Protein AF-A0A1A9V4D2-F1 (afdb_monomer_lite)

InterPro domains:
  IPR051877 Centriole and Basal Body Structural Protein [PTHR20544] (55-928)

Foldseek 3Di:
DDDDDDDDDDDDDDDDDDDDDDDDDDDDDDDDDDDPDDPPDDDDDDDDDDPVPVVVVVVVVVVVVVVVVVVVVVVVVVVVVVVVVVVVVVVVVVVVVVPDDDVVVVVVVDPDPPVPVVVVVVVVVVVVVVVVVVVVVVVVVVVVVVVVVVVVVVVVVVVVVVVVVVVVVVVVVVVVVVVVVVVVVVVVVVVVVVVVVVVVVVVVVVVVVVVDDPDDDDDDDDPDPPVVVVVVVVVVVVVVVVVVVVVVVVVVVVVVVVVVVVVVVVVVVVVVVVVVVVVVVVVVVVVVVVVVVVVVVVVVVVVVVVVVVVVVVVPDVVVVVVVVVVVVVVVVVVVVVVVVPPDDDDDDYDDDDDDDYDDDDDDDYDDYYYDYDDDDDDDYDDVDDVVVVVCVVVVVVVVVVVVVVVVVVVVVVVVVVVVVVVVVVVVVVVVVVVVVVVVVVVVVVVVVVVVVVVVVVVVVVVVVVVVVVVVVVVVVVVVVVVVVVVVVVVVVVVVVVVVVVVVVVVVVVVVVVVVVVVVVVVVVVVVVVVVVVVVVVVVVVVVVVVVVVVVVVVVVVVVVVVVVVVVVVVVVVVVVVVVVVVVVVVVVVVVVVVVVVVVVVVVVVVVVVVVVVVVVVVVVVVVVVVVVVVVVVVVVVVVVVVVVVVVVVVVVVVVVVVVVVVVVVVVVVVVVVVVVVVVVVVVVVVVVVVVVVVVVVVVVVVVVVVVVVVVVVVVVVVVVVVVVVVVVVVVVVVVVVVVVVVVVVVVVVVVVVVVVVVVVVVVVVVVVVVVVVVVVVVVVVVVVVPPCVPPPVVCVPPPVPPPDDPPDDDPDPDDPDDDDDDDDDDDDDDDDDDDDDDDYYYDDDDDDDDDDDDDDDDDDDDPPPPPPVVVVVVVVVVVVVVVVVVVVVVVVVVVVVVVVVVVVVVVVVVVVVVVVVVVPPPDDDYDDDDDDDD

pLDDT: mean 72.83, std 20.79, range [28.09, 97.81]

Structure (mmCIF, N/CA/C/O backbone):
data_AF-A0A1A9V4D2-F1
#
_entry.id   AF-A0A1A9V4D2-F1
#
loop_
_atom_site.group_PDB
_atom_site.id
_atom_site.type_symbol
_atom_site.label_atom_id
_atom_site.label_alt_id
_atom_site.label_comp_id
_atom_site.label_asym_id
_atom_site.label_entity_id
_atom_site.label_seq_id
_atom_site.pdbx_PDB_ins_code
_atom_site.Cartn_x
_atom_site.Cartn_y
_atom_site.Cartn_z
_atom_site.occupancy
_atom_site.B_iso_or_equiv
_atom_site.auth_seq_id
_atom_site.auth_comp_id
_atom_site.auth_asym_id
_atom_site.auth_atom_id
_atom_site.pdbx_PDB_model_num
ATOM 1 N N . MET A 1 1 ? -14.141 -12.803 94.284 1.00 35.22 1 MET A N 1
ATOM 2 C CA . MET A 1 1 ? -12.700 -13.072 94.529 1.00 35.22 1 MET A CA 1
ATOM 3 C C . MET A 1 1 ? -11.953 -12.884 93.210 1.00 35.22 1 MET A C 1
ATOM 5 O O . MET A 1 1 ? -12.518 -13.219 92.183 1.00 35.22 1 MET A O 1
ATOM 9 N N . ARG A 1 2 ? -10.916 -12.034 93.170 1.00 33.09 2 ARG A N 1
ATOM 10 C CA . ARG A 1 2 ? -9.472 -12.381 93.253 1.00 33.09 2 ARG A CA 1
ATOM 11 C C . ARG A 1 2 ? -9.004 -13.265 92.074 1.00 33.09 2 ARG A C 1
ATOM 13 O O . ARG A 1 2 ? -9.483 -14.377 91.944 1.00 33.09 2 ARG A O 1
ATOM 20 N N . ILE A 1 3 ? -8.274 -12.701 91.097 1.00 33.94 3 ILE A N 1
ATOM 21 C CA . ILE A 1 3 ? -6.806 -12.419 91.072 1.00 33.94 3 ILE A CA 1
ATOM 22 C C . ILE A 1 3 ? -6.040 -13.696 90.661 1.00 33.94 3 ILE A C 1
ATOM 24 O O . ILE A 1 3 ? -6.081 -14.657 91.412 1.00 33.94 3 ILE A O 1
ATOM 28 N N . LEU A 1 4 ? -5.570 -13.804 89.400 1.00 38.84 4 LEU A N 1
ATOM 29 C CA . LEU A 1 4 ? -4.174 -13.583 88.909 1.00 38.84 4 LEU A CA 1
ATOM 30 C C . LEU A 1 4 ? -3.192 -14.712 89.377 1.00 38.84 4 LEU A C 1
ATOM 32 O O . LEU A 1 4 ? -3.596 -15.554 90.160 1.00 38.84 4 LEU A O 1
ATOM 36 N N . PHE A 1 5 ? -1.929 -14.881 88.943 1.00 40.75 5 PHE A N 1
ATOM 37 C CA . PHE A 1 5 ? -0.979 -14.033 88.196 1.00 40.75 5 PHE A CA 1
ATOM 38 C C . PHE A 1 5 ? 0.205 -14.895 87.638 1.00 40.75 5 PHE A C 1
ATOM 40 O O . PHE A 1 5 ? 0.499 -15.945 88.193 1.00 40.75 5 PHE A O 1
ATOM 47 N N . PHE A 1 6 ? 0.943 -14.358 86.649 1.00 38.34 6 PHE A N 1
ATOM 48 C CA . PHE A 1 6 ? 2.326 -14.650 86.165 1.00 38.34 6 PHE A CA 1
ATOM 49 C C . PHE A 1 6 ? 2.492 -15.545 84.918 1.00 38.34 6 PHE A C 1
ATOM 51 O O . PHE A 1 6 ? 1.838 -16.568 84.800 1.00 38.34 6 PHE A O 1
ATOM 58 N N . LYS A 1 7 ? 3.423 -15.257 83.982 1.00 40.91 7 LYS A N 1
ATOM 59 C CA . LYS A 1 7 ? 3.912 -13.969 83.394 1.00 40.91 7 LYS A CA 1
ATOM 60 C C . LYS A 1 7 ? 4.786 -14.297 82.161 1.00 40.91 7 LYS A C 1
ATOM 62 O O . LYS A 1 7 ? 5.675 -15.131 82.266 1.00 40.91 7 LYS A O 1
ATOM 67 N N . GLY A 1 8 ? 4.627 -13.577 81.047 1.00 35.12 8 GLY A N 1
ATOM 68 C CA . GLY A 1 8 ? 5.496 -13.660 79.856 1.00 35.12 8 GLY A CA 1
ATOM 69 C C . GLY A 1 8 ? 5.687 -12.273 79.229 1.00 35.12 8 GLY A C 1
ATOM 70 O O . GLY A 1 8 ? 4.756 -11.469 79.242 1.00 35.12 8 GLY A O 1
ATOM 71 N N . LYS A 1 9 ? 6.905 -11.929 78.789 1.00 38.38 9 LYS A N 1
ATOM 72 C CA . LYS A 1 9 ? 7.301 -10.536 78.476 1.00 38.38 9 LYS A CA 1
ATOM 73 C C . LYS A 1 9 ? 6.834 -10.062 77.081 1.00 38.38 9 LYS A C 1
ATOM 75 O O . LYS A 1 9 ? 6.705 -10.855 76.158 1.00 38.38 9 LYS A O 1
ATOM 80 N N . LYS A 1 10 ? 6.600 -8.746 76.962 1.00 38.41 10 LYS A N 1
ATOM 81 C CA . LYS A 1 10 ? 6.288 -7.985 75.724 1.00 38.41 10 LYS A CA 1
ATOM 82 C C . LYS A 1 10 ? 7.584 -7.679 74.914 1.00 38.41 10 LYS A C 1
ATOM 84 O O . LYS A 1 10 ? 8.650 -7.970 75.460 1.00 38.41 10 LYS A O 1
ATOM 89 N N . PRO A 1 11 ? 7.559 -6.957 73.762 1.00 49.72 11 PRO A N 1
ATOM 90 C CA . PRO A 1 11 ? 6.416 -6.503 72.944 1.00 49.72 11 PRO A CA 1
ATOM 91 C C . PRO A 1 11 ? 6.524 -6.788 71.424 1.00 49.72 11 PRO A C 1
ATOM 93 O O . PRO A 1 11 ? 7.611 -6.940 70.879 1.00 49.72 11 PRO A O 1
ATOM 96 N N . PHE A 1 12 ? 5.391 -6.701 70.719 1.00 33.41 12 PHE A N 1
ATOM 97 C CA . PHE A 1 12 ? 5.338 -6.325 69.296 1.00 33.41 12 PHE A CA 1
ATOM 98 C C . PHE A 1 12 ? 4.780 -4.896 69.187 1.00 33.41 12 PHE A C 1
ATOM 100 O O . PHE A 1 12 ? 3.906 -4.521 69.972 1.00 33.41 12 PHE A O 1
ATOM 107 N N . ILE A 1 13 ? 5.280 -4.090 68.246 1.00 36.66 13 ILE A N 1
ATOM 108 C CA . ILE A 1 13 ? 4.845 -2.695 68.059 1.00 36.66 13 ILE A CA 1
ATOM 109 C C . ILE A 1 13 ? 3.731 -2.633 67.008 1.00 36.66 13 ILE A C 1
ATOM 111 O O . ILE A 1 13 ? 3.874 -3.150 65.906 1.00 36.66 13 ILE A O 1
ATOM 115 N N . THR A 1 14 ? 2.623 -1.976 67.357 1.00 38.91 14 THR A N 1
ATOM 116 C CA . THR A 1 14 ? 1.510 -1.662 66.446 1.00 38.91 14 THR A CA 1
ATOM 117 C C . THR A 1 14 ? 1.608 -0.196 66.034 1.00 38.91 14 THR A C 1
ATOM 119 O O . THR A 1 14 ? 1.646 0.664 66.912 1.00 38.91 14 THR A O 1
ATOM 122 N N . ALA A 1 15 ? 1.643 0.100 64.731 1.00 35.25 15 ALA A N 1
ATOM 123 C CA . ALA A 1 15 ? 1.813 1.469 64.234 1.00 35.25 15 ALA A CA 1
ATOM 124 C C . ALA A 1 15 ? 1.127 1.721 62.874 1.00 35.25 15 ALA A C 1
ATOM 126 O O . ALA A 1 15 ? 1.786 2.025 61.886 1.00 35.25 15 ALA A O 1
ATOM 127 N N . VAL A 1 16 ? -0.208 1.638 62.833 1.00 37.50 16 VAL A N 1
ATOM 128 C CA . VAL A 1 16 ? -1.021 2.323 61.809 1.00 37.50 16 VAL A CA 1
ATOM 129 C C . VAL A 1 16 ? -2.240 2.946 62.489 1.00 37.50 16 VAL A C 1
ATOM 131 O O . VAL A 1 16 ? -3.091 2.230 63.016 1.00 37.50 16 VAL A O 1
ATOM 134 N N . ARG A 1 17 ? -2.331 4.279 62.477 1.00 36.16 17 ARG A N 1
ATOM 135 C CA . ARG A 1 17 ? -3.550 5.042 62.783 1.00 36.16 17 ARG A CA 1
ATOM 136 C C . ARG A 1 17 ? -3.543 6.378 62.039 1.00 36.16 17 ARG A C 1
ATOM 138 O O . ARG A 1 17 ? -2.511 7.032 61.998 1.00 36.16 17 ARG A O 1
ATOM 145 N N . SER A 1 18 ? -4.729 6.741 61.553 1.00 38.16 18 SER A N 1
ATOM 146 C CA . SER A 1 18 ? -5.266 8.102 61.390 1.00 38.16 18 SER A CA 1
ATOM 147 C C . SER A 1 18 ? -4.406 9.175 60.700 1.00 38.16 18 SER A C 1
ATOM 149 O O . SER A 1 18 ? -3.481 9.728 61.285 1.00 38.16 18 SER A O 1
ATOM 151 N N . GLY A 1 19 ? -4.844 9.564 59.500 1.00 33.19 19 GLY A N 1
ATOM 152 C CA . GLY A 1 19 ? -4.690 10.911 58.946 1.00 33.19 19 GLY A CA 1
ATOM 153 C C . GLY A 1 19 ? -6.050 11.346 58.388 1.00 33.19 19 GLY A C 1
ATOM 154 O O . GLY A 1 19 ? -6.719 10.534 57.749 1.00 33.19 19 GLY A O 1
ATOM 155 N N . ASP A 1 20 ? -6.492 12.564 58.703 1.00 34.75 20 ASP A N 1
ATOM 156 C CA . ASP A 1 20 ? -7.914 12.941 58.660 1.00 34.75 20 ASP A CA 1
ATOM 157 C C . ASP A 1 20 ? -8.380 13.680 57.388 1.00 34.75 20 ASP A C 1
ATOM 159 O O . ASP A 1 20 ? -7.597 14.123 56.548 1.00 34.75 20 ASP A O 1
ATOM 163 N N . MET A 1 21 ? -9.704 13.814 57.271 1.00 42.69 21 MET A N 1
ATOM 164 C CA . MET A 1 21 ? -10.427 14.492 56.190 1.00 42.69 21 MET A CA 1
ATOM 165 C C . MET A 1 21 ? -10.461 16.024 56.339 1.00 42.69 21 MET A C 1
ATOM 167 O O . MET A 1 21 ? -11.113 16.530 57.247 1.00 42.69 21 MET A O 1
ATOM 171 N N . PHE A 1 22 ? -9.923 16.749 55.354 1.00 29.72 22 PHE A N 1
ATOM 172 C CA . PHE A 1 22 ? -10.379 18.085 54.922 1.00 29.72 22 PHE A CA 1
ATOM 173 C C . PHE A 1 22 ? -10.195 18.151 53.390 1.00 29.72 22 PHE A C 1
ATOM 175 O O . PHE A 1 22 ? -9.130 17.782 52.908 1.00 29.72 22 PHE A O 1
ATOM 182 N N . SER A 1 23 ? -11.166 18.439 52.515 1.00 28.09 23 SER A N 1
ATOM 183 C CA . SER A 1 23 ? -12.345 19.332 52.498 1.00 28.09 23 SER A CA 1
ATOM 184 C C . SER A 1 23 ? -12.086 20.675 51.794 1.00 28.09 23 SER A C 1
ATOM 186 O O . SER A 1 23 ? -11.447 21.567 52.337 1.00 28.09 23 SER A O 1
ATOM 188 N N . SER A 1 24 ? -12.634 20.760 50.577 1.00 35.50 24 SER A N 1
ATOM 189 C CA . SER A 1 24 ? -13.039 21.926 49.772 1.00 35.50 24 SER A CA 1
ATOM 190 C C . SER A 1 24 ? -12.588 23.348 50.166 1.00 35.50 24 SER A C 1
ATOM 192 O O . SER A 1 24 ? -13.087 23.934 51.125 1.00 35.50 24 SER A O 1
ATOM 194 N N . ALA A 1 25 ? -11.818 23.969 49.266 1.00 30.83 25 ALA A N 1
ATOM 195 C CA . ALA A 1 25 ? -11.966 25.376 48.875 1.00 30.83 25 ALA A CA 1
ATOM 196 C C . ALA A 1 25 ? -12.020 25.393 47.328 1.00 30.83 25 ALA A C 1
ATOM 198 O O . ALA A 1 25 ? -11.077 24.940 46.688 1.00 30.83 25 ALA A O 1
ATOM 199 N N . VAL A 1 26 ? -13.176 25.591 46.684 1.00 31.92 26 VAL A N 1
ATOM 200 C CA . VAL A 1 26 ? -13.961 26.835 46.524 1.00 31.92 26 VAL A CA 1
ATOM 201 C C . VAL A 1 26 ? -13.377 27.771 45.454 1.00 31.92 26 VAL A C 1
ATOM 203 O O . VAL A 1 26 ? -12.441 28.522 45.694 1.00 31.92 26 VAL A O 1
ATOM 206 N N . ASN A 1 27 ? -14.028 27.705 44.290 1.00 30.00 27 ASN A N 1
ATOM 207 C CA . ASN A 1 27 ? -14.374 28.768 43.341 1.00 30.00 27 ASN A CA 1
ATOM 208 C C . ASN A 1 27 ? -13.350 29.864 42.992 1.00 30.00 27 ASN A C 1
ATOM 210 O O . ASN A 1 27 ? -13.102 30.782 43.769 1.00 30.00 27 ASN A O 1
ATOM 214 N N . LEU A 1 28 ? -13.051 29.947 41.693 1.00 29.41 28 LEU A N 1
ATOM 215 C CA . LEU A 1 28 ? -13.252 31.199 40.959 1.00 29.41 28 LEU A CA 1
ATOM 216 C C . LEU A 1 28 ? -13.797 30.898 39.549 1.00 29.41 28 LEU A C 1
ATOM 218 O O . LEU A 1 28 ? -13.574 29.808 39.029 1.00 29.41 28 LEU A O 1
ATOM 222 N N . LEU A 1 29 ? -14.486 31.873 38.944 1.00 30.89 29 LEU A N 1
ATOM 223 C CA . LEU A 1 29 ? -15.011 31.854 37.565 1.00 30.89 29 LEU A CA 1
ATOM 224 C C . LEU A 1 29 ? -16.153 30.856 37.266 1.00 30.89 29 LEU A C 1
ATOM 226 O O . LEU A 1 29 ? -16.039 29.990 36.401 1.00 30.89 29 LEU A O 1
ATOM 230 N N . GLN A 1 30 ? -17.313 31.080 37.892 1.00 31.64 30 GLN A N 1
ATOM 231 C CA . GLN A 1 30 ? -18.610 30.755 37.285 1.00 31.64 30 GLN A CA 1
ATOM 232 C C . GLN A 1 30 ? -19.406 32.050 37.071 1.00 31.64 30 GLN A C 1
ATOM 234 O O . GLN A 1 30 ? -20.062 32.512 37.995 1.00 31.64 30 GLN A O 1
ATOM 239 N N . ASP A 1 31 ? -19.300 32.621 35.868 1.00 30.20 31 ASP A N 1
ATOM 240 C CA . ASP A 1 31 ? -20.228 33.565 35.212 1.00 30.20 31 ASP A CA 1
ATOM 241 C C . ASP A 1 31 ? -19.562 34.023 33.887 1.00 30.20 31 ASP A C 1
ATOM 243 O O . ASP A 1 31 ? -18.356 34.258 33.873 1.00 30.20 31 ASP A O 1
ATOM 247 N N . HIS A 1 32 ? -20.206 34.108 32.716 1.00 32.94 32 HIS A N 1
ATOM 248 C CA . HIS A 1 32 ? -21.634 34.256 32.401 1.00 32.94 32 HIS A CA 1
ATOM 249 C C . HIS A 1 32 ? -22.117 33.369 31.226 1.00 32.94 32 HIS A C 1
ATOM 251 O O . HIS A 1 32 ? -21.328 32.775 30.493 1.00 32.94 32 HIS A O 1
ATOM 257 N N . ASN A 1 33 ? -23.440 33.348 31.016 1.00 33.66 33 ASN A N 1
ATOM 258 C CA . ASN A 1 33 ? -24.134 32.764 29.856 1.00 33.66 33 ASN A CA 1
ATOM 259 C C . ASN A 1 33 ? -23.679 33.319 28.490 1.00 33.66 33 ASN A C 1
ATOM 261 O O . ASN A 1 33 ? -23.395 34.509 28.385 1.00 33.66 33 ASN A O 1
ATOM 265 N N . ILE A 1 34 ? -23.816 32.499 27.434 1.00 34.91 34 ILE A N 1
ATOM 266 C CA . ILE A 1 34 ? -24.364 32.873 26.108 1.00 34.91 34 ILE A CA 1
ATOM 267 C C . ILE A 1 34 ? -24.807 31.600 25.352 1.00 34.91 34 ILE A C 1
ATOM 269 O O . ILE A 1 34 ? -24.199 30.540 25.492 1.00 34.91 34 ILE A O 1
ATOM 273 N N . ASP A 1 35 ? -25.883 31.710 24.567 1.00 35.75 35 ASP A N 1
ATOM 274 C CA . ASP A 1 35 ? -26.542 30.627 23.821 1.00 35.75 35 ASP A CA 1
ATOM 275 C C . ASP A 1 35 ? -25.610 29.722 22.982 1.00 35.75 35 ASP A C 1
ATOM 277 O O . ASP A 1 35 ? -24.939 30.189 22.056 1.00 35.75 35 ASP A O 1
ATOM 281 N N . LEU A 1 36 ? -25.728 28.396 23.135 1.00 36.00 36 LEU A N 1
ATOM 282 C CA . LEU A 1 36 ? -25.340 27.456 22.072 1.00 36.00 36 LEU A CA 1
ATOM 283 C C . LEU A 1 36 ? -26.444 27.400 21.003 1.00 36.00 36 LEU A C 1
ATOM 285 O O . LEU A 1 36 ? -27.376 26.598 21.083 1.00 36.00 36 LEU A O 1
ATOM 289 N N . ARG A 1 37 ? -26.337 28.246 19.972 1.00 36.62 37 ARG A N 1
ATOM 290 C CA . ARG A 1 37 ? -27.220 28.185 18.793 1.00 36.62 37 ARG A CA 1
ATOM 291 C C . ARG A 1 37 ? -26.731 27.136 17.792 1.00 36.62 37 ARG A C 1
ATOM 293 O O . ARG A 1 37 ? -25.539 27.013 17.528 1.00 36.62 37 ARG A O 1
ATOM 300 N N . CYS A 1 38 ? -27.670 26.391 17.208 1.00 36.19 38 CYS A N 1
ATOM 301 C CA . CYS A 1 38 ? -27.374 25.351 16.224 1.00 36.19 38 CYS A CA 1
ATOM 302 C C . CYS A 1 38 ? -26.794 25.948 14.929 1.00 36.19 38 CYS A C 1
ATOM 304 O O . CYS A 1 38 ? -27.463 26.710 14.232 1.00 36.19 38 CYS A O 1
ATOM 306 N N . THR A 1 39 ? -25.580 25.550 14.552 1.00 45.44 39 THR A N 1
ATOM 307 C CA . THR A 1 39 ? -24.866 26.016 13.348 1.00 45.44 39 THR A CA 1
ATOM 308 C C . THR A 1 39 ? -25.316 25.315 12.051 1.00 45.44 39 THR A C 1
ATOM 310 O O . THR A 1 39 ? -24.506 25.011 11.177 1.00 45.44 39 THR A O 1
ATOM 313 N N . LYS A 1 40 ? -26.626 25.058 11.900 1.00 41.50 40 LYS A N 1
ATOM 314 C CA . LYS A 1 40 ? -27.244 24.476 10.689 1.00 41.50 40 LYS A CA 1
ATOM 315 C C . LYS A 1 40 ? -28.555 25.166 10.273 1.00 41.50 40 LYS A C 1
ATOM 317 O O . LYS A 1 40 ? -29.566 24.518 10.020 1.00 41.50 40 LYS A O 1
ATOM 322 N N . CYS A 1 41 ? -28.520 26.485 10.114 1.00 34.97 41 CYS A N 1
ATOM 323 C CA . CYS A 1 41 ? -29.518 27.220 9.329 1.00 34.97 41 CYS A CA 1
ATOM 324 C C . CYS A 1 41 ? -28.850 28.369 8.557 1.00 34.97 41 CYS A C 1
ATOM 326 O O . CYS A 1 41 ? -27.926 29.004 9.059 1.00 34.97 41 CYS A O 1
ATOM 328 N N . ASN A 1 42 ? -29.282 28.585 7.312 1.00 35.56 42 ASN A N 1
ATOM 329 C CA . ASN A 1 42 ? -28.547 29.351 6.304 1.00 35.56 42 ASN A CA 1
ATOM 330 C C . ASN A 1 42 ? -29.273 30.657 5.939 1.00 35.56 42 ASN A C 1
ATOM 332 O O . ASN A 1 42 ? -30.333 30.613 5.319 1.00 35.56 42 ASN A O 1
ATOM 336 N N . ALA A 1 43 ? -28.688 31.802 6.294 1.00 35.66 43 ALA A N 1
ATOM 337 C CA . ALA A 1 43 ? -29.069 33.127 5.803 1.00 35.66 43 ALA A CA 1
ATOM 338 C C . ALA A 1 43 ? -27.849 34.059 5.905 1.00 35.66 43 ALA A C 1
ATOM 340 O O . ALA A 1 43 ? -27.324 34.276 6.995 1.00 35.66 43 ALA A O 1
ATOM 341 N N . GLY A 1 44 ? -27.359 34.567 4.772 1.00 37.78 44 GLY A N 1
ATOM 342 C CA . GLY A 1 44 ? -26.122 35.351 4.723 1.00 37.78 44 GLY A CA 1
ATOM 343 C C . GLY A 1 44 ? -26.328 36.858 4.895 1.00 37.78 44 GLY A C 1
ATOM 344 O O . GLY A 1 44 ? -27.369 37.395 4.530 1.00 37.78 44 GLY A O 1
ATOM 345 N N . PHE A 1 45 ? -25.284 37.549 5.358 1.00 31.67 45 PHE A N 1
ATOM 346 C CA . PHE A 1 45 ? -25.105 38.990 5.156 1.00 31.67 45 PHE A CA 1
ATOM 347 C C . PHE A 1 45 ? -23.614 39.321 5.014 1.00 31.67 45 PHE A C 1
ATOM 349 O O . PHE A 1 45 ? -22.791 38.864 5.804 1.00 31.67 45 PHE A O 1
ATOM 356 N N . TYR A 1 46 ? -23.261 40.131 4.013 1.00 38.44 46 TYR A N 1
ATOM 357 C CA . TYR A 1 46 ? -21.890 40.607 3.816 1.00 38.44 46 TYR A CA 1
ATOM 358 C C . TYR A 1 46 ? -21.502 41.644 4.881 1.00 38.44 46 TYR A C 1
ATOM 360 O O . TYR A 1 46 ? -22.150 42.685 4.996 1.00 38.44 46 TYR A O 1
ATOM 368 N N . ARG A 1 47 ? -20.356 41.440 5.540 1.00 37.03 47 ARG A N 1
ATOM 369 C CA . ARG A 1 47 ? -19.479 42.525 6.008 1.00 37.03 47 ARG A CA 1
ATOM 370 C C . ARG A 1 47 ? -18.020 42.141 5.785 1.00 37.03 47 ARG A C 1
ATOM 372 O O . ARG A 1 47 ? -17.638 41.004 6.038 1.00 37.03 47 ARG A O 1
ATOM 379 N N . ARG A 1 48 ? -17.219 43.106 5.329 1.00 44.69 48 ARG A N 1
ATOM 380 C CA . ARG A 1 48 ? -15.756 43.047 5.452 1.00 44.69 48 ARG A CA 1
ATOM 381 C C . ARG A 1 48 ? -15.389 43.320 6.914 1.00 44.69 48 ARG A C 1
ATOM 383 O O . ARG A 1 48 ? -16.113 44.060 7.579 1.00 44.69 48 ARG A O 1
ATOM 390 N N . HIS A 1 49 ? -14.265 42.787 7.368 1.00 37.47 49 HIS A N 1
ATOM 391 C CA . HIS A 1 49 ? -13.566 43.243 8.567 1.00 37.47 49 HIS A CA 1
ATOM 392 C C . HIS A 1 49 ? -12.065 43.239 8.275 1.00 37.47 49 HIS A C 1
ATOM 394 O O . HIS A 1 49 ? -11.600 42.398 7.511 1.00 37.47 49 HIS A O 1
ATOM 400 N N . ASP A 1 50 ? -11.347 44.215 8.820 1.00 42.88 50 ASP A N 1
ATOM 401 C CA . ASP A 1 50 ? -9.972 44.525 8.427 1.00 42.88 50 ASP A CA 1
ATOM 402 C C . ASP A 1 50 ? -8.938 43.619 9.117 1.00 42.88 50 ASP A C 1
ATOM 404 O O . ASP A 1 50 ? -8.986 43.418 10.332 1.00 42.88 50 ASP A O 1
ATOM 408 N N . ASP A 1 51 ? -7.938 43.148 8.365 1.00 47.56 51 ASP A N 1
ATOM 409 C CA . ASP A 1 51 ? -6.921 42.179 8.822 1.00 47.56 51 ASP A CA 1
ATOM 410 C C . ASP A 1 51 ? -6.008 42.691 9.965 1.00 47.56 51 ASP A C 1
ATOM 412 O O . ASP A 1 51 ? -5.244 41.936 10.571 1.00 47.56 51 ASP A O 1
ATOM 416 N N . ALA A 1 52 ? -6.084 43.985 10.295 1.00 52.84 52 ALA A N 1
ATOM 417 C CA . ALA A 1 52 ? -5.195 44.674 11.233 1.00 52.84 52 ALA A CA 1
ATOM 418 C C . ALA A 1 52 ? -5.443 44.372 12.729 1.00 52.84 52 ALA A C 1
ATOM 420 O O . ALA A 1 52 ? -4.613 44.735 13.569 1.00 52.84 52 ALA A O 1
ATOM 421 N N . THR A 1 53 ? -6.570 43.751 13.091 1.00 53.94 53 THR A N 1
ATOM 422 C CA . THR A 1 53 ? -6.882 43.362 14.484 1.00 53.94 53 THR A CA 1
ATOM 423 C C . THR A 1 53 ? -6.626 41.888 14.785 1.00 53.94 53 THR A C 1
ATOM 425 O O . THR A 1 53 ? -6.388 41.553 15.945 1.00 53.94 53 THR A O 1
ATOM 428 N N . GLN A 1 54 ? -6.627 41.010 13.778 1.00 55.41 54 GLN A N 1
ATOM 429 C CA . GLN A 1 54 ? -6.457 39.569 13.991 1.00 55.41 54 GLN A CA 1
ATOM 430 C C . GLN A 1 54 ? -4.999 39.204 14.320 1.00 55.41 54 GLN A C 1
ATOM 432 O O . GLN A 1 54 ? -4.750 38.424 15.241 1.00 55.41 54 GLN A O 1
ATOM 437 N N . THR A 1 55 ? -4.033 39.843 13.653 1.00 56.53 55 THR A N 1
ATOM 438 C CA . THR A 1 55 ? -2.588 39.692 13.912 1.00 56.53 55 THR A CA 1
ATOM 439 C C . THR A 1 55 ? -2.216 39.983 15.368 1.00 56.53 55 THR A C 1
ATOM 441 O O . THR A 1 55 ? -1.583 39.153 16.013 1.00 56.53 55 THR A O 1
ATOM 444 N N . LYS A 1 56 ? -2.710 41.091 15.934 1.00 58.62 56 LYS A N 1
ATOM 445 C CA . LYS A 1 56 ? -2.440 41.498 17.328 1.00 58.62 56 LYS A CA 1
ATOM 446 C C . LYS A 1 56 ? -3.055 40.585 18.394 1.00 58.62 56 LYS A C 1
ATOM 448 O O . LYS A 1 56 ? -2.649 40.657 19.555 1.00 58.62 56 LYS A O 1
ATOM 453 N N . SER A 1 57 ? -4.035 39.750 18.037 1.00 62.47 57 SER A N 1
ATOM 454 C CA . SER A 1 57 ? -4.494 38.670 18.923 1.00 62.47 57 SER A CA 1
ATOM 455 C C . SER A 1 57 ? -3.534 37.486 18.859 1.00 62.47 57 SER A C 1
ATOM 457 O O . SER A 1 57 ? -3.126 36.978 19.898 1.00 62.47 57 SER A O 1
ATOM 459 N N . ILE A 1 58 ? -3.122 37.099 17.647 1.00 66.12 58 ILE A N 1
ATOM 460 C CA . ILE A 1 58 ? -2.218 35.968 17.407 1.00 66.12 58 ILE A CA 1
ATOM 461 C C . ILE A 1 58 ? -0.844 36.207 18.052 1.00 66.12 58 ILE A C 1
ATOM 463 O O . ILE A 1 58 ? -0.330 35.297 18.694 1.00 66.12 58 ILE A O 1
ATOM 467 N N . GLU A 1 59 ? -0.287 37.422 17.974 1.00 70.44 59 GLU A N 1
ATOM 468 C CA . GLU A 1 59 ? 0.944 37.799 18.695 1.00 70.44 59 GLU A CA 1
ATOM 469 C C . GLU A 1 59 ? 0.789 37.607 20.213 1.00 70.44 59 GLU A C 1
ATOM 471 O O . GLU A 1 59 ? 1.574 36.897 20.837 1.00 70.44 59 GLU A O 1
ATOM 476 N N . LYS A 1 60 ? -0.286 38.146 20.806 1.00 74.38 60 LYS A N 1
ATOM 477 C CA . LYS A 1 60 ? -0.557 38.015 22.249 1.00 74.38 60 LYS A CA 1
ATOM 478 C C . LYS A 1 60 ? -0.806 36.585 22.712 1.00 74.38 60 LYS A C 1
ATOM 480 O O . LYS A 1 60 ? -0.607 36.298 23.891 1.00 74.38 60 LYS A O 1
ATOM 485 N N . ASP A 1 61 ? -1.302 35.713 21.844 1.00 77.12 61 ASP A N 1
ATOM 486 C CA . ASP A 1 61 ? -1.486 34.301 22.168 1.00 77.12 61 ASP A CA 1
ATOM 487 C C . ASP A 1 61 ? -0.182 33.513 21.974 1.00 77.12 61 ASP A C 1
ATOM 489 O O . ASP A 1 61 ? 0.135 32.669 22.811 1.00 77.12 61 ASP A O 1
ATOM 493 N N . ALA A 1 62 ? 0.637 33.850 20.971 1.00 76.06 62 ALA A N 1
ATOM 494 C CA . ALA A 1 62 ? 1.993 33.320 20.819 1.00 76.06 62 ALA A CA 1
ATOM 495 C C . ALA A 1 62 ? 2.877 33.653 22.036 1.00 76.06 62 ALA A C 1
ATOM 497 O O . ALA A 1 62 ? 3.491 32.745 22.595 1.00 76.06 62 ALA A O 1
ATOM 498 N N . ASP A 1 63 ? 2.851 34.901 22.521 1.00 81.06 63 ASP A N 1
ATOM 499 C CA . ASP A 1 63 ? 3.561 35.320 23.739 1.00 81.06 63 ASP A CA 1
ATOM 500 C C . ASP A 1 63 ? 3.168 34.466 24.959 1.00 81.06 63 ASP A C 1
ATOM 502 O O . ASP A 1 63 ? 4.026 34.064 25.748 1.00 81.06 63 ASP A O 1
ATOM 506 N N . LYS A 1 64 ? 1.878 34.137 25.129 1.00 83.81 64 LYS A N 1
ATOM 507 C CA . LYS A 1 64 ? 1.417 33.266 26.230 1.00 83.81 64 LYS A CA 1
ATOM 508 C C . LYS A 1 64 ? 1.974 31.850 26.098 1.00 83.81 64 LYS A C 1
ATOM 510 O O . LYS A 1 64 ? 2.411 31.283 27.097 1.00 83.81 64 LYS A O 1
ATOM 515 N N . TRP A 1 65 ? 1.972 31.283 24.891 1.00 77.44 65 TRP A N 1
ATOM 516 C CA . TRP A 1 65 ? 2.517 29.945 24.645 1.00 77.44 65 TRP A CA 1
ATOM 517 C C . TRP A 1 65 ? 4.038 29.891 24.840 1.00 77.44 65 TRP A C 1
ATOM 519 O O . TRP A 1 65 ? 4.536 28.913 25.395 1.00 77.44 65 TRP A O 1
ATOM 529 N N . GLU A 1 66 ? 4.768 30.942 24.458 1.00 84.50 66 GLU A N 1
ATOM 530 C CA . GLU A 1 66 ? 6.215 31.068 24.675 1.00 84.50 66 GLU A CA 1
ATOM 531 C C . GLU A 1 66 ? 6.554 31.145 26.180 1.00 84.50 66 GLU A C 1
ATOM 533 O O . GLU A 1 66 ? 7.441 30.435 26.657 1.00 84.50 66 GLU A O 1
ATOM 538 N N . ASN A 1 67 ? 5.782 31.912 26.961 1.00 85.88 67 ASN A N 1
ATOM 539 C CA . ASN A 1 67 ? 5.937 31.985 28.419 1.00 85.88 67 ASN A CA 1
ATOM 540 C C . ASN A 1 67 ? 5.567 30.663 29.124 1.00 85.88 67 ASN A C 1
ATOM 542 O O . ASN A 1 67 ? 6.349 30.164 29.932 1.00 85.88 67 ASN A O 1
ATOM 546 N N . ALA A 1 68 ? 4.441 30.030 28.777 1.00 85.62 68 ALA A N 1
ATOM 547 C CA . ALA A 1 68 ? 4.049 28.736 29.354 1.00 85.62 68 ALA A CA 1
ATOM 548 C C . ALA A 1 68 ? 5.066 27.617 29.038 1.00 85.62 68 ALA A C 1
ATOM 550 O O . ALA A 1 68 ? 5.342 26.743 29.863 1.00 85.62 68 ALA A O 1
ATOM 551 N N . LYS A 1 69 ? 5.676 27.659 27.848 1.00 86.94 69 LYS A N 1
ATOM 552 C CA . LYS A 1 69 ? 6.787 26.786 27.435 1.00 86.94 69 LYS A CA 1
ATOM 553 C C . LYS A 1 69 ? 8.042 27.011 28.289 1.00 86.94 69 LYS A C 1
ATOM 555 O O . LYS A 1 69 ? 8.679 26.028 28.669 1.00 86.94 69 LYS A O 1
ATOM 560 N N . LEU A 1 70 ? 8.378 28.260 28.627 1.00 89.94 70 LEU A N 1
ATOM 561 C CA . LEU A 1 70 ? 9.478 28.579 29.545 1.00 89.94 70 LEU A CA 1
ATOM 562 C C . LEU A 1 70 ? 9.213 28.036 30.958 1.00 89.94 70 LEU A C 1
ATOM 564 O O . LEU A 1 70 ? 10.053 27.302 31.480 1.00 89.94 70 LEU A O 1
ATOM 568 N N . GLU A 1 71 ? 8.033 28.285 31.534 1.00 88.75 71 GLU A N 1
ATOM 569 C CA . GLU A 1 71 ? 7.652 27.749 32.852 1.00 88.75 71 GLU A CA 1
ATOM 570 C C . GLU A 1 71 ? 7.723 26.212 32.895 1.00 88.75 71 GLU A C 1
ATOM 572 O O . GLU A 1 71 ? 8.246 25.626 33.848 1.00 88.75 71 GLU A O 1
ATOM 577 N N . LEU A 1 72 ? 7.255 25.526 31.846 1.00 83.75 72 LEU A N 1
ATOM 578 C CA . LEU A 1 72 ? 7.361 24.067 31.738 1.00 83.75 72 LEU A CA 1
ATOM 579 C C . LEU A 1 72 ? 8.821 23.591 31.644 1.00 83.75 72 LEU A C 1
ATOM 581 O O . LEU A 1 72 ? 9.175 22.583 32.262 1.00 83.75 72 LEU A O 1
ATOM 585 N N . MET A 1 73 ? 9.691 24.313 30.932 1.00 88.50 73 MET A N 1
ATOM 586 C CA . MET A 1 73 ? 11.124 23.999 30.870 1.00 88.50 73 MET A CA 1
ATOM 587 C C . MET A 1 73 ? 11.827 24.188 32.222 1.00 88.50 73 MET A C 1
ATOM 589 O O . MET A 1 73 ? 12.658 23.351 32.592 1.00 88.50 73 MET A O 1
ATOM 593 N N . GLU A 1 74 ? 11.484 25.225 32.989 1.00 89.56 74 GLU A N 1
ATOM 594 C CA . GLU A 1 74 ? 12.022 25.424 34.341 1.00 89.56 74 GLU A CA 1
ATOM 595 C C . GLU A 1 74 ? 11.544 24.342 35.316 1.00 89.56 74 GLU A C 1
ATOM 597 O O . GLU A 1 74 ? 12.356 23.775 36.053 1.00 89.56 74 GLU A O 1
ATOM 602 N N . ASN A 1 75 ? 10.266 23.956 35.252 1.00 87.50 75 ASN A N 1
ATOM 603 C CA . ASN A 1 75 ? 9.731 22.837 36.028 1.00 87.50 75 ASN A CA 1
ATOM 604 C C . ASN A 1 75 ? 10.452 21.514 35.702 1.00 87.50 75 ASN A C 1
ATOM 606 O O . ASN A 1 75 ? 10.886 20.804 36.612 1.00 87.50 75 ASN A O 1
ATOM 610 N N . ILE A 1 76 ? 10.667 21.191 34.420 1.00 88.00 76 ILE A N 1
ATOM 611 C CA . ILE A 1 76 ? 11.430 19.997 34.005 1.00 88.00 76 ILE A CA 1
ATOM 612 C C . ILE A 1 76 ? 12.866 20.033 34.557 1.00 88.00 76 ILE A C 1
ATOM 614 O O . ILE A 1 76 ? 13.375 19.013 35.032 1.00 88.00 76 ILE A O 1
ATOM 618 N N . LYS A 1 77 ? 13.516 21.203 34.544 1.00 90.06 77 LYS A N 1
ATOM 619 C CA . LYS A 1 77 ? 14.864 21.407 35.099 1.00 90.06 77 LYS A CA 1
ATOM 620 C C . LYS A 1 77 ? 14.889 21.204 36.621 1.00 90.06 77 LYS A C 1
ATOM 622 O O . LYS A 1 77 ? 15.768 20.510 37.127 1.00 90.06 77 LYS A O 1
ATOM 627 N N . PHE A 1 78 ? 13.893 21.718 37.343 1.00 91.50 78 PHE A N 1
ATOM 628 C CA . PHE A 1 78 ? 13.722 21.491 38.782 1.00 91.50 78 PHE A CA 1
ATOM 629 C C . PHE A 1 78 ? 13.546 20.001 39.120 1.00 91.50 78 PHE A C 1
ATOM 631 O O . PHE A 1 78 ? 14.216 19.486 40.021 1.00 91.50 78 PHE A O 1
ATOM 638 N N . TYR A 1 79 ? 12.702 19.276 38.377 1.00 86.69 79 TYR A N 1
ATOM 639 C CA . TYR A 1 79 ? 12.500 17.843 38.608 1.00 86.69 79 TYR A CA 1
ATOM 640 C C . TYR A 1 79 ? 13.741 16.999 38.277 1.00 86.69 79 TYR A C 1
ATOM 642 O O . TYR A 1 79 ? 14.031 16.075 39.037 1.00 86.69 79 TYR A O 1
ATOM 650 N N . ARG A 1 80 ? 14.528 17.337 37.241 1.00 90.12 80 ARG A N 1
ATOM 651 C CA . ARG A 1 80 ? 15.832 16.687 36.981 1.00 90.12 80 ARG A CA 1
ATOM 652 C C . ARG A 1 80 ? 16.794 16.843 38.155 1.00 90.12 80 ARG A C 1
ATOM 654 O O . ARG A 1 80 ? 17.223 15.836 38.711 1.00 90.12 80 ARG A O 1
ATOM 661 N N . ASN A 1 81 ? 17.023 18.073 38.619 1.00 89.94 81 ASN A N 1
ATOM 662 C CA . ASN A 1 81 ? 17.898 18.345 39.766 1.00 89.94 81 ASN A CA 1
ATOM 663 C C . ASN A 1 81 ? 17.476 17.547 41.023 1.00 89.94 81 ASN A C 1
ATOM 665 O O . ASN A 1 81 ? 18.316 17.113 41.815 1.00 89.94 81 ASN A O 1
ATOM 669 N N . LYS A 1 82 ? 16.163 17.335 41.206 1.00 91.88 82 LYS A N 1
ATOM 670 C CA . LYS A 1 82 ? 15.577 16.564 42.316 1.00 91.88 82 LYS A CA 1
ATOM 671 C C . LYS A 1 82 ? 15.747 15.044 42.165 1.00 91.88 82 LYS A C 1
ATOM 673 O O . LYS A 1 82 ? 15.857 14.356 43.181 1.00 91.88 82 LYS A O 1
ATOM 678 N N . ILE A 1 83 ? 15.790 14.526 40.936 1.00 89.94 83 ILE A N 1
ATOM 679 C CA . ILE A 1 83 ? 16.128 13.125 40.631 1.00 89.94 83 ILE A CA 1
ATOM 680 C C . ILE A 1 83 ? 17.624 12.897 40.867 1.00 89.94 83 ILE A C 1
ATOM 682 O O . ILE A 1 83 ? 17.975 12.054 41.686 1.00 89.94 83 ILE A O 1
ATOM 686 N N . GLU A 1 84 ? 18.492 13.729 40.289 1.00 90.19 84 GLU A N 1
ATOM 687 C CA . GLU A 1 84 ? 19.953 13.652 40.458 1.00 90.19 84 GLU A CA 1
ATOM 688 C C . GLU A 1 84 ? 20.386 13.739 41.933 1.00 90.19 84 GLU A C 1
ATOM 690 O O . GLU A 1 84 ? 21.377 13.134 42.345 1.00 90.19 84 GLU A O 1
ATOM 695 N N . ALA A 1 85 ? 19.660 14.504 42.757 1.00 86.94 85 ALA A N 1
ATOM 696 C CA . ALA A 1 85 ? 19.882 14.563 44.202 1.00 86.94 85 ALA A CA 1
ATOM 697 C C . ALA A 1 85 ? 19.517 13.245 44.912 1.00 86.94 85 ALA A C 1
ATOM 699 O O . ALA A 1 85 ? 20.218 12.834 45.836 1.00 86.94 85 ALA A O 1
ATOM 700 N N . ARG A 1 86 ? 18.456 12.558 44.467 1.00 89.00 86 ARG A N 1
ATOM 701 C CA . ARG A 1 86 ? 18.069 11.238 44.989 1.00 89.00 86 ARG A CA 1
ATOM 702 C C . ARG A 1 86 ? 18.986 10.126 44.501 1.00 89.00 86 ARG A C 1
ATOM 704 O O . ARG A 1 86 ? 19.295 9.243 45.286 1.00 89.00 86 ARG A O 1
ATOM 711 N N . GLU A 1 87 ? 19.464 10.173 43.263 1.00 89.00 87 GLU A N 1
ATOM 712 C CA . GLU A 1 87 ? 20.416 9.188 42.729 1.00 89.00 87 GLU A CA 1
ATOM 713 C C . GLU A 1 87 ? 21.769 9.256 43.455 1.00 89.00 87 GLU A C 1
ATOM 715 O O . GLU A 1 87 ? 22.348 8.221 43.795 1.00 89.00 87 GLU A O 1
ATOM 720 N N . ARG A 1 88 ? 22.233 10.467 43.798 1.00 89.31 88 ARG A N 1
ATOM 721 C CA . ARG A 1 88 ? 23.407 10.668 44.665 1.00 89.31 88 ARG A CA 1
ATOM 722 C C . ARG A 1 88 ? 23.195 10.123 46.078 1.00 89.31 88 ARG A C 1
ATOM 724 O O . ARG A 1 88 ? 24.086 9.465 46.604 1.00 89.31 88 ARG A O 1
ATOM 731 N N . GLU A 1 89 ? 22.021 10.334 46.671 1.00 87.56 89 GLU A N 1
ATOM 732 C CA . GLU A 1 89 ? 21.700 9.783 47.994 1.00 87.56 89 GLU A CA 1
ATOM 733 C C . GLU A 1 89 ? 21.569 8.248 47.972 1.00 87.56 89 GLU A C 1
ATOM 735 O O . GLU A 1 89 ? 22.099 7.580 48.854 1.00 87.56 89 GLU A O 1
ATOM 740 N N . ILE A 1 90 ? 20.957 7.666 46.935 1.00 83.38 90 ILE A N 1
ATOM 741 C CA . ILE A 1 90 ? 20.906 6.208 46.723 1.00 83.38 90 ILE A CA 1
ATOM 742 C C . ILE A 1 90 ? 22.323 5.634 46.578 1.00 83.38 90 ILE A C 1
ATOM 744 O O . ILE A 1 90 ? 22.626 4.601 47.170 1.00 83.38 90 ILE A O 1
ATOM 748 N N . SER A 1 91 ? 23.209 6.317 45.848 1.00 83.94 91 SER A N 1
ATOM 749 C CA . SER A 1 91 ? 24.616 5.917 45.708 1.00 83.94 91 SER A CA 1
ATOM 750 C C . SER A 1 91 ? 25.342 5.944 47.059 1.00 83.94 91 SER A C 1
ATOM 752 O O . SER A 1 91 ? 25.924 4.936 47.455 1.00 83.94 91 SER A O 1
ATOM 754 N N . ARG A 1 92 ? 25.208 7.038 47.823 1.00 88.75 92 ARG A N 1
ATOM 755 C CA . ARG A 1 92 ? 25.776 7.191 49.175 1.00 88.75 92 ARG A CA 1
ATOM 756 C C . ARG A 1 92 ? 25.266 6.126 50.154 1.00 88.75 92 ARG A C 1
ATOM 758 O O . ARG A 1 92 ? 26.023 5.626 50.985 1.00 88.75 92 ARG A O 1
ATOM 765 N N . LEU A 1 93 ? 23.981 5.776 50.074 1.00 81.50 93 LEU A N 1
ATOM 766 C CA . LEU A 1 93 ? 23.375 4.720 50.889 1.00 81.50 93 LEU A CA 1
ATOM 767 C C . LEU A 1 93 ? 23.874 3.328 50.479 1.00 81.50 93 LEU A C 1
ATOM 769 O O . LEU A 1 93 ? 24.159 2.517 51.356 1.00 81.50 93 LEU A O 1
ATOM 773 N N . ASN A 1 94 ? 24.051 3.059 49.183 1.00 76.31 94 ASN A N 1
ATOM 774 C CA . ASN A 1 94 ? 24.631 1.804 48.697 1.00 76.31 94 ASN A CA 1
ATOM 775 C C . ASN A 1 94 ? 26.102 1.640 49.120 1.00 76.31 94 ASN A C 1
ATOM 777 O O . ASN A 1 94 ? 26.494 0.546 49.522 1.00 76.31 94 ASN A O 1
ATOM 781 N N . GLU A 1 95 ? 26.903 2.711 49.103 1.00 75.12 95 GLU A N 1
ATOM 782 C CA . GLU A 1 95 ? 28.269 2.696 49.648 1.00 75.12 95 GLU A CA 1
ATOM 783 C C . GLU A 1 95 ? 28.267 2.375 51.151 1.00 75.12 95 GLU A C 1
ATOM 785 O O . GLU A 1 95 ? 28.984 1.475 51.587 1.00 75.12 95 GLU A O 1
ATOM 790 N N . LEU A 1 96 ? 27.397 3.021 51.937 1.00 70.06 96 LEU A N 1
ATOM 791 C CA . LEU A 1 96 ? 27.217 2.730 53.368 1.00 70.06 96 LEU A CA 1
ATOM 792 C C . LEU A 1 96 ? 26.778 1.282 53.646 1.00 70.06 96 LEU A C 1
ATOM 794 O O . LEU A 1 96 ? 27.243 0.674 54.609 1.00 70.06 96 LEU A O 1
ATOM 798 N N . LEU A 1 97 ? 25.914 0.715 52.801 1.00 65.44 97 LEU A N 1
ATOM 799 C CA . LEU A 1 97 ? 25.452 -0.674 52.904 1.00 65.44 97 LEU A CA 1
ATOM 800 C C . LEU A 1 97 ? 26.494 -1.699 52.421 1.00 65.44 97 LEU A C 1
ATOM 802 O O . LEU A 1 97 ? 26.393 -2.875 52.770 1.00 65.44 97 LEU A O 1
ATOM 806 N N . SER A 1 98 ? 27.518 -1.276 51.670 1.00 61.97 98 SER A N 1
ATOM 807 C CA . SER A 1 98 ? 28.597 -2.161 51.202 1.00 61.97 98 SER A CA 1
ATOM 808 C C . SER A 1 98 ? 29.584 -2.583 52.303 1.00 61.97 98 SER A C 1
ATOM 810 O O . SER A 1 98 ? 30.307 -3.563 52.133 1.00 61.97 98 SER A O 1
ATOM 812 N N . GLY A 1 99 ? 29.572 -1.909 53.462 1.00 53.44 99 GLY A N 1
ATOM 813 C CA . GLY A 1 99 ? 30.449 -2.156 54.619 1.00 53.44 99 GLY A CA 1
ATOM 814 C C . GLY A 1 99 ? 30.194 -3.453 55.408 1.00 53.44 99 GLY A C 1
ATOM 815 O O . GLY A 1 99 ? 30.433 -3.496 56.616 1.00 53.44 99 GLY A O 1
ATOM 816 N N . GLY A 1 100 ? 29.682 -4.503 54.765 1.00 64.62 100 GLY A N 1
ATOM 817 C CA . GLY A 1 100 ? 29.466 -5.818 55.372 1.00 64.62 100 GLY A CA 1
ATOM 818 C C . GLY A 1 100 ? 30.766 -6.605 55.599 1.00 64.62 100 GLY A C 1
ATOM 819 O O . GLY A 1 100 ? 31.777 -6.387 54.933 1.00 64.62 100 GLY A O 1
ATOM 820 N N . ARG A 1 101 ? 30.750 -7.571 56.531 1.00 60.28 101 ARG A N 1
ATOM 821 C CA . ARG A 1 101 ? 31.890 -8.488 56.732 1.00 60.28 101 ARG A CA 1
ATOM 822 C C . ARG A 1 101 ? 32.118 -9.335 55.475 1.00 60.28 101 ARG A C 1
ATOM 824 O O . ARG A 1 101 ? 31.166 -9.863 54.908 1.00 60.28 101 ARG A O 1
ATOM 831 N N . ALA A 1 102 ? 33.381 -9.504 55.081 1.00 55.75 102 ALA A N 1
ATOM 832 C CA . ALA A 1 102 ? 33.751 -10.230 53.866 1.00 55.75 102 ALA A CA 1
ATOM 833 C C . ALA A 1 102 ? 33.197 -11.679 53.850 1.00 55.75 102 ALA A C 1
ATOM 835 O O . ALA A 1 102 ? 33.377 -12.393 54.845 1.00 55.75 102 ALA A O 1
ATOM 836 N N . PRO A 1 103 ? 32.601 -12.158 52.734 1.00 57.12 103 PRO A N 1
ATOM 837 C CA . PRO A 1 103 ? 31.979 -13.488 52.650 1.00 57.12 103 PRO A CA 1
ATOM 838 C C . PRO A 1 103 ? 32.891 -14.645 53.079 1.00 57.12 103 PRO A C 1
ATOM 840 O O . PRO A 1 103 ? 32.441 -15.588 53.726 1.00 57.12 103 PRO A O 1
ATOM 843 N N . ASN A 1 104 ? 34.193 -14.533 52.802 1.00 55.31 104 ASN A N 1
ATOM 844 C CA . ASN A 1 104 ? 35.210 -15.541 53.120 1.00 55.31 104 ASN A CA 1
ATOM 845 C C . ASN A 1 104 ? 35.365 -15.811 54.633 1.00 55.31 104 ASN A C 1
ATOM 847 O O . ASN A 1 104 ? 35.930 -16.835 55.013 1.00 55.31 104 ASN A O 1
ATOM 851 N N . ILE A 1 105 ? 34.886 -14.904 55.496 1.00 58.62 105 ILE A N 1
ATOM 852 C CA . ILE A 1 105 ? 34.856 -15.094 56.954 1.00 58.62 105 ILE A CA 1
ATOM 853 C C . ILE A 1 105 ? 33.611 -15.901 57.345 1.00 58.62 105 ILE A C 1
ATOM 855 O O . ILE A 1 105 ? 33.733 -16.916 58.024 1.00 58.62 105 ILE A O 1
ATOM 859 N N . LEU A 1 106 ? 32.434 -15.520 56.834 1.00 56.53 106 LEU A N 1
ATOM 860 C CA . LEU A 1 106 ? 31.170 -16.237 57.066 1.00 56.53 106 LEU A CA 1
ATOM 861 C C . LEU A 1 106 ? 31.238 -17.692 56.566 1.00 56.53 106 LEU A C 1
ATOM 863 O O . LEU A 1 106 ? 30.745 -18.603 57.227 1.00 56.53 106 LEU A O 1
ATOM 867 N N . ALA A 1 107 ? 31.925 -17.928 55.444 1.00 58.38 107 ALA A N 1
ATOM 868 C CA . ALA A 1 107 ? 32.157 -19.264 54.895 1.00 58.38 107 ALA A CA 1
ATOM 869 C C . ALA A 1 107 ? 33.000 -20.184 55.807 1.00 58.38 107 ALA A C 1
ATOM 871 O O . ALA A 1 107 ? 32.903 -21.402 55.686 1.00 58.38 107 ALA A O 1
ATOM 872 N N . ARG A 1 108 ? 33.809 -19.638 56.731 1.00 55.81 108 ARG A N 1
ATOM 873 C CA . ARG A 1 108 ? 34.601 -20.432 57.695 1.00 55.81 108 ARG A CA 1
ATOM 874 C C . ARG A 1 108 ? 33.844 -20.796 58.973 1.00 55.81 108 ARG A C 1
ATOM 876 O O . ARG A 1 108 ? 34.253 -21.728 59.657 1.00 55.81 108 ARG A O 1
ATOM 883 N N . GLU A 1 109 ? 32.759 -20.094 59.287 1.00 52.50 109 GLU A N 1
ATOM 884 C CA . GLU A 1 109 ? 31.931 -20.340 60.480 1.00 52.50 109 GLU A CA 1
ATOM 885 C C . GLU A 1 109 ? 30.702 -21.226 60.171 1.00 52.50 109 GLU A C 1
ATOM 887 O O . GLU A 1 109 ? 29.980 -21.637 61.078 1.00 52.50 109 GLU A O 1
ATOM 892 N N . CYS A 1 110 ? 30.458 -21.558 58.897 1.00 54.75 110 CYS A N 1
ATOM 893 C CA . CYS A 1 110 ? 29.256 -22.259 58.444 1.00 54.75 110 CYS A CA 1
ATOM 894 C C . CYS A 1 110 ? 29.446 -23.790 58.366 1.00 54.75 110 CYS A C 1
ATOM 896 O O . CYS A 1 110 ? 30.152 -24.302 57.501 1.00 54.75 110 CYS A O 1
ATOM 898 N N . CYS A 1 111 ? 28.787 -24.552 59.245 1.00 54.59 111 CYS A N 1
ATOM 899 C CA . CYS A 1 111 ? 29.023 -25.997 59.420 1.00 54.59 111 CYS A CA 1
ATOM 900 C C . CYS A 1 111 ? 28.348 -26.938 58.386 1.00 54.59 111 CYS A C 1
ATOM 902 O O . CYS A 1 111 ? 28.030 -28.081 58.722 1.00 54.59 111 CYS A O 1
ATOM 904 N N . TYR A 1 112 ? 28.120 -26.503 57.142 1.00 53.41 112 TYR A N 1
ATOM 905 C CA . TYR A 1 112 ? 27.495 -27.337 56.101 1.00 53.41 112 TYR A CA 1
ATOM 906 C C . TYR A 1 112 ? 28.532 -28.144 55.307 1.00 53.41 112 TYR A C 1
ATOM 908 O O . TYR A 1 112 ? 29.493 -27.595 54.780 1.00 53.41 112 TYR A O 1
ATOM 916 N N . LYS A 1 113 ? 28.329 -29.464 55.187 1.00 57.22 113 LYS A N 1
ATOM 917 C CA . LYS A 1 113 ? 29.311 -30.382 54.568 1.00 57.22 113 LYS A CA 1
ATOM 918 C C . LYS A 1 113 ? 29.303 -30.438 53.032 1.00 57.22 113 LYS A C 1
ATOM 920 O O . LYS A 1 113 ? 30.229 -31.008 52.467 1.00 57.22 113 LYS A O 1
ATOM 925 N N . ASN A 1 114 ? 28.330 -29.816 52.365 1.00 57.19 114 ASN A N 1
ATOM 926 C CA . ASN A 1 114 ? 28.180 -29.847 50.901 1.00 57.19 114 ASN A CA 1
ATOM 927 C C . ASN A 1 114 ? 28.510 -28.487 50.256 1.00 57.19 114 ASN A C 1
ATOM 929 O O . ASN A 1 114 ? 27.737 -27.958 49.464 1.00 57.19 114 ASN A O 1
ATOM 933 N N . VAL A 1 115 ? 29.660 -27.898 50.606 1.00 59.78 115 VAL A N 1
ATOM 934 C CA . VAL A 1 115 ? 30.103 -26.619 50.012 1.00 59.78 115 VAL A CA 1
ATOM 935 C C . VAL A 1 115 ? 30.402 -26.768 48.513 1.00 59.78 115 VAL A C 1
ATOM 937 O O . VAL A 1 115 ? 30.140 -25.844 47.755 1.00 59.78 115 VAL A O 1
ATOM 940 N N . GLY A 1 116 ? 30.894 -27.936 48.075 1.00 64.75 116 GLY A N 1
ATOM 941 C CA . GLY A 1 116 ? 31.262 -28.197 46.676 1.00 64.75 116 GLY A CA 1
ATOM 942 C C . GLY A 1 116 ? 30.102 -28.032 45.692 1.00 64.75 116 GLY A C 1
ATOM 943 O O . GLY A 1 116 ? 30.200 -27.213 44.787 1.00 64.75 116 GLY A O 1
ATOM 944 N N . SER A 1 117 ? 28.978 -28.724 45.917 1.00 67.75 117 SER A N 1
ATOM 945 C CA . SER A 1 117 ? 27.799 -28.609 45.044 1.00 67.75 117 SER A CA 1
ATOM 946 C C . SER A 1 117 ? 27.215 -27.196 45.050 1.00 67.75 117 SER A C 1
ATOM 948 O O . SER A 1 117 ? 26.844 -26.682 44.005 1.00 67.75 117 SER A O 1
ATOM 950 N N . LEU A 1 118 ? 27.216 -26.517 46.206 1.00 69.56 118 LEU A N 1
ATOM 951 C CA . LEU A 1 118 ? 26.775 -25.123 46.279 1.00 69.56 118 LEU A CA 1
ATOM 952 C C . LEU A 1 118 ? 27.713 -24.185 45.497 1.00 69.56 118 LEU A C 1
ATOM 954 O O . LEU A 1 118 ? 27.258 -23.183 44.957 1.00 69.56 118 LEU A O 1
ATOM 958 N N . ASN A 1 119 ? 29.010 -24.499 45.409 1.00 76.94 119 ASN A N 1
ATOM 959 C CA . ASN A 1 119 ? 29.952 -23.752 44.577 1.00 76.94 119 ASN A CA 1
ATOM 960 C C . ASN A 1 119 ? 29.714 -24.021 43.083 1.00 76.94 119 ASN A C 1
ATOM 962 O O . ASN A 1 119 ? 29.739 -23.082 42.297 1.00 76.94 119 ASN A O 1
ATOM 966 N N . GLU A 1 120 ? 29.417 -25.265 42.697 1.00 80.25 120 GLU A N 1
ATOM 967 C CA . GLU A 1 120 ? 29.037 -25.630 41.324 1.00 80.25 120 GLU A CA 1
ATOM 968 C C . GLU A 1 120 ? 27.736 -24.929 40.887 1.00 80.25 120 GLU A C 1
ATOM 970 O O . GLU A 1 120 ? 27.692 -24.363 39.791 1.00 80.25 120 GLU A O 1
ATOM 975 N N . ASP A 1 121 ? 26.725 -24.875 41.765 1.00 83.19 121 ASP A N 1
ATOM 976 C CA . ASP A 1 121 ? 25.479 -24.114 41.583 1.00 83.19 121 ASP A CA 1
ATOM 977 C C . ASP A 1 121 ? 25.748 -22.601 41.471 1.00 83.19 121 ASP A C 1
ATOM 979 O O . ASP A 1 121 ? 25.204 -21.921 40.600 1.00 83.19 121 ASP A O 1
ATOM 983 N N . ILE A 1 122 ? 26.624 -22.054 42.320 1.00 83.25 122 ILE A N 1
ATOM 984 C CA . ILE A 1 122 ? 27.043 -20.645 42.267 1.00 83.25 122 ILE A CA 1
ATOM 985 C C . ILE A 1 122 ? 27.794 -20.338 40.964 1.00 83.25 122 ILE A C 1
ATOM 987 O O . ILE A 1 122 ? 27.577 -19.279 40.374 1.00 83.25 122 ILE A O 1
ATOM 991 N N . ASP A 1 123 ? 28.644 -21.242 40.480 1.00 86.94 123 ASP A N 1
ATOM 992 C CA . ASP A 1 123 ? 29.372 -21.077 39.222 1.00 86.94 123 ASP A CA 1
ATOM 993 C C . ASP A 1 123 ? 28.446 -21.237 38.004 1.00 86.94 123 ASP A C 1
ATOM 995 O O . ASP A 1 123 ? 28.658 -20.570 36.987 1.00 86.94 123 ASP A O 1
ATOM 999 N N . LEU A 1 124 ? 27.407 -22.079 38.094 1.00 87.75 124 LEU A N 1
ATOM 1000 C CA . LEU A 1 124 ? 26.321 -22.181 37.111 1.00 87.75 124 LEU A CA 1
ATOM 1001 C C . LEU A 1 124 ? 25.540 -20.865 37.040 1.00 87.75 124 LEU A C 1
ATOM 1003 O O . LEU A 1 124 ? 25.500 -20.244 35.980 1.00 87.75 124 LEU A O 1
ATOM 1007 N N . LEU A 1 125 ? 25.032 -20.377 38.173 1.00 87.44 125 LEU A N 1
ATOM 1008 C CA . LEU A 1 125 ? 24.297 -19.112 38.264 1.00 87.44 125 LEU A CA 1
ATOM 1009 C C . LEU A 1 125 ? 25.154 -17.903 37.850 1.00 87.44 125 LEU A C 1
ATOM 1011 O O . LEU A 1 125 ? 24.641 -16.950 37.263 1.00 87.44 125 LEU A O 1
ATOM 1015 N N . GLN A 1 126 ? 26.468 -17.921 38.102 1.00 89.06 126 GLN A N 1
ATOM 1016 C CA . GLN A 1 126 ? 27.386 -16.899 37.590 1.00 89.06 126 GLN A CA 1
ATOM 1017 C C . GLN A 1 126 ? 27.548 -16.967 36.067 1.00 89.06 126 GLN A C 1
ATOM 1019 O O . GLN A 1 126 ? 27.549 -15.917 35.421 1.00 89.06 126 GLN A O 1
ATOM 1024 N N . ARG A 1 127 ? 27.638 -18.167 35.478 1.00 90.75 127 ARG A N 1
ATOM 1025 C CA . ARG A 1 127 ? 27.674 -18.350 34.017 1.00 90.75 127 ARG A CA 1
ATOM 1026 C C . ARG A 1 127 ? 26.364 -17.908 33.363 1.00 90.75 127 ARG A C 1
ATOM 1028 O O . ARG A 1 127 ? 26.413 -17.087 32.451 1.00 90.75 127 ARG A O 1
ATOM 1035 N N . GLU A 1 128 ? 25.212 -18.327 33.882 1.00 90.75 128 GLU A N 1
ATOM 1036 C CA . GLU A 1 128 ? 23.888 -17.892 33.404 1.00 90.75 128 GLU A CA 1
ATOM 1037 C C . GLU A 1 128 ? 23.689 -16.374 33.534 1.00 90.75 128 GLU A C 1
ATOM 1039 O O . GLU A 1 128 ? 23.162 -15.729 32.624 1.00 90.75 128 GLU A O 1
ATOM 1044 N N . LYS A 1 129 ? 24.162 -15.766 34.630 1.00 88.06 129 LYS A N 1
ATOM 1045 C CA . LYS A 1 129 ? 24.164 -14.309 34.825 1.00 88.06 129 LYS A CA 1
ATOM 1046 C C . LYS A 1 129 ? 25.049 -13.596 33.801 1.00 88.06 129 LYS A C 1
ATOM 1048 O O . LYS A 1 129 ? 24.634 -12.572 33.260 1.00 88.06 129 LYS A O 1
ATOM 1053 N N . LEU A 1 130 ? 26.256 -14.100 33.538 1.00 93.44 130 LEU A N 1
ATOM 1054 C CA . LEU A 1 130 ? 27.167 -13.523 32.544 1.00 93.44 130 LEU A CA 1
ATOM 1055 C C . LEU A 1 130 ? 26.608 -13.653 31.124 1.00 93.44 130 LEU A C 1
ATOM 1057 O O . LEU A 1 130 ? 26.661 -12.685 30.367 1.00 93.44 130 LEU A O 1
ATOM 1061 N N . GLU A 1 131 ? 26.013 -14.796 30.783 1.00 94.12 131 GLU A N 1
ATOM 1062 C CA . GLU A 1 131 ? 25.367 -15.005 29.488 1.00 94.12 131 GLU A CA 1
ATOM 1063 C C . GLU A 1 131 ? 24.119 -14.122 29.330 1.00 94.12 131 GLU A C 1
ATOM 1065 O O . GLU A 1 131 ? 23.948 -13.466 28.305 1.00 94.12 131 GLU A O 1
ATOM 1070 N N . SER A 1 132 ? 23.293 -14.000 30.372 1.00 89.81 132 SER A N 1
ATOM 1071 C CA . SER A 1 132 ? 22.147 -13.081 30.387 1.00 89.81 132 SER A CA 1
ATOM 1072 C C . SER A 1 132 ? 22.585 -11.624 30.208 1.00 89.81 132 SER A C 1
ATOM 1074 O O . SER A 1 132 ? 21.981 -10.887 29.431 1.00 89.81 132 SER A O 1
ATOM 1076 N N . LEU A 1 133 ? 23.676 -11.205 30.859 1.00 93.00 133 LEU A N 1
ATOM 1077 C CA . LEU A 1 133 ? 24.267 -9.875 30.670 1.00 93.00 133 LEU A CA 1
ATOM 1078 C C . LEU A 1 133 ? 24.855 -9.685 29.263 1.00 93.00 133 LEU A C 1
ATOM 1080 O O . LEU A 1 133 ? 24.776 -8.578 28.728 1.00 93.00 133 LEU A O 1
ATOM 1084 N N . ALA A 1 134 ? 25.413 -10.730 28.645 1.00 93.12 134 ALA A N 1
ATOM 1085 C CA . ALA A 1 134 ? 25.870 -10.689 27.258 1.00 93.12 134 ALA A CA 1
ATOM 1086 C C . ALA A 1 134 ? 24.687 -10.514 26.289 1.00 93.12 134 ALA A C 1
ATOM 1088 O O . ALA A 1 134 ? 24.693 -9.570 25.501 1.00 93.12 134 ALA A O 1
ATOM 1089 N N . ARG A 1 135 ? 23.628 -11.324 26.428 1.00 93.75 135 ARG A N 1
ATOM 1090 C CA . ARG A 1 135 ? 22.386 -11.214 25.640 1.00 93.75 135 ARG A CA 1
ATOM 1091 C C . ARG A 1 135 ? 21.721 -9.838 25.801 1.00 93.75 135 ARG A C 1
ATOM 1093 O O . ARG A 1 135 ? 21.283 -9.255 24.813 1.00 93.75 135 ARG A O 1
ATOM 1100 N N . ILE A 1 136 ? 21.698 -9.270 27.013 1.00 87.75 136 ILE A N 1
ATOM 1101 C CA . ILE A 1 136 ? 21.190 -7.906 27.264 1.00 87.75 136 ILE A CA 1
ATOM 1102 C C . ILE A 1 136 ? 22.032 -6.852 26.527 1.00 87.75 136 ILE A C 1
ATOM 1104 O O . ILE A 1 136 ? 21.464 -5.972 25.881 1.00 87.75 136 ILE A O 1
ATOM 1108 N N . ARG A 1 137 ? 23.369 -6.944 26.576 1.00 93.12 137 ARG A N 1
ATOM 1109 C CA . ARG A 1 137 ? 24.268 -6.034 25.838 1.00 93.12 137 ARG A CA 1
ATOM 1110 C C . ARG A 1 137 ? 24.111 -6.166 24.325 1.00 93.12 137 ARG A C 1
ATOM 1112 O O . ARG A 1 137 ? 24.170 -5.161 23.623 1.00 93.12 137 ARG A O 1
ATOM 1119 N N . GLU A 1 138 ? 23.889 -7.376 23.825 1.00 93.81 138 GLU A N 1
ATOM 1120 C CA . GLU A 1 138 ? 23.642 -7.620 22.406 1.00 93.81 138 GLU A CA 1
ATOM 1121 C C . GLU A 1 138 ? 22.305 -7.011 21.962 1.00 93.81 138 GLU A C 1
ATOM 1123 O O . GLU A 1 138 ? 22.277 -6.247 21.000 1.00 93.81 138 GLU A O 1
ATOM 1128 N N . CYS A 1 139 ? 21.224 -7.223 22.721 1.00 87.94 139 CYS A N 1
ATOM 1129 C CA . CYS A 1 139 ? 19.932 -6.575 22.477 1.00 87.94 139 CYS A CA 1
ATOM 1130 C C . CYS A 1 139 ? 20.039 -5.039 22.526 1.00 87.94 139 CYS A C 1
ATOM 1132 O O . CYS A 1 139 ? 19.459 -4.350 21.688 1.00 87.94 139 CYS A O 1
ATOM 1134 N N . GLN A 1 140 ? 20.821 -4.484 23.461 1.00 90.62 140 GLN A N 1
ATOM 1135 C CA . GLN A 1 140 ? 21.122 -3.048 23.509 1.00 90.62 140 GLN A CA 1
ATOM 1136 C C . GLN A 1 140 ? 21.887 -2.582 22.262 1.00 90.62 140 GLN A C 1
ATOM 1138 O O . GLN A 1 140 ? 21.556 -1.538 21.702 1.00 90.62 140 GLN A O 1
ATOM 1143 N N . HIS A 1 141 ? 22.872 -3.349 21.786 1.00 93.25 141 HIS A N 1
ATOM 1144 C CA . HIS A 1 141 ? 23.619 -3.022 20.571 1.00 93.25 141 HIS A CA 1
ATOM 1145 C C . HIS A 1 141 ? 22.722 -3.052 19.325 1.00 93.25 141 HIS A C 1
ATOM 1147 O O . HIS A 1 141 ? 22.710 -2.087 18.564 1.00 93.25 141 HIS A O 1
ATOM 1153 N N . GLN A 1 142 ? 21.908 -4.100 19.166 1.00 94.19 142 GLN A N 1
ATOM 1154 C CA . GLN A 1 142 ? 20.918 -4.221 18.091 1.00 94.19 142 GLN A CA 1
ATOM 1155 C C . GLN A 1 142 ? 19.895 -3.071 18.136 1.00 94.19 142 GLN A C 1
ATOM 1157 O O . GLN A 1 142 ? 19.582 -2.486 17.100 1.00 94.19 142 GLN A O 1
ATOM 1162 N N . MET A 1 143 ? 19.430 -2.671 19.327 1.00 90.19 143 MET A N 1
ATOM 1163 C CA . MET A 1 143 ? 18.531 -1.525 19.507 1.00 90.19 143 MET A CA 1
ATOM 1164 C C . MET A 1 143 ? 19.203 -0.193 19.135 1.00 90.19 143 MET A C 1
ATOM 1166 O O . MET A 1 143 ? 18.598 0.628 18.445 1.00 90.19 143 MET A O 1
ATOM 1170 N N . HIS A 1 144 ? 20.462 0.025 19.529 1.00 93.38 144 HIS A N 1
ATOM 1171 C CA . HIS A 1 144 ? 21.229 1.205 19.119 1.00 93.38 144 HIS A CA 1
ATOM 1172 C C . HIS A 1 144 ? 21.501 1.233 17.610 1.00 93.38 144 HIS A C 1
ATOM 1174 O O . HIS A 1 144 ? 21.469 2.308 17.005 1.00 93.38 144 HIS A O 1
ATOM 1180 N N . GLU A 1 145 ? 21.739 0.080 16.983 1.00 94.88 145 GLU A N 1
ATOM 1181 C CA . GLU A 1 145 ? 21.929 -0.002 15.538 1.00 94.88 145 GLU A CA 1
ATOM 1182 C C . GLU A 1 145 ? 20.618 0.260 14.786 1.00 94.88 145 GLU A C 1
ATOM 1184 O O . GLU A 1 145 ? 20.595 1.079 13.869 1.00 94.88 145 GLU A O 1
ATOM 1189 N N . ALA A 1 146 ? 19.504 -0.337 15.223 1.00 92.62 146 ALA A N 1
ATOM 1190 C CA . ALA A 1 146 ? 18.171 -0.068 14.691 1.00 92.62 146 ALA A CA 1
ATOM 1191 C C . ALA A 1 146 ? 17.795 1.418 14.824 1.00 92.62 146 ALA A C 1
ATOM 1193 O O . ALA A 1 146 ? 17.332 2.023 13.857 1.00 92.62 146 ALA A O 1
ATOM 1194 N N . MET A 1 147 ? 18.083 2.045 15.971 1.00 94.19 147 MET A N 1
ATOM 1195 C CA . MET A 1 147 ? 17.894 3.484 16.178 1.00 94.19 147 MET A CA 1
ATOM 1196 C C . MET A 1 147 ? 18.778 4.323 15.239 1.00 94.19 147 MET A C 1
ATOM 1198 O O . MET A 1 147 ? 18.310 5.307 14.669 1.00 94.19 147 MET A O 1
ATOM 1202 N N . ARG A 1 148 ? 20.039 3.930 15.014 1.00 95.56 148 ARG A N 1
ATOM 1203 C CA . ARG A 1 148 ? 20.942 4.606 14.064 1.00 95.56 148 ARG A CA 1
ATOM 1204 C C . ARG A 1 148 ? 20.465 4.461 12.614 1.00 95.56 148 ARG A C 1
ATOM 1206 O O . ARG A 1 148 ? 20.526 5.435 11.865 1.00 95.56 148 ARG A O 1
ATOM 1213 N N . ARG A 1 149 ? 19.953 3.287 12.223 1.00 94.25 149 ARG A N 1
ATOM 1214 C CA . ARG A 1 149 ? 19.315 3.057 10.915 1.00 94.25 149 ARG A CA 1
ATOM 1215 C C . ARG A 1 149 ? 18.060 3.929 10.765 1.00 94.25 149 ARG A C 1
ATOM 1217 O O . ARG A 1 149 ? 17.936 4.618 9.758 1.00 94.25 149 ARG A O 1
ATOM 1224 N N . ALA A 1 150 ? 17.197 3.986 11.782 1.00 92.00 150 ALA A N 1
ATOM 1225 C CA . ALA A 1 150 ? 15.998 4.828 11.793 1.00 92.00 150 ALA A CA 1
ATOM 1226 C C . ALA A 1 150 ? 16.323 6.329 11.665 1.00 92.00 150 ALA A C 1
ATOM 1228 O O . ALA A 1 150 ? 15.732 7.004 10.830 1.00 92.00 150 ALA A O 1
ATOM 1229 N N . LEU A 1 151 ? 17.315 6.841 12.404 1.00 94.00 151 LEU A N 1
ATOM 1230 C CA . LEU A 1 151 ? 17.774 8.236 12.298 1.00 94.00 151 LEU A CA 1
ATOM 1231 C C . LEU A 1 151 ? 18.384 8.567 10.923 1.00 94.00 151 LEU A C 1
ATOM 1233 O O . LEU A 1 151 ? 18.286 9.701 10.457 1.00 94.00 151 LEU A O 1
ATOM 1237 N N . ASN A 1 152 ? 19.017 7.599 10.256 1.00 95.75 152 ASN A N 1
ATOM 1238 C CA . ASN A 1 152 ? 19.527 7.790 8.898 1.00 95.75 152 ASN A CA 1
ATOM 1239 C C . ASN A 1 152 ? 18.401 7.767 7.850 1.00 95.75 152 ASN A C 1
ATOM 1241 O O . ASN A 1 152 ? 18.421 8.589 6.936 1.00 95.75 152 ASN A O 1
ATOM 1245 N N . LEU A 1 153 ? 17.397 6.897 8.010 1.00 95.06 153 LEU A N 1
ATOM 1246 C CA . LEU A 1 153 ? 16.178 6.910 7.192 1.00 95.06 153 LEU A CA 1
ATOM 1247 C C . LEU A 1 153 ? 15.382 8.206 7.390 1.00 95.06 153 LEU A C 1
ATOM 1249 O O . LEU A 1 153 ? 14.912 8.785 6.418 1.00 95.06 153 LEU A O 1
ATOM 1253 N N . GLU A 1 154 ? 15.290 8.716 8.620 1.00 94.12 154 GLU A N 1
ATOM 1254 C CA . GLU A 1 154 ? 14.645 9.998 8.908 1.00 94.12 154 GLU A CA 1
ATOM 1255 C C . GLU A 1 154 ? 15.342 11.153 8.172 1.00 94.12 154 GLU A C 1
ATOM 1257 O O . GLU A 1 154 ? 14.681 11.940 7.495 1.00 94.12 154 GLU A O 1
ATOM 1262 N N . LYS A 1 155 ? 16.680 11.228 8.229 1.00 94.31 155 LYS A N 1
ATOM 1263 C CA . LYS A 1 155 ? 17.460 12.211 7.457 1.00 94.31 155 LYS A CA 1
ATOM 1264 C C . LYS A 1 155 ? 17.200 12.092 5.956 1.00 94.31 155 LYS A C 1
ATOM 1266 O O . LYS A 1 155 ? 16.960 13.107 5.314 1.00 94.31 155 LYS A O 1
ATOM 1271 N N . PHE A 1 156 ? 17.211 10.875 5.411 1.00 95.31 156 PHE A N 1
ATOM 1272 C CA . PHE A 1 156 ? 16.963 10.648 3.986 1.00 95.31 156 PHE A CA 1
ATOM 1273 C C . PHE A 1 156 ? 15.534 11.040 3.578 1.00 95.31 156 PHE A C 1
ATOM 1275 O O . PHE A 1 156 ? 15.337 11.643 2.529 1.00 95.31 156 PHE A O 1
ATOM 1282 N N . ASN A 1 157 ? 14.543 10.803 4.441 1.00 92.31 157 ASN A N 1
ATOM 1283 C CA . ASN A 1 157 ? 13.168 11.248 4.220 1.00 92.31 157 ASN A CA 1
ATOM 1284 C C . ASN A 1 157 ? 13.036 12.779 4.282 1.00 92.31 157 ASN A C 1
ATOM 1286 O O . ASN A 1 157 ? 12.310 13.344 3.471 1.00 92.31 157 ASN A O 1
ATOM 1290 N N . ARG A 1 158 ? 13.764 13.471 5.174 1.00 94.44 158 ARG A N 1
ATOM 1291 C CA . ARG A 1 158 ? 13.834 14.949 5.176 1.00 94.44 158 ARG A CA 1
ATOM 1292 C C . ARG A 1 158 ? 14.504 15.492 3.904 1.00 94.44 158 ARG A C 1
ATOM 1294 O O . ARG A 1 158 ? 14.043 16.487 3.356 1.00 94.44 158 ARG A O 1
ATOM 1301 N N . GLU A 1 159 ? 15.556 14.831 3.420 1.00 94.38 159 GLU A N 1
ATOM 1302 C CA . GLU A 1 159 ? 16.253 15.163 2.167 1.00 94.38 159 GLU A CA 1
ATOM 1303 C C . GLU A 1 159 ? 15.326 14.994 0.945 1.00 94.38 159 GLU A C 1
ATOM 1305 O O . GLU A 1 159 ? 15.243 15.879 0.094 1.00 94.38 159 GLU A O 1
ATOM 1310 N N . LEU A 1 160 ? 14.573 13.887 0.885 1.00 93.62 160 LEU A N 1
ATOM 1311 C CA . LEU A 1 160 ? 13.552 13.639 -0.139 1.00 93.62 160 LEU A CA 1
ATOM 1312 C C . LEU A 1 160 ? 12.396 14.641 -0.061 1.00 93.62 160 LEU A C 1
ATOM 1314 O O . LEU A 1 160 ? 11.979 15.149 -1.097 1.00 93.62 160 LEU A O 1
ATOM 1318 N N . GLN A 1 161 ? 11.906 14.952 1.142 1.00 93.69 161 GLN A N 1
ATOM 1319 C CA . GLN A 1 161 ? 10.852 15.945 1.352 1.00 93.69 161 GLN A CA 1
ATOM 1320 C C . GLN A 1 161 ? 11.294 17.323 0.844 1.00 93.69 161 GLN A C 1
ATOM 1322 O O . GLN A 1 161 ? 10.574 17.942 0.069 1.00 93.69 161 GLN A O 1
ATOM 1327 N N . LYS A 1 162 ? 12.516 17.755 1.185 1.00 94.88 162 LYS A N 1
ATOM 1328 C CA . LYS A 1 162 ? 13.089 19.018 0.699 1.00 94.88 162 LYS A CA 1
ATOM 1329 C C . LYS A 1 162 ? 13.153 19.069 -0.831 1.00 94.88 162 LYS A C 1
ATOM 1331 O O . LYS A 1 162 ? 12.728 20.061 -1.408 1.00 94.88 162 LYS A O 1
ATOM 1336 N N . ARG A 1 163 ? 13.599 17.993 -1.492 1.00 94.62 163 ARG A N 1
ATOM 1337 C CA . ARG A 1 163 ? 13.613 17.904 -2.968 1.00 94.62 163 ARG A CA 1
ATOM 1338 C C . ARG A 1 163 ? 12.213 17.880 -3.580 1.00 94.62 163 ARG A C 1
ATOM 1340 O O . ARG A 1 163 ? 12.010 18.418 -4.662 1.00 94.62 163 ARG A O 1
ATOM 1347 N N . LEU A 1 164 ? 11.249 17.246 -2.913 1.00 94.56 164 LEU A N 1
ATOM 1348 C CA . LEU A 1 164 ? 9.852 17.229 -3.341 1.00 94.56 164 LEU A CA 1
ATOM 1349 C C . LEU A 1 164 ? 9.223 18.625 -3.245 1.00 94.56 164 LEU A C 1
ATOM 1351 O O . LEU A 1 164 ? 8.444 18.993 -4.118 1.00 94.56 164 LEU A O 1
ATOM 1355 N N . ASP A 1 165 ? 9.568 19.400 -2.219 1.00 93.62 165 ASP A N 1
ATOM 1356 C CA . ASP A 1 165 ? 9.097 20.776 -2.056 1.00 93.62 165 ASP A CA 1
ATOM 1357 C C . ASP A 1 165 ? 9.804 21.735 -3.033 1.00 93.62 165 ASP A C 1
ATOM 1359 O O . ASP A 1 165 ? 9.127 22.490 -3.722 1.00 93.62 165 ASP A O 1
ATOM 1363 N N . GLU A 1 166 ? 11.118 21.594 -3.252 1.00 94.94 166 GLU A N 1
ATOM 1364 C CA . GLU A 1 166 ? 11.852 22.290 -4.328 1.00 94.94 166 GLU A CA 1
ATOM 1365 C C . GLU A 1 166 ? 11.248 22.023 -5.723 1.00 94.94 166 GLU A C 1
ATOM 1367 O O . GLU A 1 166 ? 11.168 22.927 -6.557 1.00 94.94 166 GLU A O 1
ATOM 1372 N N . LEU A 1 167 ? 10.778 20.796 -5.983 1.00 93.56 167 LEU A N 1
ATOM 1373 C CA . LEU A 1 167 ? 10.078 20.442 -7.223 1.00 93.56 167 LEU A CA 1
ATOM 1374 C C . LEU A 1 167 ? 8.664 21.038 -7.312 1.00 93.56 167 LEU A C 1
ATOM 1376 O O . LEU A 1 167 ? 8.232 21.370 -8.417 1.00 93.56 167 LEU A O 1
ATOM 1380 N N . LYS A 1 168 ? 7.947 21.207 -6.191 1.00 94.12 168 LYS A N 1
ATOM 1381 C CA . LYS A 1 168 ? 6.659 21.928 -6.169 1.00 94.12 168 LYS A CA 1
ATOM 1382 C C . LYS A 1 168 ? 6.861 23.406 -6.462 1.00 94.12 168 LYS A C 1
ATOM 1384 O O . LYS A 1 168 ? 6.150 23.939 -7.303 1.00 94.12 168 LYS A O 1
ATOM 1389 N N . ASP A 1 169 ? 7.841 24.042 -5.827 1.00 94.62 169 ASP A N 1
ATOM 1390 C CA . ASP A 1 169 ? 8.142 25.459 -6.039 1.00 94.62 169 ASP A CA 1
ATOM 1391 C C . ASP A 1 169 ? 8.573 25.717 -7.492 1.00 94.62 169 ASP A C 1
ATOM 1393 O O . ASP A 1 169 ? 8.120 26.676 -8.119 1.00 94.62 169 ASP A O 1
ATOM 1397 N N . ALA A 1 170 ? 9.363 24.812 -8.082 1.00 92.69 170 ALA A N 1
ATOM 1398 C CA . ALA A 1 170 ? 9.692 24.850 -9.506 1.00 92.69 170 ALA A CA 1
ATOM 1399 C C . ALA A 1 170 ? 8.454 24.672 -10.408 1.00 92.69 170 ALA A C 1
ATOM 1401 O O . ALA A 1 170 ? 8.300 25.410 -11.382 1.00 92.69 170 ALA A O 1
ATOM 1402 N N . ALA A 1 171 ? 7.550 23.739 -10.087 1.00 90.56 171 ALA A N 1
ATOM 1403 C CA . ALA A 1 171 ? 6.315 23.531 -10.845 1.00 90.56 171 ALA A CA 1
ATOM 1404 C C . ALA A 1 171 ? 5.364 24.740 -10.755 1.00 90.56 171 ALA A C 1
ATOM 1406 O O . ALA A 1 171 ? 4.860 25.190 -11.780 1.00 90.56 171 ALA A O 1
ATOM 1407 N N . LEU A 1 172 ? 5.186 25.315 -9.561 1.00 93.44 172 LEU A N 1
ATOM 1408 C CA . LEU A 1 172 ? 4.399 26.530 -9.328 1.00 93.44 172 LEU A CA 1
ATOM 1409 C C . LEU A 1 172 ? 5.008 27.752 -10.032 1.00 93.44 172 LEU A C 1
ATOM 1411 O O . LEU A 1 172 ? 4.275 28.589 -10.556 1.00 93.44 172 LEU A O 1
ATOM 1415 N N . SER A 1 173 ? 6.338 27.848 -10.099 1.00 94.38 173 SER A N 1
ATOM 1416 C CA . SER A 1 173 ? 7.041 28.881 -10.871 1.00 94.38 173 SER A CA 1
ATOM 1417 C C . SER A 1 173 ? 6.755 28.755 -12.376 1.00 94.38 173 SER A C 1
ATOM 1419 O O . SER A 1 173 ? 6.382 29.732 -13.023 1.00 94.38 173 SER A O 1
ATOM 1421 N N . VAL A 1 174 ? 6.814 27.538 -12.931 1.00 94.19 174 VAL A N 1
ATOM 1422 C CA . VAL A 1 174 ? 6.463 27.279 -14.341 1.00 94.19 174 VAL A CA 1
ATOM 1423 C C . VAL A 1 174 ? 4.973 27.525 -14.614 1.00 94.19 174 VAL A C 1
ATOM 1425 O O . VAL A 1 174 ? 4.634 28.115 -15.637 1.00 94.19 174 VAL A O 1
ATOM 1428 N N . GLU A 1 175 ? 4.076 27.131 -13.708 1.00 91.25 175 GLU A N 1
ATOM 1429 C CA . GLU A 1 175 ? 2.632 27.365 -13.840 1.00 91.25 175 GLU A CA 1
ATOM 1430 C C . GLU A 1 175 ? 2.288 28.862 -13.771 1.00 91.25 175 GLU A C 1
ATOM 1432 O O . GLU A 1 175 ? 1.523 29.366 -14.595 1.00 91.25 175 GLU A O 1
ATOM 1437 N N . THR A 1 176 ? 2.879 29.609 -12.836 1.00 92.38 176 THR A N 1
ATOM 1438 C CA . THR A 1 176 ? 2.676 31.065 -12.738 1.00 92.38 176 THR A CA 1
ATOM 1439 C C . THR A 1 176 ? 3.289 31.813 -13.920 1.00 92.38 176 THR A C 1
ATOM 1441 O O . THR A 1 176 ? 2.647 32.735 -14.428 1.00 92.38 176 THR A O 1
ATOM 1444 N N . GLN A 1 177 ? 4.448 31.385 -14.438 1.00 93.81 177 GLN A N 1
ATOM 1445 C CA . GLN A 1 177 ? 4.981 31.914 -15.694 1.00 93.81 177 GLN A CA 1
ATOM 1446 C C . GLN A 1 177 ? 4.020 31.632 -16.860 1.00 93.81 177 GLN A C 1
ATOM 1448 O O . GLN A 1 177 ? 3.640 32.577 -17.551 1.00 93.81 177 GLN A O 1
ATOM 1453 N N . ALA A 1 178 ? 3.562 30.389 -17.044 1.00 92.50 178 ALA A N 1
ATOM 1454 C CA . ALA A 1 178 ? 2.639 30.021 -18.121 1.00 92.50 178 ALA A CA 1
ATOM 1455 C C . ALA A 1 178 ? 1.322 30.813 -18.047 1.00 92.50 178 ALA A C 1
ATOM 1457 O O . ALA A 1 178 ? 0.847 31.321 -19.061 1.00 92.50 178 ALA A O 1
ATOM 1458 N N . ASN A 1 179 ? 0.773 31.010 -16.846 1.00 91.88 179 ASN A N 1
ATOM 1459 C CA . ASN A 1 179 ? -0.398 31.859 -16.625 1.00 91.88 179 ASN A CA 1
ATOM 1460 C C . ASN A 1 179 ? -0.115 33.351 -16.915 1.00 91.88 179 ASN A C 1
ATOM 1462 O O . ASN A 1 179 ? -0.992 34.046 -17.437 1.00 91.88 179 ASN A O 1
ATOM 1466 N N . SER A 1 180 ? 1.098 33.855 -16.654 1.00 93.62 180 SER A N 1
ATOM 1467 C CA . SER A 1 180 ? 1.493 35.216 -17.060 1.00 93.62 180 SER A CA 1
ATOM 1468 C C . SER A 1 180 ? 1.609 35.363 -18.586 1.00 93.62 180 SER A C 1
ATOM 1470 O O . SER A 1 180 ? 1.144 36.352 -19.148 1.00 93.62 180 SER A O 1
ATOM 1472 N N . GLU A 1 181 ? 2.128 34.347 -19.282 1.00 94.81 181 GLU A N 1
ATOM 1473 C CA . GLU A 1 181 ? 2.220 34.333 -20.747 1.00 94.81 181 GLU A CA 1
ATOM 1474 C C . GLU A 1 181 ? 0.834 34.208 -21.400 1.00 94.81 181 GLU A C 1
ATOM 1476 O O . GLU A 1 181 ? 0.545 34.915 -22.367 1.00 94.81 181 GLU A O 1
ATOM 1481 N N . ILE A 1 182 ? -0.057 33.381 -20.841 1.00 93.25 182 ILE A N 1
ATOM 1482 C CA . ILE A 1 182 ? -1.462 33.271 -21.263 1.00 93.25 182 ILE A CA 1
ATOM 1483 C C . ILE A 1 182 ? -2.172 34.614 -21.089 1.00 93.25 182 ILE A C 1
ATOM 1485 O O . ILE A 1 182 ? -2.714 35.128 -22.063 1.00 93.25 182 ILE A O 1
ATOM 1489 N N . THR A 1 183 ? -2.123 35.232 -19.906 1.00 91.94 183 THR A N 1
ATOM 1490 C CA . THR A 1 183 ? -2.797 36.524 -19.671 1.00 91.94 183 THR A CA 1
ATOM 1491 C C . THR A 1 183 ? -2.213 37.655 -20.524 1.00 91.94 183 THR A C 1
ATOM 1493 O O . THR A 1 183 ? -2.969 38.484 -21.036 1.00 91.94 183 THR A O 1
ATOM 1496 N N . GLN A 1 184 ? -0.903 37.660 -20.801 1.00 93.44 184 GLN A N 1
ATOM 1497 C CA . GLN A 1 184 ? -0.312 38.570 -21.788 1.00 93.44 184 GLN A CA 1
ATOM 1498 C C . GLN A 1 184 ? -0.871 38.320 -23.202 1.00 93.44 184 GLN A C 1
ATOM 1500 O O . GLN A 1 184 ? -1.212 39.274 -23.907 1.00 93.44 184 GLN A O 1
ATOM 1505 N N . LYS A 1 185 ? -1.012 37.059 -23.627 1.00 91.75 185 LYS A N 1
ATOM 1506 C CA . LYS A 1 185 ? -1.590 36.710 -24.937 1.00 91.75 185 LYS A CA 1
ATOM 1507 C C . LYS A 1 185 ? -3.085 37.008 -25.018 1.00 91.75 185 LYS A C 1
ATOM 1509 O O . LYS A 1 185 ? -3.548 37.458 -26.063 1.00 91.75 185 LYS A O 1
ATOM 1514 N N . GLU A 1 186 ? -3.833 36.862 -23.930 1.00 92.19 186 GLU A N 1
ATOM 1515 C CA . GLU A 1 186 ? -5.224 37.310 -23.832 1.00 92.19 186 GLU A CA 1
ATOM 1516 C C . GLU A 1 186 ? -5.331 38.836 -23.936 1.00 92.19 186 GLU A C 1
ATOM 1518 O O . GLU A 1 186 ? -6.199 39.331 -24.656 1.00 92.19 186 GLU A O 1
ATOM 1523 N N . MET A 1 187 ? -4.416 39.593 -23.318 1.00 91.62 187 MET A N 1
ATOM 1524 C CA . MET A 1 187 ? -4.333 41.048 -23.490 1.00 91.62 187 MET A CA 1
ATOM 1525 C C . MET A 1 187 ? -3.976 41.452 -24.928 1.00 91.62 187 MET A C 1
ATOM 1527 O O . MET A 1 187 ? -4.572 42.395 -25.448 1.00 91.62 187 MET A O 1
ATOM 1531 N N . GLU A 1 188 ? -3.055 40.753 -25.600 1.00 92.62 188 GLU A N 1
ATOM 1532 C CA . GLU A 1 188 ? -2.763 40.965 -27.029 1.00 92.62 188 GLU A CA 1
ATOM 1533 C C . GLU A 1 188 ? -3.997 40.672 -27.900 1.00 92.62 188 GLU A C 1
ATOM 1535 O O . GLU A 1 188 ? -4.367 41.485 -28.750 1.00 92.62 188 GLU A O 1
ATOM 1540 N N . ILE A 1 189 ? -4.689 39.555 -27.653 1.00 89.62 189 ILE A N 1
ATOM 1541 C CA . ILE A 1 189 ? -5.931 39.178 -28.341 1.00 89.62 189 ILE A CA 1
ATOM 1542 C C . ILE A 1 189 ? -7.038 40.211 -28.092 1.00 89.62 189 ILE A C 1
ATOM 1544 O O . ILE A 1 189 ? -7.765 40.556 -29.021 1.00 89.62 189 ILE A O 1
ATOM 1548 N N . GLU A 1 190 ? -7.173 40.741 -26.876 1.00 91.56 190 GLU A N 1
ATOM 1549 C CA . GLU A 1 190 ? -8.179 41.755 -26.548 1.00 91.56 190 GLU A CA 1
ATOM 1550 C C . GLU A 1 190 ? -7.842 43.124 -27.147 1.00 91.56 190 GLU A C 1
ATOM 1552 O O . GLU A 1 190 ? -8.726 43.805 -27.669 1.00 91.56 190 GLU A O 1
ATOM 1557 N N . GLN A 1 191 ? -6.563 43.498 -27.218 1.00 89.69 191 GLN A N 1
ATOM 1558 C CA . GLN A 1 191 ? -6.131 44.662 -27.994 1.00 89.69 191 GLN A CA 1
ATOM 1559 C C . GLN A 1 191 ? -6.431 44.489 -29.490 1.00 89.69 191 GLN A C 1
ATOM 1561 O O . GLN A 1 191 ? -6.938 45.423 -30.114 1.00 89.69 191 GLN A O 1
ATOM 1566 N N . LEU A 1 192 ? -6.187 43.307 -30.065 1.00 88.12 192 LEU A N 1
ATOM 1567 C CA . LEU A 1 192 ? -6.505 43.001 -31.464 1.00 88.12 192 LEU A CA 1
ATOM 1568 C C . LEU A 1 192 ? -8.019 42.993 -31.727 1.00 88.12 192 LEU A C 1
ATOM 1570 O O . LEU A 1 192 ? -8.459 43.596 -32.705 1.00 88.12 192 LEU A O 1
ATOM 1574 N N . LYS A 1 193 ? -8.838 42.411 -30.839 1.00 85.25 193 LYS A N 1
ATOM 1575 C CA . LYS A 1 193 ? -10.310 42.505 -30.895 1.00 85.25 193 LYS A CA 1
ATOM 1576 C C . LYS A 1 193 ? -10.773 43.956 -30.827 1.00 85.25 193 LYS A C 1
ATOM 1578 O O . LYS A 1 193 ? -11.597 44.356 -31.643 1.00 85.25 193 LYS A O 1
ATOM 1583 N N . GLN A 1 194 ? -10.230 44.769 -29.919 1.00 87.19 194 GLN A N 1
ATOM 1584 C CA . GLN A 1 194 ? -10.569 46.190 -29.835 1.00 87.19 194 GLN A CA 1
ATOM 1585 C C . GLN A 1 194 ? -10.136 46.961 -31.086 1.00 87.19 194 GLN A C 1
ATOM 1587 O O . GLN A 1 194 ? -10.875 47.830 -31.541 1.00 87.19 194 GLN A O 1
ATOM 1592 N N . GLN A 1 195 ? -8.979 46.659 -31.681 1.00 86.00 195 GLN A N 1
ATOM 1593 C CA . GLN A 1 195 ? -8.583 47.230 -32.972 1.00 86.00 195 GLN A CA 1
ATOM 1594 C C . GLN A 1 195 ? -9.565 46.818 -34.078 1.00 86.00 195 GLN A C 1
ATOM 1596 O O . GLN A 1 195 ? -10.053 47.684 -34.804 1.00 86.00 195 GLN A O 1
ATOM 1601 N N . LEU A 1 196 ? -9.943 45.538 -34.149 1.00 81.38 196 LEU A N 1
ATOM 1602 C CA . LEU A 1 196 ? -10.940 45.024 -35.090 1.00 81.38 196 LEU A CA 1
ATOM 1603 C C . LEU A 1 196 ? -12.312 45.686 -34.884 1.00 81.38 196 LEU A C 1
ATOM 1605 O O . LEU A 1 196 ? -12.960 46.077 -35.847 1.00 81.38 196 LEU A O 1
ATOM 1609 N N . GLN A 1 197 ? -12.737 45.891 -33.637 1.00 82.81 197 GLN A N 1
ATOM 1610 C CA . GLN A 1 197 ? -13.997 46.542 -33.280 1.00 82.81 197 GLN A CA 1
ATOM 1611 C C . GLN A 1 197 ? -13.974 48.046 -33.594 1.00 82.81 197 GLN A C 1
ATOM 1613 O O . GLN A 1 197 ? -14.979 48.580 -34.059 1.00 82.81 197 GLN A O 1
ATOM 1618 N N . ARG A 1 198 ? -12.828 48.724 -33.422 1.00 81.12 198 ARG A N 1
ATOM 1619 C CA . ARG A 1 198 ? -12.598 50.114 -33.864 1.00 81.12 198 ARG A CA 1
ATOM 1620 C C . ARG A 1 198 ? -12.570 50.232 -35.393 1.00 81.12 198 ARG A C 1
ATOM 1622 O O . ARG A 1 198 ? -12.982 51.258 -35.925 1.00 81.12 198 ARG A O 1
ATOM 1629 N N . LEU A 1 199 ? -12.103 49.210 -36.112 1.00 78.31 199 LEU A N 1
ATOM 1630 C CA . LEU A 1 199 ? -12.186 49.146 -37.575 1.00 78.31 199 LEU A CA 1
ATOM 1631 C C . LEU A 1 199 ? -13.625 48.877 -38.034 1.00 78.31 199 LEU A C 1
ATOM 1633 O O . LEU A 1 199 ? -14.121 49.579 -38.907 1.00 78.31 199 LEU A O 1
ATOM 1637 N N . LEU A 1 200 ? -14.341 47.949 -37.396 1.00 75.19 200 LEU A N 1
ATOM 1638 C CA . LEU A 1 200 ? -15.749 47.664 -37.680 1.00 75.19 200 LEU A CA 1
ATOM 1639 C C . LEU A 1 200 ? -16.670 48.845 -37.339 1.00 75.19 200 LEU A C 1
ATOM 1641 O O . LEU A 1 200 ? -17.623 49.090 -38.074 1.00 75.19 200 LEU A O 1
ATOM 1645 N N . SER A 1 201 ? -16.393 49.616 -36.281 1.00 74.50 201 SER A N 1
ATOM 1646 C CA . SER A 1 201 ? -17.148 50.840 -35.982 1.00 74.50 201 SER A CA 1
ATOM 1647 C C . SER A 1 201 ? -16.825 51.969 -36.963 1.00 74.50 201 SER A C 1
ATOM 1649 O O . SER A 1 201 ? -17.750 52.635 -37.421 1.00 74.50 201 SER A O 1
ATOM 1651 N N . LYS A 1 202 ? -15.562 52.125 -37.395 1.00 70.88 202 LYS A N 1
ATOM 1652 C CA . LYS A 1 202 ? -15.204 53.009 -38.521 1.00 70.88 202 LYS A CA 1
ATOM 1653 C C . LYS A 1 202 ? -15.930 52.612 -39.811 1.00 70.88 202 LYS A C 1
ATOM 1655 O O . LYS A 1 202 ? -16.502 53.483 -40.455 1.00 70.88 202 LYS A O 1
ATOM 1660 N N . VAL A 1 203 ? -15.987 51.320 -40.143 1.00 69.12 203 VAL A N 1
ATOM 1661 C CA . VAL A 1 203 ? -16.712 50.801 -41.318 1.00 69.12 203 VAL A CA 1
ATOM 1662 C C . VAL A 1 203 ? -18.227 50.998 -41.190 1.00 69.12 203 VAL A C 1
ATOM 1664 O O . VAL A 1 203 ? -18.866 51.327 -42.185 1.00 69.12 203 VAL A O 1
ATOM 1667 N N . LYS A 1 204 ? -18.820 50.870 -39.993 1.00 62.31 204 LYS A N 1
ATOM 1668 C CA . LYS A 1 204 ? -20.235 51.222 -39.764 1.00 62.31 204 LYS A CA 1
ATOM 1669 C C . LYS A 1 204 ? -20.491 52.715 -39.974 1.00 62.31 204 LYS A C 1
ATOM 1671 O O . LYS A 1 204 ? -21.338 53.054 -40.790 1.00 62.31 204 LYS A O 1
ATOM 1676 N N . VAL A 1 205 ? -19.694 53.587 -39.355 1.00 62.16 205 VAL A N 1
ATOM 1677 C CA . VAL A 1 205 ? -19.807 55.050 -39.515 1.00 62.16 205 VAL A CA 1
ATOM 1678 C C . VAL A 1 205 ? -19.529 55.492 -40.960 1.00 62.16 205 VAL A C 1
ATOM 1680 O O . VAL A 1 205 ? -20.137 56.451 -41.429 1.00 62.16 205 VAL A O 1
ATOM 1683 N N . GLN A 1 206 ? -18.660 54.795 -41.702 1.00 56.22 206 GLN A N 1
ATOM 1684 C CA . GLN A 1 206 ? -18.500 55.003 -43.145 1.00 56.22 206 GLN A CA 1
ATOM 1685 C C . GLN A 1 206 ? -19.718 54.509 -43.936 1.00 56.22 206 GLN A C 1
ATOM 1687 O O . GLN A 1 206 ? -20.191 55.243 -44.790 1.00 56.22 206 GLN A O 1
ATOM 1692 N N . ASN A 1 207 ? -20.280 53.332 -43.643 1.00 50.50 207 ASN A N 1
ATOM 1693 C CA . ASN A 1 207 ? -21.492 52.838 -44.313 1.00 50.50 207 ASN A CA 1
ATOM 1694 C C . ASN A 1 207 ? -22.731 53.705 -44.043 1.00 50.50 207 ASN A C 1
ATOM 1696 O O . ASN A 1 207 ? -23.571 53.850 -44.926 1.00 50.50 207 ASN A O 1
ATOM 1700 N N . GLU A 1 208 ? -22.849 54.288 -42.852 1.00 52.00 208 GLU A N 1
ATOM 1701 C CA . GLU A 1 208 ? -23.892 55.261 -42.512 1.00 52.00 208 GLU A CA 1
ATOM 1702 C C . GLU A 1 208 ? -23.671 56.563 -43.303 1.00 52.00 208 GLU A C 1
ATOM 1704 O O . GLU A 1 208 ? -24.556 56.992 -44.041 1.00 52.00 208 GLU A O 1
ATOM 1709 N N . LYS A 1 209 ? -22.446 57.112 -43.299 1.00 48.47 209 LYS A N 1
ATOM 1710 C CA . LYS A 1 209 ? -22.079 58.301 -44.097 1.00 48.47 209 LYS A CA 1
ATOM 1711 C C . LYS A 1 209 ? -22.040 58.080 -45.617 1.00 48.47 209 LYS A C 1
ATOM 1713 O O . LYS A 1 209 ? -21.984 59.053 -46.358 1.00 48.47 209 LYS A O 1
ATOM 1718 N N . CYS A 1 210 ? -22.086 56.838 -46.094 1.00 45.09 210 CYS A N 1
ATOM 1719 C CA . CYS A 1 210 ? -22.211 56.493 -47.514 1.00 45.09 210 CYS A CA 1
ATOM 1720 C C . CYS A 1 210 ? -23.658 56.204 -47.949 1.00 45.09 210 CYS A C 1
ATOM 1722 O O . CYS A 1 210 ? -23.871 55.870 -49.115 1.00 45.09 210 CYS A O 1
ATOM 1724 N N . LYS A 1 211 ? -24.648 56.320 -47.052 1.00 41.44 211 LYS A N 1
ATOM 1725 C CA . LYS A 1 211 ? -26.075 56.160 -47.385 1.00 41.44 211 LYS A CA 1
ATOM 1726 C C . LYS A 1 211 ? -26.849 57.468 -47.507 1.00 41.44 211 LYS A C 1
ATOM 1728 O O . LYS A 1 211 ? -27.925 57.454 -48.096 1.00 41.44 211 LYS A O 1
ATOM 1733 N N . GLU A 1 212 ? -26.301 58.583 -47.030 1.00 39.81 212 GLU A N 1
ATOM 1734 C CA . GLU A 1 212 ? -26.937 59.895 -47.145 1.00 39.81 212 GLU A CA 1
ATOM 1735 C C . GLU A 1 212 ? -26.183 60.810 -48.125 1.00 39.81 212 GLU A C 1
ATOM 1737 O O . GLU A 1 212 ? -25.091 61.302 -47.856 1.00 39.81 212 GLU A O 1
ATOM 1742 N N . ASN A 1 213 ? -26.856 61.078 -49.249 1.00 34.72 213 ASN A N 1
ATOM 1743 C CA . ASN A 1 213 ? -26.721 62.270 -50.093 1.00 34.72 213 ASN A CA 1
ATOM 1744 C C . ASN A 1 213 ? -25.487 62.400 -51.014 1.00 34.72 213 ASN A C 1
ATOM 1746 O O . ASN A 1 213 ? -24.616 63.248 -50.833 1.00 34.72 213 ASN A O 1
ATOM 1750 N N . GLN A 1 214 ? -25.562 61.708 -52.159 1.00 35.62 214 GLN A N 1
ATOM 1751 C CA . GLN A 1 214 ? -25.364 62.382 -53.454 1.00 35.62 214 GLN A CA 1
ATOM 1752 C C . GLN A 1 214 ? -26.567 62.183 -54.391 1.00 35.62 214 GLN A C 1
ATOM 1754 O O . GLN A 1 214 ? -26.557 61.368 -55.311 1.00 35.62 214 GLN A O 1
ATOM 1759 N N . LYS A 1 215 ? -27.582 63.022 -54.187 1.00 35.62 215 LYS A N 1
ATOM 1760 C CA . LYS A 1 215 ? -28.086 63.878 -55.263 1.00 35.62 215 LYS A CA 1
ATOM 1761 C C . LYS A 1 215 ? -28.017 65.313 -54.757 1.00 35.62 215 LYS A C 1
ATOM 1763 O O . LYS A 1 215 ? -28.710 65.604 -53.795 1.00 35.62 215 LYS A O 1
ATOM 1768 N N . ASP A 1 216 ? -27.186 66.114 -55.422 1.00 37.12 216 ASP A N 1
ATOM 1769 C CA . ASP A 1 216 ? -27.235 67.581 -55.526 1.00 37.12 216 ASP A CA 1
ATOM 1770 C C . ASP A 1 216 ? -27.177 68.410 -54.203 1.00 37.12 216 ASP A C 1
ATOM 1772 O O . ASP A 1 216 ? -27.684 68.028 -53.162 1.00 37.12 216 ASP A O 1
ATOM 1776 N N . GLU A 1 217 ? -26.521 69.571 -54.117 1.00 34.31 217 GLU A N 1
ATOM 1777 C CA . GLU A 1 217 ? -25.800 70.342 -55.135 1.00 34.31 217 GLU A CA 1
ATOM 1778 C C . GLU A 1 217 ? -24.538 71.038 -54.558 1.00 34.31 217 GLU A C 1
ATOM 1780 O O . GLU A 1 217 ? -24.074 70.732 -53.460 1.00 34.31 217 GLU A O 1
ATOM 1785 N N . LYS A 1 218 ? -23.903 71.930 -55.331 1.00 33.25 218 LYS A N 1
ATOM 1786 C CA . LYS A 1 218 ? -22.560 72.478 -55.063 1.00 33.25 218 LYS A CA 1
ATOM 1787 C C . LYS A 1 218 ? -22.625 73.827 -54.336 1.00 33.25 218 LYS A C 1
ATOM 1789 O O . LYS A 1 218 ? -23.318 74.714 -54.816 1.00 33.25 218 LYS A O 1
ATOM 1794 N N . LEU A 1 219 ? -21.733 74.054 -53.363 1.00 36.41 219 LEU A N 1
ATOM 1795 C CA . LEU A 1 219 ? -20.646 75.058 -53.451 1.00 36.41 219 LEU A CA 1
ATOM 1796 C C . LEU A 1 219 ? -19.720 75.002 -52.211 1.00 36.41 219 LEU A C 1
ATOM 1798 O O . LEU A 1 219 ? -20.219 74.869 -51.108 1.00 36.41 219 LEU A O 1
ATOM 1802 N N . GLN A 1 220 ? -18.398 75.172 -52.412 1.00 36.53 220 GLN A N 1
ATOM 1803 C CA . GLN A 1 220 ? -17.379 75.677 -51.448 1.00 36.53 220 GLN A CA 1
ATOM 1804 C C . GLN A 1 220 ? -17.424 75.144 -49.985 1.00 36.53 220 GLN A C 1
ATOM 1806 O O . GLN A 1 220 ? -18.311 75.506 -49.230 1.00 36.53 220 GLN A O 1
ATOM 1811 N N . ARG A 1 221 ? -16.461 74.399 -49.411 1.00 31.77 221 ARG A N 1
ATOM 1812 C CA . ARG A 1 221 ? -14.988 74.200 -49.556 1.00 31.77 221 ARG A CA 1
ATOM 1813 C C . ARG A 1 221 ? -14.616 72.902 -48.782 1.00 31.77 221 ARG A C 1
ATOM 1815 O O . ARG A 1 221 ? -15.397 72.493 -47.937 1.00 31.77 221 ARG A O 1
ATOM 1822 N N . SER A 1 222 ? -13.442 72.261 -48.861 1.00 40.72 222 SER A N 1
ATOM 1823 C CA . SER A 1 222 ? -12.396 72.102 -49.893 1.00 40.72 222 SER A CA 1
ATOM 1824 C C . SER A 1 222 ? -11.441 70.958 -49.450 1.00 40.72 222 SER A C 1
ATOM 1826 O O . SER A 1 222 ? -11.435 70.585 -48.283 1.00 40.72 222 SER A O 1
ATOM 1828 N N . ASN A 1 223 ? -10.587 70.449 -50.345 1.00 44.50 223 ASN A N 1
ATOM 1829 C CA . ASN A 1 223 ? -9.297 69.793 -50.021 1.00 44.50 223 ASN A CA 1
ATOM 1830 C C . ASN A 1 223 ? -9.267 68.493 -49.163 1.00 44.50 223 ASN A C 1
ATOM 1832 O O . ASN A 1 223 ? -8.360 68.342 -48.350 1.00 44.50 223 ASN A O 1
ATOM 1836 N N . HIS A 1 224 ? -10.153 67.505 -49.376 1.00 46.66 224 HIS A N 1
ATOM 1837 C CA . HIS A 1 224 ? -9.849 66.132 -48.892 1.00 46.66 224 HIS A CA 1
ATOM 1838 C C . HIS A 1 224 ? -10.419 64.961 -49.718 1.00 46.66 224 HIS A C 1
ATOM 1840 O O . HIS A 1 224 ? -9.822 63.889 -49.778 1.00 46.66 224 HIS A O 1
ATOM 1846 N N . SER A 1 225 ? -11.533 65.147 -50.438 1.00 45.25 225 SER A N 1
ATOM 1847 C CA . SER A 1 225 ? -12.213 64.028 -51.123 1.00 45.25 225 SER A CA 1
ATOM 1848 C C . SER A 1 225 ? -11.432 63.373 -52.278 1.00 45.25 225 SER A C 1
ATOM 1850 O O . SER A 1 225 ? -11.788 62.267 -52.679 1.00 45.25 225 SER A O 1
ATOM 1852 N N . LYS A 1 226 ? -10.400 64.023 -52.839 1.00 50.12 226 LYS A N 1
ATOM 1853 C CA . LYS A 1 226 ? -9.626 63.467 -53.968 1.00 50.12 226 LYS A CA 1
ATOM 1854 C C . LYS A 1 226 ? -8.568 62.455 -53.524 1.00 50.12 226 LYS A C 1
ATOM 1856 O O . LYS A 1 226 ? -8.448 61.411 -54.154 1.00 50.12 226 LYS A O 1
ATOM 1861 N N . GLU A 1 227 ? -7.853 62.723 -52.432 1.00 52.59 227 GLU A N 1
ATOM 1862 C CA . GLU A 1 227 ? -6.854 61.788 -51.896 1.00 52.59 227 GLU A CA 1
ATOM 1863 C C . GLU A 1 227 ? -7.519 60.517 -51.372 1.00 52.59 227 GLU A C 1
ATOM 1865 O O . GLU A 1 227 ? -7.090 59.423 -51.716 1.00 52.59 227 GLU A O 1
ATOM 1870 N N . VAL A 1 228 ? -8.621 60.640 -50.623 1.00 56.78 228 VAL A N 1
ATOM 1871 C CA . VAL A 1 228 ? -9.325 59.479 -50.055 1.00 56.78 228 VAL A CA 1
ATOM 1872 C C . VAL A 1 228 ? -9.905 58.569 -51.145 1.00 56.78 228 VAL A C 1
ATOM 1874 O O . VAL A 1 228 ? -9.802 57.351 -51.034 1.00 56.78 228 VAL A O 1
ATOM 1877 N N . GLN A 1 229 ? -10.468 59.121 -52.226 1.00 50.22 229 GLN A N 1
ATOM 1878 C CA . GLN A 1 229 ? -11.023 58.299 -53.308 1.00 50.22 229 GLN A CA 1
ATOM 1879 C C . GLN A 1 229 ? -9.928 57.585 -54.117 1.00 50.22 229 GLN A C 1
ATOM 1881 O O . GLN A 1 229 ? -10.099 56.414 -54.460 1.00 50.22 229 GLN A O 1
ATOM 1886 N N . VAL A 1 230 ? -8.786 58.244 -54.352 1.00 58.69 230 VAL A N 1
ATOM 1887 C CA . VAL A 1 230 ? -7.609 57.611 -54.968 1.00 58.69 230 VAL A CA 1
ATOM 1888 C C . VAL A 1 230 ? -6.990 56.573 -54.027 1.00 58.69 230 VAL A C 1
ATOM 1890 O O . VAL A 1 230 ? -6.716 55.468 -54.480 1.00 58.69 230 VAL A O 1
ATOM 1893 N N . SER A 1 231 ? -6.847 56.851 -52.725 1.00 59.22 231 SER A N 1
ATOM 1894 C CA . SER A 1 231 ? -6.305 55.892 -51.747 1.00 59.22 231 SER A CA 1
ATOM 1895 C C . SER A 1 231 ? -7.194 54.661 -51.617 1.00 59.22 231 SER A C 1
ATOM 1897 O O . SER A 1 231 ? -6.682 53.555 -51.669 1.00 59.22 231 SER A O 1
ATOM 1899 N N . ILE A 1 232 ? -8.524 54.807 -51.561 1.00 62.84 232 ILE A N 1
ATOM 1900 C CA . ILE A 1 232 ? -9.443 53.656 -51.505 1.00 62.84 232 ILE A CA 1
ATOM 1901 C C . ILE A 1 232 ? -9.421 52.856 -52.816 1.00 62.84 232 ILE A C 1
ATOM 1903 O O . ILE A 1 232 ? -9.490 51.627 -52.777 1.00 62.84 232 ILE A O 1
ATOM 1907 N N . GLN A 1 233 ? -9.282 53.501 -53.981 1.00 62.72 233 GLN A N 1
ATOM 1908 C CA . GLN A 1 233 ? -9.078 52.772 -55.238 1.00 62.72 233 GLN A CA 1
ATOM 1909 C C . GLN A 1 233 ? -7.719 52.062 -55.273 1.00 62.72 233 GLN A C 1
ATOM 1911 O O . GLN A 1 233 ? -7.679 50.893 -55.642 1.00 62.72 233 GLN A O 1
ATOM 1916 N N . MET A 1 234 ? -6.633 52.706 -54.836 1.00 64.62 234 MET A N 1
ATOM 1917 C CA . MET A 1 234 ? -5.294 52.110 -54.753 1.00 64.62 234 MET A CA 1
ATOM 1918 C C . MET A 1 234 ? -5.205 51.001 -53.703 1.00 64.62 234 MET A C 1
ATOM 1920 O O . MET A 1 234 ? -4.532 50.009 -53.941 1.00 64.62 234 MET A O 1
ATOM 1924 N N . GLU A 1 235 ? -5.887 51.118 -52.566 1.00 68.06 235 GLU A N 1
ATOM 1925 C CA . GLU A 1 235 ? -5.983 50.076 -51.543 1.00 68.06 235 GLU A CA 1
ATOM 1926 C C . GLU A 1 235 ? -6.829 48.912 -52.040 1.00 68.06 235 GLU A C 1
ATOM 1928 O O . GLU A 1 235 ? -6.410 47.769 -51.899 1.00 68.06 235 GLU A O 1
ATOM 1933 N N . LYS A 1 236 ? -7.965 49.162 -52.705 1.00 71.19 236 LYS A N 1
ATOM 1934 C CA . LYS A 1 236 ? -8.743 48.088 -53.335 1.00 71.19 236 LYS A CA 1
ATOM 1935 C C . LYS A 1 236 ? -7.950 47.399 -54.449 1.00 71.19 236 LYS A C 1
ATOM 1937 O O . LYS A 1 236 ? -8.007 46.176 -54.535 1.00 71.19 236 LYS A O 1
ATOM 1942 N N . HIS A 1 237 ? -7.184 48.142 -55.252 1.00 71.50 237 HIS A N 1
ATOM 1943 C CA . HIS A 1 237 ? -6.284 47.561 -56.252 1.00 71.50 237 HIS A CA 1
ATOM 1944 C C . HIS A 1 237 ? -5.184 46.741 -55.571 1.00 71.50 237 HIS A C 1
ATOM 1946 O O . HIS A 1 237 ? -5.063 45.563 -55.872 1.00 71.50 237 HIS A O 1
ATOM 1952 N N . ARG A 1 238 ? -4.495 47.291 -54.561 1.00 77.00 238 ARG A N 1
ATOM 1953 C CA . ARG A 1 238 ? -3.461 46.601 -53.770 1.00 77.00 238 ARG A CA 1
ATOM 1954 C C . ARG A 1 238 ? -3.966 45.365 -53.043 1.00 77.00 238 ARG A C 1
ATOM 1956 O O . ARG A 1 238 ? -3.234 44.391 -52.972 1.00 77.00 238 ARG A O 1
ATOM 1963 N N . PHE A 1 239 ? -5.179 45.368 -52.492 1.00 76.56 239 PHE A N 1
ATOM 1964 C CA . PHE A 1 239 ? -5.762 44.185 -51.854 1.00 76.56 239 PHE A CA 1
ATOM 1965 C C . PHE A 1 239 ? -6.178 43.137 -52.887 1.00 76.56 239 PHE A C 1
ATOM 1967 O O . PHE A 1 239 ? -5.998 41.952 -52.629 1.00 76.56 239 PHE A O 1
ATOM 1974 N N . ASN A 1 240 ? -6.665 43.544 -54.062 1.00 77.88 240 ASN A N 1
ATOM 1975 C CA . ASN A 1 240 ? -6.974 42.621 -55.154 1.00 77.88 240 ASN A CA 1
ATOM 1976 C C . ASN A 1 240 ? -5.690 42.055 -55.796 1.00 77.88 240 ASN A C 1
ATOM 1978 O O . ASN A 1 240 ? -5.626 40.871 -56.099 1.00 77.88 240 ASN A O 1
ATOM 1982 N N . GLU A 1 241 ? -4.634 42.864 -55.910 1.00 79.12 241 GLU A N 1
ATOM 1983 C CA . GLU A 1 241 ? -3.266 42.448 -56.236 1.00 79.12 241 GLU A CA 1
ATOM 1984 C C . GLU A 1 241 ? -2.711 41.506 -55.168 1.00 79.12 241 GLU A C 1
ATOM 1986 O O . GLU A 1 241 ? -2.169 40.472 -55.526 1.00 79.12 241 GLU A O 1
ATOM 1991 N N . LYS A 1 242 ? -2.892 41.782 -53.867 1.00 82.56 242 LYS A N 1
ATOM 1992 C CA . LYS A 1 242 ? -2.454 40.880 -52.787 1.00 82.56 242 LYS A CA 1
ATOM 1993 C C . LYS A 1 242 ? -3.204 39.559 -52.796 1.00 82.56 242 LYS A C 1
ATOM 1995 O O . LYS A 1 242 ? -2.592 38.522 -52.566 1.00 82.56 242 LYS A O 1
ATOM 2000 N N . LEU A 1 243 ? -4.505 39.589 -53.074 1.00 82.06 243 LEU A N 1
ATOM 2001 C CA . LEU A 1 243 ? -5.317 38.390 -53.225 1.00 82.06 243 LEU A CA 1
ATOM 2002 C C . LEU A 1 243 ? -4.829 37.577 -54.430 1.00 82.06 243 LEU A C 1
ATOM 2004 O O . LEU A 1 243 ? -4.535 36.398 -54.280 1.00 82.06 243 LEU A O 1
ATOM 2008 N N . ASN A 1 244 ? -4.628 38.224 -55.581 1.00 82.38 244 ASN A N 1
ATOM 2009 C CA . ASN A 1 244 ? -4.096 37.587 -56.784 1.00 82.38 244 ASN A CA 1
ATOM 2010 C C . ASN A 1 244 ? -2.660 37.068 -56.587 1.00 82.38 244 ASN A C 1
ATOM 2012 O O . ASN A 1 244 ? -2.381 35.953 -57.000 1.00 82.38 244 ASN A O 1
ATOM 2016 N N . GLU A 1 245 ? -1.769 37.802 -55.909 1.00 84.56 245 GLU A N 1
ATOM 2017 C CA . GLU A 1 245 ? -0.426 37.342 -55.519 1.00 84.56 245 GLU A CA 1
ATOM 2018 C C . GLU A 1 245 ? -0.493 36.094 -54.630 1.00 84.56 245 GLU A C 1
ATOM 2020 O O . GLU A 1 245 ? 0.326 35.190 -54.777 1.00 84.56 245 GLU A O 1
ATOM 2025 N N . LEU A 1 246 ? -1.427 36.053 -53.673 1.00 82.62 246 LEU A N 1
ATOM 2026 C CA . LEU A 1 246 ? -1.573 34.940 -52.737 1.00 82.62 246 LEU A CA 1
ATOM 2027 C C . LEU A 1 246 ? -2.198 33.718 -53.414 1.00 82.62 246 LEU A C 1
ATOM 2029 O O . LEU A 1 246 ? -1.681 32.621 -53.241 1.00 82.62 246 LEU A O 1
ATOM 2033 N N . THR A 1 247 ? -3.230 33.892 -54.242 1.00 86.06 247 THR A N 1
ATOM 2034 C CA . THR A 1 247 ? -3.821 32.817 -55.056 1.00 86.06 247 THR A CA 1
ATOM 2035 C C . THR A 1 247 ? -2.852 32.330 -56.138 1.00 86.06 247 THR A C 1
ATOM 2037 O O . THR A 1 247 ? -2.768 31.128 -56.392 1.00 86.06 247 THR A O 1
ATOM 2040 N N . GLN A 1 248 ? -2.048 33.221 -56.729 1.00 87.12 248 GLN A N 1
ATOM 2041 C CA . GLN A 1 248 ? -0.956 32.840 -57.623 1.00 87.12 248 GLN A CA 1
ATOM 2042 C C . GLN A 1 248 ? 0.092 32.022 -56.862 1.00 87.12 248 GLN A C 1
ATOM 2044 O O . GLN A 1 248 ? 0.371 30.901 -57.280 1.00 87.12 248 GLN A O 1
ATOM 2049 N N . LYS A 1 249 ? 0.596 32.495 -55.714 1.00 86.06 249 LYS A N 1
ATOM 2050 C CA . LYS A 1 249 ? 1.537 31.734 -54.869 1.00 86.06 249 LYS A CA 1
ATOM 2051 C C . LYS A 1 249 ? 0.963 30.408 -54.383 1.00 86.06 249 LYS A C 1
ATOM 2053 O O . LYS A 1 249 ? 1.691 29.427 -54.319 1.00 86.06 249 LYS A O 1
ATOM 2058 N N . GLU A 1 250 ? -0.329 30.337 -54.085 1.00 80.19 250 GLU A N 1
ATOM 2059 C CA . GLU A 1 250 ? -1.015 29.084 -53.764 1.00 80.19 250 GLU A CA 1
ATOM 2060 C C . GLU A 1 250 ? -1.005 28.130 -54.970 1.00 80.19 250 GLU A C 1
ATOM 2062 O O . GLU A 1 250 ? -0.715 26.944 -54.812 1.00 80.19 250 GLU A O 1
ATOM 2067 N N . SER A 1 251 ? -1.244 28.632 -56.186 1.00 86.62 251 SER A N 1
ATOM 2068 C CA . SER A 1 251 ? -1.151 27.839 -57.420 1.00 86.62 251 SER A CA 1
ATOM 2069 C C . SER A 1 251 ? 0.289 27.412 -57.758 1.00 86.62 251 SER A C 1
ATOM 2071 O O . SER A 1 251 ? 0.517 26.278 -58.184 1.00 86.62 251 SER A O 1
ATOM 2073 N N . GLU A 1 252 ? 1.284 28.263 -57.500 1.00 86.62 252 GLU A N 1
ATOM 2074 C CA . GLU A 1 252 ? 2.712 27.978 -57.686 1.00 86.62 252 GLU A CA 1
ATOM 2075 C C . GLU A 1 252 ? 3.203 26.939 -56.669 1.00 86.62 252 GLU A C 1
ATOM 2077 O O . GLU A 1 252 ? 3.846 25.961 -57.044 1.00 86.62 252 GLU A O 1
ATOM 2082 N N . LEU A 1 253 ? 2.823 27.075 -55.395 1.00 85.94 253 LEU A N 1
ATOM 2083 C CA . LEU A 1 253 ? 3.111 26.092 -54.350 1.00 85.94 253 LEU A CA 1
ATOM 2084 C C . LEU A 1 253 ? 2.401 24.760 -54.613 1.00 85.94 253 LEU A C 1
ATOM 2086 O O . LEU A 1 253 ? 3.013 23.710 -54.433 1.00 85.94 253 LEU A O 1
ATOM 2090 N N . ARG A 1 254 ? 1.149 24.771 -55.092 1.00 88.56 254 ARG A N 1
ATOM 2091 C CA . ARG A 1 254 ? 0.451 23.550 -55.529 1.00 88.56 254 ARG A CA 1
ATOM 2092 C C . ARG A 1 254 ? 1.173 22.889 -56.698 1.00 88.56 254 ARG A C 1
ATOM 2094 O O . ARG A 1 254 ? 1.444 21.698 -56.618 1.00 88.56 254 ARG A O 1
ATOM 2101 N N . THR A 1 255 ? 1.536 23.634 -57.745 1.00 89.88 255 THR A N 1
ATOM 2102 C CA . THR A 1 255 ? 2.222 23.070 -58.923 1.00 89.88 255 THR A CA 1
ATOM 2103 C C . THR A 1 255 ? 3.655 22.618 -58.636 1.00 89.88 255 THR A C 1
ATOM 2105 O O . THR A 1 255 ? 4.088 21.620 -59.215 1.00 89.88 255 THR A O 1
ATOM 2108 N N . GLU A 1 256 ? 4.388 23.262 -57.721 1.00 89.38 256 GLU A N 1
ATOM 2109 C CA . GLU A 1 256 ? 5.700 22.767 -57.293 1.00 89.38 256 GLU A CA 1
ATOM 2110 C C . GLU A 1 256 ? 5.590 21.590 -56.317 1.00 89.38 256 GLU A C 1
ATOM 2112 O O . GLU A 1 256 ? 6.389 20.666 -56.426 1.00 89.38 256 GLU A O 1
ATOM 2117 N N . ASN A 1 257 ? 4.570 21.521 -55.455 1.00 82.69 257 ASN A N 1
ATOM 2118 C CA . ASN A 1 257 ? 4.289 20.314 -54.667 1.00 82.69 257 ASN A CA 1
ATOM 2119 C C . ASN A 1 257 ? 3.947 19.130 -55.595 1.00 82.69 257 ASN A C 1
ATOM 2121 O O . ASN A 1 257 ? 4.555 18.068 -55.504 1.00 82.69 257 ASN A O 1
ATOM 2125 N N . ASP A 1 258 ? 3.105 19.351 -56.605 1.00 89.88 258 ASP A N 1
ATOM 2126 C CA . ASP A 1 258 ? 2.826 18.395 -57.682 1.00 89.88 258 ASP A CA 1
ATOM 2127 C C . ASP A 1 258 ? 4.101 17.936 -58.414 1.00 89.88 258 ASP A C 1
ATOM 2129 O O . ASP A 1 258 ? 4.281 16.749 -58.703 1.00 89.88 258 ASP A O 1
ATOM 2133 N N . ARG A 1 259 ? 5.018 18.867 -58.713 1.00 89.81 259 ARG A N 1
ATOM 2134 C CA . ARG A 1 259 ? 6.330 18.549 -59.297 1.00 89.81 259 ARG A CA 1
ATOM 2135 C C . ARG A 1 259 ? 7.217 17.789 -58.321 1.00 89.81 259 ARG A C 1
ATOM 2137 O O . ARG A 1 259 ? 7.921 16.896 -58.775 1.00 89.81 259 ARG A O 1
ATOM 2144 N N . LEU A 1 260 ? 7.200 18.094 -57.026 1.00 84.50 260 LEU A N 1
ATOM 2145 C CA . LEU A 1 260 ? 7.951 17.380 -55.991 1.00 84.50 260 LEU A CA 1
ATOM 2146 C C . LEU A 1 260 ? 7.419 15.956 -55.809 1.00 84.50 260 LEU A C 1
ATOM 2148 O O . LEU A 1 260 ? 8.216 15.024 -55.828 1.00 84.50 260 LEU A O 1
ATOM 2152 N N . VAL A 1 261 ? 6.102 15.747 -55.790 1.00 89.00 261 VAL A N 1
ATOM 2153 C CA . VAL A 1 261 ? 5.473 14.415 -55.822 1.00 89.00 261 VAL A CA 1
ATOM 2154 C C . VAL A 1 261 ? 5.863 13.656 -57.098 1.00 89.00 261 VAL A C 1
ATOM 2156 O O . VAL A 1 261 ? 6.273 12.496 -57.028 1.00 89.00 261 VAL A O 1
ATOM 2159 N N . LYS A 1 262 ? 5.845 14.307 -58.270 1.00 89.62 262 LYS A N 1
ATOM 2160 C CA . LYS A 1 262 ? 6.290 13.707 -59.546 1.00 89.62 262 LYS A CA 1
ATOM 2161 C C . LYS A 1 262 ? 7.808 13.435 -59.580 1.00 89.62 262 LYS A C 1
ATOM 2163 O O . LYS A 1 262 ? 8.225 12.436 -60.168 1.00 89.62 262 LYS A O 1
ATOM 2168 N N . LYS A 1 263 ? 8.643 14.259 -58.932 1.00 87.25 263 LYS A N 1
ATOM 2169 C CA . LYS A 1 263 ? 10.092 14.039 -58.736 1.00 87.25 263 LYS A CA 1
ATOM 2170 C C . LYS A 1 263 ? 10.333 12.847 -57.801 1.00 87.25 263 LYS A C 1
ATOM 2172 O O . LYS A 1 263 ? 11.089 11.955 -58.167 1.00 87.25 263 LYS A O 1
ATOM 2177 N N . LEU A 1 264 ? 9.647 12.783 -56.658 1.00 79.31 264 LEU A N 1
ATOM 2178 C CA . LEU A 1 264 ? 9.718 11.683 -55.688 1.00 79.31 264 LEU A CA 1
ATOM 2179 C C . LEU A 1 264 ? 9.244 10.356 -56.289 1.00 79.31 264 LEU A C 1
ATOM 2181 O O . LEU A 1 264 ? 9.916 9.346 -56.120 1.00 79.31 264 LEU A O 1
ATOM 2185 N N . SER A 1 265 ? 8.154 10.354 -57.062 1.00 88.19 265 SER A N 1
ATOM 2186 C CA . SER A 1 265 ? 7.707 9.180 -57.824 1.00 88.19 265 SER A CA 1
ATOM 2187 C C . SER A 1 265 ? 8.778 8.711 -58.818 1.00 88.19 265 SER A C 1
ATOM 2189 O O . SER A 1 265 ? 9.141 7.537 -58.821 1.00 88.19 265 SER A O 1
ATOM 2191 N N . LYS A 1 266 ? 9.372 9.623 -59.601 1.00 87.62 266 LYS A N 1
ATOM 2192 C CA . LYS A 1 266 ? 10.472 9.284 -60.522 1.00 87.62 266 LYS A CA 1
ATOM 2193 C C . LYS A 1 266 ? 11.725 8.782 -59.795 1.00 87.62 266 LYS A C 1
ATOM 2195 O O . LYS A 1 266 ? 12.370 7.865 -60.294 1.00 87.62 266 LYS A O 1
ATOM 2200 N N . LEU A 1 267 ? 12.065 9.342 -58.633 1.00 82.62 267 LEU A N 1
ATOM 2201 C CA . LEU A 1 267 ? 13.186 8.884 -57.806 1.00 82.62 267 LEU A CA 1
ATOM 2202 C C . LEU A 1 267 ? 12.917 7.505 -57.194 1.00 82.62 267 LEU A C 1
ATOM 2204 O O . LEU A 1 267 ? 13.794 6.652 -57.261 1.00 82.62 267 LEU A O 1
ATOM 2208 N N . LYS A 1 268 ? 11.704 7.244 -56.690 1.00 85.38 268 LYS A N 1
ATOM 2209 C CA . LYS A 1 268 ? 11.286 5.924 -56.196 1.00 85.38 268 LYS A CA 1
ATOM 2210 C C . LYS A 1 268 ? 11.363 4.867 -57.301 1.00 85.38 268 LYS A C 1
ATOM 2212 O O . LYS A 1 268 ? 11.945 3.810 -57.086 1.00 85.38 268 LYS A O 1
ATOM 2217 N N . ASN A 1 269 ? 10.860 5.179 -58.495 1.00 86.44 269 ASN A N 1
ATOM 2218 C CA . ASN A 1 269 ? 10.916 4.268 -59.640 1.00 86.44 269 ASN A CA 1
ATOM 2219 C C . ASN A 1 269 ? 12.364 4.017 -60.103 1.00 86.44 269 ASN A C 1
ATOM 2221 O O . ASN A 1 269 ? 12.697 2.889 -60.450 1.00 86.44 269 ASN A O 1
ATOM 2225 N N . LYS A 1 270 ? 13.244 5.032 -60.066 1.00 87.44 270 LYS A N 1
ATOM 2226 C CA . LYS A 1 270 ? 14.686 4.851 -60.317 1.00 87.44 270 LYS A CA 1
ATOM 2227 C C . LYS A 1 270 ? 15.355 3.984 -59.251 1.00 87.44 270 LYS A C 1
ATOM 2229 O O . LYS A 1 270 ? 16.085 3.071 -59.606 1.00 87.44 270 LYS A O 1
ATOM 2234 N N . LEU A 1 271 ? 15.080 4.226 -57.968 1.00 79.56 271 LEU A N 1
ATOM 2235 C CA . LEU A 1 271 ? 15.627 3.443 -56.857 1.00 79.56 271 LEU A CA 1
ATOM 2236 C C . LEU A 1 271 ? 15.212 1.966 -56.951 1.00 79.56 271 LEU A C 1
ATOM 2238 O O . LEU A 1 271 ? 16.030 1.085 -56.701 1.00 79.56 271 LEU A O 1
ATOM 2242 N N . G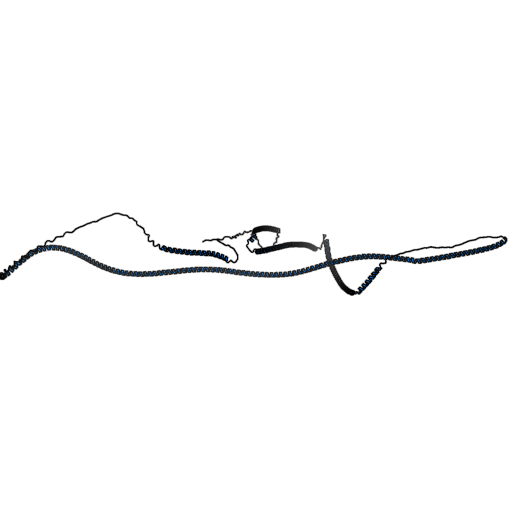LN A 1 272 ? 13.966 1.706 -57.357 1.00 84.56 272 GLN A N 1
ATOM 2243 C CA . GLN A 1 272 ? 13.439 0.363 -57.598 1.00 84.56 272 GLN A CA 1
ATOM 2244 C C . GLN A 1 272 ? 14.059 -0.295 -58.843 1.00 84.56 272 GLN A C 1
ATOM 2246 O O . GLN A 1 272 ? 14.365 -1.483 -58.807 1.00 84.56 272 GLN A O 1
ATOM 2251 N N . ALA A 1 273 ? 14.294 0.464 -59.919 1.00 83.88 273 ALA A N 1
ATOM 2252 C CA . ALA A 1 273 ? 15.007 -0.033 -61.096 1.00 83.88 273 ALA A CA 1
ATOM 2253 C C . ALA A 1 273 ? 16.464 -0.401 -60.765 1.00 83.88 273 ALA A C 1
ATOM 2255 O O . ALA A 1 273 ? 16.899 -1.490 -61.118 1.00 83.88 273 ALA A O 1
ATOM 2256 N N . SER A 1 274 ? 17.184 0.447 -60.023 1.00 79.69 274 SER A N 1
ATOM 2257 C CA . SER A 1 274 ? 18.554 0.156 -59.582 1.00 79.69 274 SER A CA 1
ATOM 2258 C C . SER A 1 274 ? 18.627 -0.969 -58.545 1.00 79.69 274 SER A C 1
ATOM 2260 O O . SER A 1 274 ? 19.593 -1.720 -58.562 1.00 79.69 274 SER A O 1
ATOM 2262 N N . HIS A 1 275 ? 17.616 -1.147 -57.681 1.00 80.88 275 HIS A N 1
ATOM 2263 C CA . HIS A 1 275 ? 17.511 -2.354 -56.846 1.00 80.88 275 HIS A CA 1
ATOM 2264 C C . HIS A 1 275 ? 17.427 -3.609 -57.711 1.00 80.88 275 HIS A C 1
ATOM 2266 O O . HIS A 1 275 ? 18.229 -4.519 -57.533 1.00 80.88 275 HIS A O 1
ATOM 2272 N N . LYS A 1 276 ? 16.522 -3.623 -58.697 1.00 86.81 276 LYS A N 1
ATOM 2273 C CA . LYS A 1 276 ? 16.387 -4.764 -59.603 1.00 86.81 276 LYS A CA 1
ATOM 2274 C C . LYS A 1 276 ? 17.663 -5.013 -60.417 1.00 86.81 276 LYS A C 1
ATOM 2276 O O . LYS A 1 276 ? 18.062 -6.153 -60.594 1.00 86.81 276 LYS A O 1
ATOM 2281 N N . GLU A 1 277 ? 18.338 -3.963 -60.875 1.00 84.94 277 GLU A N 1
ATOM 2282 C CA . GLU A 1 277 ? 19.611 -4.078 -61.596 1.00 84.94 277 GLU A CA 1
ATOM 2283 C C . GLU A 1 277 ? 20.731 -4.660 -60.712 1.00 84.94 277 GLU A C 1
ATOM 2285 O O . GLU A 1 277 ? 21.542 -5.452 -61.191 1.00 84.94 277 GLU A O 1
ATOM 2290 N N . ILE A 1 278 ? 20.737 -4.344 -59.410 1.00 80.81 278 ILE A N 1
ATOM 2291 C CA . ILE A 1 278 ? 21.623 -4.963 -58.412 1.00 80.81 278 ILE A CA 1
ATOM 2292 C C . ILE A 1 278 ? 21.244 -6.434 -58.172 1.00 80.81 278 ILE A C 1
ATOM 2294 O O . ILE A 1 278 ? 22.139 -7.275 -58.138 1.00 80.81 278 ILE A O 1
ATOM 2298 N N . GLU A 1 279 ? 19.957 -6.773 -58.064 1.00 84.44 279 GLU A N 1
ATOM 2299 C CA . GLU A 1 279 ? 19.475 -8.162 -57.954 1.00 84.44 279 GLU A CA 1
ATOM 2300 C C . GLU A 1 279 ? 19.861 -8.990 -59.199 1.00 84.44 279 GLU A C 1
ATOM 2302 O O . GLU A 1 279 ? 20.453 -10.063 -59.074 1.00 84.44 279 GLU A O 1
ATOM 2307 N N . ASP A 1 280 ? 19.641 -8.457 -60.406 1.00 84.62 280 ASP A N 1
ATOM 2308 C CA . ASP A 1 280 ? 20.011 -9.074 -61.689 1.00 84.62 280 ASP A CA 1
ATOM 2309 C C . ASP A 1 280 ? 21.546 -9.185 -61.867 1.00 84.62 280 ASP A C 1
ATOM 2311 O O . ASP A 1 280 ? 22.033 -10.032 -62.623 1.00 84.62 280 ASP A O 1
ATOM 2315 N N . LEU A 1 281 ? 22.346 -8.344 -61.197 1.00 82.44 281 LEU A N 1
ATOM 2316 C CA . LEU A 1 281 ? 23.811 -8.472 -61.123 1.00 82.44 281 LEU A CA 1
ATOM 2317 C C . LEU A 1 281 ? 24.249 -9.521 -60.089 1.00 82.44 281 LEU A C 1
ATOM 2319 O O . LEU A 1 281 ? 25.127 -10.328 -60.388 1.00 82.44 281 LEU A O 1
ATOM 2323 N N . GLN A 1 282 ? 23.626 -9.561 -58.909 1.00 82.31 282 GLN A N 1
ATOM 2324 C CA . GLN A 1 282 ? 23.893 -10.568 -57.873 1.00 82.31 282 GLN A CA 1
ATOM 2325 C C . GLN A 1 282 ? 23.525 -11.983 -58.344 1.00 82.31 282 GLN A C 1
ATOM 2327 O O . GLN A 1 282 ? 24.264 -12.934 -58.073 1.00 82.31 282 GLN A O 1
ATOM 2332 N N . LEU A 1 283 ? 22.434 -12.123 -59.104 1.00 83.88 283 LEU A N 1
ATOM 2333 C CA . LEU A 1 283 ? 22.017 -13.385 -59.715 1.00 83.88 283 LEU A CA 1
ATOM 2334 C C . LEU A 1 283 ? 23.029 -13.867 -60.767 1.00 83.88 283 LEU A C 1
ATOM 2336 O O . LEU A 1 283 ? 23.453 -15.020 -60.732 1.00 83.88 283 LEU A O 1
ATOM 2340 N N . ARG A 1 284 ? 23.498 -12.976 -61.651 1.00 81.50 284 ARG A N 1
ATOM 2341 C CA . ARG A 1 284 ? 24.561 -13.307 -62.620 1.00 81.50 284 ARG A CA 1
ATOM 2342 C C . ARG A 1 284 ? 25.895 -13.626 -61.941 1.00 81.50 284 ARG A C 1
ATOM 2344 O O . ARG A 1 284 ? 26.594 -14.532 -62.376 1.00 81.50 284 ARG A O 1
ATOM 2351 N N . HIS A 1 285 ? 26.234 -12.935 -60.853 1.00 81.38 285 HIS A N 1
ATOM 2352 C CA . HIS A 1 285 ? 27.440 -13.217 -60.072 1.00 81.38 285 HIS A CA 1
ATOM 2353 C C . HIS A 1 285 ? 27.362 -14.572 -59.346 1.00 81.38 285 HIS A C 1
ATOM 2355 O O . HIS A 1 285 ? 28.352 -15.294 -59.294 1.00 81.38 285 HIS A O 1
ATOM 2361 N N . THR A 1 286 ? 26.195 -14.965 -58.822 1.00 80.69 286 THR A N 1
ATOM 2362 C CA . THR A 1 286 ? 26.016 -16.307 -58.233 1.00 80.69 286 THR A CA 1
ATOM 2363 C C . THR A 1 286 ? 26.043 -17.411 -59.288 1.00 80.69 286 THR A C 1
ATOM 2365 O O . THR A 1 286 ? 26.700 -18.422 -59.058 1.00 80.69 286 THR A O 1
ATOM 2368 N N . GLN A 1 287 ? 25.447 -17.189 -60.464 1.00 81.31 287 GLN A N 1
ATOM 2369 C CA . GLN A 1 287 ? 25.567 -18.094 -61.616 1.00 81.31 287 GLN A CA 1
ATOM 2370 C C . GLN A 1 287 ? 27.033 -18.274 -62.043 1.00 81.31 287 GLN A C 1
ATOM 2372 O O . GLN A 1 287 ? 27.512 -19.404 -62.083 1.00 81.31 287 GLN A O 1
ATOM 2377 N N . HIS A 1 288 ? 27.779 -17.180 -62.244 1.00 79.56 288 HIS A N 1
ATOM 2378 C CA . HIS A 1 288 ? 29.205 -17.236 -62.591 1.00 79.56 288 HIS A CA 1
ATOM 2379 C C . HIS A 1 288 ? 30.038 -17.933 -61.503 1.00 79.56 288 HIS A C 1
ATOM 2381 O O . HIS A 1 288 ? 30.900 -18.744 -61.820 1.00 79.56 288 HIS A O 1
ATOM 2387 N N . LEU A 1 289 ? 29.753 -17.697 -60.214 1.00 77.88 289 LEU A N 1
ATOM 2388 C CA . LEU A 1 289 ? 30.421 -18.404 -59.115 1.00 77.88 289 LEU A CA 1
ATOM 2389 C C . LEU A 1 289 ? 30.119 -19.909 -59.091 1.00 77.88 289 LEU A C 1
ATOM 2391 O O . LEU A 1 289 ? 30.969 -20.683 -58.652 1.00 77.88 289 LEU A O 1
ATOM 2395 N N . ASP A 1 290 ? 28.929 -20.348 -59.499 1.00 82.81 290 ASP A N 1
ATOM 2396 C CA . ASP A 1 290 ? 28.603 -21.775 -59.580 1.00 82.81 290 ASP A CA 1
ATOM 2397 C C . ASP A 1 290 ? 29.196 -22.430 -60.839 1.00 82.81 290 ASP A C 1
ATOM 2399 O O . ASP A 1 290 ? 29.707 -23.549 -60.749 1.00 82.81 290 ASP A O 1
ATOM 2403 N N . GLU A 1 291 ? 29.264 -21.716 -61.965 1.00 83.00 291 GLU A N 1
ATOM 2404 C CA . GLU A 1 291 ? 30.038 -22.116 -63.149 1.00 83.00 291 GLU A CA 1
ATOM 2405 C C . GLU A 1 291 ? 31.544 -22.211 -62.840 1.00 83.00 291 GLU A C 1
ATOM 2407 O O . GLU A 1 291 ? 32.176 -23.219 -63.161 1.00 83.00 291 GLU A O 1
ATOM 2412 N N . ASP A 1 292 ? 32.113 -21.234 -62.124 1.00 82.00 292 ASP A N 1
ATOM 2413 C CA . ASP A 1 292 ? 33.492 -21.261 -61.622 1.00 82.00 292 ASP A CA 1
ATOM 2414 C C . ASP A 1 292 ? 33.723 -22.450 -60.682 1.00 82.00 292 ASP A C 1
ATOM 2416 O O . ASP A 1 292 ? 34.718 -23.157 -60.825 1.00 82.00 292 ASP A O 1
ATOM 2420 N N . LYS A 1 293 ? 32.803 -22.733 -59.746 1.00 83.62 293 LYS A N 1
ATOM 2421 C CA . LYS A 1 293 ? 32.890 -23.922 -58.873 1.00 83.62 293 LYS A CA 1
ATOM 2422 C C . LYS A 1 293 ? 32.836 -25.222 -59.672 1.00 83.62 293 LYS A C 1
ATOM 2424 O O . LYS A 1 293 ? 33.507 -26.178 -59.287 1.00 83.62 293 LYS A O 1
ATOM 2429 N N . ILE A 1 294 ? 32.039 -25.299 -60.739 1.00 85.81 294 ILE A N 1
ATOM 2430 C CA . ILE A 1 294 ? 31.977 -26.475 -61.619 1.00 85.81 294 ILE A CA 1
ATOM 2431 C C . ILE A 1 294 ? 33.295 -26.619 -62.388 1.00 85.81 294 ILE A C 1
ATOM 2433 O O . ILE A 1 294 ? 33.880 -27.705 -62.378 1.00 85.81 294 ILE A O 1
ATOM 2437 N N . ARG A 1 295 ? 33.815 -25.528 -62.963 1.00 88.81 295 ARG A N 1
ATOM 2438 C CA . ARG A 1 295 ? 35.104 -25.512 -63.666 1.00 88.81 295 ARG A CA 1
ATOM 2439 C C . ARG A 1 295 ? 36.249 -25.915 -62.734 1.00 88.81 295 ARG A C 1
ATOM 2441 O O . ARG A 1 295 ? 36.921 -26.900 -63.020 1.00 88.81 295 ARG A O 1
ATOM 2448 N N . LEU A 1 296 ? 36.393 -25.270 -61.576 1.00 85.00 296 LEU A N 1
ATOM 2449 C CA . LEU A 1 296 ? 37.426 -25.567 -60.573 1.00 85.00 296 LEU A CA 1
ATOM 2450 C C . LEU A 1 296 ? 37.323 -26.996 -60.011 1.00 85.00 296 LEU A C 1
ATOM 2452 O O . LEU A 1 296 ? 38.348 -27.625 -59.755 1.00 85.00 296 LEU A O 1
ATOM 2456 N N . LYS A 1 297 ? 36.111 -27.554 -59.853 1.00 86.56 297 LYS A N 1
ATOM 2457 C CA . LYS A 1 297 ? 35.938 -28.986 -59.539 1.00 86.56 297 LYS A CA 1
ATOM 2458 C C . LYS A 1 297 ? 36.458 -29.866 -60.676 1.00 86.56 297 LYS A C 1
ATOM 2460 O O . LYS A 1 297 ? 37.188 -30.810 -60.401 1.00 86.56 297 LYS A O 1
ATOM 2465 N N . SER A 1 298 ? 36.130 -29.552 -61.930 1.00 84.25 298 SER A N 1
ATOM 2466 C CA . SER A 1 298 ? 36.600 -30.327 -63.086 1.00 84.25 298 SER A CA 1
ATOM 2467 C C . SER A 1 298 ? 38.118 -30.237 -63.291 1.00 84.25 298 SER A C 1
ATOM 2469 O O . SER A 1 298 ? 38.746 -31.253 -63.577 1.00 84.25 298 SER A O 1
ATOM 2471 N N . GLU A 1 299 ? 38.722 -29.069 -63.052 1.00 85.75 299 GLU A N 1
ATOM 2472 C CA . GLU A 1 299 ? 40.172 -28.849 -63.068 1.00 85.75 299 GLU A CA 1
ATOM 2473 C C . GLU A 1 299 ? 40.854 -29.633 -61.940 1.00 85.75 299 GLU A C 1
ATOM 2475 O O . GLU A 1 299 ? 41.788 -30.388 -62.198 1.00 85.75 299 GLU A O 1
ATOM 2480 N N . ARG A 1 300 ? 40.348 -29.546 -60.701 1.00 86.19 300 ARG A N 1
ATOM 2481 C CA . ARG A 1 300 ? 40.817 -30.362 -59.568 1.00 86.19 300 ARG A CA 1
ATOM 2482 C C . ARG A 1 300 ? 40.745 -31.856 -59.887 1.00 86.19 300 ARG A C 1
ATOM 2484 O O . ARG A 1 300 ? 41.718 -32.567 -59.663 1.00 86.19 300 ARG A O 1
ATOM 2491 N N . ASP A 1 301 ? 39.622 -32.333 -60.418 1.00 86.12 301 ASP A N 1
ATOM 2492 C CA . ASP A 1 301 ? 39.407 -33.757 -60.704 1.00 86.12 301 ASP A CA 1
ATOM 2493 C C . ASP A 1 301 ? 40.263 -34.236 -61.890 1.00 86.12 301 ASP A C 1
ATOM 2495 O O . ASP A 1 301 ? 40.686 -35.395 -61.929 1.00 86.12 301 ASP A O 1
ATOM 2499 N N . PHE A 1 302 ? 40.576 -33.342 -62.833 1.00 90.19 302 PHE A N 1
ATOM 2500 C CA . PHE A 1 302 ? 41.564 -33.556 -63.888 1.00 90.19 302 PHE A CA 1
ATOM 2501 C C . PHE A 1 302 ? 42.984 -33.651 -63.313 1.00 90.19 302 PHE A C 1
ATOM 2503 O O . PHE A 1 302 ? 43.647 -34.668 -63.513 1.00 90.19 302 PHE A O 1
ATOM 2510 N N . PHE A 1 303 ? 43.433 -32.662 -62.534 1.00 84.31 303 PHE A N 1
ATOM 2511 C CA . PHE A 1 303 ? 44.764 -32.666 -61.921 1.00 84.31 303 PHE A CA 1
ATOM 2512 C C . PHE A 1 303 ? 44.945 -33.807 -60.914 1.00 84.31 303 PHE A C 1
ATOM 2514 O O . PHE A 1 303 ? 46.032 -34.367 -60.838 1.00 84.31 303 PHE A O 1
ATOM 2521 N N . GLN A 1 304 ? 43.898 -34.234 -60.204 1.00 84.38 304 GLN A N 1
ATOM 2522 C CA . GLN A 1 304 ? 43.941 -35.407 -59.327 1.00 84.38 304 GLN A CA 1
ATOM 2523 C C . GLN A 1 304 ? 44.096 -36.712 -60.128 1.00 84.38 304 GLN A C 1
ATOM 2525 O O . GLN A 1 304 ? 44.893 -37.572 -59.750 1.00 84.38 304 GLN A O 1
ATOM 2530 N N . LYS A 1 305 ? 43.397 -36.857 -61.264 1.00 85.69 305 LYS A N 1
ATOM 2531 C CA . LYS A 1 305 ? 43.602 -37.983 -62.197 1.00 85.69 305 LYS A CA 1
ATOM 2532 C C . LYS A 1 305 ? 44.992 -37.966 -62.833 1.00 85.69 305 LYS A C 1
ATOM 2534 O O . LYS A 1 305 ? 45.568 -39.030 -63.041 1.00 85.69 305 LYS A O 1
ATOM 2539 N N . GLU A 1 306 ? 45.525 -36.791 -63.152 1.00 79.50 306 GLU A N 1
ATOM 2540 C CA . GLU A 1 306 ? 46.848 -36.645 -63.764 1.00 79.50 306 GLU A CA 1
ATOM 2541 C C . GLU A 1 306 ? 47.971 -36.879 -62.738 1.00 79.50 306 GLU A C 1
ATOM 2543 O O . GLU A 1 306 ? 48.917 -37.602 -63.026 1.00 79.50 306 GLU A O 1
ATOM 2548 N N . TYR A 1 307 ? 47.812 -36.414 -61.494 1.00 75.19 307 TYR A N 1
ATOM 2549 C CA . TYR A 1 307 ? 48.687 -36.740 -60.362 1.00 75.19 307 TYR A CA 1
ATOM 2550 C C . TYR A 1 307 ? 48.750 -38.253 -60.105 1.00 75.19 307 TYR A C 1
ATOM 2552 O O . TYR A 1 307 ? 49.838 -38.812 -59.985 1.00 75.19 307 TYR A O 1
ATOM 2560 N N . LEU A 1 308 ? 47.603 -38.946 -60.119 1.00 78.56 308 LEU A N 1
ATOM 2561 C CA . LEU A 1 308 ? 47.548 -40.412 -60.038 1.00 78.56 308 LEU A CA 1
ATOM 2562 C C . LEU A 1 308 ? 48.209 -41.097 -61.250 1.00 78.56 308 LEU A C 1
ATOM 2564 O O . LEU A 1 308 ? 48.877 -42.118 -61.089 1.00 78.56 308 LEU A O 1
ATOM 2568 N N . ARG A 1 309 ? 48.080 -40.537 -62.461 1.00 78.81 309 ARG A N 1
ATOM 2569 C CA . ARG A 1 309 ? 48.749 -41.058 -63.669 1.00 78.81 309 ARG A CA 1
ATOM 2570 C C . ARG A 1 309 ? 50.268 -40.860 -63.622 1.00 78.81 309 ARG A C 1
ATOM 2572 O O . ARG A 1 309 ? 50.997 -41.717 -64.112 1.00 78.81 309 ARG A O 1
ATOM 2579 N N . VAL A 1 310 ? 50.740 -39.762 -63.031 1.00 71.06 310 VAL A N 1
ATOM 2580 C CA . VAL A 1 310 ? 52.164 -39.462 -62.820 1.00 71.06 310 VAL A CA 1
ATOM 2581 C C . VAL A 1 310 ? 52.753 -40.342 -61.714 1.00 71.06 310 VAL A C 1
ATOM 2583 O O . VAL A 1 310 ? 53.808 -40.931 -61.928 1.00 71.06 310 VAL A O 1
ATOM 2586 N N . LEU A 1 311 ? 52.049 -40.542 -60.593 1.00 67.25 311 LEU A N 1
ATOM 2587 C CA . LEU A 1 311 ? 52.425 -41.521 -59.561 1.00 67.25 311 LEU A CA 1
ATOM 2588 C C . LEU A 1 311 ? 52.593 -42.930 -60.147 1.00 67.25 311 LEU A C 1
ATOM 2590 O O . LEU A 1 311 ? 53.623 -43.561 -59.936 1.00 67.25 311 LEU A O 1
ATOM 2594 N N . ASN A 1 312 ? 51.642 -43.377 -60.972 1.00 67.50 312 ASN A N 1
ATOM 2595 C CA . ASN A 1 312 ? 51.714 -44.671 -61.661 1.00 67.50 312 ASN A CA 1
ATOM 2596 C C . ASN A 1 312 ? 52.784 -44.742 -62.775 1.00 67.50 312 ASN A C 1
ATOM 2598 O O . ASN A 1 312 ? 52.964 -45.805 -63.367 1.00 67.50 312 ASN A O 1
ATOM 2602 N N . LYS A 1 313 ? 53.490 -43.642 -63.081 1.00 62.59 313 LYS A N 1
ATOM 2603 C CA . LYS A 1 313 ? 54.646 -43.611 -63.997 1.00 62.59 313 LYS A CA 1
ATOM 2604 C C . LYS A 1 313 ? 55.989 -43.475 -63.278 1.00 62.59 313 LYS A C 1
ATOM 2606 O O . LYS A 1 313 ? 56.977 -44.007 -63.766 1.00 62.59 313 LYS A O 1
ATOM 2611 N N . LEU A 1 314 ? 56.030 -42.835 -62.109 1.00 49.62 314 LEU A N 1
ATOM 2612 C CA . LEU A 1 314 ? 57.244 -42.641 -61.299 1.00 49.62 314 LEU A CA 1
ATOM 2613 C C . LEU A 1 314 ? 57.722 -43.914 -60.561 1.00 49.62 314 LEU A C 1
ATOM 2615 O O . LEU A 1 314 ? 58.576 -43.831 -59.685 1.00 49.62 314 LEU A O 1
ATOM 2619 N N . GLY A 1 315 ? 57.189 -45.089 -60.915 1.00 57.84 315 GLY A N 1
ATOM 2620 C CA . GLY A 1 315 ? 57.528 -46.398 -60.341 1.00 57.84 315 GLY A CA 1
ATOM 2621 C C . GLY A 1 315 ? 58.397 -47.295 -61.235 1.00 57.84 315 GLY A C 1
ATOM 2622 O O . GLY A 1 315 ? 58.330 -48.512 -61.098 1.00 57.84 315 GLY A O 1
ATOM 2623 N N . SER A 1 316 ? 59.161 -46.734 -62.180 1.00 59.31 316 SER A N 1
ATOM 2624 C CA . SER A 1 316 ? 60.075 -47.487 -63.058 1.00 59.31 316 SER A CA 1
ATOM 2625 C C . SER A 1 316 ? 61.539 -47.194 -62.717 1.00 59.31 316 SER A C 1
ATOM 2627 O O . SER A 1 316 ? 62.170 -46.331 -63.329 1.00 59.31 316 SER A O 1
ATOM 2629 N N . GLU A 1 317 ? 62.092 -47.950 -61.765 1.00 60.03 317 GLU A N 1
ATOM 2630 C CA . GLU A 1 317 ? 63.479 -47.826 -61.271 1.00 60.03 317 GLU A CA 1
ATOM 2631 C C . GLU A 1 317 ? 64.524 -47.830 -62.409 1.00 60.03 317 GLU A C 1
ATOM 2633 O O . GLU A 1 317 ? 65.488 -47.065 -62.376 1.00 60.03 317 GLU A O 1
ATOM 2638 N N . ASN A 1 318 ? 64.250 -48.581 -63.484 1.00 65.31 318 ASN A N 1
ATOM 2639 C CA . ASN A 1 318 ? 65.072 -48.685 -64.698 1.00 65.31 318 ASN A CA 1
ATOM 2640 C C . ASN A 1 318 ? 65.483 -47.332 -65.320 1.00 65.31 318 ASN A C 1
ATOM 2642 O O . ASN A 1 318 ? 66.557 -47.229 -65.911 1.00 65.31 318 ASN A O 1
ATOM 2646 N N . GLU A 1 319 ? 64.637 -46.298 -65.232 1.00 65.62 319 GLU A N 1
ATOM 2647 C CA . GLU A 1 319 ? 64.922 -44.983 -65.833 1.00 65.62 319 GLU A CA 1
ATOM 2648 C C . GLU A 1 319 ? 65.849 -44.137 -64.941 1.00 65.62 319 GLU A C 1
ATOM 2650 O O . GLU A 1 319 ? 66.681 -43.376 -65.438 1.00 65.62 319 GLU A O 1
ATOM 2655 N N . ILE A 1 320 ? 65.784 -44.340 -63.620 1.00 68.75 320 ILE A N 1
ATOM 2656 C CA . ILE A 1 320 ? 66.667 -43.692 -62.643 1.00 68.75 320 ILE A CA 1
ATOM 2657 C C . ILE A 1 320 ? 68.079 -44.285 -62.739 1.00 68.75 320 ILE A C 1
ATOM 2659 O O . ILE A 1 320 ? 69.052 -43.530 -62.802 1.00 68.75 320 ILE A O 1
ATOM 2663 N N . ASP A 1 321 ? 68.202 -45.612 -62.824 1.00 74.00 321 ASP A N 1
ATOM 2664 C CA . ASP A 1 321 ? 69.498 -46.289 -62.976 1.00 74.00 321 ASP A CA 1
ATOM 2665 C C . ASP A 1 321 ? 70.195 -45.926 -64.296 1.00 74.00 321 ASP A C 1
ATOM 2667 O O . ASP A 1 321 ? 71.404 -45.669 -64.320 1.00 74.00 321 ASP A O 1
ATOM 2671 N N . PHE A 1 322 ? 69.432 -45.820 -65.391 1.00 75.38 322 PHE A N 1
ATOM 2672 C CA . PHE A 1 322 ? 69.946 -45.366 -66.684 1.00 75.38 322 PHE A CA 1
ATOM 2673 C C . PHE A 1 322 ? 70.551 -43.954 -66.597 1.00 75.38 322 PHE A C 1
ATOM 2675 O O . PHE A 1 322 ? 71.680 -43.733 -67.047 1.00 75.38 322 PHE A O 1
ATOM 2682 N N . LEU A 1 323 ? 69.848 -43.011 -65.959 1.00 73.38 323 LEU A N 1
ATOM 2683 C CA . LEU A 1 323 ? 70.328 -41.639 -65.773 1.00 73.38 323 LEU A CA 1
ATOM 2684 C C . LEU A 1 323 ? 71.532 -41.562 -64.819 1.00 73.38 323 LEU A C 1
ATOM 2686 O O . LEU A 1 323 ? 72.495 -40.855 -65.117 1.00 73.38 323 LEU A O 1
ATOM 2690 N N . GLN A 1 324 ? 71.545 -42.327 -63.721 1.00 70.44 324 GLN A N 1
ATOM 2691 C CA . GLN A 1 324 ? 72.702 -42.386 -62.817 1.00 70.44 324 GLN A CA 1
ATOM 2692 C C . GLN A 1 324 ? 73.959 -42.948 -63.496 1.00 70.44 324 GLN A C 1
ATOM 2694 O O . GLN A 1 324 ? 75.067 -42.483 -63.219 1.00 70.44 324 GLN A O 1
ATOM 2699 N N . SER A 1 325 ? 73.807 -43.932 -64.386 1.00 76.88 325 SER A N 1
ATOM 2700 C CA . SER A 1 325 ? 74.914 -44.466 -65.187 1.00 76.88 325 SER A CA 1
ATOM 2701 C C . SER A 1 325 ? 75.445 -43.417 -66.175 1.00 76.88 325 SER A C 1
ATOM 2703 O O . SER A 1 325 ? 76.656 -43.214 -66.297 1.00 76.88 325 SER A O 1
ATOM 2705 N N . GLN A 1 326 ? 74.541 -42.666 -66.812 1.00 74.56 326 GLN A N 1
ATOM 2706 C CA . GLN A 1 326 ? 74.894 -41.630 -67.784 1.00 74.56 326 GLN A CA 1
ATOM 2707 C C . GLN A 1 326 ? 75.632 -40.438 -67.144 1.00 74.56 326 GLN A C 1
ATOM 2709 O O . GLN A 1 326 ? 76.608 -39.949 -67.714 1.00 74.56 326 GLN A O 1
ATOM 2714 N N . ILE A 1 327 ? 75.231 -40.018 -65.936 1.00 78.00 327 ILE A N 1
ATOM 2715 C CA . ILE A 1 327 ? 75.907 -38.955 -65.166 1.00 78.00 327 ILE A CA 1
ATOM 2716 C C . ILE A 1 327 ? 77.346 -39.366 -64.818 1.00 78.00 327 ILE A C 1
ATOM 2718 O O . ILE A 1 327 ? 78.284 -38.631 -65.129 1.00 78.00 327 ILE A O 1
ATOM 2722 N N . LYS A 1 328 ? 77.545 -40.580 -64.279 1.00 78.75 328 LYS A N 1
ATOM 2723 C CA . LYS A 1 328 ? 78.881 -41.111 -63.939 1.00 78.75 328 LYS A CA 1
ATOM 2724 C C . LYS A 1 328 ? 79.831 -41.131 -65.144 1.00 78.75 328 LYS A C 1
ATOM 2726 O O . LYS A 1 328 ? 81.018 -40.865 -64.984 1.00 78.75 328 LYS A O 1
ATOM 2731 N N . SER A 1 329 ? 79.316 -41.385 -66.350 1.00 82.88 329 SER A N 1
ATOM 2732 C CA . SER A 1 329 ? 80.111 -41.323 -67.584 1.00 82.88 329 SER A CA 1
ATOM 2733 C C . SER A 1 329 ? 80.539 -39.900 -67.975 1.00 82.88 329 SER A C 1
ATOM 2735 O O . SER A 1 329 ? 81.562 -39.749 -68.642 1.00 82.88 329 SER A O 1
ATOM 2737 N N . LYS A 1 330 ? 79.779 -38.861 -67.603 1.00 77.06 330 LYS A N 1
ATOM 2738 C CA . LYS A 1 330 ? 80.070 -37.461 -67.963 1.00 77.06 330 LYS A CA 1
ATOM 2739 C C . LYS A 1 330 ? 80.949 -36.733 -66.950 1.00 77.06 330 LYS A C 1
ATOM 2741 O O . LYS A 1 330 ? 81.757 -35.896 -67.351 1.00 77.06 330 LYS A O 1
ATOM 2746 N N . ASP A 1 331 ? 80.892 -37.114 -65.677 1.00 79.00 331 ASP A N 1
ATOM 2747 C CA . ASP A 1 331 ? 81.823 -36.609 -64.659 1.00 79.00 331 ASP A CA 1
ATOM 2748 C C . ASP A 1 331 ? 83.278 -37.070 -64.886 1.00 79.00 331 ASP A C 1
ATOM 2750 O O . ASP A 1 331 ? 84.218 -36.405 -64.443 1.00 79.00 331 ASP A O 1
ATOM 2754 N N . GLU A 1 332 ? 83.491 -38.179 -65.605 1.00 76.50 332 GLU A N 1
ATOM 2755 C CA . GLU A 1 332 ? 84.829 -38.651 -65.988 1.00 76.50 332 GLU A CA 1
ATOM 2756 C C . GLU A 1 332 ? 85.403 -37.853 -67.178 1.00 76.50 332 GLU A C 1
ATOM 2758 O O . GLU A 1 332 ? 86.531 -37.364 -67.098 1.00 76.50 332 GLU A O 1
ATOM 2763 N N . GLU A 1 333 ? 84.610 -37.600 -68.233 1.00 77.56 333 GLU A N 1
ATOM 2764 C CA . GLU A 1 333 ? 84.995 -36.697 -69.339 1.00 77.56 333 GLU A CA 1
ATOM 2765 C C . GLU A 1 333 ? 85.368 -35.294 -68.827 1.00 77.56 333 GLU A C 1
ATOM 2767 O O . GLU A 1 333 ? 86.388 -34.723 -69.226 1.00 77.56 333 GLU A O 1
ATOM 2772 N N . LEU A 1 334 ? 84.575 -34.744 -67.899 1.00 73.81 334 LEU A N 1
ATOM 2773 C CA . LEU A 1 334 ? 84.833 -33.435 -67.290 1.00 73.81 334 LEU A CA 1
ATOM 2774 C C . LEU A 1 334 ? 86.103 -33.406 -66.428 1.00 73.81 334 LEU A C 1
ATOM 2776 O O . LEU A 1 334 ? 86.693 -32.335 -66.261 1.00 73.81 334 LEU A O 1
ATOM 2780 N N . ARG A 1 335 ? 86.555 -34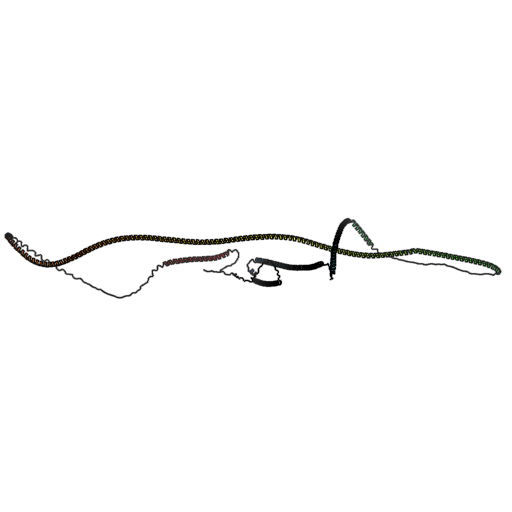.549 -65.897 1.00 77.69 335 ARG A N 1
ATOM 2781 C CA . ARG A 1 335 ? 87.831 -34.647 -65.172 1.00 77.69 335 ARG A CA 1
ATOM 2782 C C . ARG A 1 335 ? 89.021 -34.567 -66.128 1.00 77.69 335 ARG A C 1
ATOM 2784 O O . ARG A 1 335 ? 89.977 -33.850 -65.839 1.00 77.69 335 ARG A O 1
ATOM 2791 N N . ILE A 1 336 ? 88.926 -35.232 -67.281 1.00 76.12 336 ILE A N 1
ATOM 2792 C CA . ILE A 1 336 ? 89.953 -35.228 -68.332 1.00 76.12 336 ILE A CA 1
ATOM 2793 C C . ILE A 1 336 ? 90.069 -33.831 -68.958 1.00 76.12 336 ILE A C 1
ATOM 2795 O O . ILE A 1 336 ? 91.143 -33.233 -68.911 1.00 76.12 336 ILE A O 1
ATOM 2799 N N . LEU A 1 337 ? 88.965 -33.239 -69.427 1.00 69.56 337 LEU A N 1
ATOM 2800 C CA . LEU A 1 337 ? 88.966 -31.913 -70.070 1.00 69.56 337 LEU A CA 1
ATOM 2801 C C . LEU A 1 337 ? 89.515 -30.785 -69.172 1.00 69.56 337 LEU A C 1
ATOM 2803 O O . LEU A 1 337 ? 90.114 -29.827 -69.662 1.00 69.56 337 LEU A O 1
ATOM 2807 N N . ARG A 1 338 ? 89.359 -30.893 -67.845 1.00 67.69 338 ARG A N 1
ATOM 2808 C CA . ARG A 1 338 ? 89.925 -29.925 -66.886 1.00 67.69 338 ARG A CA 1
ATOM 2809 C C . ARG A 1 338 ? 91.446 -30.026 -66.730 1.00 67.69 338 ARG A C 1
ATOM 2811 O O . ARG A 1 338 ? 92.057 -29.053 -66.298 1.00 67.69 338 ARG A O 1
ATOM 2818 N N . SER A 1 339 ? 92.055 -31.157 -67.090 1.00 61.72 339 SER A N 1
ATOM 2819 C CA . SER A 1 339 ? 93.514 -31.343 -67.060 1.00 61.72 339 SER A CA 1
ATOM 2820 C C . SER A 1 339 ? 94.233 -30.748 -68.277 1.00 61.72 339 SER A C 1
ATOM 2822 O O . SER A 1 339 ? 95.352 -30.255 -68.150 1.00 61.72 339 SER A O 1
ATOM 2824 N N . GLU A 1 340 ? 93.579 -30.713 -69.441 1.00 62.03 340 GLU A N 1
ATOM 2825 C CA . GLU A 1 340 ? 94.187 -30.251 -70.699 1.00 62.03 340 GLU A CA 1
ATOM 2826 C C . GLU A 1 340 ? 94.205 -28.716 -70.829 1.00 62.03 340 GLU A C 1
ATOM 2828 O O . GLU A 1 340 ? 95.096 -28.138 -71.456 1.00 62.03 340 GLU A O 1
ATOM 2833 N N . MET A 1 341 ? 93.249 -28.032 -70.192 1.00 51.88 341 MET A N 1
ATOM 2834 C CA . MET A 1 341 ? 93.039 -26.580 -70.308 1.00 51.88 341 MET A CA 1
ATOM 2835 C C . MET A 1 341 ? 94.138 -25.695 -69.684 1.00 51.88 341 MET A C 1
ATOM 2837 O O . MET A 1 341 ? 94.132 -24.483 -69.892 1.00 51.88 341 MET A O 1
ATOM 2841 N N . CYS A 1 342 ? 95.085 -26.250 -68.922 1.00 51.41 342 CYS A N 1
ATOM 2842 C CA . CYS A 1 342 ? 95.996 -25.465 -68.076 1.00 51.41 342 CYS A CA 1
ATOM 2843 C C . CYS A 1 342 ? 97.323 -25.027 -68.752 1.00 51.41 342 CYS A C 1
ATOM 2845 O O . CYS A 1 342 ? 98.227 -24.560 -68.062 1.00 51.41 342 CYS A O 1
ATOM 2847 N N . LEU A 1 343 ? 97.487 -25.200 -70.076 1.00 51.47 343 LEU A N 1
ATOM 2848 C CA . LEU A 1 343 ? 98.820 -25.187 -70.718 1.00 51.47 343 LEU A CA 1
ATOM 2849 C C . LEU A 1 343 ? 99.061 -24.234 -71.912 1.00 51.47 343 LEU A C 1
ATOM 2851 O O . LEU A 1 343 ? 100.170 -24.252 -72.450 1.00 51.47 343 LEU A O 1
ATOM 2855 N N . LYS A 1 344 ? 98.108 -23.395 -72.361 1.00 45.34 344 LYS A N 1
ATOM 2856 C CA . LYS A 1 344 ? 98.334 -22.493 -73.523 1.00 45.34 344 LYS A CA 1
ATOM 2857 C C . LYS A 1 344 ? 97.665 -21.113 -73.421 1.00 45.34 344 LYS A C 1
ATOM 2859 O O . LYS A 1 344 ? 96.459 -21.002 -73.609 1.00 45.34 344 LYS A O 1
ATOM 2864 N N . GLN A 1 345 ? 98.465 -20.050 -73.264 1.00 36.59 345 GLN A N 1
ATOM 2865 C CA . GLN A 1 345 ? 98.039 -18.655 -73.482 1.00 36.59 345 GLN A CA 1
ATOM 2866 C C . GLN A 1 345 ? 99.229 -17.734 -73.842 1.00 36.59 345 GLN A C 1
ATOM 2868 O O . GLN A 1 345 ? 100.081 -17.492 -72.990 1.00 36.59 345 GLN A O 1
ATOM 2873 N N . SER A 1 346 ? 99.294 -17.207 -75.080 1.00 40.31 346 SER A N 1
ATOM 2874 C CA . SER A 1 346 ? 100.131 -16.054 -75.513 1.00 40.31 346 SER A CA 1
ATOM 2875 C C . SER A 1 346 ? 99.919 -15.689 -77.003 1.00 40.31 346 SER A C 1
ATOM 2877 O O . SER A 1 346 ? 99.605 -16.577 -77.787 1.00 40.31 346 SER A O 1
ATOM 2879 N N . GLN A 1 347 ? 100.217 -14.424 -77.377 1.00 34.41 347 GLN A N 1
ATOM 2880 C CA . GLN A 1 347 ? 100.255 -13.802 -78.739 1.00 34.41 347 GLN A CA 1
ATOM 2881 C C . GLN A 1 347 ? 98.898 -13.429 -79.424 1.00 34.41 347 GLN A C 1
ATOM 2883 O O . GLN A 1 347 ? 97.905 -14.084 -79.134 1.00 34.41 347 GLN A O 1
ATOM 2888 N N . ALA A 1 348 ? 98.758 -12.472 -80.383 1.00 39.31 348 ALA A N 1
ATOM 2889 C CA . ALA A 1 348 ? 99.394 -11.144 -80.667 1.00 39.31 348 ALA A CA 1
ATOM 2890 C C . ALA A 1 348 ? 98.785 -10.400 -81.930 1.00 39.31 348 ALA A C 1
ATOM 2892 O O . ALA A 1 348 ? 98.132 -11.048 -82.740 1.00 39.31 348 ALA A O 1
ATOM 2893 N N . LEU A 1 349 ? 99.143 -9.104 -82.156 1.00 35.56 349 LEU A N 1
ATOM 2894 C CA . LEU A 1 349 ? 99.487 -8.406 -83.456 1.00 35.56 349 LEU A CA 1
ATOM 2895 C C . LEU A 1 349 ? 98.529 -7.559 -84.384 1.00 35.56 349 LEU A C 1
ATOM 2897 O O . LEU A 1 349 ? 97.307 -7.618 -84.301 1.00 35.56 349 LEU A O 1
ATOM 2901 N N . VAL A 1 350 ? 99.196 -6.716 -85.232 1.00 42.31 350 VAL A N 1
ATOM 2902 C CA . VAL A 1 350 ? 98.850 -5.731 -86.342 1.00 42.31 350 VAL A CA 1
ATOM 2903 C C . VAL A 1 350 ? 100.190 -5.352 -87.102 1.00 42.31 350 VAL A C 1
ATOM 2905 O O . VAL A 1 350 ? 101.145 -6.062 -86.772 1.00 42.31 350 VAL A O 1
ATOM 2908 N N . PRO A 1 351 ? 100.448 -4.336 -88.014 1.00 53.59 351 PRO A N 1
ATOM 2909 C CA . PRO A 1 351 ? 99.698 -3.283 -88.792 1.00 53.59 351 PRO A CA 1
ATOM 2910 C C . PRO A 1 351 ? 100.114 -3.182 -90.329 1.00 53.59 351 PRO A C 1
ATOM 2912 O O . PRO A 1 351 ? 100.685 -4.150 -90.812 1.00 53.59 351 PRO A O 1
ATOM 2915 N N . CYS A 1 352 ? 99.898 -2.053 -91.086 1.00 33.47 352 CYS A N 1
ATOM 2916 C CA . CYS A 1 352 ? 100.789 -1.395 -92.139 1.00 33.47 352 CYS A CA 1
ATOM 2917 C C . CYS A 1 352 ? 100.083 -0.316 -93.067 1.00 33.47 352 CYS A C 1
ATOM 2919 O O . CYS A 1 352 ? 98.857 -0.305 -93.108 1.00 33.47 352 CYS A O 1
ATOM 2921 N N . VAL A 1 353 ? 100.817 0.576 -93.806 1.00 36.78 353 VAL A N 1
ATOM 2922 C CA . VAL A 1 353 ? 100.341 1.663 -94.757 1.00 36.78 353 VAL A CA 1
ATOM 2923 C C . VAL A 1 353 ? 101.410 2.116 -95.826 1.00 36.78 353 VAL A C 1
ATOM 2925 O O . VAL A 1 353 ? 102.581 2.198 -95.457 1.00 36.78 353 VAL A O 1
ATOM 2928 N N . LYS A 1 354 ? 101.044 2.485 -97.094 1.00 34.44 354 LYS A N 1
ATOM 2929 C CA . LYS A 1 354 ? 101.812 3.285 -98.141 1.00 34.44 354 LYS A CA 1
ATOM 2930 C C . LYS A 1 354 ? 100.987 3.530 -99.454 1.00 34.44 354 LYS A C 1
ATOM 2932 O O . LYS A 1 354 ? 99.932 2.918 -99.549 1.00 34.44 354 LYS A O 1
ATOM 2937 N N . GLY A 1 355 ? 101.346 4.318 -100.507 1.00 34.41 355 GLY A N 1
ATOM 2938 C CA . GLY A 1 355 ? 102.344 5.411 -100.738 1.00 34.41 355 GLY A CA 1
ATOM 2939 C C . GLY A 1 355 ? 103.015 5.499 -102.163 1.00 34.41 355 GLY A C 1
ATOM 2940 O O . GLY A 1 355 ? 103.430 4.453 -102.648 1.00 34.41 355 GLY A O 1
ATOM 2941 N N . SER A 1 356 ? 103.230 6.723 -102.733 1.00 34.09 356 SER A N 1
ATOM 2942 C CA . SER A 1 356 ? 104.193 7.134 -103.839 1.00 34.09 356 SER A CA 1
ATOM 2943 C C . SER A 1 356 ? 103.894 6.783 -105.342 1.00 34.09 356 SER A C 1
ATOM 2945 O O . SER A 1 356 ? 103.095 5.875 -105.538 1.00 34.09 356 SER A O 1
ATOM 2947 N N . THR A 1 357 ? 104.482 7.309 -106.466 1.00 35.16 357 THR A N 1
ATOM 2948 C CA . THR A 1 357 ? 105.151 8.571 -107.029 1.00 35.16 357 THR A CA 1
ATOM 2949 C C . THR A 1 357 ? 105.620 8.287 -108.517 1.00 35.16 357 THR A C 1
ATOM 2951 O O . THR A 1 357 ? 105.704 7.097 -108.808 1.00 35.16 357 THR A O 1
ATOM 2954 N N . ASP A 1 358 ? 106.095 9.115 -109.496 1.00 37.47 358 ASP A N 1
ATOM 2955 C CA . ASP A 1 358 ? 106.058 10.546 -109.982 1.00 37.47 358 ASP A CA 1
ATOM 2956 C C . ASP A 1 358 ? 106.831 10.677 -111.379 1.00 37.47 358 ASP A C 1
ATOM 2958 O O . ASP A 1 358 ? 107.316 9.654 -111.861 1.00 37.47 358 ASP A O 1
ATOM 2962 N N . PHE A 1 359 ? 107.027 11.890 -111.980 1.00 36.22 359 PHE A N 1
ATOM 2963 C CA . PHE A 1 359 ? 107.912 12.295 -113.158 1.00 36.22 359 PHE A CA 1
ATOM 2964 C C . PHE A 1 359 ? 107.429 12.009 -114.635 1.00 36.22 359 PHE A C 1
ATOM 2966 O O . PHE A 1 359 ? 106.383 11.387 -114.783 1.00 36.22 359 PHE A O 1
ATOM 2973 N N . ASP A 1 360 ? 108.001 12.464 -115.796 1.00 36.97 360 ASP A N 1
ATOM 2974 C CA . ASP A 1 360 ? 109.290 13.140 -116.199 1.00 36.97 360 ASP A CA 1
ATOM 2975 C C . ASP A 1 360 ? 109.242 14.146 -117.442 1.00 36.97 360 ASP A C 1
ATOM 2977 O O . ASP A 1 360 ? 108.420 15.059 -117.413 1.00 36.97 360 ASP A O 1
ATOM 2981 N N . ASN A 1 361 ? 110.143 14.084 -118.474 1.00 34.66 361 ASN A N 1
ATOM 2982 C CA . ASN A 1 361 ? 110.651 15.224 -119.321 1.00 34.66 361 ASN A CA 1
ATOM 2983 C C . ASN A 1 361 ? 110.935 14.940 -120.869 1.00 34.66 361 ASN A C 1
ATOM 2985 O O . ASN A 1 361 ? 110.047 14.402 -121.527 1.00 34.66 361 ASN A O 1
ATOM 2989 N N . LEU A 1 362 ? 112.076 15.345 -121.523 1.00 36.09 362 LEU A N 1
ATOM 2990 C CA . LEU A 1 362 ? 112.235 15.488 -123.028 1.00 36.09 362 LEU A CA 1
ATOM 2991 C C . LEU A 1 362 ? 113.679 15.287 -123.693 1.00 36.09 362 LEU A C 1
ATOM 2993 O O . LEU A 1 362 ? 114.662 15.630 -123.038 1.00 36.09 362 LEU A O 1
ATOM 2997 N N . PRO A 1 363 ? 113.859 14.810 -124.982 1.00 47.81 363 PRO A N 1
ATOM 2998 C CA . PRO A 1 363 ? 115.170 14.488 -125.668 1.00 47.81 363 PRO A CA 1
ATOM 2999 C C . PRO A 1 363 ? 115.588 15.269 -126.992 1.00 47.81 363 PRO A C 1
ATOM 3001 O O . PRO A 1 363 ? 114.965 16.270 -127.331 1.00 47.81 363 PRO A O 1
ATOM 3004 N N . THR A 1 364 ? 116.665 14.880 -127.751 1.00 33.12 364 THR A N 1
ATOM 3005 C CA . THR A 1 364 ? 117.324 15.628 -128.911 1.00 33.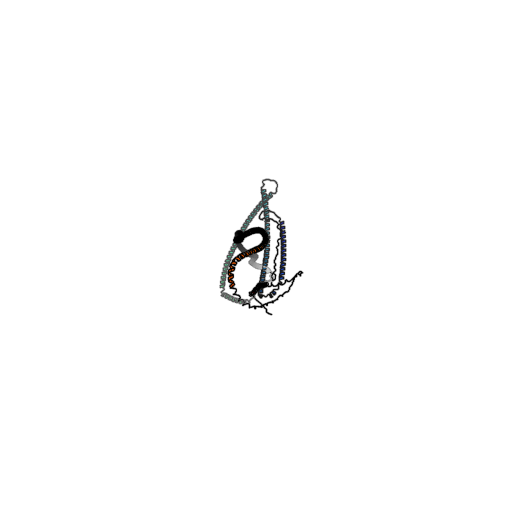12 364 THR A CA 1
ATOM 3006 C C . THR A 1 364 ? 118.321 14.795 -129.827 1.00 33.12 364 THR A C 1
ATOM 3008 O O . THR A 1 364 ? 118.796 13.783 -129.323 1.00 33.12 364 THR A O 1
ATOM 3011 N N . SER A 1 365 ? 118.704 15.196 -131.097 1.00 34.25 365 SER A N 1
ATOM 3012 C CA . SER A 1 365 ? 120.121 15.253 -131.709 1.00 34.25 365 SER A CA 1
ATOM 3013 C C . SER A 1 365 ? 120.482 14.912 -133.233 1.00 34.25 365 SER A C 1
ATOM 3015 O O . SER A 1 365 ? 120.010 13.918 -133.764 1.00 34.25 365 SER A O 1
ATOM 3017 N N . LEU A 1 366 ? 121.403 15.726 -133.859 1.00 33.50 366 LEU A N 1
ATOM 3018 C CA . LEU A 1 366 ? 122.607 15.533 -134.803 1.00 33.50 366 LEU A CA 1
ATOM 3019 C C . LEU A 1 366 ? 122.592 14.738 -136.183 1.00 33.50 366 LEU A C 1
ATOM 3021 O O . LEU A 1 366 ? 121.536 14.171 -136.445 1.00 33.50 366 LEU A O 1
ATOM 3025 N N . PRO A 1 367 ? 123.653 14.656 -137.102 1.00 40.69 367 PRO A N 1
ATOM 3026 C CA . PRO A 1 367 ? 125.095 15.150 -137.181 1.00 40.69 367 PRO A CA 1
ATOM 3027 C C . PRO A 1 367 ? 125.784 15.653 -138.558 1.00 40.69 367 PRO A C 1
ATOM 3029 O O . PRO A 1 367 ? 125.339 15.312 -139.645 1.00 40.69 367 PRO A O 1
ATOM 3032 N N . SER A 1 368 ? 126.955 16.362 -138.474 1.00 35.00 368 SER A N 1
ATOM 3033 C CA . SER A 1 368 ? 128.266 16.486 -139.274 1.00 35.00 368 SER A CA 1
ATOM 3034 C C . SER A 1 368 ? 128.562 16.729 -140.826 1.00 35.00 368 SER A C 1
ATOM 3036 O O . SER A 1 368 ? 128.092 15.976 -141.670 1.00 35.00 368 SER A O 1
ATOM 3038 N N . SER A 1 369 ? 129.599 17.591 -141.132 1.00 36.66 369 SER A N 1
ATOM 3039 C CA . SER A 1 369 ? 130.599 17.676 -142.303 1.00 36.66 369 SER A CA 1
ATOM 3040 C C . SER A 1 369 ? 130.298 18.450 -143.651 1.00 36.66 369 SER A C 1
ATOM 3042 O O . SER A 1 369 ? 129.129 18.717 -143.884 1.00 36.66 369 SER A O 1
ATOM 3044 N N . ALA A 1 370 ? 131.188 18.801 -144.652 1.00 39.34 370 ALA A N 1
ATOM 3045 C CA . ALA A 1 370 ? 132.643 19.217 -144.891 1.00 39.34 370 ALA A CA 1
ATOM 3046 C C . ALA A 1 370 ? 132.940 19.400 -146.471 1.00 39.34 370 ALA A C 1
ATOM 3048 O O . ALA A 1 370 ? 132.053 18.972 -147.198 1.00 39.34 370 ALA A O 1
ATOM 3049 N N . ARG A 1 371 ? 134.008 19.901 -147.207 1.00 34.91 371 ARG A N 1
ATOM 3050 C CA . ARG A 1 371 ? 135.315 20.695 -147.123 1.00 34.91 371 ARG A CA 1
ATOM 3051 C C . ARG A 1 371 ? 135.996 21.034 -148.542 1.00 34.91 371 ARG A C 1
ATOM 3053 O O . ARG A 1 371 ? 135.983 20.152 -149.391 1.00 34.91 371 ARG A O 1
ATOM 3060 N N . SER A 1 372 ? 136.761 22.159 -148.736 1.00 37.41 372 SER A N 1
ATOM 3061 C CA . SER A 1 372 ? 137.872 22.488 -149.764 1.00 37.41 372 SER A CA 1
ATOM 3062 C C . SER A 1 372 ? 137.589 22.614 -151.315 1.00 37.41 372 SER A C 1
ATOM 3064 O O . SER A 1 372 ? 136.504 22.210 -151.701 1.00 37.41 372 SER A O 1
ATOM 3066 N N . GLY A 1 373 ? 138.417 23.137 -152.289 1.00 41.06 373 GLY A N 1
ATOM 3067 C CA . GLY A 1 373 ? 139.764 23.831 -152.442 1.00 41.06 373 GLY A CA 1
ATOM 3068 C C . GLY A 1 373 ? 140.215 24.107 -153.955 1.00 41.06 373 GLY A C 1
ATOM 3069 O O . GLY A 1 373 ? 139.565 23.532 -154.820 1.00 41.06 373 GLY A O 1
ATOM 3070 N N . ALA A 1 374 ? 141.246 24.945 -154.331 1.00 56.09 374 ALA A N 1
ATOM 3071 C CA . ALA A 1 374 ? 141.619 25.323 -155.767 1.00 56.09 374 ALA A CA 1
ATOM 3072 C C . ALA A 1 374 ? 143.033 25.998 -156.095 1.00 56.09 374 ALA A C 1
ATOM 3074 O O . ALA A 1 374 ? 143.732 26.371 -155.154 1.00 56.09 374 ALA A O 1
ATOM 3075 N N . SER A 1 375 ? 143.440 26.205 -157.395 1.00 37.56 375 SER A N 1
ATOM 3076 C CA . SER A 1 375 ? 144.647 26.983 -157.910 1.00 37.56 375 SER A CA 1
ATOM 3077 C C . SER A 1 375 ? 144.631 27.433 -159.436 1.00 37.56 375 SER A C 1
ATOM 3079 O O . SER A 1 375 ? 143.601 27.258 -160.084 1.00 37.56 375 SER A O 1
ATOM 3081 N N . THR A 1 376 ? 145.708 28.055 -160.013 1.00 54.69 376 THR A N 1
ATOM 3082 C CA . THR A 1 376 ? 145.781 28.815 -161.332 1.00 54.69 376 THR A CA 1
ATOM 3083 C C . THR A 1 376 ? 147.093 28.659 -162.199 1.00 54.69 376 THR A C 1
ATOM 3085 O O . THR A 1 376 ? 147.995 27.942 -161.775 1.00 54.69 376 THR A O 1
ATOM 3088 N N . GLY A 1 377 ? 147.230 29.286 -163.410 1.00 57.66 377 GLY A N 1
ATOM 3089 C CA . GLY A 1 377 ? 148.357 29.097 -164.398 1.00 57.66 377 GLY A CA 1
ATOM 3090 C C . GLY A 1 377 ? 148.647 30.224 -165.459 1.00 57.66 377 GLY A C 1
ATOM 3091 O O . GLY A 1 377 ? 148.279 31.366 -165.207 1.00 57.66 377 GLY A O 1
ATOM 3092 N N . ASN A 1 378 ? 149.348 29.927 -166.592 1.00 37.62 378 ASN A N 1
ATOM 3093 C CA . ASN A 1 378 ? 149.669 30.757 -167.822 1.00 37.62 378 ASN A CA 1
ATOM 3094 C C . ASN A 1 378 ? 150.610 29.957 -168.801 1.00 37.62 378 ASN A C 1
ATOM 3096 O O . ASN A 1 378 ? 151.117 28.940 -168.333 1.00 37.62 378 ASN A O 1
ATOM 3100 N N . SER A 1 379 ? 150.995 30.249 -170.076 1.00 42.84 379 SER A N 1
ATOM 3101 C CA . SER A 1 379 ? 150.639 31.118 -171.262 1.00 42.84 379 SER A CA 1
ATOM 3102 C C . SER A 1 379 ? 151.101 30.332 -172.563 1.00 42.84 379 SER A C 1
ATOM 3104 O O . SER A 1 379 ? 151.104 29.109 -172.453 1.00 42.84 379 SER A O 1
ATOM 3106 N N . ASP A 1 380 ? 151.521 30.724 -173.800 1.00 42.50 380 ASP A N 1
ATOM 3107 C CA . ASP A 1 380 ? 151.845 31.933 -174.639 1.00 42.50 380 ASP A CA 1
ATOM 3108 C C . ASP A 1 380 ? 151.858 31.485 -176.175 1.00 42.50 380 ASP A C 1
ATOM 3110 O O . ASP A 1 380 ? 151.287 30.429 -176.436 1.00 42.50 380 ASP A O 1
ATOM 3114 N N . CYS A 1 381 ? 152.393 32.035 -177.307 1.00 47.62 381 CYS A N 1
ATOM 3115 C CA . CYS A 1 381 ? 153.241 33.187 -177.741 1.00 47.62 381 CYS A CA 1
ATOM 3116 C C . CYS A 1 381 ? 153.082 33.629 -179.264 1.00 47.62 381 CYS A C 1
ATOM 3118 O O . CYS A 1 381 ? 151.985 33.578 -179.842 1.00 47.62 381 CYS A O 1
ATOM 3120 N N . VAL A 1 382 ? 154.171 34.103 -179.933 1.00 46.09 382 VAL A N 1
ATOM 3121 C CA . VAL A 1 382 ? 154.237 35.239 -180.913 1.00 46.09 382 VAL A CA 1
ATOM 3122 C C . VAL A 1 382 ? 154.722 34.943 -182.376 1.00 46.09 382 VAL A C 1
ATOM 3124 O O . VAL A 1 382 ? 155.312 35.799 -183.029 1.00 46.09 382 VAL A O 1
ATOM 3127 N N . GLN A 1 383 ? 154.370 33.815 -183.016 1.00 56.25 383 GLN A N 1
ATOM 3128 C CA . GLN A 1 383 ? 154.438 33.694 -184.507 1.00 56.25 383 GLN A CA 1
ATOM 3129 C C . GLN A 1 383 ? 153.292 34.504 -185.167 1.00 56.25 383 GLN A C 1
ATOM 3131 O O . GLN A 1 383 ? 152.348 33.965 -185.735 1.00 56.25 383 GLN A O 1
ATOM 3136 N N . ALA A 1 384 ? 153.273 35.820 -184.944 1.00 57.44 384 ALA A N 1
ATOM 3137 C CA . ALA A 1 384 ? 152.035 36.456 -184.493 1.00 57.44 384 ALA A CA 1
ATOM 3138 C C . ALA A 1 384 ? 151.118 37.096 -185.541 1.00 57.44 384 ALA A C 1
ATOM 3140 O O . ALA A 1 384 ? 150.038 37.511 -185.142 1.00 57.44 384 ALA A O 1
ATOM 3141 N N . VAL A 1 385 ? 151.520 37.310 -186.799 1.00 56.53 385 VAL A N 1
ATOM 3142 C CA . VAL A 1 385 ? 150.777 38.230 -187.701 1.00 56.53 385 VAL A CA 1
ATOM 3143 C C . VAL A 1 385 ? 149.778 37.510 -188.609 1.00 56.53 385 VAL A C 1
ATOM 3145 O O . VAL A 1 385 ? 148.595 37.821 -188.562 1.00 56.53 385 VAL A O 1
ATOM 3148 N N . ILE A 1 386 ? 150.207 36.511 -189.384 1.00 52.50 386 ILE A N 1
ATOM 3149 C CA . ILE A 1 386 ? 149.291 35.749 -190.259 1.00 52.50 386 ILE A CA 1
ATOM 3150 C C . ILE A 1 386 ? 148.375 34.860 -189.407 1.00 52.50 386 ILE A C 1
ATOM 3152 O O . ILE A 1 386 ? 147.154 34.899 -189.547 1.00 52.50 386 ILE A O 1
ATOM 3156 N N . LEU A 1 387 ? 148.955 34.197 -188.400 1.00 58.91 387 LEU A N 1
ATOM 3157 C CA . LEU A 1 387 ? 148.188 33.544 -187.345 1.00 58.91 387 LEU A CA 1
ATOM 3158 C C . LEU A 1 387 ? 147.314 34.519 -186.541 1.00 58.91 387 LEU A C 1
ATOM 3160 O O . LEU A 1 387 ? 146.461 34.022 -185.828 1.00 58.91 387 LEU A O 1
ATOM 3164 N N . ARG A 1 388 ? 147.454 35.857 -186.614 1.00 62.88 388 ARG A N 1
ATOM 3165 C CA . ARG A 1 388 ? 146.494 36.756 -185.940 1.00 62.88 388 ARG A CA 1
ATOM 3166 C C . ARG A 1 388 ? 145.139 36.730 -186.625 1.00 62.88 388 ARG A C 1
ATOM 3168 O O . ARG A 1 388 ? 144.164 36.493 -185.938 1.00 62.88 388 ARG A O 1
ATOM 3175 N N . ALA A 1 389 ? 145.077 36.847 -187.951 1.00 60.84 389 ALA A N 1
ATOM 3176 C CA . ALA A 1 389 ? 143.806 36.795 -188.678 1.00 60.84 389 ALA A CA 1
ATOM 3177 C C . ALA A 1 389 ? 143.104 35.428 -188.532 1.00 60.84 389 ALA A C 1
ATOM 3179 O O . ALA A 1 389 ? 141.890 35.356 -188.338 1.00 60.84 389 ALA A O 1
ATOM 3180 N N . GLU A 1 390 ? 143.868 34.331 -188.566 1.00 60.19 390 GLU A N 1
ATOM 3181 C CA . GLU A 1 390 ? 143.305 32.990 -188.364 1.00 60.19 390 GLU A CA 1
ATOM 3182 C C . GLU A 1 390 ? 142.935 32.727 -186.898 1.00 60.19 390 GLU A C 1
ATOM 3184 O O . GLU A 1 390 ? 141.846 32.217 -186.638 1.00 60.19 390 GLU A O 1
ATOM 3189 N N . ARG A 1 391 ? 143.759 33.162 -185.929 1.00 67.19 391 ARG A N 1
ATOM 3190 C CA . ARG A 1 391 ? 143.379 33.166 -184.505 1.00 67.19 391 ARG A CA 1
ATOM 3191 C C . ARG A 1 391 ? 142.211 34.106 -184.233 1.00 67.19 391 ARG A C 1
ATOM 3193 O O . ARG A 1 391 ? 141.451 33.800 -183.346 1.00 67.19 391 ARG A O 1
ATOM 3200 N N . GLU A 1 392 ? 142.002 35.206 -184.943 1.00 74.06 392 GLU A N 1
ATOM 3201 C CA . GLU A 1 392 ? 140.853 36.093 -184.710 1.00 74.06 392 GLU A CA 1
ATOM 3202 C C . GLU A 1 392 ? 139.551 35.409 -185.151 1.00 74.06 392 GLU A C 1
ATOM 3204 O O . GLU A 1 392 ? 138.581 35.394 -184.394 1.00 74.06 392 GLU A O 1
ATOM 3209 N N . ARG A 1 393 ? 139.556 34.714 -186.300 1.00 73.56 393 ARG A N 1
ATOM 3210 C CA . ARG A 1 393 ? 138.449 33.834 -186.721 1.00 73.56 393 ARG A CA 1
ATOM 3211 C C . ARG A 1 393 ? 138.219 32.679 -185.740 1.00 73.56 393 ARG A C 1
ATOM 3213 O O . ARG A 1 393 ? 137.076 32.387 -185.387 1.00 73.56 393 ARG A O 1
ATOM 3220 N N . ASP A 1 394 ? 139.283 31.997 -185.327 1.00 70.81 394 ASP A N 1
ATOM 3221 C CA . ASP A 1 394 ? 139.165 30.759 -184.553 1.00 70.81 394 ASP A CA 1
ATOM 3222 C C . ASP A 1 394 ? 139.047 31.008 -183.037 1.00 70.81 394 ASP A C 1
ATOM 3224 O O . ASP A 1 394 ? 138.408 30.221 -182.344 1.00 70.81 394 ASP A O 1
ATOM 3228 N N . CYS A 1 395 ? 139.512 32.153 -182.529 1.00 77.50 395 CYS A N 1
ATOM 3229 C CA . CYS A 1 395 ? 139.110 32.704 -181.234 1.00 77.50 395 CYS A CA 1
ATOM 3230 C C . CYS A 1 395 ? 137.650 33.137 -181.279 1.00 77.50 395 CYS A C 1
ATOM 3232 O O . CYS A 1 395 ? 136.924 32.723 -180.396 1.00 77.50 395 CYS A O 1
ATOM 3234 N N . ALA A 1 396 ? 137.157 33.831 -182.314 1.00 75.06 396 ALA A N 1
ATOM 3235 C CA . ALA A 1 396 ? 135.723 34.138 -182.405 1.00 75.06 396 ALA A CA 1
ATOM 3236 C C . ALA A 1 396 ? 134.846 32.865 -182.425 1.00 75.06 396 ALA A C 1
ATOM 3238 O O . ALA A 1 396 ? 133.748 32.853 -181.865 1.00 75.06 396 ALA A O 1
ATOM 3239 N N . ARG A 1 397 ? 135.343 31.758 -183.001 1.00 77.00 397 ARG A N 1
ATOM 3240 C CA . ARG A 1 397 ? 134.721 30.426 -182.875 1.00 77.00 397 ARG A CA 1
ATOM 3241 C C . ARG A 1 397 ? 134.830 29.847 -181.464 1.00 77.00 397 ARG A C 1
ATOM 3243 O O . ARG A 1 397 ? 133.812 29.415 -180.938 1.00 77.00 397 ARG A O 1
ATOM 3250 N N . ASN A 1 398 ? 136.008 29.854 -180.843 1.00 78.88 398 ASN A N 1
ATOM 3251 C CA . ASN A 1 398 ? 136.207 29.361 -179.474 1.00 78.88 398 ASN A CA 1
ATOM 3252 C C . ASN A 1 398 ? 135.497 30.225 -178.415 1.00 78.88 398 ASN A C 1
ATOM 3254 O O . ASN A 1 398 ? 135.129 29.714 -177.364 1.00 78.88 398 ASN A O 1
ATOM 3258 N N . ASP A 1 399 ? 135.263 31.505 -178.690 1.00 80.81 399 ASP A N 1
ATOM 3259 C CA . ASP A 1 399 ? 134.467 32.433 -177.892 1.00 80.81 399 ASP A CA 1
ATOM 3260 C C . ASP A 1 399 ? 132.982 32.099 -178.028 1.00 80.81 399 ASP A C 1
ATOM 3262 O O . ASP A 1 399 ? 132.294 31.987 -177.019 1.00 80.81 399 ASP A O 1
ATOM 3266 N N . LEU A 1 400 ? 132.492 31.848 -179.249 1.00 80.44 400 LEU A N 1
ATOM 3267 C CA . LEU A 1 400 ? 131.143 31.319 -179.470 1.00 80.44 400 LEU A CA 1
ATOM 3268 C C . LEU A 1 400 ? 130.943 29.951 -178.807 1.00 80.44 400 LEU A C 1
ATOM 3270 O O . LEU A 1 400 ? 129.885 29.714 -178.230 1.00 80.44 400 LEU A O 1
ATOM 3274 N N . GLU A 1 401 ? 131.940 29.068 -178.860 1.00 80.75 401 GLU A N 1
ATOM 3275 C CA . GLU A 1 401 ? 131.901 27.752 -178.218 1.00 80.75 401 GLU A CA 1
ATOM 3276 C C . GLU A 1 401 ? 131.957 27.871 -176.692 1.00 80.75 401 GLU A C 1
ATOM 3278 O O . GLU A 1 401 ? 131.166 27.238 -175.997 1.00 80.75 401 GLU A O 1
ATOM 3283 N N . ARG A 1 402 ? 132.803 28.760 -176.154 1.00 84.19 402 ARG A N 1
ATOM 3284 C CA . ARG A 1 402 ? 132.830 29.082 -174.724 1.00 84.19 402 ARG A CA 1
ATOM 3285 C C . ARG A 1 402 ? 131.491 29.653 -174.272 1.00 84.19 402 ARG A C 1
ATOM 3287 O O . ARG A 1 402 ? 130.961 29.162 -173.289 1.00 84.19 402 ARG A O 1
ATOM 3294 N N . VAL A 1 403 ? 130.898 30.600 -175.000 1.00 81.62 403 VAL A N 1
ATOM 3295 C CA . VAL A 1 403 ? 129.564 31.146 -174.692 1.00 81.62 403 VAL A CA 1
ATOM 3296 C C . VAL A 1 403 ? 128.473 30.072 -174.825 1.00 81.62 403 VAL A C 1
ATOM 3298 O O . VAL A 1 403 ? 127.512 30.083 -174.056 1.00 81.62 403 VAL A O 1
ATOM 3301 N N . ARG A 1 404 ? 128.620 29.094 -175.732 1.00 82.06 404 ARG A N 1
ATOM 3302 C CA . ARG A 1 404 ? 127.740 27.912 -175.818 1.00 82.06 404 ARG A CA 1
ATOM 3303 C C . ARG A 1 404 ? 127.838 27.068 -174.541 1.00 82.06 404 ARG A C 1
ATOM 3305 O O . ARG A 1 404 ? 126.815 26.795 -173.917 1.00 82.06 404 ARG A O 1
ATOM 3312 N N . CYS A 1 405 ? 129.058 26.741 -174.117 1.00 84.31 405 CYS A N 1
ATOM 3313 C CA . CYS A 1 405 ? 129.344 26.002 -172.888 1.00 84.31 405 CYS A CA 1
ATOM 3314 C C . CYS A 1 405 ? 128.941 26.771 -171.621 1.00 84.31 405 CYS A C 1
ATOM 3316 O O . CYS A 1 405 ? 128.398 26.170 -170.702 1.00 84.31 405 CYS A O 1
ATOM 3318 N N . GLU A 1 406 ? 129.146 28.088 -171.555 1.00 84.38 406 GLU A N 1
ATOM 3319 C CA . GLU A 1 406 ? 128.718 28.952 -170.449 1.00 84.38 406 GLU A CA 1
ATOM 3320 C C . GLU A 1 406 ? 127.190 28.996 -170.359 1.00 84.38 406 GLU A C 1
ATOM 3322 O O . GLU A 1 406 ? 126.640 28.780 -169.281 1.00 84.38 406 GLU A O 1
ATOM 3327 N N . ARG A 1 407 ? 126.491 29.186 -171.487 1.00 88.38 407 ARG A N 1
ATOM 3328 C CA . ARG A 1 407 ? 125.023 29.120 -171.582 1.00 88.38 407 ARG A CA 1
ATOM 3329 C C . ARG A 1 407 ? 124.486 27.776 -171.102 1.00 88.38 407 ARG A C 1
ATOM 3331 O O . ARG A 1 407 ? 123.509 27.749 -170.357 1.00 88.38 407 ARG A O 1
ATOM 3338 N N . ASP A 1 408 ? 125.085 26.671 -171.532 1.00 86.31 408 ASP A N 1
ATOM 3339 C CA . ASP A 1 408 ? 124.593 25.341 -171.172 1.00 86.31 408 ASP A CA 1
ATOM 3340 C C . ASP A 1 408 ? 124.983 24.967 -169.729 1.00 86.31 408 ASP A C 1
ATOM 3342 O O . ASP A 1 408 ? 124.142 24.471 -168.990 1.00 86.31 408 ASP A O 1
ATOM 3346 N N . THR A 1 409 ? 126.150 25.400 -169.237 1.00 84.75 409 THR A N 1
ATOM 3347 C CA . THR A 1 409 ? 126.499 25.355 -167.802 1.00 84.75 409 THR A CA 1
ATOM 3348 C C . THR A 1 409 ? 125.536 26.197 -166.954 1.00 84.75 409 THR A C 1
ATOM 3350 O O . THR A 1 409 ? 125.212 25.823 -165.827 1.00 84.75 409 THR A O 1
ATOM 3353 N N . LEU A 1 410 ? 125.062 27.342 -167.458 1.00 85.81 410 LEU A N 1
ATOM 3354 C CA . LEU A 1 410 ? 124.047 28.164 -166.792 1.00 85.81 410 LEU A CA 1
ATOM 3355 C C . LEU A 1 410 ? 122.665 27.499 -166.827 1.00 85.81 410 LEU A C 1
ATOM 3357 O O . LEU A 1 410 ? 121.959 27.561 -165.822 1.00 85.81 410 LEU A O 1
ATOM 3361 N N . ARG A 1 411 ? 122.296 26.808 -167.914 1.00 88.62 411 ARG A N 1
ATOM 3362 C CA . ARG A 1 411 ? 121.091 25.962 -167.959 1.00 88.62 411 ARG A CA 1
ATOM 3363 C C . ARG A 1 411 ? 121.169 24.814 -166.967 1.00 88.62 411 ARG A C 1
ATOM 3365 O O . ARG A 1 411 ? 120.205 24.619 -166.241 1.00 88.62 411 ARG A O 1
ATOM 3372 N N . ASP A 1 412 ? 122.290 24.108 -166.883 1.00 87.38 412 ASP A N 1
ATOM 3373 C CA . ASP A 1 412 ? 122.464 22.991 -165.952 1.00 87.38 412 ASP A CA 1
ATOM 3374 C C . ASP A 1 412 ? 122.488 23.468 -164.496 1.00 87.38 412 ASP A C 1
ATOM 3376 O O . ASP A 1 412 ? 121.867 22.851 -163.631 1.00 87.38 412 ASP A O 1
ATOM 3380 N N . LYS A 1 413 ? 123.108 24.624 -164.215 1.00 87.44 413 LYS A N 1
ATOM 3381 C CA . LYS A 1 413 ? 123.005 25.297 -162.909 1.00 87.44 413 LYS A CA 1
ATOM 3382 C C . LYS A 1 413 ? 121.569 25.704 -162.587 1.00 87.44 413 LYS A C 1
ATOM 3384 O O . LYS A 1 413 ? 121.141 25.497 -161.458 1.00 87.44 413 LYS A O 1
ATOM 3389 N N . MET A 1 414 ? 120.823 26.245 -163.551 1.00 86.19 414 MET A N 1
ATOM 3390 C CA . MET A 1 414 ? 119.420 26.623 -163.365 1.00 86.19 414 MET A CA 1
ATOM 3391 C C . MET A 1 414 ? 118.534 25.389 -163.153 1.00 86.19 414 MET A C 1
ATOM 3393 O O . MET A 1 414 ? 117.776 25.363 -162.197 1.00 86.19 414 MET A O 1
ATOM 3397 N N . LEU A 1 415 ? 118.689 24.331 -163.954 1.00 89.31 415 LEU A N 1
ATOM 3398 C CA . LEU A 1 415 ? 117.994 23.048 -163.799 1.00 89.31 415 LEU A CA 1
ATOM 3399 C C . LEU A 1 415 ? 118.317 22.374 -162.461 1.00 89.31 415 LEU A C 1
ATOM 3401 O O . LEU A 1 415 ? 117.425 21.818 -161.828 1.00 89.31 415 LEU A O 1
ATOM 3405 N N . SER A 1 416 ? 119.573 22.429 -162.016 1.00 86.50 416 SER A N 1
ATOM 3406 C CA . SER A 1 416 ? 119.996 21.930 -160.704 1.00 86.50 416 SER A CA 1
ATOM 3407 C C . SER A 1 416 ? 119.396 22.762 -159.564 1.00 86.50 416 SER A C 1
ATOM 3409 O O . SER A 1 416 ? 118.872 22.208 -158.603 1.00 86.50 416 SER A O 1
ATOM 3411 N N . MET A 1 417 ? 119.377 24.092 -159.702 1.00 87.44 417 MET A N 1
ATOM 3412 C CA . MET A 1 417 ? 118.752 25.004 -158.739 1.00 87.44 417 MET A CA 1
ATOM 3413 C C . MET A 1 417 ? 117.232 24.804 -158.662 1.00 87.44 417 MET A C 1
ATOM 3415 O O . MET A 1 417 ? 116.701 24.729 -157.559 1.00 87.44 417 MET A O 1
ATOM 3419 N N . THR A 1 418 ? 116.547 24.648 -159.799 1.00 87.31 418 THR A N 1
ATOM 3420 C CA . THR A 1 418 ? 115.122 24.298 -159.865 1.00 87.31 418 THR A CA 1
ATOM 3421 C C . THR A 1 418 ? 114.875 22.948 -159.200 1.00 87.31 418 THR A C 1
ATOM 3423 O O . THR A 1 418 ? 114.072 22.894 -158.282 1.00 87.31 418 THR A O 1
ATOM 3426 N N . LYS A 1 419 ? 115.639 21.895 -159.527 1.00 89.00 419 LYS A N 1
ATOM 3427 C CA . LYS A 1 419 ? 115.508 20.582 -158.867 1.00 89.00 419 LYS A CA 1
ATOM 3428 C C . LYS A 1 419 ? 115.726 20.643 -157.353 1.00 89.00 419 LYS A C 1
ATOM 3430 O O . LYS A 1 419 ? 114.947 20.053 -156.615 1.00 89.00 419 LYS A O 1
ATOM 3435 N N . MET A 1 420 ? 116.735 21.372 -156.870 1.00 88.62 420 MET A N 1
ATOM 3436 C CA . MET A 1 420 ? 116.927 21.558 -155.425 1.00 88.62 420 MET A CA 1
ATOM 3437 C C . MET A 1 420 ? 115.795 22.374 -154.787 1.00 88.62 420 MET A C 1
ATOM 3439 O O . MET A 1 420 ? 115.434 22.109 -153.641 1.00 88.62 420 MET A O 1
ATOM 3443 N N . HIS A 1 421 ? 115.218 23.338 -155.508 1.00 89.06 421 HIS A N 1
ATOM 3444 C CA . HIS A 1 421 ? 114.061 24.099 -155.045 1.00 89.06 421 HIS A CA 1
ATOM 3445 C C . HIS A 1 421 ? 112.798 23.229 -154.991 1.00 89.06 421 HIS A C 1
ATOM 3447 O O . HIS A 1 421 ? 112.117 23.242 -153.971 1.00 89.06 421 HIS A O 1
ATOM 3453 N N . ASP A 1 422 ? 112.545 22.410 -156.013 1.00 89.31 422 ASP A N 1
ATOM 3454 C CA . ASP A 1 422 ? 111.450 21.436 -156.068 1.00 89.31 422 ASP A CA 1
ATOM 3455 C C . ASP A 1 422 ? 111.591 20.393 -154.950 1.00 89.31 422 ASP A C 1
ATOM 3457 O O . ASP A 1 422 ? 110.641 20.140 -154.212 1.00 89.31 422 ASP A O 1
ATOM 3461 N N . GLU A 1 423 ? 112.796 19.852 -154.735 1.00 90.25 423 GLU A N 1
ATOM 3462 C CA . GLU A 1 423 ? 113.103 18.987 -153.591 1.00 90.25 423 GLU A CA 1
ATOM 3463 C C . GLU A 1 423 ? 112.864 19.689 -152.248 1.00 90.25 423 GLU A C 1
ATOM 3465 O O . GLU A 1 423 ? 112.409 19.058 -151.294 1.00 90.25 423 GLU A O 1
ATOM 3470 N N . GLN A 1 424 ? 113.201 20.975 -152.124 1.00 90.19 424 GLN A N 1
ATOM 3471 C CA . GLN A 1 424 ? 113.010 21.727 -150.885 1.00 90.19 424 GLN A CA 1
ATOM 3472 C C . GLN A 1 424 ? 111.531 22.061 -150.648 1.00 90.19 424 GLN A C 1
ATOM 3474 O O . GLN A 1 424 ? 111.067 21.947 -149.513 1.00 90.19 424 GLN A O 1
ATOM 3479 N N . ILE A 1 425 ? 110.775 22.378 -151.703 1.00 90.25 425 ILE A N 1
ATOM 3480 C CA . ILE A 1 425 ? 109.313 22.485 -151.684 1.00 90.25 425 ILE A CA 1
ATOM 3481 C C . ILE A 1 425 ? 108.711 21.147 -151.254 1.00 90.25 425 ILE A C 1
ATOM 3483 O O . ILE A 1 425 ? 107.920 21.130 -150.316 1.00 90.25 425 ILE A O 1
ATOM 3487 N N . GLN A 1 426 ? 109.132 20.027 -151.844 1.00 91.44 426 GLN A N 1
ATOM 3488 C CA . GLN A 1 426 ? 108.636 18.694 -151.499 1.00 91.44 426 GLN A CA 1
ATOM 3489 C C . GLN A 1 426 ? 108.968 18.322 -150.044 1.00 91.44 426 GLN A C 1
ATOM 3491 O O . GLN A 1 426 ? 108.103 17.839 -149.319 1.00 91.44 426 GLN A O 1
ATOM 3496 N N . LYS A 1 427 ? 110.183 18.616 -149.558 1.00 91.75 427 LYS A N 1
ATOM 3497 C CA . LYS A 1 427 ? 110.568 18.423 -148.144 1.00 91.75 427 LYS A CA 1
ATOM 3498 C C . LYS A 1 427 ? 109.715 19.282 -147.199 1.00 91.75 427 LYS A C 1
ATOM 3500 O O . LYS A 1 427 ? 109.326 18.807 -146.132 1.00 91.75 427 LYS A O 1
ATOM 3505 N N . VAL A 1 428 ? 109.380 20.517 -147.585 1.00 89.88 428 VAL A N 1
ATOM 3506 C CA . VAL A 1 428 ? 108.471 21.394 -146.824 1.00 89.88 428 VAL A CA 1
ATOM 3507 C C . VAL A 1 428 ? 107.023 20.896 -146.881 1.00 89.88 428 VAL A C 1
ATOM 3509 O O . VAL A 1 428 ? 106.364 20.896 -145.846 1.00 89.88 428 VAL A O 1
ATOM 3512 N N . GLN A 1 429 ? 106.539 20.418 -148.029 1.00 91.69 429 GLN A N 1
ATOM 3513 C CA . GLN A 1 429 ? 105.207 19.824 -148.196 1.00 91.69 429 GLN A CA 1
ATOM 3514 C C . GLN A 1 429 ? 105.058 18.563 -147.340 1.00 91.69 429 GLN A C 1
ATOM 3516 O O . GLN A 1 429 ? 104.180 18.528 -146.484 1.00 91.69 429 GLN A O 1
ATOM 3521 N N . CYS A 1 430 ? 105.973 17.595 -147.455 1.00 91.69 430 CYS A N 1
ATOM 3522 C CA . CYS A 1 430 ? 105.988 16.386 -146.628 1.00 91.69 430 CYS A CA 1
ATOM 3523 C C . CYS A 1 430 ? 106.019 16.705 -145.124 1.00 91.69 430 CYS A C 1
ATOM 3525 O O . CYS A 1 430 ? 105.314 16.062 -144.346 1.00 91.69 430 CYS A O 1
ATOM 3527 N N . ARG A 1 431 ? 106.789 17.721 -144.701 1.00 93.44 431 ARG A N 1
ATOM 3528 C CA . ARG A 1 431 ? 106.819 18.183 -143.302 1.00 93.44 431 ARG A CA 1
ATOM 3529 C C . ARG A 1 431 ? 105.518 18.874 -142.882 1.00 93.44 431 ARG A C 1
ATOM 3531 O O . ARG A 1 431 ? 105.093 18.707 -141.744 1.00 93.44 431 ARG A O 1
ATOM 3538 N N . ASN A 1 432 ? 104.891 19.648 -143.765 1.00 90.44 432 ASN A N 1
ATOM 3539 C CA . ASN A 1 432 ? 103.610 20.308 -143.509 1.00 90.44 432 ASN A CA 1
ATOM 3540 C C . ASN A 1 432 ? 102.491 19.261 -143.379 1.00 90.44 432 ASN A C 1
ATOM 3542 O O . ASN A 1 432 ? 101.766 19.261 -142.392 1.00 90.44 432 ASN A O 1
ATOM 3546 N N . GLU A 1 433 ? 102.435 18.276 -144.277 1.00 93.06 433 GLU A N 1
ATOM 3547 C CA . GLU A 1 433 ? 101.561 17.110 -144.129 1.00 93.06 433 GLU A CA 1
ATOM 3548 C C . GLU A 1 433 ? 101.817 16.333 -142.833 1.00 93.06 433 GLU A C 1
ATOM 3550 O O . GLU A 1 433 ? 100.864 15.922 -142.182 1.00 93.06 433 GLU A O 1
ATOM 3555 N N . GLU A 1 434 ? 103.075 16.110 -142.439 1.00 93.44 434 GLU A N 1
ATOM 3556 C CA . GLU A 1 434 ? 103.395 15.419 -141.185 1.00 93.44 434 GLU A CA 1
ATOM 3557 C C . GLU A 1 434 ? 102.931 16.224 -139.959 1.00 93.44 434 GLU A C 1
ATOM 3559 O O . GLU A 1 434 ? 102.401 15.651 -139.007 1.00 93.44 434 GLU A O 1
ATOM 3564 N N . LEU A 1 435 ? 103.065 17.554 -139.995 1.00 92.06 435 LEU A N 1
ATOM 3565 C CA . LEU A 1 435 ? 102.539 18.450 -138.964 1.00 92.06 435 LEU A CA 1
ATOM 3566 C C . LEU A 1 435 ? 101.005 18.460 -138.943 1.00 92.06 435 LEU A C 1
ATOM 3568 O O . LEU A 1 435 ? 100.437 18.383 -137.860 1.00 92.06 435 LEU A O 1
ATOM 3572 N N . ASN A 1 436 ? 100.330 18.454 -140.095 1.00 92.75 436 ASN A N 1
ATOM 3573 C CA . ASN A 1 436 ? 98.867 18.352 -140.171 1.00 92.75 436 ASN A CA 1
ATOM 3574 C C . ASN A 1 436 ? 98.370 16.973 -139.711 1.00 92.75 436 ASN A C 1
ATOM 3576 O O . ASN A 1 436 ? 97.374 16.881 -138.999 1.00 92.75 436 ASN A O 1
ATOM 3580 N N . ARG A 1 437 ? 99.099 15.892 -140.025 1.00 94.12 437 ARG A N 1
ATOM 3581 C CA . ARG A 1 437 ? 98.841 14.542 -139.496 1.00 94.12 437 ARG A CA 1
ATOM 3582 C C . ARG A 1 437 ? 98.982 14.506 -137.969 1.00 94.12 437 ARG A C 1
ATOM 3584 O O . ARG A 1 437 ? 98.137 13.902 -137.313 1.00 94.12 437 ARG A O 1
ATOM 3591 N N . LYS A 1 438 ? 99.986 15.184 -137.396 1.00 94.12 438 LYS A N 1
ATOM 3592 C CA . LYS A 1 438 ? 100.158 15.332 -135.936 1.00 94.12 438 LYS A CA 1
ATOM 3593 C C . LYS A 1 438 ? 99.093 16.228 -135.302 1.00 94.12 438 LYS A C 1
ATOM 3595 O O . LYS A 1 438 ? 98.582 15.877 -134.246 1.00 94.12 438 LYS A O 1
ATOM 3600 N N . LEU A 1 439 ? 98.700 17.322 -135.956 1.00 91.75 439 LEU A N 1
ATOM 3601 C CA . LEU A 1 439 ? 97.607 18.189 -135.512 1.00 91.75 439 LEU A CA 1
ATOM 3602 C C . LEU A 1 439 ? 96.292 17.403 -135.458 1.00 91.75 439 LEU A C 1
ATOM 3604 O O . LEU A 1 439 ? 95.699 17.296 -134.395 1.00 91.75 439 LEU A O 1
ATOM 3608 N N . HIS A 1 440 ? 95.902 16.742 -136.550 1.00 93.94 440 HIS A N 1
ATOM 3609 C CA . HIS A 1 440 ? 94.708 15.894 -136.593 1.00 93.94 440 HIS A CA 1
ATOM 3610 C C . HIS A 1 440 ? 94.794 14.644 -135.703 1.00 93.94 440 HIS A C 1
ATOM 3612 O O . HIS A 1 440 ? 93.775 13.991 -135.480 1.00 93.94 440 HIS A O 1
ATOM 3618 N N . GLN A 1 441 ? 95.981 14.255 -135.227 1.00 93.62 441 GLN A N 1
ATOM 3619 C CA . GLN A 1 441 ? 96.151 13.226 -134.197 1.00 93.62 441 GLN A CA 1
ATOM 3620 C C . GLN A 1 441 ? 95.868 13.813 -132.808 1.00 93.62 441 GLN A C 1
ATOM 3622 O O . GLN A 1 441 ? 94.973 13.313 -132.134 1.00 93.62 441 GLN A O 1
ATOM 3627 N N . ALA A 1 442 ? 96.501 14.930 -132.444 1.00 89.38 442 ALA A N 1
ATOM 3628 C CA . ALA A 1 442 ? 96.252 15.632 -131.183 1.00 89.38 442 ALA A CA 1
ATOM 3629 C C . ALA A 1 442 ? 94.804 16.160 -131.060 1.00 89.38 442 ALA A C 1
ATOM 3631 O O . ALA A 1 442 ? 94.221 16.146 -129.980 1.00 89.38 442 ALA A O 1
ATOM 3632 N N . GLU A 1 443 ? 94.179 16.585 -132.163 1.00 92.88 443 GLU A N 1
ATOM 3633 C CA . GLU A 1 443 ? 92.760 16.962 -132.204 1.00 92.88 443 GLU A CA 1
ATOM 3634 C C . GLU A 1 443 ? 91.824 15.774 -131.960 1.00 92.88 443 GLU A C 1
ATOM 3636 O O . GLU A 1 443 ? 90.758 15.965 -131.375 1.00 92.88 443 GLU A O 1
ATOM 3641 N N . ARG A 1 444 ? 92.193 14.564 -132.409 1.00 93.12 444 ARG A N 1
ATOM 3642 C CA . ARG A 1 444 ? 91.448 13.336 -132.096 1.00 93.12 444 ARG A CA 1
ATOM 3643 C C . ARG A 1 444 ? 91.663 12.956 -130.640 1.00 93.12 444 ARG A C 1
ATOM 3645 O O . ARG A 1 444 ? 90.688 12.910 -129.910 1.00 93.12 444 ARG A O 1
ATOM 3652 N N . GLU A 1 445 ? 92.909 12.864 -130.186 1.00 91.25 445 GLU A N 1
ATOM 3653 C CA . GLU A 1 445 ? 93.254 12.563 -128.790 1.00 91.25 445 GLU A CA 1
ATOM 3654 C C . GLU A 1 445 ? 92.580 13.525 -127.798 1.00 91.25 445 GLU A C 1
ATOM 3656 O O . GLU A 1 445 ? 92.054 13.084 -126.782 1.00 91.25 445 GLU A O 1
ATOM 3661 N N . ASN A 1 446 ? 92.494 14.823 -128.106 1.00 91.19 446 ASN A N 1
ATOM 3662 C CA . ASN A 1 446 ? 91.765 15.790 -127.283 1.00 91.19 446 ASN A CA 1
ATOM 3663 C C . ASN A 1 446 ? 90.240 15.547 -127.287 1.00 91.19 446 ASN A C 1
ATOM 3665 O O . ASN A 1 446 ? 89.605 15.609 -126.236 1.00 91.19 446 ASN A O 1
ATOM 3669 N N . ARG A 1 447 ? 89.630 15.228 -128.439 1.00 92.06 447 ARG A N 1
ATOM 3670 C CA . ARG A 1 447 ? 88.201 14.850 -128.508 1.00 92.06 447 ARG A CA 1
ATOM 3671 C C . ARG A 1 447 ? 87.934 13.555 -127.744 1.00 92.06 447 ARG A C 1
ATOM 3673 O O . ARG A 1 447 ? 86.951 13.488 -127.010 1.00 92.06 447 ARG A O 1
ATOM 3680 N N . ASP A 1 448 ? 88.820 12.575 -127.872 1.00 91.06 448 ASP A N 1
ATOM 3681 C CA . ASP A 1 448 ? 88.735 11.275 -127.216 1.00 91.06 448 ASP A CA 1
ATOM 3682 C C . ASP A 1 448 ? 88.868 11.443 -125.691 1.00 91.06 448 ASP A C 1
ATOM 3684 O O . ASP A 1 448 ? 88.009 10.964 -124.950 1.00 91.06 448 ASP A O 1
ATOM 3688 N N . LEU A 1 449 ? 89.841 12.230 -125.214 1.00 89.62 449 LEU A N 1
ATOM 3689 C CA . LEU A 1 449 ? 90.001 12.595 -123.798 1.00 89.62 449 LEU A CA 1
ATOM 3690 C C . LEU A 1 449 ? 88.790 13.357 -123.242 1.00 89.62 449 LEU A C 1
ATOM 3692 O O . LEU A 1 449 ? 88.319 13.033 -122.154 1.00 89.62 449 LEU A O 1
ATOM 3696 N N . ILE A 1 450 ? 88.239 14.327 -123.981 1.00 89.56 450 ILE A N 1
ATOM 3697 C CA . ILE A 1 450 ? 87.005 15.028 -123.585 1.00 89.56 450 ILE A CA 1
ATOM 3698 C C . ILE A 1 450 ? 85.830 14.039 -123.518 1.00 89.56 450 ILE A C 1
ATOM 3700 O O . ILE A 1 450 ? 85.046 14.084 -122.567 1.00 89.56 450 ILE A O 1
ATOM 3704 N N . SER A 1 451 ? 85.722 13.113 -124.476 1.00 88.56 451 SER A N 1
ATOM 3705 C CA . SER A 1 451 ? 84.670 12.089 -124.489 1.00 88.56 451 SER A CA 1
ATOM 3706 C C . SER A 1 451 ? 84.796 11.089 -123.334 1.00 88.56 451 SER A C 1
ATOM 3708 O O . SER A 1 451 ? 83.777 10.659 -122.801 1.00 88.56 451 SER A O 1
ATOM 3710 N N . ALA A 1 452 ? 86.020 10.784 -122.889 1.00 88.25 452 ALA A N 1
ATOM 3711 C CA . ALA A 1 452 ? 86.296 9.933 -121.733 1.00 88.25 452 ALA A CA 1
ATOM 3712 C C . ALA A 1 452 ? 86.106 10.670 -120.392 1.00 88.25 452 ALA A C 1
ATOM 3714 O O . ALA A 1 452 ? 85.678 10.066 -119.409 1.00 88.25 452 ALA A O 1
ATOM 3715 N N . HIS A 1 453 ? 86.369 11.981 -120.346 1.00 90.81 453 HIS A N 1
ATOM 3716 C CA . HIS A 1 453 ? 86.143 12.811 -119.160 1.00 90.81 453 HIS A CA 1
ATOM 3717 C C . HIS A 1 453 ? 84.651 12.994 -118.857 1.00 90.81 453 HIS A C 1
ATOM 3719 O O . HIS A 1 453 ? 84.240 12.903 -117.699 1.00 90.81 453 HIS A O 1
ATOM 3725 N N . LYS A 1 454 ? 83.822 13.240 -119.882 1.00 90.94 454 LYS A N 1
ATOM 3726 C CA . LYS A 1 454 ? 82.406 13.604 -119.696 1.00 90.94 454 LYS A CA 1
ATOM 3727 C C . LYS A 1 454 ? 81.579 12.583 -118.890 1.00 90.94 454 LYS A C 1
ATOM 3729 O O . LYS A 1 454 ? 80.837 13.034 -118.022 1.00 90.94 454 LYS A O 1
ATOM 3734 N N . PRO A 1 455 ? 81.714 11.254 -119.068 1.00 91.00 455 PRO A N 1
ATOM 3735 C CA . PRO A 1 455 ? 81.080 10.265 -118.193 1.00 91.00 455 PRO A CA 1
ATOM 3736 C C . PRO A 1 455 ? 81.466 10.404 -116.715 1.00 91.00 455 PRO A C 1
ATOM 3738 O O . PRO A 1 455 ? 80.588 10.341 -115.861 1.00 91.00 455 PRO A O 1
ATOM 3741 N N . SER A 1 456 ? 82.744 10.651 -116.406 1.00 89.62 456 SER A N 1
ATOM 3742 C CA . SER A 1 456 ? 83.221 10.854 -115.027 1.00 89.62 456 SER A CA 1
ATOM 3743 C C . SER A 1 456 ? 82.696 12.167 -114.433 1.00 89.62 456 SER A C 1
ATOM 3745 O O . SER A 1 456 ? 82.229 12.208 -113.299 1.00 89.62 456 SER A O 1
ATOM 3747 N N . GLU A 1 457 ? 82.676 13.236 -115.230 1.00 92.12 457 GLU A N 1
ATOM 3748 C CA . GLU A 1 457 ? 82.104 14.534 -114.858 1.00 92.12 457 GLU A CA 1
ATOM 3749 C C . GLU A 1 457 ? 80.605 14.424 -114.523 1.00 92.12 457 GLU A C 1
ATOM 3751 O O . GLU A 1 457 ? 80.165 14.921 -113.485 1.00 92.12 457 GLU A O 1
ATOM 3756 N N . ILE A 1 458 ? 79.839 13.700 -115.349 1.00 92.75 458 ILE A N 1
ATOM 3757 C CA . ILE A 1 458 ? 78.422 13.385 -115.112 1.00 92.75 458 ILE A CA 1
ATOM 3758 C C . ILE A 1 458 ? 78.266 12.502 -113.866 1.00 92.75 458 ILE A C 1
ATOM 3760 O O . ILE A 1 458 ? 77.424 12.794 -113.020 1.00 92.75 458 ILE A O 1
ATOM 3764 N N . GLN A 1 459 ? 79.095 11.469 -113.697 1.00 93.69 459 GLN A N 1
ATOM 3765 C CA . GLN A 1 459 ? 79.054 10.595 -112.522 1.00 93.69 459 GLN A CA 1
ATOM 3766 C C . GLN A 1 459 ? 79.349 11.362 -111.223 1.00 93.69 459 GLN A C 1
ATOM 3768 O O . GLN A 1 459 ? 78.704 11.114 -110.210 1.00 93.69 459 GLN A O 1
ATOM 3773 N N . ILE A 1 460 ? 80.263 12.336 -111.241 1.00 92.75 460 ILE A N 1
ATOM 3774 C CA . ILE A 1 460 ? 80.546 13.214 -110.095 1.00 92.75 460 ILE A CA 1
ATOM 3775 C C . ILE A 1 460 ? 79.357 14.135 -109.780 1.00 92.75 460 ILE A C 1
ATOM 3777 O O . ILE A 1 460 ? 79.143 14.454 -108.610 1.00 92.75 460 ILE A O 1
ATOM 3781 N N . VAL A 1 461 ? 78.580 14.570 -110.779 1.00 94.50 461 VAL A N 1
ATOM 3782 C CA . VAL A 1 461 ? 77.329 15.317 -110.549 1.00 94.50 461 VAL A CA 1
ATOM 3783 C C . VAL A 1 461 ? 76.265 14.402 -109.942 1.00 94.50 461 VAL A C 1
ATOM 3785 O O . VAL A 1 461 ? 75.753 14.724 -108.873 1.00 94.50 461 VAL A O 1
ATOM 3788 N N . LEU A 1 462 ? 76.018 13.228 -110.530 1.00 94.50 462 LEU A N 1
ATOM 3789 C CA . LEU A 1 462 ? 75.050 12.252 -110.015 1.00 94.50 462 LEU A CA 1
ATOM 3790 C C . LEU A 1 462 ? 75.381 11.812 -108.580 1.00 94.50 462 LEU A C 1
ATOM 3792 O O . LEU A 1 462 ? 74.509 11.825 -107.721 1.00 94.50 462 LEU A O 1
ATOM 3796 N N . LEU A 1 463 ? 76.650 11.527 -108.267 1.00 92.88 463 LEU A N 1
ATOM 3797 C CA . LEU A 1 463 ? 77.081 11.187 -106.905 1.00 92.88 463 LEU A CA 1
ATOM 3798 C C . LEU A 1 463 ? 76.914 12.354 -105.914 1.00 92.88 463 LEU A C 1
ATOM 3800 O O . LEU A 1 463 ? 76.683 12.118 -104.729 1.00 92.88 463 LEU A O 1
ATOM 3804 N N . LYS A 1 464 ? 77.006 13.615 -106.361 1.00 94.06 464 LYS A N 1
ATOM 3805 C CA . LYS A 1 464 ? 76.695 14.784 -105.515 1.00 94.06 464 LYS A CA 1
ATOM 3806 C C . LYS A 1 464 ? 75.195 14.915 -105.275 1.00 94.06 464 LYS A C 1
ATOM 3808 O O . LYS A 1 464 ? 74.802 15.157 -104.138 1.00 94.06 464 LYS A O 1
ATOM 3813 N N . GLU A 1 465 ? 74.375 14.712 -106.303 1.00 94.62 465 GLU A N 1
ATOM 3814 C CA . GLU A 1 465 ? 72.913 14.690 -106.191 1.00 94.62 465 GLU A CA 1
ATOM 3815 C C . GLU A 1 465 ? 72.452 13.552 -105.265 1.00 94.62 465 GLU A C 1
ATOM 3817 O O . GLU A 1 465 ? 71.682 13.791 -104.336 1.00 94.62 465 GLU A O 1
ATOM 3822 N N . GLU A 1 466 ? 73.008 12.346 -105.409 1.00 93.81 466 GLU A N 1
ATOM 3823 C CA . GLU A 1 466 ? 72.824 11.237 -104.468 1.00 93.81 466 GLU A CA 1
ATOM 3824 C C . GLU A 1 466 ? 73.239 11.640 -103.045 1.00 93.81 466 GLU A C 1
ATOM 3826 O O . GLU A 1 466 ? 72.424 11.556 -102.127 1.00 93.81 466 GLU A O 1
ATOM 3831 N N . MET A 1 467 ? 74.457 12.158 -102.838 1.00 92.31 467 MET A N 1
ATOM 383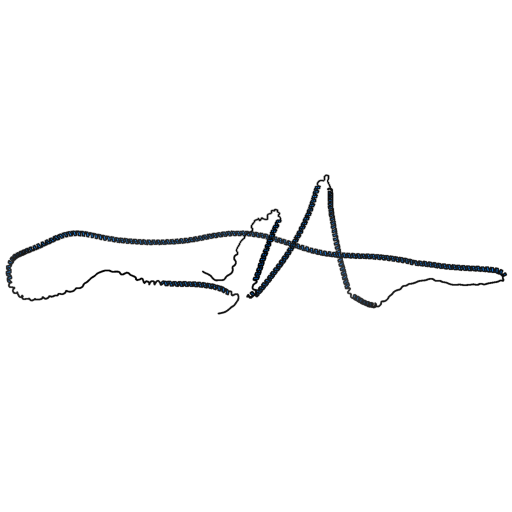2 C CA . MET A 1 467 ? 74.898 12.632 -101.518 1.00 92.31 467 MET A CA 1
ATOM 3833 C C . MET A 1 467 ? 73.967 13.695 -100.920 1.00 92.31 467 MET A C 1
ATOM 3835 O O . MET A 1 467 ? 73.739 13.682 -99.710 1.00 92.31 467 MET A O 1
ATOM 3839 N N . ASP A 1 468 ? 73.433 14.616 -101.720 1.00 94.69 468 ASP A N 1
ATOM 3840 C CA . ASP A 1 468 ? 72.520 15.657 -101.247 1.00 94.69 468 ASP A CA 1
ATOM 3841 C C . ASP A 1 468 ? 71.111 15.114 -100.972 1.00 94.69 468 ASP A C 1
ATOM 3843 O O . ASP A 1 468 ? 70.510 15.502 -99.966 1.00 94.69 468 ASP A O 1
ATOM 3847 N N . THR A 1 469 ? 70.611 14.140 -101.741 1.00 94.50 469 THR A N 1
ATOM 3848 C CA . THR A 1 469 ? 69.377 13.420 -101.377 1.00 94.50 469 THR A CA 1
ATOM 3849 C C . THR A 1 469 ? 69.557 12.613 -100.088 1.00 94.50 469 THR A C 1
ATOM 3851 O O . THR A 1 469 ? 68.693 12.695 -99.215 1.00 94.50 469 THR A O 1
ATOM 3854 N N . TYR A 1 470 ? 70.694 11.939 -99.879 1.00 93.62 470 TYR A N 1
ATOM 3855 C CA . TYR A 1 470 ? 71.000 11.256 -98.615 1.00 93.62 470 TYR A CA 1
ATOM 3856 C C . TYR A 1 470 ? 71.134 12.235 -97.435 1.00 93.62 470 TYR A C 1
ATOM 3858 O O . TYR A 1 470 ? 70.639 11.941 -96.346 1.00 93.62 470 TYR A O 1
ATOM 3866 N N . LYS A 1 471 ? 71.721 13.429 -97.620 1.00 94.75 471 LYS A N 1
ATOM 3867 C CA . LYS A 1 471 ? 71.722 14.492 -96.589 1.00 94.75 471 LYS A CA 1
ATOM 3868 C C . LYS A 1 471 ? 70.302 14.958 -96.263 1.00 94.75 471 LYS A C 1
ATOM 3870 O O . LYS A 1 471 ? 69.966 15.089 -95.087 1.00 94.75 471 LYS A O 1
ATOM 3875 N N . GLN A 1 472 ? 69.459 15.177 -97.275 1.00 94.69 472 GLN A N 1
ATOM 3876 C CA . GLN A 1 472 ? 68.056 15.559 -97.084 1.00 94.69 472 GLN A CA 1
ATOM 3877 C C . GLN A 1 472 ? 67.254 14.462 -96.370 1.00 94.69 472 GLN A C 1
ATOM 3879 O O . GLN A 1 472 ? 66.495 14.772 -95.457 1.00 94.69 472 GLN A O 1
ATOM 3884 N N . GLN A 1 473 ? 67.443 13.188 -96.730 1.00 95.38 473 GLN A N 1
ATOM 3885 C CA . GLN A 1 473 ? 66.837 12.044 -96.039 1.00 95.38 473 GLN A CA 1
ATOM 3886 C C . GLN A 1 473 ? 67.302 11.960 -94.578 1.00 95.38 473 GLN A C 1
ATOM 3888 O O . GLN A 1 473 ? 66.474 11.838 -93.683 1.00 95.38 473 GLN A O 1
ATOM 3893 N N . ASN A 1 474 ? 68.604 12.102 -94.310 1.00 93.00 474 ASN A N 1
ATOM 3894 C CA . ASN A 1 474 ? 69.153 12.077 -92.951 1.00 93.00 474 ASN A CA 1
ATOM 3895 C C . ASN A 1 474 ? 68.607 13.242 -92.102 1.00 93.00 474 ASN A C 1
ATOM 3897 O O . ASN A 1 474 ? 68.238 13.044 -90.948 1.00 93.00 474 ASN A O 1
ATOM 3901 N N . ASN A 1 475 ? 68.461 14.439 -92.679 1.00 95.19 475 ASN A N 1
ATOM 3902 C CA . ASN A 1 475 ? 67.820 15.569 -92.002 1.00 95.19 475 ASN A CA 1
ATOM 3903 C C . ASN A 1 475 ? 66.327 15.320 -91.724 1.00 95.19 475 ASN A C 1
ATOM 3905 O O . ASN A 1 475 ? 65.896 15.547 -90.595 1.00 95.19 475 ASN A O 1
ATOM 3909 N N . LYS A 1 476 ? 65.562 14.775 -92.682 1.00 95.12 476 LYS A N 1
ATOM 3910 C CA . LYS A 1 476 ? 64.160 14.366 -92.463 1.00 95.12 476 LYS A CA 1
ATOM 3911 C C . LYS A 1 476 ? 64.044 13.337 -91.335 1.00 95.12 476 LYS A C 1
ATOM 3913 O O . LYS A 1 476 ? 63.276 13.554 -90.406 1.00 95.12 476 LYS A O 1
ATOM 3918 N N . LEU A 1 477 ? 64.883 12.300 -91.338 1.00 94.31 477 LEU A N 1
ATOM 3919 C CA . LEU A 1 477 ? 64.925 11.281 -90.282 1.00 94.31 477 LEU A CA 1
ATOM 3920 C C . LEU A 1 477 ? 65.323 11.856 -88.910 1.00 94.31 477 LEU A C 1
ATOM 3922 O O . LEU A 1 477 ? 64.805 11.411 -87.889 1.00 94.31 477 LEU A O 1
ATOM 3926 N N . ARG A 1 478 ? 66.202 12.869 -88.848 1.00 95.06 478 ARG A N 1
ATOM 3927 C CA . ARG A 1 478 ? 66.515 13.591 -87.596 1.00 95.06 478 ARG A CA 1
ATOM 3928 C C . ARG A 1 478 ? 65.336 14.417 -87.101 1.00 95.06 478 ARG A C 1
ATOM 3930 O O . ARG A 1 478 ? 65.054 14.402 -85.906 1.00 95.06 478 ARG A O 1
ATOM 3937 N N . GLU A 1 479 ? 64.648 15.125 -87.993 1.00 95.31 479 GLU A N 1
ATOM 3938 C CA . GLU A 1 479 ? 63.429 15.851 -87.641 1.00 95.31 479 GLU A CA 1
ATOM 3939 C C . GLU A 1 479 ? 62.321 14.903 -87.176 1.00 95.31 479 GLU A C 1
ATOM 3941 O O . GLU A 1 479 ? 61.649 15.193 -86.194 1.00 95.31 479 GLU A O 1
ATOM 3946 N N . GLU A 1 480 ? 62.123 13.778 -87.860 1.00 95.06 480 GLU A N 1
ATOM 3947 C CA . GLU A 1 480 ? 61.162 12.736 -87.493 1.00 95.06 480 GLU A CA 1
ATOM 3948 C C . GLU A 1 480 ? 61.513 12.116 -86.141 1.00 95.06 480 GLU A C 1
ATOM 3950 O O . GLU A 1 480 ? 60.639 12.021 -85.287 1.00 95.06 480 GLU A O 1
ATOM 3955 N N . ASN A 1 481 ? 62.784 11.805 -85.879 1.00 93.50 481 ASN A N 1
ATOM 3956 C CA . ASN A 1 481 ? 63.234 11.328 -84.570 1.00 93.50 481 ASN A CA 1
ATOM 3957 C C . ASN A 1 481 ? 63.043 12.395 -83.470 1.00 93.50 481 ASN A C 1
ATOM 3959 O O . ASN A 1 481 ? 62.580 12.083 -82.379 1.00 93.50 481 ASN A O 1
ATOM 3963 N N . SER A 1 482 ? 63.296 13.676 -83.761 1.00 95.31 482 SER A N 1
ATOM 3964 C CA . SER A 1 482 ? 63.030 14.782 -82.827 1.00 95.31 482 SER A CA 1
ATOM 3965 C C . SER A 1 482 ? 61.529 14.960 -82.542 1.00 95.31 482 SER A C 1
ATOM 3967 O O . SER A 1 482 ? 61.131 15.117 -81.385 1.00 95.31 482 SER A O 1
ATOM 3969 N N . LYS A 1 483 ? 60.676 14.852 -83.572 1.00 95.38 483 LYS A N 1
ATOM 3970 C CA . LYS A 1 483 ? 59.208 14.844 -83.451 1.00 95.38 483 LYS A CA 1
ATOM 3971 C C . LYS A 1 483 ? 58.747 13.637 -82.624 1.00 95.38 483 LYS A C 1
ATOM 3973 O O . LYS A 1 483 ? 57.995 13.819 -81.670 1.00 95.38 483 LYS A O 1
ATOM 3978 N N . LEU A 1 484 ? 59.263 12.437 -82.903 1.00 94.62 484 LEU A N 1
ATOM 3979 C CA . LEU A 1 484 ? 58.986 11.216 -82.140 1.00 94.62 484 LEU A CA 1
ATOM 3980 C C . LEU A 1 484 ? 59.402 11.363 -80.672 1.00 94.62 484 LEU A C 1
ATOM 3982 O O . LEU A 1 484 ? 58.579 11.123 -79.794 1.00 94.62 484 LEU A O 1
ATOM 3986 N N . GLN A 1 485 ? 60.613 11.846 -80.385 1.00 96.56 485 GLN A N 1
ATOM 3987 C CA . GLN A 1 485 ? 61.092 12.102 -79.023 1.00 96.56 485 GLN A CA 1
ATOM 3988 C C . GLN A 1 485 ? 60.219 13.135 -78.287 1.00 96.56 485 GLN A C 1
ATOM 3990 O O . GLN A 1 485 ? 59.915 12.957 -77.108 1.00 96.56 485 GLN A O 1
ATOM 3995 N N . SER A 1 486 ? 59.760 14.183 -78.979 1.00 94.94 486 SER A N 1
ATOM 3996 C CA . SER A 1 486 ? 58.808 15.158 -78.434 1.00 94.94 486 SER A CA 1
ATOM 3997 C C . SER A 1 486 ? 57.456 14.509 -78.102 1.00 94.94 486 SER A C 1
ATOM 3999 O O . SER A 1 486 ? 56.971 14.644 -76.976 1.00 94.94 486 SER A O 1
ATOM 4001 N N . THR A 1 487 ? 56.886 13.720 -79.023 1.00 94.62 487 THR A N 1
ATOM 4002 C CA . THR A 1 487 ? 55.628 12.991 -78.779 1.00 94.62 487 THR A CA 1
ATOM 4003 C C . THR A 1 487 ? 55.761 11.929 -77.688 1.00 94.62 487 THR A C 1
ATOM 4005 O O . THR A 1 487 ? 54.845 11.782 -76.887 1.00 94.62 487 THR A O 1
ATOM 4008 N N . TYR A 1 488 ? 56.907 11.252 -77.578 1.00 96.12 488 TYR A N 1
ATOM 4009 C CA . TYR A 1 488 ? 57.201 10.296 -76.511 1.00 96.12 488 TYR A CA 1
ATOM 4010 C C . TYR A 1 488 ? 57.279 10.985 -75.144 1.00 96.12 488 TYR A C 1
ATOM 4012 O O . TYR A 1 488 ? 56.662 10.522 -74.190 1.00 96.12 488 TYR A O 1
ATOM 4020 N N . ASN A 1 489 ? 57.963 12.129 -75.048 1.00 96.44 489 ASN A N 1
ATOM 4021 C CA . ASN A 1 489 ? 58.017 12.913 -73.812 1.00 96.44 489 ASN A CA 1
ATOM 4022 C C . ASN A 1 489 ? 56.629 13.448 -73.413 1.00 96.44 489 ASN A C 1
ATOM 4024 O O . ASN A 1 489 ? 56.278 13.426 -72.234 1.00 96.44 489 ASN A O 1
ATOM 4028 N N . SER A 1 490 ? 55.816 13.873 -74.387 1.00 96.31 490 SER A N 1
ATOM 4029 C CA . SER A 1 490 ? 54.423 14.280 -74.163 1.00 96.31 490 SER A CA 1
ATOM 4030 C C . SER A 1 490 ? 53.547 13.108 -73.697 1.00 96.31 490 SER A C 1
ATOM 4032 O O . SER A 1 490 ? 52.823 13.244 -72.712 1.00 96.31 490 SER A O 1
ATOM 4034 N N . LEU A 1 491 ? 53.668 11.939 -74.334 1.00 95.12 491 LEU A N 1
ATOM 4035 C CA . LEU A 1 491 ? 52.952 10.718 -73.963 1.00 95.12 491 LEU A CA 1
ATOM 4036 C C . LEU A 1 491 ? 53.377 10.205 -72.580 1.00 95.12 491 LEU A C 1
ATOM 4038 O O . LEU A 1 491 ? 52.523 9.779 -71.811 1.00 95.12 491 LEU A O 1
ATOM 4042 N N . LYS A 1 492 ? 54.664 10.305 -72.227 1.00 96.94 492 LYS A N 1
ATOM 4043 C CA . LYS A 1 492 ? 55.180 9.982 -70.889 1.00 96.94 492 LYS A CA 1
ATOM 4044 C C . LYS A 1 492 ? 54.602 10.914 -69.825 1.00 96.94 492 LYS A C 1
ATOM 4046 O O . LYS A 1 492 ? 54.139 10.432 -68.798 1.00 96.94 492 LYS A O 1
ATOM 4051 N N . LEU A 1 493 ? 54.571 12.226 -70.074 1.00 96.44 493 LEU A N 1
ATOM 4052 C CA . LEU A 1 493 ? 53.962 13.188 -69.149 1.00 96.44 493 LEU A CA 1
ATOM 4053 C C . LEU A 1 493 ? 52.458 12.926 -68.968 1.00 96.44 493 LEU A C 1
ATOM 4055 O O . LEU A 1 493 ? 51.966 12.948 -67.840 1.00 96.44 493 LEU A O 1
ATOM 4059 N N . LEU A 1 494 ? 51.746 12.626 -70.060 1.00 96.38 494 LEU A N 1
ATOM 4060 C CA . LEU A 1 494 ? 50.337 12.233 -70.023 1.00 96.38 494 LEU A CA 1
ATOM 4061 C C . LEU A 1 494 ? 50.141 10.921 -69.249 1.00 96.38 494 LEU A C 1
ATOM 4063 O O . LEU A 1 494 ? 49.233 10.836 -68.427 1.00 96.38 494 LEU A O 1
ATOM 4067 N N . HIS A 1 495 ? 51.007 9.927 -69.452 1.00 95.06 495 HIS A N 1
ATOM 4068 C CA . HIS A 1 495 ? 50.961 8.658 -68.731 1.00 95.06 495 HIS A CA 1
ATOM 4069 C C . HIS A 1 495 ? 51.148 8.870 -67.224 1.00 95.06 495 HIS A C 1
ATOM 4071 O O . HIS A 1 495 ? 50.264 8.495 -66.457 1.00 95.06 495 HIS A O 1
ATOM 4077 N N . GLU A 1 496 ? 52.192 9.586 -66.797 1.00 96.25 496 GLU A N 1
ATOM 4078 C CA . GLU A 1 496 ? 52.388 9.928 -65.382 1.00 96.25 496 GLU A CA 1
ATOM 4079 C C . GLU A 1 496 ? 51.210 10.746 -64.808 1.00 96.25 496 GLU A C 1
ATOM 4081 O O . GLU A 1 496 ? 50.864 10.619 -63.634 1.00 96.25 496 GLU A O 1
ATOM 4086 N N . GLN A 1 497 ? 50.569 11.607 -65.610 1.00 96.00 497 GLN A N 1
ATOM 4087 C CA . GLN A 1 497 ? 49.352 12.316 -65.202 1.00 96.00 497 GLN A CA 1
ATOM 4088 C C . GLN A 1 497 ? 48.165 11.354 -65.029 1.00 96.00 497 GLN A C 1
ATOM 4090 O O . GLN A 1 497 ? 47.412 11.496 -64.062 1.00 96.00 497 GLN A O 1
ATOM 4095 N N . THR A 1 498 ? 48.002 10.360 -65.909 1.00 94.62 498 THR A N 1
ATOM 4096 C CA . THR A 1 498 ? 46.976 9.317 -65.751 1.00 94.62 498 THR A CA 1
ATOM 4097 C C . THR A 1 498 ? 47.249 8.410 -64.553 1.00 94.62 498 THR A C 1
ATOM 4099 O O . THR A 1 498 ? 46.307 8.110 -63.831 1.00 94.62 498 THR A O 1
ATOM 4102 N N . GLU A 1 499 ? 48.504 8.057 -64.257 1.00 95.88 499 GLU A N 1
ATOM 4103 C CA . GLU A 1 499 ? 48.868 7.277 -63.064 1.00 95.88 499 GLU A CA 1
ATOM 4104 C C . GLU A 1 499 ? 48.569 8.040 -61.769 1.00 95.88 499 GLU A C 1
ATOM 4106 O O . GLU A 1 499 ? 47.938 7.495 -60.863 1.00 95.88 499 GLU A O 1
ATOM 4111 N N . ARG A 1 500 ? 48.938 9.328 -61.695 1.00 95.69 500 ARG A N 1
ATOM 4112 C CA . ARG A 1 500 ? 48.570 10.206 -60.567 1.00 95.69 500 ARG A CA 1
ATOM 4113 C C . ARG A 1 500 ? 47.049 10.282 -60.404 1.00 95.69 500 ARG A C 1
ATOM 4115 O O . ARG A 1 500 ? 46.546 10.105 -59.301 1.00 95.69 500 ARG A O 1
ATOM 4122 N N . SER A 1 501 ? 46.315 10.467 -61.503 1.00 95.00 501 SER A N 1
ATOM 4123 C CA . SER A 1 501 ? 44.844 10.547 -61.502 1.00 95.00 501 SER A CA 1
ATOM 4124 C C . SER A 1 501 ? 44.172 9.221 -61.114 1.00 95.00 501 SER A C 1
ATOM 4126 O O . SER A 1 501 ? 43.126 9.223 -60.462 1.00 95.00 501 SER A O 1
ATOM 4128 N N . LEU A 1 502 ? 44.768 8.086 -61.492 1.00 95.69 502 LEU A N 1
ATOM 4129 C CA . LEU A 1 502 ? 44.321 6.743 -61.129 1.00 95.69 502 LEU A CA 1
ATOM 4130 C C . LEU A 1 502 ? 44.565 6.471 -59.641 1.00 95.69 502 LEU A C 1
ATOM 4132 O O . LEU A 1 502 ? 43.637 6.060 -58.953 1.00 95.69 502 LEU A O 1
ATOM 4136 N N . SER A 1 503 ? 45.760 6.785 -59.133 1.00 97.00 503 SER A N 1
ATOM 4137 C CA . SER A 1 503 ? 46.102 6.697 -57.707 1.00 97.00 503 SER A CA 1
ATOM 4138 C C . SER A 1 503 ? 45.170 7.562 -56.854 1.00 97.00 503 SER A C 1
ATOM 4140 O O . SER A 1 503 ? 44.558 7.075 -55.908 1.00 97.00 503 SER A O 1
ATOM 4142 N N . ASP A 1 504 ? 44.934 8.815 -57.252 1.00 96.38 504 ASP A N 1
ATOM 4143 C CA . ASP A 1 504 ? 43.945 9.700 -56.631 1.00 96.38 504 ASP A CA 1
ATOM 4144 C C . ASP A 1 504 ? 42.532 9.101 -56.611 1.00 96.38 504 ASP A C 1
ATOM 4146 O O . ASP A 1 504 ? 41.795 9.276 -55.640 1.00 96.38 504 ASP A O 1
ATOM 4150 N N . SER A 1 505 ? 42.130 8.420 -57.685 1.00 93.94 505 SER A N 1
ATOM 4151 C CA . SER A 1 505 ? 40.813 7.781 -57.795 1.00 93.94 505 SER A CA 1
ATOM 4152 C C . SER A 1 505 ? 40.720 6.522 -56.930 1.00 93.94 505 SER A C 1
ATOM 4154 O O . SER A 1 505 ? 39.703 6.306 -56.276 1.00 93.94 505 SER A O 1
ATOM 4156 N N . GLN A 1 506 ? 41.796 5.739 -56.850 1.00 95.81 506 GLN A N 1
ATOM 4157 C CA . GLN A 1 506 ? 41.910 4.557 -55.999 1.00 95.81 506 GLN A CA 1
ATOM 4158 C C . GLN A 1 506 ? 41.939 4.933 -54.508 1.00 95.81 506 GLN A C 1
ATOM 4160 O O . GLN A 1 506 ? 41.254 4.304 -53.709 1.00 95.81 506 GLN A O 1
ATOM 4165 N N . ASN A 1 507 ? 42.631 6.015 -54.138 1.00 96.75 507 ASN A N 1
ATOM 4166 C CA . ASN A 1 507 ? 42.628 6.573 -52.781 1.00 96.75 507 ASN A CA 1
ATOM 4167 C C . ASN A 1 507 ? 41.249 7.137 -52.386 1.00 96.75 507 ASN A C 1
ATOM 4169 O O . ASN A 1 507 ? 40.832 7.018 -51.235 1.00 96.75 507 ASN A O 1
ATOM 4173 N N . LYS A 1 508 ? 40.504 7.724 -53.335 1.00 96.56 508 LYS A N 1
ATOM 4174 C CA . LYS A 1 508 ? 39.105 8.141 -53.117 1.00 96.56 508 LYS A CA 1
ATOM 4175 C C . LYS A 1 508 ? 38.170 6.937 -52.974 1.00 96.56 508 LYS A C 1
ATOM 4177 O O . LYS A 1 508 ? 37.264 6.989 -52.145 1.00 96.56 508 LYS A O 1
ATOM 4182 N N . LEU A 1 509 ? 38.401 5.861 -53.730 1.00 94.69 509 LEU A N 1
ATOM 4183 C CA . LEU A 1 509 ? 37.644 4.614 -53.617 1.00 94.69 509 LEU A CA 1
ATOM 4184 C C . LEU A 1 509 ? 37.851 3.962 -52.244 1.00 94.69 509 LEU A C 1
ATOM 4186 O O . LEU A 1 509 ? 36.870 3.772 -51.536 1.00 94.69 509 LEU A O 1
ATOM 4190 N N . THR A 1 510 ? 39.093 3.729 -51.810 1.00 96.56 510 THR A N 1
ATOM 4191 C CA . THR A 1 510 ? 39.374 3.106 -50.500 1.00 96.56 510 THR A CA 1
ATOM 4192 C C . THR A 1 510 ? 38.908 3.966 -49.321 1.00 96.56 510 THR A C 1
ATOM 4194 O O . THR A 1 510 ? 38.420 3.443 -48.313 1.00 96.56 510 THR A O 1
ATOM 4197 N N . LEU A 1 511 ? 38.958 5.298 -49.445 1.00 96.88 511 LEU A N 1
ATOM 4198 C CA . LEU A 1 511 ? 38.334 6.205 -48.478 1.00 96.88 511 LEU A CA 1
ATOM 4199 C C . LEU A 1 511 ? 36.799 6.069 -48.471 1.00 96.88 511 LEU A C 1
ATOM 4201 O O . LEU A 1 511 ? 36.188 6.068 -47.404 1.00 96.88 511 LEU A O 1
ATOM 4205 N N . SER A 1 512 ? 36.163 5.917 -49.634 1.00 94.31 512 SER A N 1
ATOM 4206 C CA . SER A 1 512 ? 34.715 5.702 -49.726 1.00 94.31 512 SER A CA 1
ATOM 4207 C C . SER A 1 512 ? 34.294 4.322 -49.204 1.00 94.31 512 SER A C 1
ATOM 4209 O O . SER A 1 512 ? 33.253 4.222 -48.557 1.00 94.31 512 SER A O 1
ATOM 4211 N N . GLU A 1 513 ? 35.096 3.280 -49.425 1.00 95.00 513 GLU A N 1
ATOM 4212 C CA . GLU A 1 513 ? 34.885 1.919 -48.916 1.00 95.00 513 GLU A CA 1
ATOM 4213 C C . GLU A 1 513 ? 35.011 1.865 -47.390 1.00 95.00 513 GLU A C 1
ATOM 4215 O O . GLU A 1 513 ? 34.131 1.334 -46.716 1.00 95.00 513 GLU A O 1
ATOM 4220 N N . THR A 1 514 ? 36.046 2.484 -46.815 1.00 96.44 514 THR A N 1
ATOM 4221 C CA . THR A 1 514 ? 36.216 2.562 -45.351 1.00 96.44 514 THR A CA 1
ATOM 4222 C C . THR A 1 514 ? 35.140 3.424 -44.680 1.00 96.44 514 THR A C 1
ATOM 4224 O O . THR A 1 514 ? 34.651 3.069 -43.604 1.00 96.44 514 THR A O 1
ATOM 4227 N N . GLN A 1 515 ? 34.688 4.508 -45.322 1.00 95.56 515 GLN A N 1
ATOM 4228 C CA . GLN A 1 515 ? 33.522 5.277 -44.865 1.00 95.56 515 GLN A CA 1
ATOM 4229 C C . GLN A 1 515 ? 32.218 4.471 -44.950 1.00 95.56 515 GLN A C 1
ATOM 4231 O O . GLN A 1 515 ? 31.400 4.544 -44.028 1.00 95.56 515 GLN A O 1
ATOM 4236 N N . LEU A 1 516 ? 32.029 3.682 -46.013 1.00 94.88 516 LEU A N 1
ATOM 4237 C CA . LEU A 1 516 ? 30.885 2.785 -46.176 1.00 94.88 516 LEU A CA 1
ATOM 4238 C C . LEU A 1 516 ? 30.890 1.679 -45.114 1.00 94.88 516 LEU A C 1
ATOM 4240 O O . LEU A 1 516 ? 29.854 1.425 -44.508 1.00 94.88 516 LEU A O 1
ATOM 4244 N N . GLU A 1 517 ? 32.036 1.065 -44.824 1.00 96.38 517 GLU A N 1
ATOM 4245 C CA . GLU A 1 517 ? 32.141 0.027 -43.793 1.00 96.38 517 GLU A CA 1
ATOM 4246 C C . GLU A 1 517 ? 31.903 0.604 -42.387 1.00 96.38 517 GLU A C 1
ATOM 4248 O O . GLU A 1 517 ? 31.156 0.036 -41.593 1.00 96.38 517 GLU A O 1
ATOM 4253 N N . SER A 1 518 ? 32.406 1.813 -42.111 1.00 96.56 518 SER A N 1
ATOM 4254 C CA . SER A 1 518 ? 32.057 2.573 -40.903 1.00 96.56 518 SER A CA 1
ATOM 4255 C C . SER A 1 518 ? 30.560 2.925 -40.832 1.00 96.56 518 SER A C 1
ATOM 4257 O O . SER A 1 518 ? 29.973 2.978 -39.748 1.00 96.56 518 SER A O 1
ATOM 4259 N N . ALA A 1 519 ? 29.900 3.174 -41.968 1.00 93.88 519 ALA A N 1
ATOM 4260 C CA . ALA A 1 519 ? 28.453 3.378 -42.023 1.00 93.88 519 ALA A CA 1
ATOM 4261 C C . ALA A 1 519 ? 27.672 2.076 -41.763 1.00 93.88 519 ALA A C 1
ATOM 4263 O O . ALA A 1 519 ? 26.744 2.105 -40.958 1.00 93.88 519 ALA A O 1
ATOM 4264 N N . LYS A 1 520 ? 28.082 0.936 -42.342 1.00 95.31 520 LYS A N 1
ATOM 4265 C CA . LYS A 1 520 ? 27.507 -0.392 -42.049 1.00 95.31 520 LYS A CA 1
ATOM 4266 C C . LYS A 1 520 ? 27.667 -0.768 -40.577 1.00 95.31 520 LYS A C 1
ATOM 4268 O O . LYS A 1 520 ? 26.699 -1.172 -39.949 1.00 95.31 520 LYS A O 1
ATOM 4273 N N . ALA A 1 521 ? 28.854 -0.584 -39.997 1.00 96.12 521 ALA A N 1
ATOM 4274 C CA . ALA A 1 521 ? 29.102 -0.879 -38.586 1.00 96.12 521 ALA A CA 1
ATOM 4275 C C . ALA A 1 521 ? 28.194 -0.054 -37.655 1.00 96.12 521 ALA A C 1
ATOM 4277 O O . ALA A 1 521 ? 27.634 -0.588 -36.697 1.00 96.12 521 ALA A O 1
ATOM 4278 N N . ARG A 1 522 ? 27.981 1.234 -37.970 1.00 96.31 522 ARG A N 1
ATOM 4279 C CA . ARG A 1 522 ? 27.019 2.088 -37.254 1.00 96.31 522 ARG A CA 1
ATOM 4280 C C . ARG A 1 522 ? 25.569 1.654 -37.476 1.00 96.31 522 ARG A C 1
ATOM 4282 O O . ARG A 1 522 ? 24.810 1.664 -36.514 1.00 96.31 522 ARG A O 1
ATOM 4289 N N . LEU A 1 523 ? 25.193 1.251 -38.692 1.00 95.19 523 LEU A N 1
ATOM 4290 C CA . LEU A 1 523 ? 23.858 0.724 -38.990 1.00 95.19 523 LEU A CA 1
ATOM 4291 C C . LEU A 1 523 ? 23.578 -0.545 -38.177 1.00 95.19 523 LEU A C 1
ATOM 4293 O O . LEU A 1 523 ? 22.606 -0.575 -37.436 1.00 95.19 523 LEU A O 1
ATOM 4297 N N . ASN A 1 524 ? 24.487 -1.523 -38.203 1.00 96.56 524 ASN A N 1
ATOM 4298 C CA . ASN A 1 524 ? 24.375 -2.766 -37.434 1.00 96.56 524 ASN A CA 1
ATOM 4299 C C . ASN A 1 524 ? 24.259 -2.505 -35.919 1.00 96.56 524 ASN A C 1
ATOM 4301 O O . ASN A 1 524 ? 23.501 -3.187 -35.230 1.00 96.56 524 ASN A O 1
ATOM 4305 N N . ALA A 1 525 ? 24.980 -1.509 -35.390 1.00 96.00 525 ALA A N 1
ATOM 4306 C CA . ALA A 1 525 ? 24.873 -1.106 -33.986 1.00 96.00 525 ALA A CA 1
ATOM 4307 C C . ALA A 1 525 ? 23.525 -0.431 -33.666 1.00 96.00 525 ALA A C 1
ATOM 4309 O O . ALA A 1 525 ? 22.939 -0.690 -32.617 1.00 96.00 525 ALA A O 1
ATOM 4310 N N . VAL A 1 526 ? 23.002 0.400 -34.575 1.00 95.19 526 VAL A N 1
ATOM 4311 C CA . VAL A 1 526 ? 21.663 0.997 -34.455 1.00 95.19 526 VAL A CA 1
ATOM 4312 C C . VAL A 1 526 ? 20.566 -0.064 -34.563 1.00 95.19 526 VAL A C 1
ATOM 4314 O O . VAL A 1 526 ? 19.623 -0.012 -33.782 1.00 95.19 526 VAL A O 1
ATOM 4317 N N . ASP A 1 527 ? 20.694 -1.053 -35.449 1.00 95.62 527 ASP A N 1
ATOM 4318 C CA . ASP A 1 527 ? 19.747 -2.167 -35.555 1.00 95.62 527 ASP A CA 1
ATOM 4319 C C . ASP A 1 527 ? 19.799 -3.093 -34.332 1.00 95.62 527 ASP A C 1
ATOM 4321 O O . ASP A 1 527 ? 18.749 -3.449 -33.803 1.00 95.62 527 ASP A O 1
ATOM 4325 N N . SER A 1 528 ? 20.988 -3.379 -33.792 1.00 96.19 528 SER A N 1
ATOM 4326 C CA . SER A 1 528 ? 21.135 -4.116 -32.522 1.00 96.19 528 SER A CA 1
ATOM 4327 C C . SER A 1 528 ? 20.458 -3.380 -31.358 1.00 96.19 528 SER A C 1
ATOM 4329 O O . SER A 1 528 ? 19.751 -3.993 -30.558 1.00 96.19 528 SER A O 1
ATOM 4331 N N . ASN A 1 529 ? 20.616 -2.051 -31.287 1.00 96.94 529 ASN A N 1
ATOM 4332 C CA . ASN A 1 529 ? 19.944 -1.211 -30.291 1.00 96.94 529 ASN A CA 1
ATOM 4333 C C . ASN A 1 529 ? 18.427 -1.114 -30.535 1.00 96.94 529 ASN A C 1
ATOM 4335 O O . ASN A 1 529 ? 17.649 -1.095 -29.588 1.00 96.94 529 ASN A O 1
ATOM 4339 N N . ARG A 1 530 ? 17.980 -1.089 -31.797 1.00 95.00 530 ARG A N 1
ATOM 4340 C CA . ARG A 1 530 ? 16.558 -1.140 -32.166 1.00 95.00 530 ARG A CA 1
ATOM 4341 C C . ARG A 1 530 ? 15.933 -2.458 -31.715 1.00 95.00 530 ARG A C 1
ATOM 4343 O O . ARG A 1 530 ? 14.812 -2.453 -31.218 1.00 95.00 530 ARG A O 1
ATOM 4350 N N . GLU A 1 531 ? 16.644 -3.571 -31.868 1.00 97.25 531 GLU A N 1
ATOM 4351 C CA . GLU A 1 531 ? 16.182 -4.896 -31.459 1.00 97.25 531 GLU A CA 1
ATOM 4352 C C . GLU A 1 531 ? 16.155 -5.064 -29.939 1.00 97.25 531 GLU A C 1
ATOM 4354 O O . GLU A 1 531 ? 15.159 -5.574 -29.424 1.00 97.25 531 GLU A O 1
ATOM 4359 N N . SER A 1 532 ? 17.156 -4.573 -29.201 1.00 96.94 532 SER A N 1
ATOM 4360 C CA . SER A 1 532 ? 17.115 -4.586 -27.731 1.00 96.94 532 SER A CA 1
ATOM 4361 C C . SER A 1 532 ? 15.994 -3.695 -27.183 1.00 96.94 532 SER A C 1
ATOM 4363 O O . SER A 1 532 ? 15.187 -4.170 -26.384 1.00 96.94 532 SER A O 1
ATOM 4365 N N . SER A 1 533 ? 15.834 -2.465 -27.689 1.00 95.12 533 SER A N 1
ATOM 4366 C CA . SER A 1 533 ? 14.701 -1.591 -27.336 1.00 95.12 533 SER A CA 1
ATOM 4367 C C . SER A 1 533 ? 13.343 -2.190 -27.725 1.00 95.12 533 SER A C 1
ATOM 4369 O O . SER A 1 533 ? 12.349 -1.981 -27.031 1.00 95.12 533 SER A O 1
ATOM 4371 N N . GLN A 1 534 ? 13.267 -2.955 -28.819 1.00 96.88 534 GLN A N 1
ATOM 4372 C CA . GLN A 1 534 ? 12.049 -3.667 -29.215 1.00 96.88 534 GLN A CA 1
ATOM 4373 C C . GLN A 1 534 ? 11.748 -4.849 -28.280 1.00 96.88 534 GLN A C 1
ATOM 4375 O O . GLN A 1 534 ? 10.581 -5.073 -27.959 1.00 96.88 534 GLN A O 1
ATOM 4380 N N . GLN A 1 535 ? 12.764 -5.582 -27.815 1.00 97.06 535 GLN A N 1
ATOM 4381 C CA . GLN A 1 535 ? 12.608 -6.649 -26.820 1.00 97.06 535 GLN A CA 1
ATOM 4382 C C . GLN A 1 535 ? 12.166 -6.086 -25.462 1.00 97.06 535 GLN A C 1
ATOM 4384 O O . GLN A 1 535 ? 11.198 -6.587 -24.894 1.00 97.06 535 GLN A O 1
ATOM 4389 N N . GLU A 1 536 ? 12.787 -5.003 -24.990 1.00 97.06 536 GLU A N 1
ATOM 4390 C CA . GLU A 1 536 ? 12.382 -4.276 -23.777 1.00 97.06 536 GLU A CA 1
ATOM 4391 C C . GLU A 1 536 ? 10.934 -3.765 -23.892 1.00 97.06 536 GLU A C 1
ATOM 4393 O O . GLU A 1 536 ? 10.103 -4.015 -23.020 1.00 97.06 536 GLU A O 1
ATOM 4398 N N . ALA A 1 537 ? 10.568 -3.147 -25.021 1.00 94.69 537 ALA A N 1
ATOM 4399 C CA . ALA A 1 537 ? 9.198 -2.700 -25.269 1.00 94.69 537 ALA A CA 1
ATOM 4400 C C . ALA A 1 537 ? 8.176 -3.854 -25.333 1.00 94.69 537 ALA A C 1
ATOM 4402 O O . ALA A 1 537 ? 6.996 -3.636 -25.050 1.00 94.69 537 ALA A O 1
ATOM 4403 N N . ILE A 1 538 ? 8.589 -5.074 -25.695 1.00 97.50 538 ILE A N 1
ATOM 4404 C CA . ILE A 1 538 ? 7.747 -6.279 -25.614 1.00 97.50 538 ILE A CA 1
ATOM 4405 C C . ILE A 1 538 ? 7.628 -6.753 -24.159 1.00 97.50 538 ILE A C 1
ATOM 4407 O O . ILE A 1 538 ? 6.509 -7.004 -23.711 1.00 97.50 538 ILE A O 1
ATOM 4411 N N . GLN A 1 539 ? 8.733 -6.806 -23.408 1.00 97.56 539 GLN A N 1
ATOM 4412 C CA . GLN A 1 539 ? 8.753 -7.185 -21.989 1.00 97.56 539 GLN A CA 1
ATOM 4413 C C . GLN A 1 539 ? 7.853 -6.258 -21.158 1.00 97.56 539 GLN A C 1
ATOM 4415 O O . GLN A 1 539 ? 6.893 -6.728 -20.545 1.00 97.56 539 GLN A O 1
ATOM 4420 N N . LEU A 1 540 ? 8.040 -4.939 -21.266 1.00 96.00 540 LEU A N 1
ATOM 4421 C CA . LEU A 1 540 ? 7.204 -3.932 -20.603 1.00 96.00 540 LEU A CA 1
ATOM 4422 C C . LEU A 1 540 ? 5.719 -4.046 -20.995 1.00 96.00 540 LEU A C 1
ATOM 4424 O O . LEU A 1 540 ? 4.836 -3.857 -20.160 1.00 96.00 540 LEU A O 1
ATOM 4428 N N . ARG A 1 541 ? 5.399 -4.407 -22.248 1.00 96.94 541 ARG A N 1
ATOM 4429 C CA . ARG A 1 541 ? 4.008 -4.683 -22.661 1.00 96.94 541 ARG A CA 1
ATOM 4430 C C . ARG A 1 541 ? 3.444 -5.941 -22.000 1.00 96.94 541 ARG A C 1
ATOM 4432 O O . ARG A 1 541 ? 2.272 -5.930 -21.627 1.00 96.94 541 ARG A O 1
ATOM 4439 N N . THR A 1 542 ? 4.240 -7.000 -21.839 1.00 96.75 542 THR A N 1
ATOM 4440 C CA . THR A 1 542 ? 3.810 -8.213 -21.122 1.00 96.75 542 THR A CA 1
ATOM 4441 C C . THR A 1 542 ? 3.659 -7.981 -19.619 1.00 96.75 542 THR A C 1
ATOM 4443 O O . THR A 1 542 ? 2.680 -8.445 -19.039 1.00 96.75 542 THR A O 1
ATOM 4446 N N . GLU A 1 543 ? 4.527 -7.178 -19.001 1.00 97.25 543 GLU A N 1
ATOM 4447 C CA . GLU A 1 543 ? 4.399 -6.764 -17.599 1.00 97.25 543 GLU A CA 1
ATOM 4448 C C . GLU A 1 543 ? 3.153 -5.900 -17.380 1.00 97.25 543 GLU A C 1
ATOM 4450 O O . GLU A 1 543 ? 2.356 -6.184 -16.490 1.00 97.25 543 GLU A O 1
ATOM 4455 N N . VAL A 1 544 ? 2.899 -4.908 -18.241 1.00 96.75 544 VAL A N 1
ATOM 4456 C CA . VAL A 1 544 ? 1.667 -4.099 -18.196 1.00 96.75 544 VAL A CA 1
ATOM 4457 C C . VAL A 1 544 ? 0.413 -4.955 -18.418 1.00 96.75 544 VAL A C 1
ATOM 4459 O O . VAL A 1 544 ? -0.629 -4.670 -17.826 1.00 96.75 544 VAL A O 1
ATOM 4462 N N . ALA A 1 545 ? 0.477 -6.013 -19.233 1.00 96.62 545 ALA A N 1
ATOM 4463 C CA . ALA A 1 545 ? -0.628 -6.960 -19.382 1.00 96.62 545 ALA A CA 1
ATOM 4464 C C . ALA A 1 545 ? -0.852 -7.789 -18.101 1.00 96.62 545 ALA A C 1
ATOM 4466 O O . ALA A 1 545 ? -1.990 -7.900 -17.642 1.00 96.62 545 ALA A O 1
ATOM 4467 N N . ALA A 1 546 ? 0.219 -8.294 -17.480 1.00 97.44 546 ALA A N 1
ATOM 4468 C CA . ALA A 1 546 ? 0.153 -9.020 -16.213 1.00 97.44 546 ALA A CA 1
ATOM 4469 C C . ALA A 1 546 ? -0.365 -8.133 -15.064 1.00 97.44 546 ALA A C 1
ATOM 4471 O O . ALA A 1 546 ? -1.258 -8.548 -14.328 1.00 97.44 546 ALA A O 1
ATOM 4472 N N . LEU A 1 547 ? 0.108 -6.887 -14.959 1.00 96.38 547 LEU A N 1
ATOM 4473 C CA . LEU A 1 547 ? -0.351 -5.906 -13.968 1.00 96.38 547 LEU A CA 1
ATOM 4474 C C . LEU A 1 547 ? -1.825 -5.518 -14.161 1.00 96.38 547 LEU A C 1
ATOM 4476 O O . LEU A 1 547 ? -2.546 -5.330 -13.185 1.00 96.38 547 LEU A O 1
ATOM 4480 N N . LYS A 1 548 ? -2.319 -5.456 -15.404 1.00 96.81 548 LYS A N 1
ATOM 4481 C CA . LYS A 1 548 ? -3.760 -5.302 -15.671 1.00 96.81 548 LYS A CA 1
ATOM 4482 C C . LYS A 1 548 ? -4.556 -6.533 -15.237 1.00 96.81 548 LYS A C 1
ATOM 4484 O O . LYS A 1 548 ? -5.658 -6.388 -14.713 1.00 96.81 548 LYS A O 1
ATOM 4489 N N . GLN A 1 549 ? -4.010 -7.735 -15.413 1.00 97.44 549 GLN A N 1
ATOM 4490 C CA . GLN A 1 549 ? -4.659 -8.970 -14.974 1.00 97.44 549 GLN A CA 1
ATOM 4491 C C . GLN A 1 549 ? -4.703 -9.094 -13.441 1.00 97.44 549 GLN A C 1
ATOM 4493 O O . GLN A 1 549 ? -5.734 -9.505 -12.906 1.00 97.44 549 GLN A O 1
ATOM 4498 N N . THR A 1 550 ? -3.643 -8.698 -12.724 1.00 97.06 550 THR A N 1
ATOM 4499 C CA . THR A 1 550 ? -3.649 -8.660 -11.251 1.00 97.06 550 THR A CA 1
ATOM 4500 C C . THR A 1 550 ? -4.530 -7.537 -10.710 1.00 97.06 550 THR A C 1
ATOM 4502 O O . THR A 1 550 ? -5.261 -7.777 -9.755 1.00 97.06 550 THR A O 1
ATOM 4505 N N . TYR A 1 551 ? -4.565 -6.363 -11.350 1.00 97.19 551 TYR A N 1
ATOM 4506 C CA . TYR A 1 551 ? -5.515 -5.294 -11.014 1.00 97.19 551 TYR A CA 1
ATOM 4507 C C . TYR A 1 551 ? -6.968 -5.782 -11.102 1.00 97.19 551 TYR A C 1
ATOM 4509 O O . TYR A 1 551 ? -7.699 -5.703 -10.121 1.00 97.19 551 TYR A O 1
ATOM 4517 N N . VAL A 1 552 ? -7.365 -6.400 -12.221 1.00 97.81 552 VAL A N 1
ATOM 4518 C CA . VAL A 1 552 ? -8.720 -6.958 -12.397 1.00 97.81 552 VAL A CA 1
ATOM 4519 C C . VAL A 1 552 ? -9.006 -8.119 -11.425 1.00 97.81 552 VAL A C 1
ATOM 4521 O O . VAL A 1 552 ? -10.159 -8.347 -11.053 1.00 97.81 552 VAL A O 1
ATOM 4524 N N . ALA A 1 553 ? -7.989 -8.861 -10.974 1.00 96.88 553 ALA A N 1
ATOM 4525 C CA . ALA A 1 553 ? -8.154 -9.844 -9.901 1.00 96.88 553 ALA A CA 1
ATOM 4526 C C . ALA A 1 553 ? -8.421 -9.166 -8.543 1.00 96.88 553 ALA A C 1
ATOM 4528 O O . ALA A 1 553 ? -9.377 -9.538 -7.863 1.00 96.88 553 ALA A O 1
ATOM 4529 N N . LEU A 1 554 ? -7.649 -8.132 -8.196 1.00 96.69 554 LEU A N 1
ATOM 4530 C CA . LEU A 1 554 ? -7.821 -7.338 -6.975 1.00 96.69 554 LEU A CA 1
ATOM 4531 C C . LEU A 1 554 ? -9.153 -6.578 -6.956 1.00 96.69 554 LEU A C 1
ATOM 4533 O O . LEU A 1 554 ? -9.780 -6.494 -5.905 1.00 96.69 554 LEU A O 1
ATOM 4537 N N . GLU A 1 555 ? -9.646 -6.085 -8.096 1.00 97.56 555 GLU A N 1
ATOM 4538 C CA . GLU A 1 555 ? -10.989 -5.501 -8.192 1.00 97.56 555 GLU A CA 1
ATOM 4539 C C . GLU A 1 555 ? -12.074 -6.522 -7.838 1.00 97.56 555 GLU A C 1
ATOM 4541 O O . GLU A 1 555 ? -12.941 -6.226 -7.017 1.00 97.56 555 GLU A O 1
ATOM 4546 N N . ARG A 1 556 ? -11.983 -7.746 -8.377 1.00 96.94 556 ARG A N 1
ATOM 4547 C CA . ARG A 1 556 ? -12.912 -8.843 -8.055 1.00 96.94 556 ARG A CA 1
ATOM 4548 C C . ARG A 1 556 ? -12.810 -9.285 -6.596 1.00 96.94 556 ARG A C 1
ATOM 4550 O O . ARG A 1 556 ? -13.796 -9.758 -6.040 1.00 96.94 556 ARG A O 1
ATOM 4557 N N . GLU A 1 557 ? -11.643 -9.175 -5.967 1.00 97.25 557 GLU A N 1
ATOM 4558 C CA . GLU A 1 557 ? -11.483 -9.445 -4.533 1.00 97.25 557 GLU A CA 1
ATOM 4559 C C . GLU A 1 557 ? -12.035 -8.312 -3.668 1.00 97.25 557 GLU A C 1
ATOM 4561 O O . GLU A 1 557 ? -12.758 -8.592 -2.714 1.00 97.25 557 GLU A O 1
ATOM 4566 N N . LYS A 1 558 ? -11.824 -7.051 -4.055 1.00 97.12 558 LYS A N 1
ATOM 4567 C CA . LYS A 1 558 ? -12.483 -5.877 -3.466 1.00 97.12 558 LYS A CA 1
ATOM 4568 C C . LYS A 1 558 ? -14.008 -6.033 -3.505 1.00 97.12 558 LYS A C 1
ATOM 4570 O O . LYS A 1 558 ? -14.653 -5.863 -2.478 1.00 97.12 558 LYS A O 1
ATOM 4575 N N . ASP A 1 559 ? -14.579 -6.434 -4.642 1.00 97.69 559 ASP A N 1
ATOM 4576 C CA . ASP A 1 559 ? -16.030 -6.625 -4.800 1.00 97.69 559 ASP A CA 1
ATOM 4577 C C . ASP A 1 559 ? -16.565 -7.814 -3.974 1.00 97.69 559 ASP A C 1
ATOM 4579 O O . ASP A 1 559 ? -17.638 -7.725 -3.370 1.00 97.69 559 ASP A O 1
ATOM 4583 N N . LYS A 1 560 ? -15.798 -8.911 -3.856 1.00 97.69 560 LYS A N 1
ATOM 4584 C CA . LYS A 1 560 ? -16.104 -10.019 -2.926 1.00 97.69 560 LYS A CA 1
ATOM 4585 C C . LYS A 1 560 ? -16.047 -9.585 -1.458 1.00 97.69 560 LYS A C 1
ATOM 4587 O O . LYS A 1 560 ? -16.834 -10.071 -0.653 1.00 97.69 560 LYS A O 1
ATOM 4592 N N . ILE A 1 561 ? -15.104 -8.718 -1.088 1.00 97.00 561 ILE A N 1
ATOM 4593 C CA . ILE A 1 561 ? -14.953 -8.222 0.287 1.00 97.00 561 ILE A CA 1
ATOM 4594 C C . ILE A 1 561 ? -16.067 -7.226 0.622 1.00 97.00 561 ILE A C 1
ATOM 4596 O O . ILE A 1 561 ? -16.622 -7.314 1.713 1.00 97.00 561 ILE A O 1
ATOM 4600 N N . LEU A 1 562 ? -16.444 -6.349 -0.315 1.00 96.81 562 LEU A N 1
ATOM 4601 C CA . LEU A 1 562 ? -17.592 -5.445 -0.182 1.00 96.81 562 LEU A CA 1
ATOM 4602 C C . LEU A 1 562 ? -18.890 -6.236 0.007 1.00 96.81 562 LEU A C 1
ATOM 4604 O O . LEU A 1 562 ? -19.520 -6.109 1.048 1.00 96.81 562 LEU A O 1
ATOM 4608 N N . THR A 1 563 ? -19.213 -7.166 -0.894 1.00 97.31 563 THR A N 1
ATOM 4609 C CA . THR A 1 563 ? -20.424 -8.001 -0.752 1.00 97.31 563 THR A CA 1
ATOM 4610 C C . THR A 1 563 ? -20.432 -8.853 0.527 1.00 97.31 563 THR A C 1
ATOM 4612 O O . THR A 1 563 ? -21.487 -9.058 1.126 1.00 97.31 563 THR A O 1
ATOM 4615 N N . GLN A 1 564 ? -19.273 -9.309 1.022 1.00 97.44 564 GLN A N 1
ATOM 4616 C CA . GLN A 1 564 ? -19.175 -9.943 2.346 1.00 97.44 564 GLN A CA 1
ATOM 4617 C C . GLN A 1 564 ? -19.344 -8.965 3.517 1.00 97.44 564 GLN A C 1
ATOM 4619 O O . GLN A 1 564 ? -19.815 -9.380 4.578 1.00 97.44 564 GLN A O 1
ATOM 4624 N N . LEU A 1 565 ? -18.926 -7.706 3.373 1.00 96.75 565 LEU A N 1
ATOM 4625 C CA . LEU A 1 565 ? -19.121 -6.653 4.369 1.00 96.75 565 LEU A CA 1
ATOM 4626 C C . LEU A 1 565 ? -20.596 -6.248 4.438 1.00 96.75 565 LEU A C 1
ATOM 4628 O O . LEU A 1 565 ? -21.131 -6.157 5.541 1.00 96.75 565 LEU A O 1
ATOM 4632 N N . ASP A 1 566 ? -21.259 -6.104 3.293 1.00 97.19 566 ASP A N 1
ATOM 4633 C CA . ASP A 1 566 ? -22.688 -5.801 3.191 1.00 97.19 566 ASP A CA 1
ATOM 4634 C C . ASP A 1 566 ? -23.514 -6.902 3.877 1.00 97.19 566 ASP A C 1
ATOM 4636 O O . ASP A 1 566 ? -24.221 -6.626 4.844 1.00 97.19 566 ASP A O 1
ATOM 4640 N N . LEU A 1 567 ? -23.306 -8.174 3.508 1.00 97.44 567 LEU A N 1
ATOM 4641 C CA . LEU A 1 567 ? -23.970 -9.328 4.141 1.00 97.44 567 LEU A CA 1
ATOM 4642 C C . LEU A 1 567 ? -23.696 -9.439 5.654 1.00 97.44 567 LEU A C 1
ATOM 4644 O O . LEU A 1 567 ? -24.566 -9.853 6.424 1.00 97.44 567 LEU A O 1
ATOM 4648 N N . LYS A 1 568 ? -22.490 -9.076 6.115 1.00 96.69 568 LYS A N 1
ATOM 4649 C CA . LYS A 1 568 ? -22.174 -9.010 7.556 1.00 96.69 568 LYS A CA 1
ATOM 4650 C C . LYS A 1 568 ? -22.877 -7.842 8.245 1.00 96.69 568 LYS A C 1
ATOM 4652 O O . LYS A 1 568 ? -23.262 -7.990 9.400 1.00 96.69 568 LYS A O 1
ATOM 4657 N N . THR A 1 569 ? -23.055 -6.721 7.555 1.00 96.56 569 THR A N 1
ATOM 4658 C CA . THR A 1 569 ? -23.722 -5.517 8.066 1.00 96.56 569 THR A CA 1
ATOM 4659 C C . THR A 1 569 ? -25.231 -5.736 8.162 1.00 96.56 569 THR A C 1
ATOM 4661 O O . THR A 1 569 ? -25.814 -5.483 9.213 1.00 96.56 569 THR A O 1
ATOM 4664 N N . GLU A 1 570 ? -25.856 -6.322 7.137 1.00 97.19 570 GLU A N 1
ATOM 4665 C CA . GLU A 1 570 ? -27.250 -6.785 7.181 1.00 97.19 570 GLU A CA 1
ATOM 4666 C C . GLU A 1 570 ? -27.477 -7.761 8.342 1.00 97.19 570 GLU A C 1
ATOM 4668 O O . GLU A 1 570 ? -28.406 -7.587 9.133 1.00 97.19 570 GLU A O 1
ATOM 4673 N N . LYS A 1 571 ? -26.592 -8.754 8.501 1.00 97.06 571 LYS A N 1
ATOM 4674 C CA . LYS A 1 571 ? -26.679 -9.718 9.604 1.00 97.06 571 LYS A CA 1
ATOM 4675 C C . LYS A 1 571 ? -26.440 -9.081 10.978 1.00 97.06 571 LYS A C 1
ATOM 4677 O O . LYS A 1 571 ? -27.058 -9.506 11.950 1.00 97.06 571 LYS A O 1
ATOM 4682 N N . ALA A 1 572 ? -25.583 -8.064 11.078 1.00 95.50 572 ALA A N 1
ATOM 4683 C CA . ALA A 1 572 ? -25.411 -7.296 12.308 1.00 95.50 572 ALA A CA 1
ATOM 4684 C C . ALA A 1 572 ? -26.699 -6.536 12.664 1.00 95.50 572 ALA A C 1
ATOM 4686 O O . ALA A 1 572 ? -27.180 -6.678 13.784 1.00 95.50 572 ALA A O 1
ATOM 4687 N N . TYR A 1 573 ? -27.323 -5.841 11.706 1.00 96.69 573 TYR A N 1
ATOM 4688 C CA . TYR A 1 573 ? -28.614 -5.174 11.916 1.00 96.69 573 TYR A CA 1
ATOM 4689 C C . TYR A 1 573 ? -29.742 -6.147 12.296 1.00 96.69 573 TYR A C 1
ATOM 4691 O O . TYR A 1 573 ? -30.550 -5.831 13.170 1.00 96.69 573 TYR A O 1
ATOM 4699 N N . GLN A 1 574 ? -29.786 -7.343 11.698 1.00 96.88 574 GLN A N 1
ATOM 4700 C CA . GLN A 1 574 ? -30.725 -8.405 12.091 1.00 96.88 574 GLN A CA 1
ATOM 4701 C C . GLN A 1 574 ? -30.508 -8.828 13.553 1.00 96.88 574 GLN A C 1
ATOM 4703 O O . GLN A 1 574 ? -31.453 -8.824 14.340 1.00 96.88 574 GLN A O 1
ATOM 4708 N N . LEU A 1 575 ? -29.261 -9.110 13.947 1.00 95.50 575 LEU A N 1
ATOM 4709 C CA . LEU A 1 575 ? -28.918 -9.500 15.319 1.00 95.50 575 LEU A CA 1
ATOM 4710 C C . LEU A 1 575 ? -29.137 -8.365 16.335 1.00 95.50 575 LEU A C 1
ATOM 4712 O O . LEU A 1 575 ? -29.537 -8.633 17.466 1.00 95.50 575 LEU A O 1
ATOM 4716 N N . GLU A 1 576 ? -28.927 -7.101 15.961 1.00 95.50 576 GLU A N 1
ATOM 4717 C CA . GLU A 1 576 ? -29.264 -5.944 16.800 1.00 95.50 576 GLU A CA 1
ATOM 4718 C C . GLU A 1 576 ? -30.778 -5.802 16.999 1.00 95.50 576 GLU A C 1
ATOM 4720 O O . GLU A 1 576 ? -31.226 -5.520 18.114 1.00 95.50 576 GLU A O 1
ATOM 4725 N N . TYR A 1 577 ? -31.574 -6.041 15.952 1.00 96.50 577 TYR A N 1
ATOM 4726 C CA . TYR A 1 577 ? -33.034 -6.041 16.030 1.00 96.50 577 TYR A CA 1
ATOM 4727 C C . TYR A 1 577 ? -33.558 -7.192 16.905 1.00 96.50 577 TYR A C 1
ATOM 4729 O O . TYR A 1 577 ? -34.361 -6.958 17.810 1.00 96.50 577 TYR A O 1
ATOM 4737 N N . GLU A 1 578 ? -33.049 -8.413 16.715 1.00 96.19 578 GLU A N 1
ATOM 4738 C CA . GLU A 1 578 ? -33.356 -9.573 17.564 1.00 96.19 578 GLU A CA 1
ATOM 4739 C C . GLU A 1 578 ? -32.950 -9.334 19.026 1.00 96.19 578 GLU A C 1
ATOM 4741 O O . GLU A 1 578 ? -33.732 -9.589 19.945 1.00 96.19 578 GLU A O 1
ATOM 4746 N N . LEU A 1 579 ? -31.757 -8.775 19.264 1.00 95.31 579 LEU A N 1
ATOM 4747 C CA . LEU A 1 579 ? -31.283 -8.413 20.599 1.00 95.31 579 LEU A CA 1
ATOM 4748 C C . LEU A 1 579 ? -32.152 -7.322 21.236 1.00 95.31 579 LEU A C 1
ATOM 4750 O O . LEU A 1 579 ? -32.395 -7.370 22.442 1.00 95.31 579 LEU A O 1
ATOM 4754 N N . LYS A 1 580 ? -32.637 -6.348 20.458 1.00 96.31 580 LYS A N 1
ATOM 4755 C CA . LYS A 1 580 ? -33.565 -5.317 20.936 1.00 96.31 580 LYS A CA 1
ATOM 4756 C C . LYS A 1 580 ? -34.915 -5.926 21.320 1.00 96.31 580 LYS A C 1
ATOM 4758 O O . LYS A 1 580 ? -35.350 -5.718 22.450 1.00 96.31 580 LYS A O 1
ATOM 4763 N N . ALA A 1 581 ? -35.523 -6.736 20.454 1.00 96.38 581 ALA A N 1
ATOM 4764 C CA . ALA A 1 581 ? -36.780 -7.427 20.748 1.00 96.38 581 ALA A CA 1
ATOM 4765 C C . ALA A 1 581 ? -36.650 -8.369 21.964 1.00 96.38 581 ALA A C 1
ATOM 4767 O O . ALA A 1 581 ? -37.535 -8.430 22.819 1.00 96.38 581 ALA A O 1
ATOM 4768 N N . SER A 1 582 ? -35.509 -9.054 22.097 1.00 94.88 582 SER A N 1
ATOM 4769 C CA . SER A 1 582 ? -35.177 -9.886 23.259 1.00 94.88 582 SER A CA 1
ATOM 4770 C C . SER A 1 582 ? -35.024 -9.058 24.544 1.00 94.88 582 SER A C 1
ATOM 4772 O O . SER A 1 582 ? -35.588 -9.418 25.577 1.00 94.88 582 SER A O 1
ATOM 4774 N N . LYS A 1 583 ? -34.353 -7.896 24.487 1.00 95.50 583 LYS A N 1
ATOM 4775 C CA . LYS A 1 583 ? -34.268 -6.942 25.609 1.00 95.50 583 LYS A CA 1
ATOM 4776 C C . LYS A 1 583 ? -35.639 -6.393 26.002 1.00 95.50 583 LYS A C 1
ATOM 4778 O O . LYS A 1 583 ? -35.926 -6.326 27.190 1.00 95.50 583 LYS A O 1
ATOM 4783 N N . GLU A 1 584 ? -36.494 -6.041 25.047 1.00 96.31 584 GLU A N 1
ATOM 4784 C CA . GLU A 1 584 ? -37.855 -5.555 25.310 1.00 96.31 584 GLU A CA 1
ATOM 4785 C C . GLU A 1 584 ? -38.723 -6.647 25.958 1.00 96.31 584 GLU A C 1
ATOM 4787 O O . GLU A 1 584 ? -39.378 -6.394 26.972 1.00 96.31 584 GLU A O 1
ATOM 4792 N N . LYS A 1 585 ? -38.639 -7.892 25.468 1.00 95.94 585 LYS A N 1
ATOM 4793 C CA . LYS A 1 585 ? -39.285 -9.059 26.089 1.00 95.94 585 LYS A CA 1
ATOM 4794 C C . LYS A 1 585 ? -38.755 -9.336 27.501 1.00 95.94 585 LYS A C 1
ATOM 4796 O O . LYS A 1 585 ? -39.550 -9.603 28.399 1.00 95.94 585 LYS A O 1
ATOM 4801 N N . ARG A 1 586 ? -37.439 -9.236 27.720 1.00 95.88 586 ARG A N 1
ATOM 4802 C CA . ARG A 1 586 ? -36.812 -9.355 29.047 1.00 95.88 586 ARG A CA 1
ATOM 4803 C C . ARG A 1 586 ? -37.318 -8.266 29.993 1.00 95.88 586 ARG A C 1
ATOM 4805 O O . ARG A 1 586 ? -37.784 -8.605 31.069 1.00 95.88 586 ARG A O 1
ATOM 4812 N N . ASN A 1 587 ? -37.317 -6.997 29.578 1.00 96.12 587 ASN A N 1
ATOM 4813 C CA . ASN A 1 587 ? -37.831 -5.881 30.382 1.00 96.12 587 ASN A CA 1
ATOM 4814 C C . ASN A 1 587 ? -39.308 -6.092 30.771 1.00 96.12 587 ASN A C 1
ATOM 4816 O O . ASN A 1 587 ? -39.710 -5.765 31.885 1.00 96.12 587 ASN A O 1
ATOM 4820 N N . HIS A 1 588 ? -40.121 -6.643 29.862 1.00 96.19 588 HIS A N 1
ATOM 4821 C CA . HIS A 1 588 ? -41.519 -6.971 30.144 1.00 96.19 588 HIS A CA 1
ATOM 4822 C C . HIS A 1 588 ? -41.651 -8.092 31.187 1.00 96.19 588 HIS A C 1
ATOM 4824 O O . HIS A 1 588 ? -42.447 -7.963 32.114 1.00 96.19 588 HIS A O 1
ATOM 4830 N N . LEU A 1 589 ? -40.852 -9.159 31.077 1.00 94.62 589 LEU A N 1
ATOM 4831 C CA . LEU A 1 589 ? -40.826 -10.254 32.054 1.00 94.62 589 LEU A CA 1
ATOM 4832 C C . LEU A 1 589 ? -40.265 -9.810 33.414 1.00 94.62 589 LEU A C 1
ATOM 4834 O O . LEU A 1 589 ? -40.825 -10.172 34.439 1.00 94.62 589 LEU A O 1
ATOM 4838 N N . GLU A 1 590 ? -39.221 -8.982 33.441 1.00 95.56 590 GLU A N 1
ATOM 4839 C CA . GLU A 1 590 ? -38.675 -8.386 34.669 1.00 95.56 590 GLU A CA 1
ATOM 4840 C C . GLU A 1 590 ? -39.708 -7.491 35.360 1.00 95.56 590 GLU A C 1
ATOM 4842 O O . GLU A 1 590 ? -39.850 -7.550 36.580 1.00 95.56 590 GLU A O 1
ATOM 4847 N N . LYS A 1 591 ? -40.508 -6.736 34.591 1.00 95.75 591 LYS A N 1
ATOM 4848 C CA . LYS A 1 591 ? -41.648 -6.009 35.151 1.00 95.75 591 LYS A CA 1
ATOM 4849 C C . LYS A 1 591 ? -42.715 -6.959 35.707 1.00 95.75 591 LYS A C 1
ATOM 4851 O O . LYS A 1 591 ? -43.168 -6.729 36.819 1.00 95.75 591 LYS A O 1
ATOM 4856 N N . GLN A 1 592 ? -43.092 -8.023 34.990 1.00 96.56 592 GLN A N 1
ATOM 4857 C CA . GLN A 1 592 ? -44.048 -9.013 35.511 1.00 96.56 592 GLN A CA 1
ATOM 4858 C C . GLN A 1 592 ? -43.552 -9.652 36.816 1.00 96.56 592 GLN A C 1
ATOM 4860 O O . GLN A 1 592 ? -44.325 -9.770 37.760 1.00 96.56 592 GLN A O 1
ATOM 4865 N N . VAL A 1 593 ? -42.267 -10.021 36.894 1.00 94.75 593 VAL A N 1
ATOM 4866 C CA . VAL A 1 593 ? -41.647 -10.541 38.122 1.00 94.75 593 VAL A CA 1
ATOM 4867 C C . VAL A 1 593 ? -41.746 -9.512 39.244 1.00 94.75 593 VAL A C 1
ATOM 4869 O O . VAL A 1 593 ? -42.235 -9.859 40.311 1.00 94.75 593 VAL A O 1
ATOM 4872 N N . HIS A 1 594 ? -41.402 -8.246 38.999 1.00 95.38 594 HIS A N 1
ATOM 4873 C CA . HIS A 1 594 ? -41.527 -7.194 40.010 1.00 95.38 594 HIS A CA 1
ATOM 4874 C C . HIS A 1 594 ? -42.983 -6.940 40.449 1.00 95.38 594 HIS A C 1
ATOM 4876 O O . HIS A 1 594 ? -43.263 -6.777 41.636 1.00 95.38 594 HIS A O 1
ATOM 4882 N N . ASP A 1 595 ? -43.936 -6.961 39.512 1.00 95.44 595 ASP A N 1
ATOM 4883 C CA . ASP A 1 595 ? -45.367 -6.835 39.802 1.00 95.44 595 ASP A CA 1
ATOM 4884 C C . ASP A 1 595 ? -45.870 -8.039 40.640 1.00 95.44 595 ASP A C 1
ATOM 4886 O O . ASP A 1 595 ? -46.725 -7.860 41.513 1.00 95.44 595 ASP A O 1
ATOM 4890 N N . PHE A 1 596 ? -45.320 -9.247 40.439 1.00 94.06 596 PHE A N 1
ATOM 4891 C CA . PHE A 1 596 ? -45.585 -10.431 41.273 1.00 94.06 596 PHE A CA 1
ATOM 4892 C C . PHE A 1 596 ? -44.866 -10.390 42.631 1.00 94.06 596 PHE A C 1
ATOM 4894 O O . PHE A 1 596 ? -45.476 -10.747 43.633 1.00 94.06 596 PHE A O 1
ATOM 4901 N N . GLU A 1 597 ? -43.624 -9.910 42.719 1.00 94.69 597 GLU A N 1
ATOM 4902 C CA . GLU A 1 597 ? -42.914 -9.663 43.985 1.00 94.69 597 GLU A CA 1
ATOM 4903 C C . GLU A 1 597 ? -43.666 -8.637 44.846 1.00 94.69 597 GLU A C 1
ATOM 4905 O O . GLU A 1 597 ? -43.798 -8.802 46.062 1.00 94.69 597 GLU A O 1
ATOM 4910 N N . GLN A 1 598 ? -44.229 -7.598 44.221 1.00 94.88 598 GLN A N 1
ATOM 4911 C CA . GLN A 1 598 ? -45.052 -6.606 44.907 1.00 94.88 598 GLN A CA 1
ATOM 4912 C C . GLN A 1 598 ? -46.416 -7.174 45.347 1.00 94.88 598 GLN A C 1
ATOM 4914 O O . GLN A 1 598 ? -46.987 -6.710 46.332 1.00 94.88 598 GLN A O 1
ATOM 4919 N N . GLN A 1 599 ? -46.957 -8.178 44.651 1.00 94.75 599 GLN A N 1
ATOM 4920 C CA . GLN A 1 599 ? -48.149 -8.912 45.100 1.00 94.75 599 GLN A CA 1
ATOM 4921 C C . GLN A 1 599 ? -47.818 -9.877 46.243 1.00 94.75 599 GLN A C 1
ATOM 4923 O O . GLN A 1 599 ? -48.513 -9.875 47.254 1.00 94.75 599 GLN A O 1
ATOM 4928 N N . LEU A 1 600 ? -46.731 -10.645 46.126 1.00 92.56 600 LEU A N 1
ATOM 4929 C CA . LEU A 1 600 ? -46.266 -11.572 47.156 1.00 92.56 600 LEU A CA 1
ATOM 4930 C C . LEU A 1 600 ? -45.918 -10.841 48.451 1.00 92.56 600 LEU A C 1
ATOM 4932 O O . LEU A 1 600 ? -46.358 -11.268 49.506 1.00 92.56 600 LEU A O 1
ATOM 4936 N N . SER A 1 601 ? -45.211 -9.711 48.395 1.00 94.00 601 SER A N 1
ATOM 4937 C CA . SER A 1 601 ? -44.917 -8.912 49.594 1.00 94.00 601 SER A CA 1
ATOM 4938 C C . SER A 1 601 ? -46.182 -8.375 50.275 1.00 94.00 601 SER A C 1
ATOM 4940 O O . SER A 1 601 ? -46.279 -8.487 51.493 1.00 94.00 601 SER A O 1
ATOM 4942 N N . LYS A 1 602 ? -47.184 -7.893 49.522 1.00 94.12 602 LYS A N 1
ATOM 4943 C CA . LYS A 1 602 ? -48.501 -7.506 50.077 1.00 94.12 602 LYS A CA 1
ATOM 4944 C C . LYS A 1 602 ? -49.247 -8.685 50.705 1.00 94.12 602 LYS A C 1
ATOM 4946 O O . LYS A 1 602 ? -49.858 -8.525 51.755 1.00 94.12 602 LYS A O 1
ATOM 4951 N N . LEU A 1 603 ? -49.199 -9.865 50.086 1.00 92.12 603 LEU A N 1
ATOM 4952 C CA . LEU A 1 603 ? -49.785 -11.083 50.653 1.00 92.12 603 LEU A CA 1
ATOM 4953 C C . LEU A 1 603 ? -49.026 -11.538 51.907 1.00 92.12 603 LEU A C 1
ATOM 4955 O O . LEU A 1 603 ? -49.655 -11.979 52.863 1.00 92.12 603 LEU A O 1
ATOM 4959 N N . THR A 1 604 ? -47.702 -11.380 51.953 1.00 94.00 604 THR A N 1
ATOM 4960 C CA . THR A 1 604 ? -46.880 -11.683 53.133 1.00 94.00 604 THR A CA 1
ATOM 4961 C C . THR A 1 604 ? -47.166 -10.717 54.281 1.00 94.00 604 THR A C 1
ATOM 4963 O O . THR A 1 604 ? -47.330 -11.179 55.406 1.00 94.00 604 THR A O 1
ATOM 4966 N N . THR A 1 605 ? -47.304 -9.406 54.035 1.00 93.31 605 THR A N 1
ATOM 4967 C CA . THR A 1 605 ? -47.708 -8.464 55.097 1.00 93.31 605 THR A CA 1
ATOM 4968 C C . THR A 1 605 ? -49.124 -8.755 55.578 1.00 93.31 605 THR A C 1
ATOM 4970 O O . THR A 1 605 ? -49.319 -8.872 56.779 1.00 93.31 605 THR A O 1
ATOM 4973 N N . GLN A 1 606 ? -50.079 -9.013 54.676 1.00 93.56 606 GLN A N 1
ATOM 4974 C CA . GLN A 1 606 ? -51.435 -9.437 55.053 1.00 93.56 606 GLN A CA 1
ATOM 4975 C C . GLN A 1 606 ? -51.456 -10.763 55.827 1.00 93.56 606 GLN A C 1
ATOM 4977 O O . GLN A 1 606 ? -52.291 -10.942 56.711 1.00 93.56 606 GLN A O 1
ATOM 4982 N N . THR A 1 607 ? -50.544 -11.691 55.527 1.00 92.75 607 THR A N 1
ATOM 4983 C CA . THR A 1 607 ? -50.399 -12.945 56.280 1.00 92.75 607 THR A CA 1
ATOM 4984 C C . THR A 1 607 ? -49.838 -12.668 57.671 1.00 92.75 607 THR A C 1
ATOM 4986 O O . THR A 1 607 ? -50.415 -13.135 58.640 1.00 92.75 607 THR A O 1
ATOM 4989 N N . HIS A 1 608 ? -48.804 -11.831 57.806 1.00 92.06 608 HIS A N 1
ATOM 4990 C CA . HIS A 1 608 ? -48.277 -11.422 59.113 1.00 92.06 608 HIS A CA 1
ATOM 4991 C C . HIS A 1 608 ? -49.266 -10.585 59.943 1.00 92.06 608 HIS A C 1
ATOM 4993 O O . HIS A 1 608 ? -49.299 -10.725 61.161 1.00 92.06 608 HIS A O 1
ATOM 4999 N N . GLU A 1 609 ? -50.103 -9.760 59.310 1.00 92.06 609 GLU A N 1
ATOM 5000 C CA . GLU A 1 609 ? -51.221 -9.056 59.954 1.00 92.06 609 GLU A CA 1
ATOM 5001 C C . GLU A 1 609 ? -52.247 -10.065 60.498 1.00 92.06 609 GLU A C 1
ATOM 5003 O O . GLU A 1 609 ? -52.579 -10.024 61.682 1.00 92.06 609 GLU A O 1
ATOM 5008 N N . ARG A 1 610 ? -52.677 -11.038 59.676 1.00 90.00 610 ARG A N 1
ATOM 5009 C CA . ARG A 1 610 ? -53.557 -12.142 60.109 1.00 90.00 610 ARG A CA 1
ATOM 5010 C C . ARG A 1 610 ? -52.916 -13.013 61.192 1.00 90.00 610 ARG A C 1
ATOM 5012 O O . ARG A 1 610 ? -53.617 -13.429 62.106 1.00 90.00 610 ARG A O 1
ATOM 5019 N N . ASP A 1 611 ? -51.614 -13.280 61.123 1.00 91.69 611 ASP A N 1
ATOM 5020 C CA . ASP A 1 611 ? -50.877 -14.031 62.143 1.00 91.69 611 ASP A CA 1
ATOM 5021 C C . ASP A 1 611 ? -50.788 -13.242 63.457 1.00 91.69 611 ASP A C 1
ATOM 5023 O O . ASP A 1 611 ? -50.912 -13.841 64.525 1.00 91.69 611 ASP A O 1
ATOM 5027 N N . SER A 1 612 ? -50.605 -11.915 63.416 1.00 91.12 612 SER A N 1
ATOM 5028 C CA . SER A 1 612 ? -50.640 -11.064 64.616 1.00 91.12 612 SER A CA 1
ATOM 5029 C C . SER A 1 612 ? -52.029 -11.099 65.243 1.00 91.12 612 SER A C 1
ATOM 5031 O O . SER A 1 612 ? -52.158 -11.490 66.400 1.00 91.12 612 SER A O 1
ATOM 5033 N N . GLU A 1 613 ? -53.078 -10.853 64.453 1.00 92.44 613 GLU A N 1
ATOM 5034 C CA . GLU A 1 613 ? -54.470 -10.960 64.900 1.00 92.44 613 GLU A CA 1
ATOM 5035 C C . GLU A 1 613 ? -54.784 -12.351 65.473 1.00 92.44 613 GLU A C 1
ATOM 5037 O O . GLU A 1 613 ? -55.422 -12.457 66.517 1.00 92.44 613 GLU A O 1
ATOM 5042 N N . LEU A 1 614 ? -54.335 -13.440 64.841 1.00 92.00 614 LEU A N 1
ATOM 5043 C CA . LEU A 1 614 ? -54.531 -14.801 65.353 1.00 92.00 614 LEU A CA 1
ATOM 5044 C C . LEU A 1 614 ? -53.764 -15.045 66.658 1.00 92.00 614 LEU A C 1
ATOM 5046 O O . LEU A 1 614 ? -54.280 -15.728 67.544 1.00 92.00 614 LEU A O 1
ATOM 5050 N N . ASN A 1 615 ? -52.561 -14.488 66.812 1.00 91.00 615 ASN A N 1
ATOM 5051 C CA . ASN A 1 615 ? -51.800 -14.569 68.057 1.00 91.00 615 ASN A CA 1
ATOM 5052 C C . ASN A 1 615 ? -52.441 -13.733 69.175 1.00 91.00 615 ASN A C 1
ATOM 5054 O O . ASN A 1 615 ? -52.531 -14.223 70.298 1.00 91.00 615 ASN A O 1
ATOM 5058 N N . GLU A 1 616 ? -52.945 -12.539 68.872 1.00 91.56 616 GLU A N 1
ATOM 5059 C CA . GLU A 1 616 ? -53.681 -11.662 69.792 1.00 91.56 616 GLU A CA 1
ATOM 5060 C C . GLU A 1 616 ? -54.997 -12.316 70.243 1.00 91.56 616 GLU A C 1
ATOM 5062 O O . GLU A 1 616 ? -55.206 -12.526 71.436 1.00 91.56 616 GLU A O 1
ATOM 5067 N N . ASN A 1 617 ? -55.825 -12.794 69.308 1.00 90.06 617 ASN A N 1
ATOM 5068 C CA . ASN A 1 617 ? -57.025 -13.582 69.618 1.00 90.06 617 ASN A CA 1
ATOM 5069 C C . ASN A 1 617 ? -56.690 -14.865 70.411 1.00 90.06 617 ASN A C 1
ATOM 5071 O O . ASN A 1 617 ? -57.478 -15.319 71.244 1.00 90.06 617 ASN A O 1
ATOM 5075 N N . SER A 1 618 ? -55.519 -15.474 70.183 1.00 91.69 618 SER A N 1
ATOM 5076 C CA . SER A 1 618 ? -55.050 -16.662 70.911 1.00 91.69 618 SER A CA 1
ATOM 5077 C C . SER A 1 618 ? -54.589 -16.338 72.337 1.00 91.69 618 SER A C 1
ATOM 5079 O O . SER A 1 618 ? -54.878 -17.119 73.251 1.00 91.69 618 SER A O 1
ATOM 5081 N N . THR A 1 619 ? -53.920 -15.202 72.568 1.00 89.75 619 THR A N 1
ATOM 5082 C CA . THR A 1 619 ? -53.540 -14.737 73.914 1.00 89.75 619 THR A CA 1
ATOM 5083 C C . THR A 1 619 ? -54.744 -14.220 74.693 1.00 89.75 619 THR A C 1
ATOM 5085 O O . THR A 1 619 ? -54.885 -14.589 75.858 1.00 89.75 619 THR A O 1
ATOM 5088 N N . GLU A 1 620 ? -55.676 -13.507 74.059 1.00 91.69 620 GLU A N 1
ATOM 5089 C CA . GLU A 1 620 ? -56.972 -13.170 74.654 1.00 91.69 620 GLU A CA 1
ATOM 5090 C C . GLU A 1 620 ? -57.741 -14.446 75.019 1.00 91.69 620 GLU A C 1
ATOM 5092 O O . GLU A 1 620 ? -58.138 -14.623 76.168 1.00 91.69 620 GLU A O 1
ATOM 5097 N N . SER A 1 621 ? -57.842 -15.417 74.106 1.00 89.00 621 SER A N 1
ATOM 5098 C CA . SER A 1 621 ? -58.472 -16.711 74.397 1.00 89.00 621 SER A CA 1
ATOM 5099 C C . SER A 1 621 ? -57.775 -17.477 75.531 1.00 89.00 621 SER A C 1
ATOM 5101 O O . SER A 1 621 ? -58.425 -18.246 76.239 1.00 89.00 621 SER A O 1
ATOM 5103 N N . LYS A 1 622 ? -56.452 -17.339 75.721 1.00 91.56 622 LYS A N 1
ATOM 5104 C CA . LYS A 1 622 ? -55.736 -17.901 76.888 1.00 91.56 622 LYS A CA 1
ATOM 5105 C C . LYS A 1 622 ? -56.136 -17.164 78.166 1.00 91.56 622 LYS A C 1
ATOM 5107 O O . LYS A 1 622 ? -56.627 -17.822 79.076 1.00 91.56 622 LYS A O 1
ATOM 5112 N N . SER A 1 623 ? -56.067 -15.833 78.174 1.00 91.50 623 SER A N 1
ATOM 5113 C CA . SER A 1 623 ? -56.502 -14.986 79.292 1.00 91.50 623 SER A CA 1
ATOM 5114 C C . SER A 1 623 ? -57.954 -15.266 79.700 1.00 91.50 623 SER A C 1
ATOM 5116 O O . SER A 1 623 ? -58.233 -15.487 80.874 1.00 91.50 623 SER A O 1
ATOM 5118 N N . LEU A 1 624 ? -58.884 -15.377 78.747 1.00 89.38 624 LEU A N 1
ATOM 5119 C CA . LEU A 1 624 ? -60.281 -15.729 79.014 1.00 89.38 624 LEU A CA 1
ATOM 5120 C C . LEU A 1 624 ? -60.428 -17.152 79.578 1.00 89.38 624 LEU A C 1
ATOM 5122 O O . LEU A 1 624 ? -61.231 -17.368 80.483 1.00 89.38 624 LEU A O 1
ATOM 5126 N N . ARG A 1 625 ? -59.637 -18.131 79.114 1.00 89.69 625 ARG A N 1
ATOM 5127 C CA . ARG A 1 625 ? -59.615 -19.488 79.703 1.00 89.69 625 ARG A CA 1
ATOM 5128 C C . ARG A 1 625 ? -59.039 -19.499 81.121 1.00 89.69 625 ARG A C 1
ATOM 5130 O O . ARG A 1 625 ? -59.563 -20.223 81.964 1.00 89.69 625 ARG A O 1
ATOM 5137 N N . GLU A 1 626 ? -58.020 -18.693 81.396 1.00 91.31 626 GLU A N 1
ATOM 5138 C CA . GLU A 1 626 ? -57.418 -18.520 82.725 1.00 91.31 626 GLU A CA 1
ATOM 5139 C C . GLU A 1 626 ? -58.387 -17.814 83.688 1.00 91.31 626 GLU A C 1
ATOM 5141 O O . GLU A 1 626 ? -58.592 -18.287 84.804 1.00 91.31 626 GLU A O 1
ATOM 5146 N N . GLN A 1 627 ? -59.089 -16.773 83.231 1.00 90.69 627 GLN A N 1
ATOM 5147 C CA . GLN A 1 627 ? -60.181 -16.125 83.966 1.00 90.69 627 GLN A CA 1
ATOM 5148 C C . GLN A 1 627 ? -61.331 -17.104 84.249 1.00 90.69 627 GLN A C 1
ATOM 5150 O O . GLN A 1 627 ? -61.802 -17.186 85.381 1.00 90.69 627 GLN A O 1
ATOM 5155 N N . ILE A 1 628 ? -61.751 -17.912 83.267 1.00 88.75 628 ILE A N 1
ATOM 5156 C CA . ILE A 1 628 ? -62.761 -18.966 83.461 1.00 88.75 628 ILE A CA 1
ATOM 5157 C C . ILE A 1 628 ? -62.275 -20.026 84.462 1.00 88.75 628 ILE A C 1
ATOM 5159 O O . ILE A 1 628 ? -63.075 -20.512 85.260 1.00 88.75 628 ILE A O 1
ATOM 5163 N N . ALA A 1 629 ? -60.989 -20.388 84.460 1.00 90.44 629 ALA A N 1
ATOM 5164 C CA . ALA A 1 629 ? -60.420 -21.315 85.439 1.00 90.44 629 ALA A CA 1
ATOM 5165 C C . ALA A 1 629 ? -60.406 -20.712 86.855 1.00 90.44 629 ALA A C 1
ATOM 5167 O O . ALA A 1 629 ? -60.854 -21.365 87.795 1.00 90.44 629 ALA A O 1
ATOM 5168 N N . ALA A 1 630 ? -59.993 -19.451 87.007 1.00 89.75 630 ALA A N 1
ATOM 5169 C CA . ALA A 1 630 ? -60.037 -18.733 88.281 1.00 89.75 630 ALA A CA 1
ATOM 5170 C C . ALA A 1 630 ? -61.475 -18.582 88.813 1.00 89.75 630 ALA A C 1
ATOM 5172 O O . ALA A 1 630 ? -61.727 -18.824 89.992 1.00 89.75 630 ALA A O 1
ATOM 5173 N N . LEU A 1 631 ? -62.442 -18.269 87.942 1.00 89.69 631 LEU A N 1
ATOM 5174 C CA . LEU A 1 631 ? -63.866 -18.202 88.288 1.00 89.69 631 LEU A CA 1
ATOM 5175 C C . LEU A 1 631 ? -64.450 -19.576 88.650 1.00 89.69 631 LEU A C 1
ATOM 5177 O O . LEU A 1 631 ? -65.290 -19.653 89.544 1.00 89.69 631 LEU A O 1
ATOM 5181 N N . LYS A 1 632 ? -64.000 -20.670 88.016 1.00 91.00 632 LYS A N 1
ATOM 5182 C CA . LYS A 1 632 ? -64.357 -22.040 88.429 1.00 91.00 632 LYS A CA 1
ATOM 5183 C C . LYS A 1 632 ? -63.820 -22.362 89.819 1.00 91.00 632 LYS A C 1
ATOM 5185 O O . LYS A 1 632 ? -64.609 -22.760 90.665 1.00 91.00 632 LYS A O 1
ATOM 5190 N N . ILE A 1 633 ? -62.539 -22.102 90.081 1.00 91.19 633 ILE A N 1
ATOM 5191 C CA . ILE A 1 633 ? -61.918 -22.319 91.398 1.00 91.19 633 ILE A CA 1
ATOM 5192 C C . ILE A 1 633 ? -62.624 -21.480 92.473 1.00 91.19 633 ILE A C 1
ATOM 5194 O O . ILE A 1 633 ? -62.965 -22.001 93.530 1.00 91.19 633 ILE A O 1
ATOM 5198 N N . SER A 1 634 ? -62.926 -20.208 92.194 1.00 90.69 634 SER A N 1
ATOM 5199 C CA . SER A 1 634 ? -63.678 -19.335 93.106 1.00 90.69 634 SER A CA 1
ATOM 5200 C C . SER A 1 634 ? -65.111 -19.835 93.348 1.00 90.69 634 SER A C 1
ATOM 5202 O O . SER A 1 634 ? -65.576 -19.853 94.487 1.00 90.69 634 SER A O 1
ATOM 5204 N N . ARG A 1 635 ? -65.801 -20.327 92.308 1.00 91.50 635 ARG A N 1
ATOM 5205 C CA . ARG A 1 635 ? -67.119 -20.970 92.434 1.00 91.50 635 ARG A CA 1
ATOM 5206 C C . ARG A 1 635 ? -67.050 -22.263 93.248 1.00 91.50 635 ARG A C 1
ATOM 5208 O O . ARG A 1 635 ? -67.939 -22.509 94.053 1.00 91.50 635 ARG A O 1
ATOM 5215 N N . GLU A 1 636 ? -66.028 -23.086 93.049 1.00 91.94 636 GLU A N 1
ATOM 5216 C CA . GLU A 1 636 ? -65.814 -24.335 93.787 1.00 91.94 636 GLU A CA 1
ATOM 5217 C C . GLU A 1 636 ? -65.493 -24.052 95.260 1.00 91.94 636 GLU A C 1
ATOM 5219 O O . GLU A 1 636 ? -66.082 -24.679 96.136 1.00 91.94 636 GLU A O 1
ATOM 5224 N N . GLN A 1 637 ? -64.678 -23.034 95.553 1.00 91.06 637 GLN A N 1
ATOM 5225 C CA . GLN A 1 637 ? -64.462 -22.515 96.908 1.00 91.06 637 GLN A CA 1
ATOM 5226 C C . GLN A 1 637 ? -65.764 -22.009 97.545 1.00 91.06 637 GLN A C 1
ATOM 5228 O O . GLN A 1 637 ? -66.059 -22.370 98.681 1.00 91.06 637 GLN A O 1
ATOM 5233 N N . ALA A 1 638 ? -66.582 -21.245 96.815 1.00 88.00 638 ALA A N 1
ATOM 5234 C CA . ALA A 1 638 ? -67.882 -20.785 97.302 1.00 88.00 638 ALA A CA 1
ATOM 5235 C C . ALA A 1 638 ? -68.873 -21.942 97.537 1.00 88.00 638 ALA A C 1
ATOM 5237 O O . ALA A 1 638 ? -69.653 -21.895 98.484 1.00 88.00 638 ALA A O 1
ATOM 5238 N N . ILE A 1 639 ? -68.832 -23.003 96.721 1.00 89.62 639 ILE A N 1
ATOM 5239 C CA . ILE A 1 639 ? -69.625 -24.226 96.928 1.00 89.62 639 ILE A CA 1
ATOM 5240 C C . ILE A 1 639 ? -69.127 -24.996 98.158 1.00 89.62 639 ILE A C 1
ATOM 5242 O O . ILE A 1 639 ? -69.953 -25.426 98.958 1.00 89.62 639 ILE A O 1
ATOM 5246 N N . MET A 1 640 ? -67.811 -25.138 98.347 1.00 89.88 640 MET A N 1
ATOM 5247 C CA . MET A 1 640 ? -67.232 -25.785 99.531 1.00 89.88 640 MET A CA 1
ATOM 5248 C C . MET A 1 640 ? -67.542 -25.012 100.815 1.00 89.88 640 MET A C 1
ATOM 5250 O O . MET A 1 640 ? -67.926 -25.624 101.807 1.00 89.88 640 MET A O 1
ATOM 5254 N N . GLU A 1 641 ? -67.443 -23.682 100.802 1.00 88.94 641 GLU A N 1
ATOM 5255 C CA . GLU A 1 641 ? -67.789 -22.854 101.960 1.00 88.94 641 GLU A CA 1
ATOM 5256 C C . GLU A 1 641 ? -69.297 -22.877 102.235 1.00 88.94 641 GLU A C 1
ATOM 5258 O O . GLU A 1 641 ? -69.700 -23.004 103.385 1.00 88.94 641 GLU A O 1
ATOM 5263 N N . ASN A 1 642 ? -70.151 -22.861 101.207 1.00 86.25 642 ASN A N 1
ATOM 5264 C CA . ASN A 1 642 ? -71.595 -23.023 101.395 1.00 86.25 642 ASN A CA 1
ATOM 5265 C C . ASN A 1 642 ? -71.943 -24.428 101.929 1.00 86.25 642 ASN A C 1
ATOM 5267 O O . ASN A 1 642 ? -72.781 -24.559 102.814 1.00 86.25 642 ASN A O 1
ATOM 5271 N N . ALA A 1 643 ? -71.251 -25.483 101.484 1.00 88.00 643 ALA A N 1
ATOM 5272 C CA . ALA A 1 643 ? -71.379 -26.824 102.059 1.00 88.00 643 ALA A CA 1
ATOM 5273 C C . ALA A 1 643 ? -70.898 -26.880 103.521 1.00 88.00 643 ALA A C 1
ATOM 5275 O O . ALA A 1 643 ? -71.565 -27.484 104.357 1.00 88.00 643 ALA A O 1
ATOM 5276 N N . ARG A 1 644 ? -69.798 -26.195 103.860 1.00 90.38 644 ARG A N 1
ATOM 5277 C CA . ARG A 1 644 ? -69.320 -26.052 105.244 1.00 90.38 644 ARG A CA 1
ATOM 5278 C C . ARG A 1 644 ? -70.336 -25.307 106.109 1.00 90.38 644 ARG A C 1
ATOM 5280 O O . ARG A 1 644 ? -70.637 -25.754 107.206 1.00 90.38 644 ARG A O 1
ATOM 5287 N N . LEU A 1 645 ? -70.911 -24.214 105.611 1.00 87.88 645 LEU A N 1
ATOM 5288 C CA . LEU A 1 645 ? -71.951 -23.452 106.305 1.00 87.88 645 LEU A CA 1
ATOM 5289 C C . LEU A 1 645 ? -73.251 -24.255 106.459 1.00 87.88 645 LEU A C 1
ATOM 5291 O O . LEU A 1 645 ? -73.862 -24.186 107.521 1.00 87.88 645 LEU A O 1
ATOM 5295 N N . MET A 1 646 ? -73.645 -25.062 105.467 1.00 87.25 646 MET A N 1
ATOM 5296 C CA . MET A 1 646 ? -74.766 -26.003 105.594 1.00 87.25 646 MET A CA 1
ATOM 5297 C C . MET A 1 646 ? -74.489 -27.100 106.628 1.00 87.25 646 MET A C 1
ATOM 5299 O O . MET A 1 646 ? -75.386 -27.412 107.406 1.00 87.25 646 MET A O 1
ATOM 5303 N N . ASN A 1 647 ? -73.268 -27.642 106.694 1.00 89.12 647 ASN A N 1
ATOM 5304 C CA . ASN A 1 647 ? -72.884 -28.601 107.734 1.00 89.12 647 ASN A CA 1
ATOM 5305 C C . ASN A 1 647 ? -72.914 -27.950 109.123 1.00 89.12 647 ASN A C 1
ATOM 5307 O O . ASN A 1 647 ? -73.610 -28.454 109.996 1.00 89.12 647 ASN A O 1
ATOM 5311 N N . ASN A 1 648 ? -72.281 -26.785 109.304 1.00 89.94 648 ASN A N 1
ATOM 5312 C CA . ASN A 1 648 ? -72.327 -26.030 110.563 1.00 89.94 648 ASN A CA 1
ATOM 5313 C C . ASN A 1 648 ? -73.780 -25.709 110.979 1.00 89.94 648 ASN A C 1
ATOM 5315 O O . ASN A 1 648 ? -74.111 -25.734 112.163 1.00 89.94 648 ASN A O 1
ATOM 5319 N N . LEU A 1 649 ? -74.661 -25.397 110.016 1.00 86.19 649 LEU A N 1
ATOM 5320 C CA . LEU A 1 649 ? -76.086 -25.152 110.256 1.00 86.19 649 LEU A CA 1
ATOM 5321 C C . LEU A 1 649 ? -76.816 -26.439 110.663 1.00 86.19 649 LEU A C 1
ATOM 5323 O O . LEU A 1 649 ? -77.639 -26.392 111.572 1.00 86.19 649 LEU A O 1
ATOM 5327 N N . ALA A 1 650 ? -76.521 -27.572 110.024 1.00 88.19 650 ALA A N 1
ATOM 5328 C CA . ALA A 1 650 ? -77.095 -28.874 110.357 1.00 88.19 650 ALA A CA 1
ATOM 5329 C C . ALA A 1 650 ? -76.618 -29.380 111.729 1.00 88.19 650 ALA A C 1
ATOM 5331 O O . ALA A 1 650 ? -77.424 -29.901 112.495 1.00 88.19 650 ALA A O 1
ATOM 5332 N N . GLU A 1 651 ? -75.349 -29.158 112.077 1.00 88.31 651 GLU A N 1
ATOM 5333 C CA . GLU A 1 651 ? -74.779 -29.395 113.408 1.00 88.31 651 GLU A CA 1
ATOM 5334 C C . GLU A 1 651 ? -75.454 -28.492 114.450 1.00 88.31 651 GLU A C 1
ATOM 5336 O O . GLU A 1 651 ? -76.011 -28.997 115.420 1.00 88.31 651 GLU A O 1
ATOM 5341 N N . SER A 1 652 ? -75.554 -27.183 114.192 1.00 85.38 652 SER A N 1
ATOM 5342 C CA . SER A 1 652 ? -76.285 -26.238 115.057 1.00 85.38 652 SER A CA 1
ATOM 5343 C C . SER A 1 652 ? -77.767 -26.613 115.209 1.00 85.38 652 SER A C 1
ATOM 5345 O O . SER A 1 652 ? -78.358 -26.443 116.272 1.00 85.38 652 SER A O 1
ATOM 5347 N N . GLN A 1 653 ? -78.405 -27.136 114.158 1.00 87.44 653 GLN A N 1
ATOM 5348 C CA . GLN A 1 653 ? -79.782 -27.632 114.215 1.00 87.44 653 GLN A CA 1
ATOM 5349 C C . GLN A 1 653 ? -79.881 -28.940 115.006 1.00 87.44 653 GLN A C 1
ATOM 5351 O O . GLN A 1 653 ? -80.822 -29.091 115.786 1.00 87.44 653 GLN A O 1
ATOM 5356 N N . ALA A 1 654 ? -78.912 -29.849 114.874 1.00 87.06 654 ALA A N 1
ATOM 5357 C CA . ALA A 1 654 ? -78.817 -31.053 115.687 1.00 87.06 654 ALA A CA 1
ATOM 5358 C C . ALA A 1 654 ? -78.651 -30.689 117.171 1.00 87.06 654 ALA A C 1
ATOM 5360 O O . ALA A 1 654 ? -79.440 -31.162 117.989 1.00 87.06 654 ALA A O 1
ATOM 5361 N N . GLU A 1 655 ? -77.743 -29.769 117.508 1.00 86.69 655 GLU A N 1
ATOM 5362 C CA . GLU A 1 655 ? -77.588 -29.198 118.852 1.00 86.69 655 GLU A CA 1
ATOM 5363 C C . GLU A 1 655 ? -78.881 -28.546 119.354 1.00 86.69 655 GLU A C 1
ATOM 5365 O O . GLU A 1 655 ? -79.324 -28.820 120.465 1.00 86.69 655 GLU A O 1
ATOM 5370 N N . ILE A 1 656 ? -79.575 -27.757 118.530 1.00 84.50 656 ILE A N 1
ATOM 5371 C CA . ILE A 1 656 ? -80.886 -27.201 118.893 1.00 84.50 656 ILE A CA 1
ATOM 5372 C C . ILE A 1 656 ? -81.918 -28.315 119.144 1.00 84.50 656 ILE A C 1
ATOM 5374 O O . ILE A 1 656 ? -82.767 -28.156 120.021 1.00 84.50 656 ILE A O 1
ATOM 5378 N N . THR A 1 657 ? -81.878 -29.449 118.434 1.00 86.88 657 THR A N 1
ATOM 5379 C CA . THR A 1 657 ? -82.780 -30.583 118.719 1.00 86.88 657 THR A CA 1
ATOM 5380 C C . THR A 1 657 ? -82.390 -31.374 119.968 1.00 86.88 657 THR A C 1
ATOM 5382 O O . THR A 1 657 ? -83.287 -31.767 120.714 1.00 86.88 657 THR A O 1
ATOM 5385 N N . THR A 1 658 ? -81.099 -31.563 120.262 1.00 86.44 658 THR A N 1
ATOM 5386 C CA . THR A 1 658 ? -80.656 -32.225 121.500 1.00 86.44 658 THR A CA 1
ATOM 5387 C C . THR A 1 658 ? -80.891 -31.332 122.713 1.00 86.44 658 THR A C 1
ATOM 5389 O O . THR A 1 658 ? -81.413 -31.820 123.710 1.00 86.44 658 THR A O 1
ATOM 5392 N N . LEU A 1 659 ? -80.648 -30.022 122.613 1.00 84.50 659 LEU A N 1
ATOM 5393 C CA . LEU A 1 659 ? -81.001 -29.032 123.634 1.00 84.50 659 LEU A CA 1
ATOM 5394 C C . LEU A 1 659 ? -82.517 -28.936 123.838 1.00 84.50 659 LEU A C 1
ATOM 5396 O O . LEU A 1 659 ? -82.961 -28.905 124.979 1.00 84.50 659 LEU A O 1
ATOM 5400 N N . LYS A 1 660 ? -83.339 -28.969 122.777 1.00 84.94 660 LYS A N 1
ATOM 5401 C CA . LYS A 1 660 ? -84.809 -29.059 122.914 1.00 84.94 660 LYS A CA 1
ATOM 5402 C C . LYS A 1 660 ? -85.258 -30.365 123.565 1.00 84.94 660 LYS A C 1
ATOM 5404 O O . LYS A 1 660 ? -86.227 -30.352 124.320 1.00 84.94 660 LYS A O 1
ATOM 5409 N N . LYS A 1 661 ? -84.572 -31.482 123.301 1.00 86.50 661 LYS A N 1
ATOM 5410 C CA . LYS A 1 661 ? -84.844 -32.754 123.977 1.00 86.50 661 LYS A CA 1
ATOM 5411 C C . LYS A 1 661 ? -84.467 -32.674 125.459 1.00 86.50 661 LYS A C 1
ATOM 5413 O O . LYS A 1 661 ? -85.319 -32.947 126.287 1.00 86.50 661 LYS A O 1
ATOM 5418 N N . LEU A 1 662 ? -83.256 -32.227 125.791 1.00 87.12 662 LEU A N 1
ATOM 5419 C CA . LEU A 1 662 ? -82.792 -32.040 127.171 1.00 87.12 662 LEU A CA 1
ATOM 5420 C C . LEU A 1 662 ? -83.665 -31.042 127.941 1.00 87.12 662 LEU A C 1
ATOM 5422 O O . LEU A 1 662 ? -83.980 -31.282 129.103 1.00 87.12 662 LEU A O 1
ATOM 5426 N N . LEU A 1 663 ? -84.119 -29.968 127.285 1.00 84.88 663 LEU A N 1
ATOM 5427 C CA . LEU A 1 663 ? -85.102 -29.045 127.840 1.00 84.88 663 LEU A CA 1
ATOM 5428 C C . LEU A 1 663 ? -86.399 -29.790 128.154 1.00 84.88 663 LEU A C 1
ATOM 5430 O O . LEU A 1 663 ? -86.812 -29.767 129.304 1.00 84.88 663 LEU A O 1
ATOM 5434 N N . LYS A 1 664 ? -86.988 -30.513 127.193 1.00 86.88 664 LYS A N 1
ATOM 5435 C CA . LYS A 1 664 ? -88.228 -31.283 127.394 1.00 86.88 664 LYS A CA 1
ATOM 5436 C C . LYS A 1 664 ? -88.092 -32.376 128.463 1.00 86.88 664 LYS A C 1
ATOM 5438 O O . LYS A 1 664 ? -89.023 -32.593 129.234 1.00 86.88 664 LYS A O 1
ATOM 5443 N N . ASP A 1 665 ? -86.947 -33.045 128.530 1.00 85.75 665 ASP A N 1
ATOM 5444 C CA . ASP A 1 665 ? -86.642 -34.047 129.551 1.00 85.75 665 ASP A CA 1
ATOM 5445 C C . ASP A 1 665 ? -86.524 -33.366 130.935 1.00 85.75 665 ASP A C 1
ATOM 5447 O O . ASP A 1 665 ? -87.080 -33.863 131.914 1.00 85.75 665 ASP A O 1
ATOM 5451 N N . SER A 1 666 ? -85.930 -32.165 131.015 1.00 81.19 666 SER A N 1
ATOM 5452 C CA . SER A 1 666 ? -85.899 -31.349 132.240 1.00 81.19 666 SER A CA 1
ATOM 5453 C C . SER A 1 666 ? -87.259 -30.733 132.602 1.00 81.19 666 SER A C 1
ATOM 5455 O O . SER A 1 666 ? -87.581 -30.629 133.779 1.00 81.19 666 SER A O 1
ATOM 5457 N N . GLU A 1 667 ? -88.105 -30.387 131.627 1.00 85.69 667 GLU A N 1
ATOM 5458 C CA . GLU A 1 667 ? -89.495 -29.965 131.833 1.00 85.69 667 GLU A CA 1
ATOM 5459 C C . GLU A 1 667 ? -90.337 -31.132 132.353 1.00 85.69 667 GLU A C 1
ATOM 5461 O O . GLU A 1 667 ? -91.162 -30.938 133.243 1.00 85.69 667 GLU A O 1
ATOM 5466 N N . GLY A 1 668 ? -90.100 -32.346 131.847 1.00 84.56 668 GLY A N 1
ATOM 5467 C CA . GLY A 1 668 ? -90.670 -33.590 132.357 1.00 84.56 668 GLY A CA 1
ATOM 5468 C C . GLY A 1 668 ? -90.244 -33.866 133.797 1.00 84.56 668 GLY A C 1
ATOM 5469 O O . GLY A 1 668 ? -91.093 -34.155 134.638 1.00 84.56 668 GLY A O 1
ATOM 5470 N N . GLU A 1 669 ? -88.964 -33.684 134.121 1.00 84.62 669 GLU A N 1
ATOM 5471 C CA . GLU A 1 669 ? -88.465 -33.802 135.493 1.00 84.62 669 GLU A CA 1
ATOM 5472 C C . GLU A 1 669 ? -89.020 -32.691 136.400 1.00 84.62 669 GLU A C 1
ATOM 5474 O O . GLU A 1 669 ? -89.453 -32.967 137.513 1.00 84.62 669 GLU A O 1
ATOM 5479 N N . ILE A 1 670 ? -89.150 -31.454 135.915 1.00 83.00 670 ILE A N 1
ATOM 5480 C CA . ILE A 1 670 ? -89.824 -30.357 136.626 1.00 83.00 670 ILE A CA 1
ATOM 5481 C C . ILE A 1 670 ? -91.322 -30.652 136.806 1.00 83.00 670 ILE A C 1
ATOM 5483 O O . ILE A 1 670 ? -91.881 -30.304 137.844 1.00 83.00 670 ILE A O 1
ATOM 5487 N N . MET A 1 671 ? -91.997 -31.304 135.855 1.00 83.50 671 MET A N 1
ATOM 5488 C CA . MET A 1 671 ? -93.384 -31.768 136.008 1.00 83.50 671 MET A CA 1
ATOM 5489 C C . MET A 1 671 ? -93.477 -32.873 137.065 1.00 83.50 671 MET A C 1
ATOM 5491 O O . MET A 1 671 ? -94.368 -32.814 137.915 1.00 83.50 671 MET A O 1
ATOM 5495 N N . ARG A 1 672 ? -92.538 -33.830 137.055 1.00 84.56 672 ARG A N 1
ATOM 5496 C CA . ARG A 1 672 ? -92.421 -34.932 138.021 1.00 84.56 672 ARG A CA 1
ATOM 5497 C C . ARG A 1 672 ? -92.164 -34.397 139.429 1.00 84.56 672 ARG A C 1
ATOM 5499 O O . ARG A 1 672 ? -92.905 -34.731 140.347 1.00 84.56 672 ARG A O 1
ATOM 5506 N N . LEU A 1 673 ? -91.211 -33.480 139.585 1.00 82.56 673 LEU A N 1
ATOM 5507 C CA . LEU A 1 673 ? -90.911 -32.775 140.831 1.00 82.56 673 LEU A CA 1
ATOM 5508 C C . LEU A 1 673 ? -92.069 -31.873 141.273 1.00 82.56 673 LEU A C 1
ATOM 5510 O O . LEU A 1 673 ? -92.392 -31.861 142.452 1.00 82.56 673 LEU A O 1
ATOM 5514 N N . LYS A 1 674 ? -92.778 -31.188 140.364 1.00 82.06 674 LYS A N 1
ATOM 5515 C CA . LYS A 1 674 ? -94.023 -30.462 140.696 1.00 82.06 674 LYS A CA 1
ATOM 5516 C C . LYS A 1 674 ? -95.160 -31.407 141.084 1.00 82.06 674 LYS A C 1
ATOM 5518 O O . LYS A 1 674 ? -96.057 -30.999 141.814 1.00 82.06 674 LYS A O 1
ATOM 5523 N N . GLN A 1 675 ? -95.196 -32.642 140.587 1.00 83.25 675 GLN A N 1
ATOM 5524 C CA . GLN A 1 675 ? -96.177 -33.650 140.996 1.00 83.25 675 GLN A CA 1
ATOM 5525 C C . GLN A 1 675 ? -95.829 -34.234 142.369 1.00 83.25 675 GLN A C 1
ATOM 5527 O O . GLN A 1 675 ? -96.702 -34.240 143.229 1.00 83.25 675 GLN A O 1
ATOM 5532 N N . GLN A 1 676 ? -94.564 -34.585 142.618 1.00 82.69 676 GLN A N 1
ATOM 5533 C CA . GLN A 1 676 ? -94.081 -34.965 143.949 1.00 82.69 676 GLN A CA 1
ATOM 5534 C C . GLN A 1 676 ? -94.275 -33.832 144.959 1.00 82.69 676 GLN A C 1
ATOM 5536 O O . GLN A 1 676 ? -94.806 -34.072 146.030 1.00 82.69 676 GLN A O 1
ATOM 5541 N N . LEU A 1 677 ? -93.963 -32.582 144.605 1.00 82.31 677 LEU A N 1
ATOM 5542 C CA . LEU A 1 677 ? -94.222 -31.416 145.451 1.00 82.31 677 LEU A CA 1
ATOM 5543 C C . LEU A 1 677 ? -95.721 -31.213 145.699 1.00 82.31 677 LEU A C 1
ATOM 5545 O O . LEU A 1 677 ? -96.090 -30.839 146.800 1.00 82.31 677 LEU A O 1
ATOM 5549 N N . ARG A 1 678 ? -96.606 -31.490 144.731 1.00 81.94 678 ARG A N 1
ATOM 5550 C CA . ARG A 1 678 ? -98.063 -31.466 144.965 1.00 81.94 678 ARG A CA 1
ATOM 5551 C C . ARG A 1 678 ? -98.540 -32.623 145.843 1.00 81.94 678 ARG A C 1
ATOM 5553 O O . ARG A 1 678 ? -99.466 -32.410 146.614 1.00 81.94 678 ARG A O 1
ATOM 5560 N N . GLN A 1 679 ? -97.911 -33.796 145.776 1.00 81.75 679 GLN A N 1
ATOM 5561 C CA . GLN A 1 679 ? -98.174 -34.902 146.702 1.00 81.75 679 GLN A CA 1
ATOM 5562 C C . GLN A 1 679 ? -97.673 -34.563 148.108 1.00 81.75 679 GLN A C 1
ATOM 5564 O O . GLN A 1 679 ? -98.470 -34.597 149.033 1.00 81.75 679 GLN A O 1
ATOM 5569 N N . TYR A 1 680 ? -96.433 -34.096 148.263 1.00 85.38 680 TYR A N 1
ATOM 5570 C CA . TYR A 1 680 ? -95.908 -33.618 149.541 1.00 85.38 680 TYR A CA 1
ATOM 5571 C C . TYR A 1 680 ? -96.698 -32.427 150.088 1.00 85.38 680 TYR A C 1
ATOM 5573 O O . TYR A 1 680 ? -96.944 -32.392 151.278 1.00 85.38 680 TYR A O 1
ATOM 5581 N N . VAL A 1 681 ? -97.184 -31.493 149.266 1.00 84.00 681 VAL A N 1
ATOM 5582 C CA . VAL A 1 681 ? -98.087 -30.415 149.719 1.00 84.00 681 VAL A CA 1
ATOM 5583 C C . VAL A 1 681 ? -99.481 -30.947 150.072 1.00 84.00 681 VAL A C 1
ATOM 5585 O O . VAL A 1 681 ? -100.130 -30.371 150.933 1.00 84.00 681 VAL A O 1
ATOM 5588 N N . GLN A 1 682 ? -99.953 -32.051 149.484 1.00 81.75 682 GLN A N 1
ATOM 5589 C CA . GLN A 1 682 ? -101.180 -32.731 149.928 1.00 81.75 682 GLN A CA 1
ATOM 5590 C C . GLN A 1 682 ? -100.974 -33.575 151.194 1.00 81.75 682 GLN A C 1
ATOM 5592 O O . GLN A 1 682 ? -101.912 -33.729 151.967 1.00 81.75 682 GLN A O 1
ATOM 5597 N N . GLU A 1 683 ? -99.783 -34.121 151.425 1.00 83.12 683 GLU A N 1
ATOM 5598 C CA . GLU A 1 683 ? -99.420 -34.856 152.643 1.00 83.12 683 GLU A CA 1
ATOM 5599 C C . GLU A 1 683 ? -99.134 -33.898 153.801 1.00 83.12 683 GLU A C 1
ATOM 5601 O O . GLU A 1 683 ? -99.652 -34.110 154.891 1.00 83.12 683 GLU A O 1
ATOM 5606 N N . ILE A 1 684 ? -98.424 -32.798 153.538 1.00 81.75 684 ILE A N 1
ATOM 5607 C CA . ILE A 1 684 ? -98.285 -31.651 154.437 1.00 81.75 684 ILE A CA 1
ATOM 5608 C C . ILE A 1 684 ? -99.668 -31.084 154.728 1.00 81.75 684 ILE A C 1
ATOM 5610 O O . ILE A 1 684 ? -99.999 -31.012 155.895 1.00 81.75 684 ILE A O 1
ATOM 5614 N N . LYS A 1 685 ? -100.534 -30.817 153.738 1.00 81.50 685 LYS A N 1
ATOM 5615 C CA . LYS A 1 685 ? -101.907 -30.366 154.029 1.00 81.50 685 LYS A CA 1
ATOM 5616 C C . LYS A 1 685 ? -102.722 -31.371 154.826 1.00 81.50 685 LYS A C 1
ATOM 5618 O O . LYS A 1 685 ? -103.409 -30.962 155.740 1.00 81.50 685 LYS A O 1
ATOM 5623 N N . LYS A 1 686 ? -102.609 -32.678 154.574 1.00 84.38 686 LYS A N 1
ATOM 5624 C CA . LYS A 1 686 ? -103.238 -33.690 155.442 1.00 84.38 686 LYS A CA 1
ATOM 5625 C C . LYS A 1 686 ? -102.668 -33.670 156.860 1.00 84.38 686 LYS A C 1
ATOM 5627 O O . LYS A 1 686 ? -103.416 -33.918 157.795 1.00 84.38 686 LYS A O 1
ATOM 5632 N N . ALA A 1 687 ? -101.375 -33.401 157.029 1.00 78.81 687 ALA A N 1
ATOM 5633 C CA . ALA A 1 687 ? -100.741 -33.270 158.336 1.00 78.81 687 ALA A CA 1
ATOM 5634 C C . ALA A 1 687 ? -101.098 -31.942 159.024 1.00 78.81 687 ALA A C 1
ATOM 5636 O O . ALA A 1 687 ? -101.311 -31.955 160.225 1.00 78.81 687 ALA A O 1
ATOM 5637 N N . GLU A 1 688 ? -101.228 -30.837 158.286 1.00 79.12 688 GLU A N 1
ATOM 5638 C CA . GLU A 1 688 ? -101.722 -29.529 158.733 1.00 79.12 688 GLU A CA 1
ATOM 5639 C C . GLU A 1 688 ? -103.205 -29.610 159.103 1.00 79.12 688 GLU A C 1
ATOM 5641 O O . GLU A 1 688 ? -103.579 -29.115 160.152 1.00 79.12 688 GLU A O 1
ATOM 5646 N N . ASP A 1 689 ? -104.039 -30.287 158.310 1.00 82.50 689 ASP A N 1
ATOM 5647 C CA . ASP A 1 689 ? -105.453 -30.538 158.600 1.00 82.50 689 ASP A CA 1
ATOM 5648 C C . ASP A 1 689 ? -105.596 -31.456 159.825 1.00 82.50 689 ASP A C 1
ATOM 5650 O O . ASP A 1 689 ? -106.441 -31.203 160.677 1.00 82.50 689 ASP A O 1
ATOM 5654 N N . LEU A 1 690 ? -104.762 -32.498 159.963 1.00 83.69 690 LEU A N 1
ATOM 5655 C CA . LEU A 1 690 ? -104.764 -33.385 161.136 1.00 83.69 690 LEU A CA 1
ATOM 5656 C C . LEU A 1 690 ? -104.219 -32.681 162.389 1.00 83.69 690 LEU A C 1
ATOM 5658 O O . LEU A 1 690 ? -104.758 -32.882 163.476 1.00 83.69 690 LEU A O 1
ATOM 5662 N N . LEU A 1 691 ? -103.180 -31.850 162.248 1.00 80.94 691 LEU A N 1
ATOM 5663 C CA . LEU A 1 691 ? -102.652 -31.000 163.315 1.00 80.94 691 LEU A CA 1
ATOM 5664 C C . LEU A 1 691 ? -103.682 -29.957 163.714 1.00 80.94 691 LEU A C 1
ATOM 5666 O O . LEU A 1 691 ? -103.965 -29.864 164.891 1.00 80.94 691 LEU A O 1
ATOM 5670 N N . MET A 1 692 ? -104.324 -29.270 162.772 1.00 81.06 692 MET A N 1
ATOM 5671 C CA . MET A 1 692 ? -105.393 -28.307 163.031 1.00 81.06 692 MET A CA 1
ATOM 5672 C C . MET A 1 692 ? -106.631 -28.985 163.625 1.00 81.06 692 MET A C 1
ATOM 5674 O O . MET A 1 692 ? -107.272 -28.402 164.488 1.00 81.06 692 MET A O 1
ATOM 5678 N N . HIS A 1 693 ? -106.936 -30.241 163.277 1.00 82.75 693 HIS A N 1
ATOM 5679 C CA . HIS A 1 693 ? -107.965 -31.014 163.979 1.00 82.75 693 HIS A CA 1
ATOM 5680 C C . HIS A 1 693 ? -107.538 -31.361 165.410 1.00 82.75 693 HIS A C 1
ATOM 5682 O O . HIS A 1 693 ? -108.353 -31.272 166.317 1.00 82.75 693 HIS A O 1
ATOM 5688 N N . LYS A 1 694 ? -106.263 -31.697 165.648 1.00 81.69 694 LYS A N 1
ATOM 5689 C CA . LYS A 1 694 ? -105.723 -31.977 166.992 1.00 81.69 694 LYS A CA 1
ATOM 5690 C C . LYS A 1 694 ? -105.494 -30.720 167.831 1.00 81.69 694 LYS A C 1
ATOM 5692 O O . LYS A 1 694 ? -105.602 -30.785 169.049 1.00 81.69 694 LYS A O 1
ATOM 5697 N N . GLU A 1 695 ? -105.225 -29.583 167.205 1.00 80.19 695 GLU A N 1
ATOM 5698 C CA . GLU A 1 695 ? -105.150 -28.265 167.823 1.00 80.19 695 GLU A CA 1
ATOM 5699 C C . GLU A 1 695 ? -106.546 -27.734 168.101 1.00 80.19 695 GLU A C 1
ATOM 5701 O O . GLU A 1 695 ? -106.744 -27.203 169.180 1.00 80.19 695 GLU A O 1
ATOM 5706 N N . LYS A 1 696 ? -107.533 -27.992 167.236 1.00 82.31 696 LYS A N 1
ATOM 5707 C CA . LYS A 1 696 ? -108.946 -27.712 167.503 1.00 82.31 696 LYS A CA 1
ATOM 5708 C C . LYS A 1 696 ? -109.518 -28.624 168.589 1.00 82.31 696 LYS A C 1
ATOM 5710 O O . LYS A 1 696 ? -110.148 -28.113 169.498 1.00 82.31 696 LYS A O 1
ATOM 5715 N N . GLU A 1 697 ? -109.238 -29.928 168.583 1.00 80.56 697 GLU A N 1
ATOM 5716 C CA . GLU A 1 697 ? -109.556 -30.825 169.708 1.00 80.56 697 GLU A CA 1
ATOM 5717 C C . GLU A 1 697 ? -108.866 -30.356 170.997 1.00 80.56 697 GLU A C 1
ATOM 5719 O O . GLU A 1 697 ? -109.460 -30.403 172.069 1.00 80.56 697 GLU A O 1
ATOM 5724 N N . ARG A 1 698 ? -107.617 -29.880 170.916 1.00 82.44 698 ARG A N 1
ATOM 5725 C CA . ARG A 1 698 ? -106.886 -29.308 172.054 1.00 82.44 698 ARG A CA 1
ATOM 5726 C C . ARG A 1 698 ? -107.459 -27.962 172.489 1.00 82.44 698 ARG A C 1
ATOM 5728 O O . ARG A 1 698 ? -107.453 -27.701 173.682 1.00 82.44 698 ARG A O 1
ATOM 5735 N N . GLU A 1 699 ? -107.934 -27.118 171.583 1.00 80.69 699 GLU A N 1
ATOM 5736 C CA . GLU A 1 699 ? -108.595 -25.850 171.893 1.00 80.69 699 GLU A CA 1
ATOM 5737 C C . GLU A 1 699 ? -109.983 -26.089 172.471 1.00 80.69 699 GLU A C 1
ATOM 5739 O O . GLU A 1 699 ? -110.308 -25.453 173.457 1.00 80.69 699 GLU A O 1
ATOM 5744 N N . GLU A 1 700 ? -110.749 -27.053 171.965 1.00 79.44 700 GLU A N 1
ATOM 5745 C CA . GLU A 1 700 ? -112.032 -27.488 172.526 1.00 79.44 700 GLU A CA 1
ATOM 5746 C C . GLU A 1 700 ? -111.831 -28.147 173.896 1.00 79.44 700 GLU A C 1
ATOM 5748 O O . GLU A 1 700 ? -112.551 -27.828 174.833 1.00 79.44 700 GLU A O 1
ATOM 5753 N N . MET A 1 701 ? -110.793 -28.969 174.084 1.00 78.94 701 MET A N 1
ATOM 5754 C CA . MET A 1 701 ? -110.414 -29.489 175.404 1.00 78.94 701 MET A CA 1
ATOM 5755 C C . MET A 1 701 ? -109.883 -28.397 176.339 1.00 78.94 701 MET A C 1
ATOM 5757 O O . MET A 1 701 ? -110.161 -28.450 177.532 1.00 78.94 701 MET A O 1
ATOM 5761 N N . LEU A 1 702 ? -109.149 -27.397 175.841 1.00 79.88 702 LEU A N 1
ATOM 5762 C CA . LEU A 1 702 ? -108.708 -26.242 176.632 1.00 79.88 702 LEU A CA 1
ATOM 5763 C C . LEU A 1 702 ? -109.861 -25.283 176.935 1.00 79.88 702 LEU A C 1
ATOM 5765 O O . LEU A 1 702 ? -109.836 -24.664 177.986 1.00 79.88 702 LEU A O 1
ATOM 5769 N N . GLU A 1 703 ? -110.870 -25.176 176.075 1.00 77.62 703 GLU A N 1
ATOM 5770 C CA . GLU A 1 703 ? -112.083 -24.387 176.291 1.00 77.62 703 GLU A CA 1
ATOM 5771 C C . GLU A 1 703 ? -113.037 -25.121 177.228 1.00 77.62 703 GLU A C 1
ATOM 5773 O O . GLU A 1 703 ? -113.628 -24.492 178.094 1.00 77.62 703 GLU A O 1
ATOM 5778 N N . HIS A 1 704 ? -113.105 -26.453 177.172 1.00 78.25 704 HIS A N 1
ATOM 5779 C CA . HIS A 1 704 ? -113.716 -27.272 178.213 1.00 78.25 704 HIS A CA 1
ATOM 5780 C C . HIS A 1 704 ? -112.949 -27.156 179.532 1.00 78.25 704 HIS A C 1
ATOM 5782 O O . HIS A 1 704 ? -113.590 -27.016 180.561 1.00 78.25 704 HIS A O 1
ATOM 5788 N N . TYR A 1 705 ? -111.612 -27.123 179.540 1.00 75.31 705 TYR A N 1
ATOM 5789 C CA . TYR A 1 705 ? -110.845 -26.847 180.761 1.00 75.31 705 TYR A CA 1
ATOM 5790 C C . TYR A 1 705 ? -111.020 -25.406 181.254 1.00 75.31 705 TYR A C 1
ATOM 5792 O O . TYR A 1 705 ? -111.108 -25.213 182.455 1.00 75.31 705 TYR A O 1
ATOM 5800 N N . ARG A 1 706 ? -111.127 -24.394 180.383 1.00 78.38 706 ARG A N 1
ATOM 5801 C CA . ARG A 1 706 ? -111.444 -23.004 180.772 1.00 78.38 706 ARG A CA 1
ATOM 5802 C C . ARG A 1 706 ? -112.872 -22.880 181.274 1.00 78.38 706 ARG A C 1
ATOM 5804 O O . ARG A 1 706 ? -113.088 -22.134 182.213 1.00 78.38 706 ARG A O 1
ATOM 5811 N N . SER A 1 707 ? -113.813 -23.613 180.685 1.00 73.88 707 SER A N 1
ATOM 5812 C CA . SER A 1 707 ? -115.217 -23.652 181.095 1.00 73.88 707 SER A CA 1
ATOM 5813 C C . SER A 1 707 ? -115.348 -24.378 182.428 1.00 73.88 707 SER A C 1
ATOM 5815 O O . SER A 1 707 ? -115.818 -23.772 183.370 1.00 73.88 707 SER A O 1
ATOM 5817 N N . LEU A 1 708 ? -114.796 -25.589 182.586 1.00 72.75 708 LEU A N 1
ATOM 5818 C CA . LEU A 1 708 ? -114.731 -26.270 183.883 1.00 72.75 708 LEU A CA 1
ATOM 5819 C C . LEU A 1 708 ? -113.883 -25.519 184.913 1.00 72.75 708 LEU A C 1
ATOM 5821 O O . LEU A 1 708 ? -114.189 -25.633 186.087 1.00 72.75 708 LEU A O 1
ATOM 5825 N N . SER A 1 709 ? -112.855 -24.750 184.539 1.00 71.75 709 SER A N 1
ATOM 5826 C CA . SER A 1 709 ? -112.140 -23.871 185.479 1.00 71.75 709 SER A CA 1
ATOM 5827 C C . SER A 1 709 ? -112.890 -22.574 185.766 1.00 71.75 709 SER A C 1
ATOM 5829 O O . SER A 1 709 ? -112.723 -22.038 186.850 1.00 71.75 709 SER A O 1
ATOM 5831 N N . HIS A 1 710 ? -113.722 -22.062 184.860 1.00 77.56 710 HIS A N 1
ATOM 5832 C CA . HIS A 1 710 ? -114.585 -20.914 185.124 1.00 77.56 710 HIS A CA 1
ATOM 5833 C C . HIS A 1 710 ? -115.762 -21.339 185.998 1.00 77.56 710 HIS A C 1
ATOM 5835 O O . HIS A 1 710 ? -115.982 -20.724 187.029 1.00 77.56 710 HIS A O 1
ATOM 5841 N N . ASP A 1 711 ? -116.426 -22.443 185.667 1.00 74.00 711 ASP A N 1
ATOM 5842 C CA . ASP A 1 711 ? -117.432 -23.104 186.490 1.00 74.00 711 ASP A CA 1
ATOM 5843 C C . ASP A 1 711 ? -116.834 -23.534 187.832 1.00 74.00 711 ASP A C 1
ATOM 5845 O O . ASP A 1 711 ? -117.468 -23.314 188.853 1.00 74.00 711 ASP A O 1
ATOM 5849 N N . ALA A 1 712 ? -115.602 -24.058 187.885 1.00 71.88 712 ALA A N 1
ATOM 5850 C CA . ALA A 1 712 ? -114.926 -24.344 189.151 1.00 71.88 712 ALA A CA 1
ATOM 5851 C C . ALA A 1 712 ? -114.551 -23.072 189.915 1.00 71.88 712 ALA A C 1
ATOM 5853 O O . ALA A 1 712 ? -114.695 -23.087 191.120 1.00 71.88 712 ALA A O 1
ATOM 5854 N N . VAL A 1 713 ? -114.158 -21.965 189.277 1.00 73.62 713 VAL A N 1
ATOM 5855 C CA . VAL A 1 713 ? -113.909 -20.676 189.962 1.00 73.62 713 VAL A CA 1
ATOM 5856 C C . VAL A 1 713 ? -115.216 -19.998 190.393 1.00 73.62 713 VAL A C 1
ATOM 5858 O O . VAL A 1 713 ? -115.249 -19.313 191.409 1.00 73.62 713 VAL A O 1
ATOM 5861 N N . MET A 1 714 ? -116.321 -20.216 189.681 1.00 74.62 714 MET A N 1
ATOM 5862 C CA . MET A 1 714 ? -117.661 -19.762 190.063 1.00 74.62 714 MET A CA 1
ATOM 5863 C C . MET A 1 714 ? -118.255 -20.652 191.162 1.00 74.62 714 MET A C 1
ATOM 5865 O O . MET A 1 714 ? -118.937 -20.143 192.047 1.00 74.62 714 MET A O 1
ATOM 5869 N N . LEU A 1 715 ? -117.951 -21.953 191.170 1.00 71.69 715 LEU A N 1
ATOM 5870 C CA . LEU A 1 715 ? -118.283 -22.891 192.244 1.00 71.69 715 LEU A CA 1
ATOM 5871 C C . LEU A 1 715 ? -117.347 -22.751 193.447 1.00 71.69 715 LEU A C 1
ATOM 5873 O O . LEU A 1 715 ? -117.817 -22.948 194.554 1.00 71.69 715 LEU A O 1
ATOM 5877 N N . GLU A 1 716 ? -116.082 -22.364 193.278 1.00 70.69 716 GLU A N 1
ATOM 5878 C CA . GLU A 1 716 ? -115.143 -21.981 194.345 1.00 70.69 716 GLU A CA 1
ATOM 5879 C C . GLU A 1 716 ? -115.482 -20.597 194.886 1.00 70.69 716 GLU A C 1
ATOM 5881 O O . GLU A 1 716 ? -115.373 -20.389 196.081 1.00 70.69 716 GLU A O 1
ATOM 5886 N N . GLY A 1 717 ? -115.957 -19.665 194.058 1.00 71.88 717 GLY A N 1
ATOM 5887 C CA . GLY A 1 717 ? -116.491 -18.376 194.497 1.00 71.88 717 GLY A CA 1
ATOM 5888 C C . GLY A 1 717 ? -117.825 -18.536 195.228 1.00 71.88 717 GLY A C 1
ATOM 5889 O O . GLY A 1 717 ? -118.037 -17.926 196.273 1.00 71.88 717 GLY A O 1
ATOM 5890 N N . SER A 1 718 ? -118.699 -19.423 194.742 1.00 71.19 718 SER A N 1
ATOM 5891 C CA . SER A 1 718 ? -119.929 -19.812 195.437 1.00 71.19 718 SER A CA 1
ATOM 5892 C C . SER A 1 718 ? -119.629 -20.618 196.700 1.00 71.19 718 SER A C 1
ATOM 5894 O O . SER A 1 718 ? -120.294 -20.393 197.705 1.00 71.19 718 SER A O 1
ATOM 5896 N N . ASN A 1 719 ? -118.628 -21.507 196.694 1.00 68.75 719 ASN A N 1
ATOM 5897 C CA . ASN A 1 719 ? -118.164 -22.193 197.897 1.00 68.75 719 ASN A CA 1
ATOM 5898 C C . ASN A 1 719 ? -117.516 -21.206 198.847 1.00 68.75 719 ASN A C 1
ATOM 5900 O O . ASN A 1 719 ? -117.826 -21.294 200.008 1.00 68.75 719 ASN A O 1
ATOM 5904 N N . GLN A 1 720 ? -116.708 -20.238 198.423 1.00 71.75 720 GLN A N 1
ATOM 5905 C CA . GLN A 1 720 ? -116.141 -19.238 199.329 1.00 71.75 720 GLN A CA 1
ATOM 5906 C C . GLN A 1 720 ? -117.220 -18.299 199.865 1.00 71.75 720 GLN A C 1
ATOM 5908 O O . GLN A 1 720 ? -117.151 -17.918 201.025 1.00 71.75 720 GLN A O 1
ATOM 5913 N N . SER A 1 721 ? -118.265 -17.979 199.097 1.00 71.38 721 SER A N 1
ATOM 5914 C CA . SER A 1 721 ? -119.441 -17.281 199.630 1.00 71.38 721 SER A CA 1
ATOM 5915 C C . SER A 1 721 ? -120.159 -18.137 200.678 1.00 71.38 721 SER A C 1
ATOM 5917 O O . SER A 1 721 ? -120.389 -17.662 201.784 1.00 71.38 721 SER A O 1
ATOM 5919 N N . LEU A 1 722 ? -120.434 -19.412 200.382 1.00 68.50 722 LEU A N 1
ATOM 5920 C CA . LEU A 1 722 ? -121.094 -20.353 201.296 1.00 68.50 722 LEU A CA 1
ATOM 5921 C C . LEU A 1 722 ? -120.196 -20.822 202.452 1.00 68.50 722 LEU A C 1
ATOM 5923 O O . LEU A 1 722 ? -120.707 -21.222 203.486 1.00 68.50 722 LEU A O 1
ATOM 5927 N N . GLU A 1 723 ? -118.874 -20.772 202.318 1.00 70.25 723 GLU A N 1
ATOM 5928 C CA . GLU A 1 723 ? -117.875 -21.098 203.335 1.00 70.25 723 GLU A CA 1
ATOM 5929 C C . GLU A 1 723 ? -117.599 -19.894 204.209 1.00 70.25 723 GLU A C 1
ATOM 5931 O O . GLU A 1 723 ? -117.324 -20.115 205.380 1.00 70.25 723 GLU A O 1
ATOM 5936 N N . ASN A 1 724 ? -117.716 -18.667 203.689 1.00 72.25 724 ASN A N 1
ATOM 5937 C CA . ASN A 1 724 ? -117.743 -17.439 204.476 1.00 72.25 724 ASN A CA 1
ATOM 5938 C C . ASN A 1 724 ? -119.070 -17.326 205.228 1.00 72.25 724 ASN A C 1
ATOM 5940 O O . ASN A 1 724 ? -119.032 -17.143 206.435 1.00 72.25 724 ASN A O 1
ATOM 5944 N N . GLU A 1 725 ? -120.227 -17.545 204.594 1.00 69.69 725 GLU A N 1
ATOM 5945 C CA . GLU A 1 725 ? -121.515 -17.638 205.300 1.00 69.69 725 GLU A CA 1
ATOM 5946 C C . GLU A 1 725 ? -121.512 -18.797 206.301 1.00 69.69 725 GLU A C 1
ATOM 5948 O O . GLU A 1 725 ? -121.887 -18.612 207.453 1.00 69.69 725 GLU A O 1
ATOM 5953 N N . ALA A 1 726 ? -120.994 -19.975 205.941 1.00 64.06 726 ALA A N 1
ATOM 5954 C CA . ALA A 1 726 ? -120.838 -21.066 206.893 1.00 64.06 726 ALA A CA 1
ATOM 5955 C C . ALA A 1 726 ? -119.701 -20.825 207.895 1.00 64.06 726 ALA A C 1
ATOM 5957 O O . ALA A 1 726 ? -119.714 -21.458 208.938 1.00 64.06 726 ALA A O 1
ATOM 5958 N N . ALA A 1 727 ? -118.709 -19.964 207.658 1.00 68.00 727 ALA A N 1
ATOM 5959 C CA . ALA A 1 727 ? -117.696 -19.582 208.651 1.00 68.00 727 ALA A CA 1
ATOM 5960 C C . ALA A 1 727 ? -118.246 -18.527 209.608 1.00 68.00 727 ALA A C 1
ATOM 5962 O O . ALA A 1 727 ? -117.961 -18.605 210.792 1.00 68.00 727 ALA A O 1
ATOM 5963 N N . GLU A 1 728 ? -119.096 -17.622 209.134 1.00 67.75 728 GLU A N 1
ATOM 5964 C CA . GLU A 1 728 ? -119.880 -16.682 209.928 1.00 67.75 728 GLU A CA 1
ATOM 5965 C C . GLU A 1 728 ? -120.884 -17.456 210.796 1.00 67.75 728 GLU A C 1
ATOM 5967 O O . GLU A 1 728 ? -120.899 -17.307 212.015 1.00 67.75 728 GLU A O 1
ATOM 5972 N N . CYS A 1 729 ? -121.628 -18.398 210.207 1.00 59.19 729 CYS A N 1
ATOM 5973 C CA . CYS A 1 729 ? -122.506 -19.307 210.936 1.00 59.19 729 CYS A CA 1
ATOM 5974 C C . CYS A 1 729 ? -121.737 -20.285 211.830 1.00 59.19 729 CYS A C 1
ATOM 5976 O O . CYS A 1 729 ? -122.236 -20.568 212.905 1.00 59.19 729 CYS A O 1
ATOM 5978 N N . ARG A 1 730 ? -120.536 -20.775 211.473 1.00 67.25 730 ARG A N 1
ATOM 5979 C CA . ARG A 1 730 ? -119.676 -21.588 212.368 1.00 67.25 730 ARG A CA 1
ATOM 5980 C C . ARG A 1 730 ? -119.007 -20.742 213.449 1.00 67.25 730 ARG A C 1
ATOM 5982 O O . ARG A 1 730 ? -118.734 -21.273 214.514 1.00 67.25 730 ARG A O 1
ATOM 5989 N N . ARG A 1 731 ? -118.765 -19.447 213.235 1.00 69.69 731 ARG A N 1
ATOM 5990 C CA . ARG A 1 731 ? -118.297 -18.501 214.260 1.00 69.69 731 ARG A CA 1
ATOM 5991 C C . ARG A 1 731 ? -119.416 -18.240 215.261 1.00 69.69 731 ARG A C 1
ATOM 5993 O O . ARG A 1 731 ? -119.199 -18.426 216.449 1.00 69.69 731 ARG A O 1
ATOM 6000 N N . GLN A 1 732 ? -120.622 -17.950 214.776 1.00 65.88 732 GLN A N 1
ATOM 6001 C CA . GLN A 1 732 ? -121.834 -17.860 215.593 1.00 65.88 732 GLN A CA 1
ATOM 6002 C C . GLN A 1 732 ? -122.159 -19.195 216.280 1.00 65.88 732 GLN A C 1
ATOM 6004 O O . GLN A 1 732 ? -122.545 -19.189 217.444 1.00 65.88 732 GLN A O 1
ATOM 6009 N N . LEU A 1 733 ? -121.943 -20.343 215.620 1.00 58.00 733 LEU A N 1
ATOM 6010 C CA . LEU A 1 733 ? -122.075 -21.657 216.253 1.00 58.00 733 LEU A CA 1
ATOM 6011 C C . LEU A 1 733 ? -121.020 -21.837 217.339 1.00 58.00 733 LEU A C 1
ATOM 6013 O O . LEU A 1 733 ? -121.394 -22.220 218.424 1.00 58.00 733 LEU A O 1
ATOM 6017 N N . ASN A 1 734 ? -119.745 -21.516 217.106 1.00 63.91 734 ASN A N 1
ATOM 6018 C CA . ASN A 1 734 ? -118.682 -21.616 218.114 1.00 63.91 734 ASN A CA 1
ATOM 6019 C C . ASN A 1 734 ? -118.894 -20.647 219.293 1.00 63.91 734 ASN A C 1
ATOM 6021 O O . ASN A 1 734 ? -118.565 -20.975 220.431 1.00 63.91 734 ASN A O 1
ATOM 6025 N N . GLU A 1 735 ? -119.467 -19.468 219.056 1.00 64.25 735 GLU A N 1
ATOM 6026 C CA . GLU A 1 735 ? -119.882 -18.525 220.101 1.00 64.25 735 GLU A CA 1
ATOM 6027 C C . GLU A 1 735 ? -121.050 -19.117 220.910 1.00 64.25 735 GLU A C 1
ATOM 6029 O O . GLU A 1 735 ? -120.920 -19.299 222.118 1.00 64.25 735 GLU A O 1
ATOM 6034 N N . LEU A 1 736 ? -122.118 -19.585 220.257 1.00 61.03 736 LEU A N 1
ATOM 6035 C CA . LEU A 1 736 ? -123.256 -20.246 220.913 1.00 61.03 736 LEU A CA 1
ATOM 6036 C C . LEU A 1 736 ? -122.923 -21.626 221.514 1.00 61.03 736 LEU A C 1
ATOM 6038 O O . LEU A 1 736 ? -123.601 -22.060 222.446 1.00 61.03 736 LEU A O 1
ATOM 6042 N N . GLU A 1 737 ? -121.897 -22.321 221.012 1.00 62.50 737 GLU A N 1
ATOM 6043 C CA . GLU A 1 737 ? -121.367 -23.601 221.497 1.00 62.50 737 GLU A CA 1
ATOM 6044 C C . GLU A 1 737 ? -120.414 -23.400 222.668 1.00 62.50 737 GLU A C 1
ATOM 6046 O O . GLU A 1 737 ? -120.431 -24.214 223.588 1.00 62.50 737 GLU A O 1
ATOM 6051 N N . SER A 1 738 ? -119.634 -22.315 222.694 1.00 65.25 738 SER A N 1
ATOM 6052 C CA . SER A 1 738 ? -118.830 -21.943 223.861 1.00 65.25 738 SER A CA 1
ATOM 6053 C C . SER A 1 738 ? -119.703 -21.379 224.984 1.00 65.25 738 SER A C 1
ATOM 6055 O O . SER A 1 738 ? -119.519 -21.795 226.128 1.00 65.25 738 SER A O 1
ATOM 6057 N N . GLU A 1 739 ? -120.742 -20.592 224.680 1.00 65.62 739 GLU A N 1
ATOM 6058 C CA . GLU A 1 739 ? -121.821 -20.286 225.630 1.00 65.62 739 GLU A CA 1
ATOM 6059 C C . GLU A 1 739 ? -122.536 -21.565 226.085 1.00 65.62 739 GLU A C 1
ATOM 6061 O O . GLU A 1 739 ? -122.685 -21.786 227.286 1.00 65.62 739 GLU A O 1
ATOM 6066 N N . ASN A 1 740 ? -122.882 -22.485 225.173 1.00 57.53 740 ASN A N 1
ATOM 6067 C CA . ASN A 1 740 ? -123.405 -23.805 225.549 1.00 57.53 740 ASN A CA 1
ATOM 6068 C C . ASN A 1 740 ? -122.420 -24.600 226.405 1.00 57.53 740 ASN A C 1
ATOM 6070 O O . ASN A 1 740 ? -122.864 -25.395 227.217 1.00 57.53 740 ASN A O 1
ATOM 6074 N N . HIS A 1 741 ? -121.109 -24.456 226.227 1.00 65.19 741 HIS A N 1
ATOM 6075 C CA . HIS A 1 741 ? -120.101 -25.203 226.975 1.00 65.19 741 HIS A CA 1
ATOM 6076 C C . HIS A 1 741 ? -119.866 -24.601 228.368 1.00 65.19 741 HIS A C 1
ATOM 6078 O O . HIS A 1 741 ? -119.615 -25.345 229.317 1.00 65.19 741 HIS A O 1
ATOM 6084 N N . VAL A 1 742 ? -120.024 -23.282 228.523 1.00 69.19 742 VAL A N 1
ATOM 6085 C CA . VAL A 1 742 ? -120.115 -22.606 229.827 1.00 69.19 742 VAL A CA 1
ATOM 6086 C C . VAL A 1 742 ? -121.411 -23.009 230.533 1.00 69.19 742 VAL A C 1
ATOM 6088 O O . VAL A 1 742 ? -121.353 -23.545 231.637 1.00 69.19 742 VAL A O 1
ATOM 6091 N N . LEU A 1 743 ? -122.566 -22.891 229.872 1.00 58.12 743 LEU A N 1
ATOM 6092 C CA . LEU A 1 743 ? -123.867 -23.293 230.417 1.00 58.12 743 LEU A CA 1
ATOM 6093 C C . LEU A 1 743 ? -123.946 -24.801 230.703 1.00 58.12 743 LEU A C 1
ATOM 6095 O O . LEU A 1 743 ? -124.539 -25.195 231.700 1.00 58.12 743 LEU A O 1
ATOM 6099 N N . LYS A 1 744 ? -123.300 -25.662 229.903 1.00 58.22 744 LYS A N 1
ATOM 6100 C CA . LYS A 1 744 ? -123.148 -27.101 230.191 1.00 58.22 744 LYS A CA 1
ATOM 6101 C C . LYS A 1 744 ? -122.191 -27.356 231.351 1.00 58.22 744 LYS A C 1
ATOM 6103 O O . LYS A 1 744 ? -122.406 -28.319 232.071 1.00 58.22 744 LYS A O 1
ATOM 6108 N N . LYS A 1 745 ? -121.181 -26.515 231.597 1.00 61.78 745 LYS A N 1
ATOM 6109 C CA . LYS A 1 745 ? -120.348 -26.604 232.812 1.00 61.78 745 LYS A CA 1
ATOM 6110 C C . LYS A 1 745 ? -121.113 -26.176 234.065 1.00 61.78 745 LYS A C 1
ATOM 6112 O O . LYS A 1 745 ? -120.999 -26.858 235.080 1.00 61.78 745 LYS A O 1
ATOM 6117 N N . GLU A 1 746 ? -121.939 -25.134 233.990 1.00 63.75 746 GLU A N 1
ATOM 6118 C CA . GLU A 1 746 ? -122.843 -24.744 235.084 1.00 63.75 746 GLU A CA 1
ATOM 6119 C C . GLU A 1 746 ? -123.966 -25.766 235.317 1.00 63.75 746 GLU A C 1
ATOM 6121 O O . GLU A 1 746 ? -124.297 -26.069 236.463 1.00 63.75 746 GLU A O 1
ATOM 6126 N N . LEU A 1 747 ? -124.525 -26.352 234.252 1.00 58.94 747 LEU A N 1
ATOM 6127 C CA . LEU A 1 747 ? -125.464 -27.470 234.353 1.00 58.94 747 LEU A CA 1
ATOM 6128 C C . LEU A 1 747 ? -124.787 -28.722 234.907 1.00 58.94 747 LEU A C 1
ATOM 6130 O O . LEU A 1 747 ? -125.385 -29.378 235.742 1.00 58.94 747 LEU A O 1
ATOM 6134 N N . CYS A 1 748 ? -123.551 -29.048 234.525 1.00 65.31 748 CYS A N 1
ATOM 6135 C CA . CYS A 1 748 ? -122.838 -30.191 235.095 1.00 65.31 748 CYS A CA 1
ATOM 6136 C C . CYS A 1 748 ? -122.498 -29.989 236.578 1.00 65.31 748 CYS A C 1
ATOM 6138 O O . CYS A 1 748 ? -122.638 -30.941 237.338 1.00 65.31 748 CYS A O 1
ATOM 6140 N N . SER A 1 749 ? -122.111 -28.785 237.020 1.00 67.88 749 SER A N 1
ATOM 6141 C CA . SER A 1 749 ? -121.836 -28.528 238.445 1.00 67.88 749 SER A CA 1
ATOM 6142 C C . SER A 1 749 ? -123.109 -28.443 239.296 1.00 67.88 749 SER A C 1
ATOM 6144 O O . SER A 1 749 ? -123.114 -28.873 240.452 1.00 67.88 749 SER A O 1
ATOM 6146 N N . ARG A 1 750 ? -124.226 -27.965 238.727 1.00 65.44 750 ARG A N 1
ATOM 6147 C CA . ARG A 1 750 ? -125.547 -28.072 239.366 1.00 65.44 750 ARG A CA 1
ATOM 6148 C C . ARG A 1 750 ? -126.081 -29.501 239.353 1.00 65.44 750 ARG A C 1
ATOM 6150 O O . ARG A 1 750 ? -126.620 -29.923 240.367 1.00 65.44 750 ARG A O 1
ATOM 6157 N N . ASN A 1 751 ? -125.866 -30.268 238.288 1.00 60.84 751 ASN A N 1
ATOM 6158 C CA . ASN A 1 751 ? -126.254 -31.676 238.224 1.00 60.84 751 ASN A CA 1
ATOM 6159 C C . ASN A 1 751 ? -125.422 -32.536 239.180 1.00 60.84 751 ASN A C 1
ATOM 6161 O O . ASN A 1 751 ? -126.001 -33.412 239.801 1.00 60.84 751 ASN A O 1
ATOM 6165 N N . SER A 1 752 ? -124.127 -32.259 239.389 1.00 62.50 752 SER A N 1
ATOM 6166 C CA . SER A 1 752 ? -123.344 -32.958 240.421 1.00 62.50 752 SER A CA 1
ATOM 6167 C C . SER A 1 752 ? -123.830 -32.633 241.836 1.00 62.50 752 SER A C 1
ATOM 6169 O O . SER A 1 752 ? -123.889 -33.518 242.685 1.00 62.50 752 SER A O 1
ATOM 6171 N N . LEU A 1 753 ? -124.232 -31.378 242.086 1.00 71.62 753 LEU A N 1
ATOM 6172 C CA . LEU A 1 753 ? -124.849 -30.971 243.353 1.00 71.62 753 LEU A CA 1
ATOM 6173 C C . LEU A 1 753 ? -126.238 -31.609 243.551 1.00 71.62 753 LEU A C 1
ATOM 6175 O O . LEU A 1 753 ? -126.596 -31.947 244.675 1.00 71.62 753 LEU A O 1
ATOM 6179 N N . ILE A 1 754 ? -127.001 -31.795 242.470 1.00 65.12 754 ILE A N 1
ATOM 6180 C CA . ILE A 1 754 ? -128.287 -32.503 242.471 1.00 65.12 754 ILE A CA 1
ATOM 6181 C C . ILE A 1 754 ? -128.071 -33.996 242.739 1.00 65.12 754 ILE A C 1
ATOM 6183 O O . ILE A 1 754 ? -128.667 -34.499 243.686 1.00 65.12 754 ILE A O 1
ATOM 6187 N N . THR A 1 755 ? -127.162 -34.684 242.036 1.00 66.69 755 THR A N 1
ATOM 6188 C CA . THR A 1 755 ? -126.888 -36.109 242.297 1.00 66.69 755 THR A CA 1
ATOM 6189 C C . THR A 1 755 ? -126.361 -36.344 243.709 1.00 66.69 755 THR A C 1
ATOM 6191 O O . THR A 1 755 ? -126.798 -37.278 244.364 1.00 66.69 755 THR A O 1
ATOM 6194 N N . GLU A 1 756 ? -125.534 -35.453 244.268 1.00 68.94 756 GLU A N 1
ATOM 6195 C CA . GLU A 1 756 ? -125.124 -35.557 245.676 1.00 68.94 756 GLU A CA 1
ATOM 6196 C C . GLU A 1 756 ? -126.272 -35.382 246.689 1.00 68.94 756 GLU A C 1
ATOM 6198 O O . GLU A 1 756 ? -126.131 -35.779 247.851 1.00 68.94 756 GLU A O 1
ATOM 6203 N N . LEU A 1 757 ? -127.382 -34.751 246.301 1.00 62.47 757 LEU A N 1
ATOM 6204 C CA . LEU A 1 757 ? -128.593 -34.628 247.116 1.00 62.47 757 LEU A CA 1
ATOM 6205 C C . LEU A 1 757 ? -129.558 -35.799 246.859 1.00 62.47 757 LEU A C 1
ATOM 6207 O O . LEU A 1 757 ? -130.191 -36.276 247.799 1.00 62.47 757 LEU A O 1
ATOM 6211 N N . GLU A 1 758 ? -129.610 -36.319 245.633 1.00 65.88 758 GLU A N 1
ATOM 6212 C CA . GLU A 1 758 ? -130.372 -37.512 245.246 1.00 65.88 758 GLU A CA 1
ATOM 6213 C C . GLU A 1 758 ? -129.755 -38.807 245.806 1.00 65.88 758 GLU A C 1
ATOM 6215 O O . GLU A 1 758 ? -130.491 -39.677 246.263 1.00 65.88 758 GLU A O 1
ATOM 6220 N N . ASP A 1 759 ? -128.428 -38.917 245.907 1.00 66.44 759 ASP A N 1
ATOM 6221 C CA . ASP A 1 759 ? -127.730 -40.019 246.589 1.00 66.44 759 ASP A CA 1
ATOM 6222 C C . ASP A 1 759 ? -128.024 -40.015 248.098 1.00 66.44 759 ASP A C 1
ATOM 6224 O O . ASP A 1 759 ? -128.247 -41.060 248.718 1.00 66.44 759 ASP A O 1
ATOM 6228 N N . LYS A 1 760 ? -128.109 -38.823 248.708 1.00 59.34 760 LYS A N 1
ATOM 6229 C CA . LYS A 1 760 ? -128.550 -38.668 250.105 1.00 59.34 760 LYS A CA 1
ATOM 6230 C C . LYS A 1 760 ? -130.030 -39.054 250.263 1.00 59.34 760 LYS A C 1
ATOM 6232 O O . LYS A 1 760 ? -130.384 -39.671 251.268 1.00 59.34 760 LYS A O 1
ATOM 6237 N N . LEU A 1 761 ? -130.879 -38.750 249.277 1.00 60.03 761 LEU A N 1
ATOM 6238 C CA . LEU A 1 761 ? -132.309 -39.084 249.276 1.00 60.03 761 LEU A CA 1
ATOM 6239 C C . LEU A 1 761 ? -132.560 -40.594 249.092 1.00 60.03 761 LEU A C 1
ATOM 6241 O O . LEU A 1 761 ? -133.289 -41.205 249.873 1.00 60.03 761 LEU A O 1
ATOM 6245 N N . THR A 1 762 ? -131.915 -41.211 248.104 1.00 60.16 762 THR A N 1
ATOM 6246 C CA . THR A 1 762 ? -132.056 -42.639 247.781 1.00 60.16 762 THR A CA 1
ATOM 6247 C C . THR A 1 762 ? -131.470 -43.530 248.873 1.00 60.16 762 THR A C 1
ATOM 6249 O O . THR A 1 762 ? -132.104 -44.516 249.248 1.00 60.16 762 THR A O 1
ATOM 6252 N N . SER A 1 763 ? -130.341 -43.147 249.480 1.00 62.94 763 SER A N 1
ATOM 6253 C CA . SER A 1 763 ? -129.790 -43.803 250.677 1.00 62.94 763 SER A CA 1
ATOM 6254 C C . SER A 1 763 ? -130.802 -43.833 251.836 1.00 62.94 763 SER A C 1
ATOM 6256 O O . SER A 1 763 ? -131.107 -44.899 252.382 1.00 62.94 763 SER A O 1
ATOM 6258 N N . GLN A 1 764 ? -131.422 -42.685 252.144 1.00 58.31 764 GLN A N 1
ATOM 6259 C CA . GLN A 1 764 ? -132.486 -42.581 253.154 1.00 58.31 764 GLN A CA 1
ATOM 6260 C C . GLN A 1 764 ? -133.711 -43.450 252.807 1.00 58.31 764 GLN A C 1
ATOM 6262 O O . GLN A 1 764 ? -134.335 -44.020 253.705 1.00 58.31 764 GLN A O 1
ATOM 6267 N N . GLN A 1 765 ? -134.054 -43.592 251.523 1.00 61.53 765 GLN A N 1
ATOM 6268 C CA . GLN A 1 765 ? -135.188 -44.406 251.069 1.00 61.53 765 GLN A CA 1
ATOM 6269 C C . GLN A 1 765 ? -134.903 -45.918 251.117 1.00 61.53 765 GLN A C 1
ATOM 6271 O O . GLN A 1 765 ? -135.760 -46.667 251.587 1.00 61.53 765 GLN A O 1
ATOM 6276 N N . VAL A 1 766 ? -133.707 -46.373 250.724 1.00 70.19 766 VAL A N 1
ATOM 6277 C CA . VAL A 1 766 ? -133.309 -47.796 250.771 1.00 70.19 766 VAL A CA 1
ATOM 6278 C C . VAL A 1 766 ? -133.201 -48.309 252.211 1.00 70.19 766 VAL A C 1
ATOM 6280 O O . VAL A 1 766 ? -133.616 -49.430 252.511 1.00 70.19 766 VAL A O 1
ATOM 6283 N N . GLN A 1 767 ? -132.709 -47.493 253.149 1.00 59.16 767 GLN A N 1
ATOM 6284 C CA . GLN A 1 767 ? -132.671 -47.913 254.553 1.00 59.16 767 GLN A CA 1
ATOM 6285 C C . GLN A 1 767 ? -134.081 -47.953 255.180 1.00 59.16 767 GLN A C 1
ATOM 6287 O O . GLN A 1 767 ? -134.377 -48.854 255.968 1.00 59.16 767 GLN A O 1
ATOM 6292 N N . ASN A 1 768 ? -134.988 -47.058 254.763 1.00 57.53 768 ASN A N 1
ATOM 6293 C CA . ASN A 1 768 ? -136.401 -47.086 255.162 1.00 57.53 768 ASN A CA 1
ATOM 6294 C C . ASN A 1 768 ? -137.177 -48.305 254.625 1.00 57.53 768 ASN A C 1
ATOM 6296 O O . ASN A 1 768 ? -138.133 -48.735 255.270 1.00 57.53 768 ASN A O 1
ATOM 6300 N N . THR A 1 769 ? -136.806 -48.880 253.475 1.00 66.69 769 THR A N 1
ATOM 6301 C CA . THR A 1 769 ? -137.416 -50.135 252.993 1.00 66.69 769 THR A CA 1
ATOM 6302 C C . THR A 1 769 ? -136.840 -51.364 253.698 1.00 66.69 769 THR A C 1
ATOM 6304 O O . THR A 1 769 ? -137.608 -52.246 254.081 1.00 66.69 769 THR A O 1
ATOM 6307 N N . CYS A 1 770 ? -135.534 -51.390 253.987 1.00 58.28 770 CYS A N 1
ATOM 6308 C CA . CYS A 1 770 ? -134.906 -52.462 254.772 1.00 58.28 770 CYS A CA 1
ATOM 6309 C C . CYS A 1 770 ? -135.522 -52.595 256.184 1.00 58.28 770 CYS A C 1
ATOM 6311 O O . CYS A 1 770 ? -135.836 -53.699 256.633 1.00 58.28 770 CYS A O 1
ATOM 6313 N N . LEU A 1 771 ? -135.800 -51.464 256.846 1.00 55.09 771 LEU A N 1
ATOM 6314 C CA . LEU A 1 771 ? -136.486 -51.421 258.147 1.00 55.09 771 LEU A CA 1
ATOM 6315 C C . LEU A 1 771 ? -137.952 -51.896 258.107 1.00 55.09 771 LEU A C 1
ATOM 6317 O O . LEU A 1 771 ? -138.503 -52.217 259.157 1.00 55.09 771 LEU A O 1
ATOM 6321 N N . LYS A 1 772 ? -138.588 -51.961 256.929 1.00 57.84 772 LYS A N 1
ATOM 6322 C CA . LYS A 1 772 ? -139.950 -52.501 256.778 1.00 57.84 772 LYS A CA 1
ATOM 6323 C C . LYS A 1 772 ? -139.953 -54.012 256.577 1.00 57.84 772 LYS A C 1
ATOM 6325 O O . LYS A 1 772 ? -140.699 -54.699 257.262 1.00 57.84 772 LYS A O 1
ATOM 6330 N N . GLN A 1 773 ? -139.100 -54.536 255.698 1.00 59.78 773 GLN A N 1
ATOM 6331 C CA . GLN A 1 773 ? -139.133 -55.960 255.341 1.00 59.78 773 GLN A CA 1
ATOM 6332 C C . GLN A 1 773 ? -138.766 -56.879 256.522 1.00 59.78 773 GLN A C 1
ATOM 6334 O O . GLN A 1 773 ? -139.380 -57.924 256.714 1.00 59.78 773 GLN A O 1
ATOM 6339 N N . LYS A 1 774 ? -137.838 -56.458 257.393 1.00 50.75 774 LYS A N 1
ATOM 6340 C CA . LYS A 1 774 ? -137.447 -57.249 258.578 1.00 50.75 774 LYS A CA 1
ATOM 6341 C C . LYS A 1 774 ? -138.454 -57.217 259.731 1.00 50.75 774 LYS A C 1
ATOM 6343 O O . LYS A 1 774 ? -138.392 -58.068 260.615 1.00 50.75 774 LYS A O 1
ATOM 6348 N N . LEU A 1 775 ? -139.403 -56.278 259.707 1.00 57.38 775 LEU A N 1
ATOM 6349 C CA . LEU A 1 775 ? -140.560 -56.293 260.607 1.00 57.38 775 LEU A CA 1
ATOM 6350 C C . LEU A 1 775 ? -141.560 -57.398 260.215 1.00 57.38 775 LEU A C 1
ATOM 6352 O O . LEU A 1 775 ? -142.318 -57.866 261.059 1.00 57.38 775 LEU A O 1
ATOM 6356 N N . GLU A 1 776 ? -141.528 -57.830 258.952 1.00 63.88 776 GLU A N 1
ATOM 6357 C CA . GLU A 1 776 ? -142.359 -58.900 258.394 1.00 63.88 776 GLU A CA 1
ATOM 6358 C C . GLU A 1 776 ? -141.707 -60.280 258.630 1.00 63.88 776 GLU A C 1
ATOM 6360 O O . GLU A 1 776 ? -142.352 -61.174 259.173 1.00 63.88 776 GLU A O 1
ATOM 6365 N N . GLU A 1 777 ? -140.396 -60.425 258.372 1.00 52.12 777 GLU A N 1
ATOM 6366 C CA . GLU A 1 777 ? -139.630 -61.662 258.654 1.00 52.12 777 GLU A CA 1
ATOM 6367 C C . GLU A 1 777 ? -139.707 -62.092 260.136 1.00 52.12 777 GLU A C 1
ATOM 6369 O O . GLU A 1 777 ? -139.825 -63.281 260.443 1.00 52.12 777 GLU A O 1
ATOM 6374 N N . SER A 1 778 ? -139.711 -61.129 261.067 1.00 52.47 778 SER A N 1
ATOM 6375 C CA . SER A 1 778 ? -139.798 -61.403 262.510 1.00 52.47 778 SER A CA 1
ATOM 6376 C C . SER A 1 778 ? -141.122 -62.049 262.949 1.00 52.47 778 SER A C 1
ATOM 6378 O O . SER A 1 778 ? -141.182 -62.557 264.069 1.00 52.47 778 SER A O 1
ATOM 6380 N N . LEU A 1 779 ? -142.173 -62.027 262.119 1.00 62.94 779 LEU A N 1
ATOM 6381 C CA . LEU A 1 779 ? -143.464 -62.657 262.422 1.00 62.94 779 LEU A CA 1
ATOM 6382 C C . LEU A 1 779 ? -143.530 -64.128 261.985 1.00 62.94 779 LEU A C 1
ATOM 6384 O O . LEU A 1 779 ? -144.272 -64.899 262.596 1.00 62.94 779 LEU A O 1
ATOM 6388 N N . ASP A 1 780 ? -142.752 -64.536 260.977 1.00 56.78 780 ASP A N 1
ATOM 6389 C CA . ASP A 1 780 ? -142.735 -65.926 260.502 1.00 56.78 780 ASP A CA 1
ATOM 6390 C C . ASP A 1 780 ? -141.678 -66.785 261.210 1.00 56.78 780 ASP A C 1
ATOM 6392 O O . ASP A 1 780 ? -141.997 -67.902 261.619 1.00 56.78 780 ASP A O 1
ATOM 6396 N N . GLU A 1 781 ? -140.465 -66.289 261.490 1.00 49.56 781 GLU A N 1
ATOM 6397 C CA . GLU A 1 781 ? -139.507 -67.083 262.289 1.00 49.56 781 GLU A CA 1
ATOM 6398 C C . GLU A 1 781 ? -139.924 -67.225 263.765 1.00 49.56 781 GLU A C 1
ATOM 6400 O O . GLU A 1 781 ? -139.507 -68.173 264.433 1.00 49.56 781 GLU A O 1
ATOM 6405 N N . GLN A 1 782 ? -140.866 -66.407 264.254 1.00 58.72 782 GLN A N 1
ATOM 6406 C CA . GLN A 1 782 ? -141.534 -66.659 265.537 1.00 58.72 782 GLN A CA 1
ATOM 6407 C C . GLN A 1 782 ? -142.362 -67.966 265.532 1.00 58.72 782 GLN A C 1
ATOM 6409 O O . GLN A 1 782 ? -142.596 -68.531 266.599 1.00 58.72 782 GLN A O 1
ATOM 6414 N N . ARG A 1 783 ? -142.742 -68.503 264.359 1.00 60.12 783 ARG A N 1
ATOM 6415 C CA . ARG A 1 783 ? -143.345 -69.846 264.208 1.00 60.12 783 ARG A CA 1
ATOM 6416 C C . ARG A 1 783 ? -142.307 -70.973 264.162 1.00 60.12 783 ARG A C 1
ATOM 6418 O O . ARG A 1 783 ? -142.634 -72.109 264.486 1.00 60.12 783 ARG A O 1
ATOM 6425 N N . LEU A 1 784 ? -141.075 -70.676 263.747 1.00 56.72 784 LEU A N 1
ATOM 6426 C CA . LEU A 1 784 ? -139.987 -71.656 263.589 1.00 56.72 784 LEU A CA 1
ATOM 6427 C C . LEU A 1 784 ? -139.142 -71.803 264.873 1.00 56.72 784 LEU A C 1
ATOM 6429 O O . LEU A 1 784 ? -138.482 -72.819 265.089 1.00 56.72 784 LEU A O 1
ATOM 6433 N N . LEU A 1 785 ? -139.256 -70.822 265.773 1.00 54.22 785 LEU A N 1
ATOM 6434 C CA . LEU A 1 785 ? -138.672 -70.769 267.118 1.00 54.22 785 LEU A CA 1
ATOM 6435 C C . LEU A 1 785 ? -138.905 -72.051 267.951 1.00 54.22 785 LEU A C 1
ATOM 6437 O O . LEU A 1 785 ? -138.054 -72.427 268.758 1.00 54.22 785 LEU A O 1
ATOM 6441 N N . GLU A 1 786 ? -140.036 -72.739 267.762 1.00 57.66 786 GLU A N 1
ATOM 6442 C CA . GLU A 1 786 ? -140.420 -73.897 268.581 1.00 57.66 786 GLU A CA 1
ATOM 6443 C C . GLU A 1 786 ? -139.902 -75.253 268.062 1.00 57.66 786 GLU A C 1
ATOM 6445 O O . GLU A 1 786 ? -139.746 -76.176 268.864 1.00 57.66 786 GLU A O 1
ATOM 6450 N N . THR A 1 787 ? -139.573 -75.403 266.770 1.00 61.25 787 THR A N 1
ATOM 6451 C CA . THR A 1 787 ? -139.131 -76.705 266.227 1.00 61.25 787 THR A CA 1
ATOM 6452 C C . THR A 1 787 ? -137.668 -77.000 266.555 1.00 61.25 787 THR A C 1
ATOM 6454 O O . THR A 1 787 ? -137.365 -77.981 267.240 1.00 61.25 787 THR A O 1
ATOM 6457 N N . ASP A 1 788 ? -136.737 -76.142 266.135 1.00 56.22 788 ASP A N 1
ATOM 6458 C CA . ASP A 1 788 ? -135.295 -76.439 266.212 1.00 56.22 788 ASP A CA 1
ATOM 6459 C C . ASP A 1 788 ? -134.707 -76.304 267.627 1.00 56.22 788 ASP A C 1
ATOM 6461 O O . ASP A 1 788 ? -133.661 -76.886 267.942 1.00 56.22 788 ASP A O 1
ATOM 6465 N N . LEU A 1 789 ? -135.446 -75.651 268.531 1.00 61.12 789 LEU A N 1
ATOM 6466 C CA . LEU A 1 789 ? -135.177 -75.624 269.970 1.00 61.12 789 LEU A CA 1
ATOM 6467 C C . LEU A 1 789 ? -135.195 -77.033 270.606 1.00 61.12 789 LEU A C 1
ATOM 6469 O O . LEU A 1 789 ? -134.655 -77.208 271.708 1.00 61.12 789 LEU A O 1
ATOM 6473 N N . THR A 1 790 ? -135.780 -78.029 269.925 1.00 67.25 790 THR A N 1
ATOM 6474 C CA . THR A 1 790 ? -135.784 -79.445 270.334 1.00 67.25 790 THR A CA 1
ATOM 6475 C C . THR A 1 790 ? -134.580 -80.240 269.812 1.00 67.25 790 THR A C 1
ATOM 6477 O O . THR A 1 790 ? -134.081 -81.106 270.527 1.00 67.25 790 THR A O 1
ATOM 6480 N N . ALA A 1 791 ? -134.058 -79.929 268.619 1.00 61.56 791 ALA A N 1
ATOM 6481 C CA . ALA A 1 791 ? -133.108 -80.795 267.915 1.00 61.56 791 ALA A CA 1
ATOM 6482 C C . ALA A 1 791 ? -131.639 -80.584 268.327 1.00 61.56 791 ALA A C 1
ATOM 6484 O O . ALA A 1 791 ? -130.968 -81.507 268.799 1.00 61.56 791 ALA A O 1
ATOM 6485 N N . ARG A 1 792 ? -131.084 -79.371 268.165 1.00 60.97 792 ARG A N 1
ATOM 6486 C CA . ARG A 1 792 ? -129.612 -79.204 268.201 1.00 60.97 792 ARG A CA 1
ATOM 6487 C C . ARG A 1 792 ? -128.982 -79.297 269.598 1.00 60.97 792 ARG A C 1
ATOM 6489 O O . ARG A 1 792 ? -127.762 -79.422 269.712 1.00 60.97 792 ARG A O 1
ATOM 6496 N N . LYS A 1 793 ? -129.802 -79.363 270.654 1.00 69.25 793 LYS A N 1
ATOM 6497 C CA . LYS A 1 793 ? -129.367 -79.706 272.021 1.00 69.25 793 LYS A CA 1
ATOM 6498 C C . LYS A 1 793 ? -128.786 -81.126 272.115 1.00 69.25 793 LYS A C 1
ATOM 6500 O O . LYS A 1 793 ? -127.930 -81.363 272.966 1.00 69.25 793 LYS A O 1
ATOM 6505 N N . GLU A 1 794 ? -129.146 -82.048 271.215 1.00 68.38 794 GLU A N 1
ATOM 6506 C CA . GLU A 1 794 ? -128.583 -83.407 271.209 1.00 68.38 794 GLU A CA 1
ATOM 6507 C C . GLU A 1 794 ? -127.156 -83.519 270.640 1.00 68.38 794 GLU A C 1
ATOM 6509 O O . GLU A 1 794 ? -126.488 -84.530 270.884 1.00 68.38 794 GLU A O 1
ATOM 6514 N N . LEU A 1 795 ? -126.644 -82.530 269.893 1.00 54.31 795 LEU A N 1
ATOM 6515 C CA . LEU A 1 795 ? -125.271 -82.593 269.356 1.00 54.31 795 LEU A CA 1
ATOM 6516 C C . LEU A 1 795 ? -124.207 -82.042 270.327 1.00 54.31 795 LEU A C 1
ATOM 6518 O O . LEU A 1 795 ? -123.016 -82.262 270.128 1.00 54.31 795 LEU A O 1
ATOM 6522 N N . CYS A 1 796 ? -124.627 -81.393 271.415 1.00 53.56 796 CYS A N 1
ATOM 6523 C CA . CYS A 1 796 ? -123.794 -80.612 272.342 1.00 53.56 796 CYS A CA 1
ATOM 6524 C C . CYS A 1 796 ? -122.817 -81.430 273.232 1.00 53.56 796 CYS A C 1
ATOM 6526 O O . CYS A 1 796 ? -122.414 -80.971 274.297 1.00 53.56 796 CYS A O 1
ATOM 6528 N N . LYS A 1 797 ? -122.485 -82.672 272.854 1.00 61.59 797 LYS A N 1
ATOM 6529 C CA . LYS A 1 797 ? -121.644 -83.616 273.624 1.00 61.59 797 LYS A CA 1
ATOM 6530 C C . LYS A 1 797 ? -120.666 -84.414 272.742 1.00 61.59 797 LYS A C 1
ATOM 6532 O O . LYS A 1 797 ? -120.237 -85.496 273.131 1.00 61.59 797 LYS A O 1
ATOM 6537 N N . LYS A 1 798 ? -120.425 -83.958 271.505 1.00 61.34 798 LYS A N 1
ATOM 6538 C CA . LYS A 1 798 ? -119.972 -84.825 270.398 1.00 61.34 798 LYS A CA 1
ATOM 6539 C C . LYS A 1 798 ? -118.824 -84.249 269.540 1.00 61.34 798 LYS A C 1
ATOM 6541 O O . LYS A 1 798 ? -118.669 -84.703 268.412 1.00 61.34 798 LYS A O 1
ATOM 6546 N N . LEU A 1 799 ? -118.034 -83.275 270.027 1.00 56.66 799 LEU A N 1
ATOM 6547 C CA . LEU A 1 799 ? -116.896 -82.727 269.251 1.00 56.66 799 LEU A CA 1
ATOM 6548 C C . LEU A 1 799 ? -115.641 -82.272 270.033 1.00 56.66 799 LEU A C 1
ATOM 6550 O O . LEU A 1 799 ? -114.553 -82.376 269.472 1.00 56.66 799 LEU A O 1
ATOM 6554 N N . ASP A 1 800 ? -115.733 -81.843 271.301 1.00 61.62 800 ASP A N 1
ATOM 6555 C CA . ASP A 1 800 ? -114.600 -81.333 272.118 1.00 61.62 800 ASP A CA 1
ATOM 6556 C C . ASP A 1 800 ? -113.534 -82.389 272.526 1.00 61.62 800 ASP A C 1
ATOM 6558 O O . ASP A 1 800 ? -112.955 -82.329 273.610 1.00 61.62 800 ASP A O 1
ATOM 6562 N N . VAL A 1 801 ? -113.285 -83.394 271.679 1.00 61.28 801 VAL A N 1
ATOM 6563 C CA . VAL A 1 801 ? -112.482 -84.594 271.984 1.00 61.28 801 VAL A CA 1
ATOM 6564 C C . VAL A 1 801 ? -111.249 -84.756 271.075 1.00 61.28 801 VAL A C 1
ATOM 6566 O O . VAL A 1 801 ? -110.243 -85.278 271.543 1.00 61.28 801 VAL A O 1
ATOM 6569 N N . GLU A 1 802 ? -111.259 -84.275 269.822 1.00 53.88 802 GLU A N 1
ATOM 6570 C CA . GLU A 1 802 ? -110.057 -84.303 268.946 1.00 53.88 802 GLU A CA 1
ATOM 6571 C C . GLU A 1 802 ? -109.142 -83.074 269.119 1.00 53.88 802 GLU A C 1
ATOM 6573 O O . GLU A 1 802 ? -107.917 -83.185 269.035 1.00 53.88 802 GLU A O 1
ATOM 6578 N N . LYS A 1 803 ? -109.747 -81.915 269.410 1.00 53.09 803 LYS A N 1
ATOM 6579 C CA . LYS A 1 803 ? -109.099 -80.646 269.781 1.00 53.09 803 LYS A CA 1
ATOM 6580 C C . LYS A 1 803 ? -108.063 -80.146 268.734 1.00 53.09 803 LYS A C 1
ATOM 6582 O O . LYS A 1 803 ? -108.514 -79.728 267.677 1.00 53.09 803 LYS A O 1
ATOM 6587 N N . ASP A 1 804 ? -106.732 -80.089 268.874 1.00 58.38 804 ASP A N 1
ATOM 6588 C CA . ASP A 1 804 ? -105.841 -80.513 269.963 1.00 58.38 804 ASP A CA 1
ATOM 6589 C C . ASP A 1 804 ? -104.500 -81.079 269.434 1.00 58.38 804 ASP A C 1
ATOM 6591 O O . ASP A 1 804 ? -103.438 -80.464 269.541 1.00 58.38 804 ASP A O 1
ATOM 6595 N N . LYS A 1 805 ? -104.552 -82.255 268.793 1.00 61.56 805 LYS A N 1
ATOM 6596 C CA . LYS A 1 805 ? -103.383 -83.119 268.493 1.00 61.56 805 LYS A CA 1
ATOM 6597 C C . LYS A 1 805 ? -102.265 -82.551 267.595 1.00 61.56 805 LYS A C 1
ATOM 6599 O O . LYS A 1 805 ? -101.246 -83.221 267.461 1.00 61.56 805 LYS A O 1
ATOM 6604 N N . LEU A 1 806 ? -102.429 -81.383 266.966 1.00 56.34 806 LEU A N 1
ATOM 6605 C CA . LEU A 1 806 ? -101.491 -80.849 265.956 1.00 56.34 806 LEU A CA 1
ATOM 6606 C C . LEU A 1 806 ? -100.872 -79.479 266.295 1.00 56.34 806 LEU A C 1
ATOM 6608 O O . LEU A 1 806 ? -100.250 -78.843 265.451 1.00 56.34 806 LEU A O 1
ATOM 6612 N N . ASN A 1 807 ? -100.991 -79.023 267.542 1.00 54.69 807 ASN A N 1
ATOM 6613 C CA . ASN A 1 807 ? -100.459 -77.733 268.006 1.00 54.69 807 ASN A CA 1
ATOM 6614 C C . ASN A 1 807 ? -98.924 -77.760 268.259 1.00 54.69 807 ASN A C 1
ATOM 6616 O O . ASN A 1 807 ? -98.464 -77.302 269.303 1.00 54.69 807 ASN A O 1
ATOM 6620 N N . ALA A 1 808 ? -98.147 -78.397 267.369 1.00 54.59 808 ALA A N 1
ATOM 6621 C CA . ALA A 1 808 ? -96.795 -78.902 267.667 1.00 54.59 808 ALA A CA 1
ATOM 6622 C C . ALA A 1 808 ? -95.749 -78.779 266.528 1.00 54.59 808 ALA A C 1
ATOM 6624 O O . ALA A 1 808 ? -94.661 -79.337 266.654 1.00 54.59 808 ALA A O 1
ATOM 6625 N N . GLU A 1 809 ? -96.057 -78.096 265.420 1.00 54.62 809 GLU A N 1
ATOM 6626 C CA . GLU A 1 809 ? -95.233 -78.117 264.193 1.00 54.62 809 GLU A CA 1
ATOM 6627 C C . GLU A 1 809 ? -94.279 -76.908 264.011 1.00 54.62 809 GLU A C 1
ATOM 6629 O O . GLU A 1 809 ? -94.216 -75.989 264.831 1.00 54.62 809 GLU A O 1
ATOM 6634 N N . LEU A 1 810 ? -93.502 -76.956 262.921 1.00 53.41 810 LEU A N 1
ATOM 6635 C CA . LEU A 1 810 ? -92.444 -76.036 262.480 1.00 53.41 810 LEU A CA 1
ATOM 6636 C C . LEU A 1 810 ? -93.018 -74.636 262.154 1.00 53.41 810 LEU A C 1
ATOM 6638 O O . LEU A 1 810 ? -93.912 -74.532 261.322 1.00 53.41 810 LEU A O 1
ATOM 6642 N N . ASN A 1 811 ? -92.560 -73.495 262.683 1.00 54.09 811 ASN A N 1
ATOM 6643 C CA . ASN A 1 811 ? -91.459 -73.154 263.603 1.00 54.09 811 ASN A CA 1
ATOM 6644 C C . ASN A 1 811 ? -89.989 -73.292 263.134 1.00 54.09 811 ASN A C 1
ATOM 6646 O O . ASN A 1 811 ? -89.119 -72.904 263.907 1.00 54.09 811 ASN A O 1
ATOM 6650 N N . GLU A 1 812 ? -89.665 -73.746 261.911 1.00 51.28 812 GLU A N 1
ATOM 6651 C CA . GLU A 1 812 ? -88.244 -73.998 261.541 1.00 51.28 812 GLU A CA 1
ATOM 6652 C C . GLU A 1 812 ? -87.669 -73.294 260.293 1.00 51.28 812 GLU A C 1
ATOM 6654 O O . GLU A 1 812 ? -86.449 -73.148 260.225 1.00 51.28 812 GLU A O 1
ATOM 6659 N N . LEU A 1 813 ? -88.451 -72.850 259.294 1.00 51.88 813 LEU A N 1
ATOM 6660 C CA . LEU A 1 813 ? -87.885 -72.456 257.978 1.00 51.88 813 LEU A CA 1
ATOM 6661 C C . LEU A 1 813 ? -87.409 -70.986 257.874 1.00 51.88 813 LEU A C 1
ATOM 6663 O O . LEU A 1 813 ? -87.869 -70.176 257.071 1.00 51.88 813 LEU A O 1
ATOM 6667 N N . ASN A 1 814 ? -86.454 -70.706 258.751 1.00 50.41 814 ASN A N 1
ATOM 6668 C CA . ASN A 1 814 ? -85.824 -69.452 259.146 1.00 50.41 814 ASN A CA 1
ATOM 6669 C C . ASN A 1 814 ? -84.860 -68.798 258.108 1.00 50.41 814 ASN A C 1
ATOM 6671 O O . ASN A 1 814 ? -84.516 -69.366 257.073 1.00 50.41 814 ASN A O 1
ATOM 6675 N N . ASP A 1 815 ? -84.338 -67.619 258.474 1.00 50.03 815 ASP A N 1
ATOM 6676 C CA . ASP A 1 815 ? -83.000 -67.046 258.173 1.00 50.03 815 ASP A CA 1
ATOM 6677 C C . ASP A 1 815 ? -82.509 -66.723 256.737 1.00 50.03 815 ASP A C 1
ATOM 6679 O O . ASP A 1 815 ? -81.779 -65.743 256.570 1.00 50.03 815 ASP A O 1
ATOM 6683 N N . VAL A 1 816 ? -82.837 -67.498 255.701 1.00 49.47 816 VAL A N 1
ATOM 6684 C CA . VAL A 1 816 ? -82.052 -67.568 254.438 1.00 49.47 816 VAL A CA 1
ATOM 6685 C C . VAL A 1 816 ? -81.966 -66.169 253.694 1.00 49.47 816 VAL A C 1
ATOM 6687 O O . VAL A 1 816 ? -80.862 -66.568 253.331 1.00 49.47 816 VAL A O 1
ATOM 6690 N N . ARG A 1 817 ? -81.673 -65.022 252.985 1.00 41.16 817 ARG A N 1
ATOM 6691 C CA . ARG A 1 817 ? -80.479 -64.234 252.436 1.00 41.16 817 ARG A CA 1
ATOM 6692 C C . ARG A 1 817 ? -81.016 -62.938 251.781 1.00 41.16 817 ARG A C 1
ATOM 6694 O O . ARG A 1 817 ? -81.950 -63.051 250.998 1.00 41.16 817 ARG A O 1
ATOM 6701 N N . LYS A 1 818 ? -80.549 -61.689 251.970 1.00 56.00 818 LYS A N 1
ATOM 6702 C CA . LYS A 1 818 ? -79.490 -61.056 252.801 1.00 56.00 818 LYS A CA 1
ATOM 6703 C C . LYS A 1 818 ? -78.051 -60.868 252.245 1.00 56.00 818 LYS A C 1
ATOM 6705 O O . LYS A 1 818 ? -77.213 -60.417 253.013 1.00 56.00 818 LYS A O 1
ATOM 6710 N N . ASN A 1 819 ? -77.742 -61.147 250.963 1.00 45.53 819 ASN A N 1
ATOM 6711 C CA . ASN A 1 819 ? -76.330 -61.364 250.542 1.00 45.53 819 ASN A CA 1
ATOM 6712 C C . ASN A 1 819 ? -75.764 -60.714 249.244 1.00 45.53 819 ASN A C 1
ATOM 6714 O O . ASN A 1 819 ? -74.617 -61.027 248.934 1.00 45.53 819 ASN A O 1
ATOM 6718 N N . LEU A 1 820 ? -76.479 -59.905 248.443 1.00 45.66 820 LEU A N 1
ATOM 6719 C CA . LEU A 1 820 ? -75.988 -59.505 247.097 1.00 45.66 820 LEU A CA 1
ATOM 6720 C C . LEU A 1 820 ? -75.988 -57.984 246.844 1.00 45.66 820 LEU A C 1
ATOM 6722 O O . LEU A 1 820 ? -76.930 -57.427 246.288 1.00 45.66 820 LEU A O 1
ATOM 6726 N N . GLU A 1 821 ? -74.893 -57.343 247.253 1.00 49.84 821 GLU A N 1
ATOM 6727 C CA . GLU A 1 821 ? -74.586 -55.910 247.118 1.00 49.84 821 GLU A CA 1
ATOM 6728 C C . GLU A 1 821 ? -73.501 -55.651 246.028 1.00 49.84 821 GLU A C 1
ATOM 6730 O O . GLU A 1 821 ? -73.008 -56.586 245.401 1.00 49.84 821 GLU A O 1
ATOM 6735 N N . ALA A 1 822 ? -73.060 -54.387 245.895 1.00 45.81 822 ALA A N 1
ATOM 6736 C CA . ALA A 1 822 ? -71.663 -53.989 245.595 1.00 45.81 822 ALA A CA 1
ATOM 6737 C C . ALA A 1 822 ? -71.101 -53.864 244.143 1.00 45.81 822 ALA A C 1
ATOM 6739 O O . ALA A 1 822 ? -69.882 -53.804 243.986 1.00 45.81 822 ALA A O 1
ATOM 6740 N N . GLU A 1 823 ? -71.911 -53.693 243.092 1.00 47.22 823 GLU A N 1
ATOM 6741 C CA . GLU A 1 823 ? -71.433 -53.482 241.698 1.00 47.22 823 GLU A CA 1
ATOM 6742 C C . GLU A 1 823 ? -71.640 -52.025 241.182 1.00 47.22 823 GLU A C 1
ATOM 6744 O O . GLU A 1 823 ? -72.705 -51.456 241.400 1.00 47.22 823 GLU A O 1
ATOM 6749 N N . ASN A 1 824 ? -70.746 -51.348 240.428 1.00 35.47 824 ASN A N 1
ATOM 6750 C CA . ASN A 1 824 ? -69.297 -51.577 240.215 1.00 35.47 824 ASN A CA 1
ATOM 6751 C C . ASN A 1 824 ? -68.468 -50.336 239.721 1.00 35.47 824 ASN A C 1
ATOM 6753 O O . ASN A 1 824 ? -67.248 -50.422 239.718 1.00 35.47 824 ASN A O 1
ATOM 6757 N N . GLU A 1 825 ? -69.054 -49.193 239.307 1.00 54.84 825 GLU A N 1
ATOM 6758 C CA . GLU A 1 825 ? -68.387 -47.854 239.161 1.00 54.84 825 GLU A CA 1
ATOM 6759 C C . GLU A 1 825 ? -67.081 -47.730 238.298 1.00 54.84 825 GLU A C 1
ATOM 6761 O O . GLU A 1 825 ? -65.985 -48.013 238.785 1.00 54.84 825 GLU A O 1
ATOM 6766 N N . LYS A 1 826 ? -67.143 -47.249 237.029 1.00 40.62 826 LYS A N 1
ATOM 6767 C CA . LYS A 1 826 ? -65.946 -47.017 236.152 1.00 40.62 826 LYS A CA 1
ATOM 6768 C C . LYS A 1 826 ? -65.956 -45.753 235.232 1.00 40.62 826 LYS A C 1
ATOM 6770 O O . LYS A 1 826 ? -65.879 -44.640 235.746 1.00 40.62 826 LYS A O 1
ATOM 6775 N N . LEU A 1 827 ? -65.905 -45.892 233.897 1.00 47.00 827 LEU A N 1
ATOM 6776 C CA . LEU A 1 827 ? -65.374 -44.885 232.938 1.00 47.00 827 LEU A CA 1
ATOM 6777 C C . LEU A 1 827 ? -66.413 -43.840 232.475 1.00 47.00 827 LEU A C 1
ATOM 6779 O O . LEU A 1 827 ? -67.573 -44.198 232.309 1.00 47.00 827 LEU A O 1
ATOM 6783 N N . ARG A 1 828 ? -66.122 -42.554 232.190 1.00 50.34 828 ARG A N 1
ATOM 6784 C CA . ARG A 1 828 ? -64.943 -41.673 232.422 1.00 50.34 828 ARG A CA 1
ATOM 6785 C C . ARG A 1 828 ? -63.609 -41.997 231.687 1.00 50.34 828 ARG A C 1
ATOM 6787 O O . ARG A 1 828 ? -62.944 -42.930 232.116 1.00 50.34 828 ARG A O 1
ATOM 6794 N N . LEU A 1 829 ? -63.166 -41.190 230.689 1.00 51.03 829 LEU A N 1
ATOM 6795 C CA . LEU A 1 829 ? -62.025 -40.220 230.809 1.00 51.03 829 LEU A CA 1
ATOM 6796 C C . LEU A 1 829 ? -61.342 -39.631 229.529 1.00 51.03 829 LEU A C 1
ATOM 6798 O O . LEU A 1 829 ? -60.674 -38.613 229.682 1.00 51.03 829 LEU A O 1
ATOM 6802 N N . GLU A 1 830 ? -61.458 -40.173 228.310 1.00 44.88 830 GLU A N 1
ATOM 6803 C CA . GLU A 1 830 ? -60.575 -39.802 227.158 1.00 44.88 830 GLU A CA 1
ATOM 6804 C C . GLU A 1 830 ? -61.339 -39.219 225.932 1.00 44.88 830 GLU A C 1
ATOM 6806 O O . GLU A 1 830 ? -62.467 -39.651 225.707 1.00 44.88 830 GLU A O 1
ATOM 6811 N N . ILE A 1 831 ? -60.856 -38.339 225.019 1.00 43.34 831 ILE A N 1
ATOM 6812 C CA . ILE A 1 831 ? -59.750 -37.331 224.857 1.00 43.34 831 ILE A CA 1
ATOM 6813 C C . ILE A 1 831 ? -60.045 -36.612 223.483 1.00 43.34 831 ILE A C 1
ATOM 6815 O O . ILE A 1 831 ? -60.623 -37.263 222.619 1.00 43.34 831 ILE A O 1
ATOM 6819 N N . GLU A 1 832 ? -59.845 -35.328 223.102 1.00 50.19 832 GLU A N 1
ATOM 6820 C CA . GLU A 1 832 ? -59.031 -34.131 223.461 1.00 50.19 832 GLU A CA 1
ATOM 6821 C C . GLU A 1 832 ? -57.768 -33.895 222.568 1.00 50.19 832 GLU A C 1
ATOM 6823 O O . GLU A 1 832 ? -56.783 -34.586 222.811 1.00 50.19 832 GLU A O 1
ATOM 6828 N N . ARG A 1 833 ? -57.748 -32.910 221.615 1.00 38.19 833 ARG A N 1
ATOM 6829 C CA . ARG A 1 833 ? -56.571 -32.085 221.105 1.00 38.19 833 ARG A CA 1
ATOM 6830 C C . ARG A 1 833 ? -56.723 -31.380 219.698 1.00 38.19 833 ARG A C 1
ATOM 6832 O O . ARG A 1 833 ? -57.429 -31.899 218.844 1.00 38.19 833 ARG A O 1
ATOM 6839 N N . THR A 1 834 ? -55.966 -30.263 219.489 1.00 42.12 834 THR A N 1
ATOM 6840 C CA . THR A 1 834 ? -55.473 -29.528 218.244 1.00 42.12 834 THR A CA 1
ATOM 6841 C C . THR A 1 834 ? -56.344 -28.562 217.356 1.00 42.12 834 THR A C 1
ATOM 6843 O O . THR A 1 834 ? -57.559 -28.505 217.494 1.00 42.12 834 THR A O 1
ATOM 6846 N N . GLU A 1 835 ? -55.700 -27.681 216.524 1.00 35.69 835 GLU A N 1
ATOM 6847 C CA . GLU A 1 835 ? -56.252 -26.409 215.924 1.00 35.69 835 GLU A CA 1
ATOM 6848 C C . GLU A 1 835 ? -55.508 -25.794 214.655 1.00 35.69 835 GLU A C 1
ATOM 6850 O O . GLU A 1 835 ? -54.421 -26.255 214.324 1.00 35.69 835 GLU A O 1
ATOM 6855 N N . LYS A 1 836 ? -56.003 -24.632 214.108 1.00 39.69 836 LYS A N 1
ATOM 6856 C CA . LYS A 1 836 ? -55.317 -23.462 213.395 1.00 39.69 836 LYS A CA 1
ATOM 6857 C C . LYS A 1 836 ? -54.898 -23.527 211.872 1.00 39.69 836 LYS A C 1
ATOM 6859 O O . LYS A 1 836 ? -54.703 -24.619 211.371 1.00 39.69 836 LYS A O 1
ATOM 6864 N N . ASN A 1 837 ? -54.647 -22.437 211.070 1.00 32.62 837 ASN A N 1
ATOM 6865 C CA . ASN A 1 837 ? -55.275 -21.079 210.835 1.00 32.62 837 ASN A CA 1
ATOM 6866 C C . ASN A 1 837 ? -54.661 -20.215 209.633 1.00 32.62 837 ASN A C 1
ATOM 6868 O O . ASN A 1 837 ? -53.448 -20.225 209.468 1.00 32.62 837 ASN A O 1
ATOM 6872 N N . LYS A 1 838 ? -55.451 -19.334 208.944 1.00 44.88 838 LYS A N 1
ATOM 6873 C CA . LYS A 1 838 ? -55.120 -18.038 208.198 1.00 44.88 838 LYS A CA 1
ATOM 6874 C C . LYS A 1 838 ? -54.740 -17.936 206.664 1.00 44.88 838 LYS A C 1
ATOM 6876 O O . LYS A 1 838 ? -55.118 -18.836 205.925 1.00 44.88 838 LYS A O 1
ATOM 6881 N N . ARG A 1 839 ? -54.360 -16.723 206.137 1.00 44.31 839 ARG A N 1
ATOM 6882 C CA . ARG A 1 839 ? -54.881 -16.087 204.855 1.00 44.31 839 ARG A CA 1
ATOM 6883 C C . ARG A 1 839 ? -54.140 -14.785 204.311 1.00 44.31 839 ARG A C 1
ATOM 6885 O O . ARG A 1 839 ? -53.507 -14.149 205.143 1.00 44.31 839 ARG A O 1
ATOM 6892 N N . ILE A 1 840 ? -54.415 -14.311 203.047 1.00 43.66 840 ILE A N 1
ATOM 6893 C CA . ILE A 1 840 ? -54.479 -12.879 202.476 1.00 43.66 840 ILE A CA 1
ATOM 6894 C C . ILE A 1 840 ? -53.313 -12.163 201.626 1.00 43.66 840 ILE A C 1
ATOM 6896 O O . ILE A 1 840 ? -52.149 -12.319 201.960 1.00 43.66 840 ILE A O 1
ATOM 6900 N N . SER A 1 841 ? -53.695 -11.335 200.586 1.00 43.06 841 SER A N 1
ATOM 6901 C CA . SER A 1 841 ? -53.186 -10.021 199.947 1.00 43.06 841 SER A CA 1
ATOM 6902 C C . SER A 1 841 ? -52.053 -9.732 198.864 1.00 43.06 841 SER A C 1
ATOM 6904 O O . SER A 1 841 ? -50.926 -10.174 199.025 1.00 43.06 841 SER A O 1
ATOM 6906 N N . SER A 1 842 ? -52.391 -8.811 197.900 1.00 39.91 842 SER A N 1
ATOM 6907 C CA . SER A 1 842 ? -51.756 -7.623 197.160 1.00 39.91 842 SER A CA 1
ATOM 6908 C C . SER A 1 842 ? -50.511 -7.517 196.189 1.00 39.91 842 SER A C 1
ATOM 6910 O O . SER A 1 842 ? -49.415 -7.956 196.496 1.00 39.91 842 SER A O 1
ATOM 6912 N N . GLU A 1 843 ? -50.748 -6.773 195.068 1.00 37.88 843 GLU A N 1
ATOM 6913 C CA . GLU A 1 843 ? -50.072 -5.639 194.308 1.00 37.88 843 GLU A CA 1
ATOM 6914 C C . GLU A 1 843 ? -48.594 -5.513 193.751 1.00 37.88 843 GLU A C 1
ATOM 6916 O O . GLU A 1 843 ? -47.613 -5.633 194.471 1.00 37.88 843 GLU A O 1
ATOM 6921 N N . THR A 1 844 ? -48.513 -5.072 192.461 1.00 38.31 844 THR A N 1
ATOM 6922 C CA . THR A 1 844 ? -47.551 -4.191 191.681 1.00 38.31 844 THR A CA 1
ATOM 6923 C C . THR A 1 844 ? -46.003 -4.356 191.610 1.00 38.31 844 THR A C 1
ATOM 6925 O O . THR A 1 844 ? -45.356 -4.221 192.641 1.00 38.31 844 THR A O 1
ATOM 6928 N N . LEU A 1 845 ? -45.407 -4.400 190.381 1.00 30.58 845 LEU A N 1
ATOM 6929 C CA . LEU A 1 845 ? -44.488 -3.380 189.752 1.00 30.58 845 LEU A CA 1
ATOM 6930 C C . LEU A 1 845 ? -44.002 -3.750 188.298 1.00 30.58 845 LEU A C 1
ATOM 6932 O O . LEU A 1 845 ? -44.093 -4.907 187.904 1.00 30.58 845 LEU A O 1
ATOM 6936 N N . GLU A 1 846 ? -43.528 -2.738 187.541 1.00 35.16 846 GLU A N 1
ATOM 6937 C CA . GLU A 1 846 ? -42.591 -2.635 186.369 1.00 35.16 846 GLU A CA 1
ATOM 6938 C C . GLU A 1 846 ? -41.995 -3.900 185.686 1.00 35.16 846 GLU A C 1
ATOM 6940 O O . GLU A 1 846 ? -41.578 -4.855 186.329 1.00 35.16 846 GLU A O 1
ATOM 6945 N N . GLU A 1 847 ? -42.019 -4.035 184.348 1.00 32.88 847 GLU A N 1
ATOM 6946 C CA . GLU A 1 847 ? -41.256 -3.330 183.275 1.00 32.88 847 GLU A CA 1
ATOM 6947 C C . GLU A 1 847 ? -39.832 -3.887 183.029 1.00 32.88 847 GLU A C 1
ATOM 6949 O O . GLU A 1 847 ? -38.876 -3.516 183.701 1.00 32.88 847 GLU A O 1
ATOM 6954 N N . LEU A 1 848 ? -39.662 -4.733 181.994 1.00 31.69 848 LEU A N 1
ATOM 6955 C CA . LEU A 1 848 ? -38.331 -5.057 181.447 1.00 31.69 848 LEU A CA 1
ATOM 6956 C C . LEU A 1 848 ? -38.346 -5.485 179.960 1.00 31.69 848 LEU A C 1
ATOM 6958 O O . LEU A 1 848 ? -38.259 -6.654 179.603 1.00 31.69 848 LEU A O 1
ATOM 6962 N N . LEU A 1 849 ? -38.432 -4.459 179.111 1.00 33.56 849 LEU A N 1
ATOM 6963 C CA . LEU A 1 849 ? -37.818 -4.309 177.780 1.00 33.56 849 LEU A CA 1
ATOM 6964 C C . LEU A 1 849 ? -37.915 -5.417 176.709 1.00 33.56 849 LEU A C 1
ATOM 6966 O O . LEU A 1 849 ? -37.342 -6.501 176.770 1.00 33.56 849 LEU A O 1
ATOM 6970 N N . SER A 1 850 ? -38.436 -4.975 175.567 1.00 39.00 850 SER A N 1
ATOM 6971 C CA . SER A 1 850 ? -38.138 -5.499 174.237 1.00 39.00 850 SER A CA 1
ATOM 6972 C C . SER A 1 850 ? -36.641 -5.453 173.879 1.00 39.00 850 SER A C 1
ATOM 6974 O O . SER A 1 850 ? -36.002 -4.414 174.061 1.00 39.00 850 SER A O 1
ATOM 6976 N N . LYS A 1 851 ? -36.120 -6.548 173.285 1.00 32.47 851 LYS A N 1
ATOM 6977 C CA . LYS A 1 851 ? -35.060 -6.651 172.236 1.00 32.47 851 LYS A CA 1
ATOM 6978 C C . LYS A 1 851 ? -34.429 -8.053 172.231 1.00 32.47 851 LYS A C 1
ATOM 6980 O O . LYS A 1 851 ? -34.252 -8.616 173.298 1.00 32.47 851 LYS A O 1
ATOM 6985 N N . THR A 1 852 ? -33.937 -8.652 171.140 1.00 41.09 852 THR A N 1
ATOM 6986 C CA . THR A 1 852 ? -34.142 -8.602 169.664 1.00 41.09 852 THR A CA 1
ATOM 6987 C C . THR A 1 852 ? -33.156 -9.632 169.065 1.00 41.09 852 THR A C 1
ATOM 6989 O O . THR A 1 852 ? -32.135 -9.871 169.698 1.00 41.09 852 THR A O 1
ATOM 6992 N N . ARG A 1 853 ? -33.359 -10.078 167.809 1.00 38.75 853 ARG A N 1
ATOM 6993 C CA . ARG A 1 853 ? -32.406 -10.854 166.966 1.00 38.75 853 ARG A CA 1
ATOM 6994 C C . ARG A 1 853 ? -32.111 -12.299 167.413 1.00 38.75 853 ARG A C 1
ATOM 6996 O O . ARG A 1 853 ? -31.345 -12.504 168.344 1.00 38.75 853 ARG A O 1
ATOM 7003 N N . HIS A 1 854 ? -32.587 -13.266 166.624 1.00 31.48 854 HIS A N 1
ATOM 7004 C CA . HIS A 1 854 ? -31.742 -14.366 166.138 1.00 31.48 854 HIS A CA 1
ATOM 7005 C C . HIS A 1 854 ? -32.330 -14.942 164.824 1.00 31.48 854 HIS A C 1
ATOM 7007 O O . HIS A 1 854 ? -33.374 -15.582 164.849 1.00 31.48 854 HIS A O 1
ATOM 7013 N N . ASP A 1 855 ? -31.703 -14.555 163.708 1.00 38.19 855 ASP A N 1
ATOM 7014 C CA . ASP A 1 855 ? -31.257 -15.342 162.534 1.00 38.19 855 ASP A CA 1
ATOM 7015 C C . ASP A 1 855 ? -32.261 -16.269 161.790 1.00 38.19 855 ASP A C 1
ATOM 7017 O O . ASP A 1 855 ? -33.049 -16.981 162.396 1.00 38.19 855 ASP A O 1
ATOM 7021 N N . LEU A 1 856 ? -32.332 -16.352 160.450 1.00 46.84 856 LEU A N 1
ATOM 7022 C CA . LEU A 1 856 ? -31.577 -15.743 159.331 1.00 46.84 856 LEU A CA 1
ATOM 7023 C C . LEU A 1 856 ? -30.238 -16.390 158.867 1.00 46.84 856 LEU A C 1
ATOM 7025 O O . LEU A 1 856 ? -29.477 -15.717 158.180 1.00 46.84 856 LEU A O 1
ATOM 7029 N N . GLU A 1 857 ? -29.978 -17.682 159.126 1.00 34.16 857 GLU A N 1
ATOM 7030 C CA . GLU A 1 857 ? -28.901 -18.452 158.439 1.00 34.16 857 GLU A CA 1
ATOM 7031 C C . GLU A 1 857 ? -29.426 -19.610 157.538 1.00 34.16 857 GLU A C 1
ATOM 7033 O O . GLU A 1 857 ? -30.286 -19.356 156.696 1.00 34.16 857 GLU A O 1
ATOM 7038 N N . GLU A 1 858 ? -28.881 -20.840 157.621 1.00 39.34 858 GLU A N 1
ATOM 7039 C CA . GLU A 1 858 ? -29.046 -21.932 156.626 1.00 39.34 858 GLU A CA 1
ATOM 7040 C C . GLU A 1 858 ? -30.506 -22.416 156.427 1.00 39.34 858 GLU A C 1
ATOM 7042 O O . GLU A 1 858 ? -31.194 -22.711 157.400 1.00 39.34 858 GLU A O 1
ATOM 7047 N N . GLN A 1 859 ? -31.078 -22.570 155.219 1.00 36.91 859 GLN A N 1
ATOM 7048 C CA . GLN A 1 859 ? -30.617 -22.338 153.830 1.00 36.91 859 GLN A CA 1
ATOM 7049 C C . GLN A 1 859 ? -29.655 -23.387 153.198 1.00 36.91 859 GLN A C 1
ATOM 7051 O O . GLN A 1 859 ? -29.282 -24.386 153.800 1.00 36.91 859 GLN A O 1
ATOM 7056 N N . ILE A 1 860 ? -29.318 -23.171 151.918 1.00 50.84 860 ILE A N 1
ATOM 7057 C CA . ILE A 1 860 ? -28.196 -23.734 151.124 1.00 50.84 860 ILE A CA 1
ATOM 7058 C C . ILE A 1 860 ? -28.041 -25.275 150.982 1.00 50.84 860 ILE A C 1
ATOM 7060 O O . ILE A 1 860 ? -26.922 -25.745 150.776 1.00 50.84 860 ILE A O 1
ATOM 7064 N N . LYS A 1 861 ? -29.107 -26.103 151.008 1.00 38.28 861 LYS A N 1
ATOM 7065 C CA . LYS A 1 861 ? -28.941 -27.579 150.837 1.00 38.28 861 LYS A CA 1
ATOM 7066 C C . LYS A 1 861 ? -29.803 -28.362 149.824 1.00 38.28 861 LYS A C 1
ATOM 7068 O O . LYS A 1 861 ? -29.546 -29.556 149.675 1.00 38.28 861 LYS A O 1
ATOM 7073 N N . MET A 1 862 ? -30.752 -27.771 149.081 1.00 39.31 862 MET A N 1
ATOM 7074 C CA . MET A 1 862 ? -31.630 -28.545 148.162 1.00 39.31 862 MET A CA 1
ATOM 7075 C C . MET A 1 862 ? -31.503 -28.278 146.647 1.00 39.31 862 MET A C 1
ATOM 7077 O O . MET A 1 862 ? -32.079 -29.032 145.865 1.00 39.31 862 MET A O 1
ATOM 7081 N N . ASP A 1 863 ? -30.671 -27.335 146.193 1.00 43.81 863 ASP A N 1
ATOM 7082 C CA . ASP A 1 863 ? -30.468 -27.064 144.750 1.00 43.81 863 ASP A CA 1
ATOM 7083 C C . ASP A 1 863 ? -29.591 -28.105 144.010 1.00 43.81 863 ASP A C 1
ATOM 7085 O O . ASP A 1 863 ? -29.294 -27.980 142.822 1.00 43.81 863 ASP A O 1
ATOM 7089 N N . SER A 1 864 ? -29.158 -29.171 144.689 1.00 44.69 864 SER A N 1
ATOM 7090 C CA . SER A 1 864 ? -28.105 -30.081 144.210 1.00 44.69 864 SER A CA 1
ATOM 7091 C C . SER A 1 864 ? -28.531 -31.111 143.151 1.00 44.69 864 SER A C 1
ATOM 7093 O O . SER A 1 864 ? -27.669 -31.807 142.614 1.00 44.69 864 SER A O 1
ATOM 7095 N N . LYS A 1 865 ? -29.828 -31.233 142.824 1.00 46.19 865 LYS A N 1
ATOM 7096 C CA . LYS A 1 865 ? -30.351 -32.335 141.984 1.00 46.19 865 LYS A CA 1
ATOM 7097 C C . LYS A 1 865 ? -30.731 -31.983 140.542 1.00 46.19 865 LYS A C 1
ATOM 7099 O O . LYS A 1 865 ? -30.840 -32.900 139.736 1.00 46.19 865 LYS A O 1
ATOM 7104 N N . LEU A 1 866 ? -30.868 -30.706 140.176 1.00 45.69 866 LEU A N 1
ATOM 7105 C CA . LEU A 1 866 ? -31.205 -30.321 138.791 1.00 45.69 866 LEU A CA 1
ATOM 7106 C C . LEU A 1 866 ? -29.984 -30.225 137.853 1.00 45.69 866 LEU A C 1
ATOM 7108 O O . LEU A 1 866 ? -30.131 -30.186 136.635 1.00 45.69 866 LEU A O 1
ATOM 7112 N N . SER A 1 867 ? -28.766 -30.206 138.404 1.00 45.62 867 SER A N 1
ATOM 7113 C CA . SER A 1 867 ? -27.537 -29.920 137.645 1.00 45.62 867 SER A CA 1
ATOM 7114 C C . SER A 1 867 ? -26.971 -31.121 136.858 1.00 45.62 867 SER A C 1
ATOM 7116 O O . SER A 1 867 ? -26.061 -30.958 136.047 1.00 45.62 867 SER A O 1
ATOM 7118 N N . GLN A 1 868 ? -27.489 -32.340 137.066 1.00 53.03 868 GLN A N 1
ATOM 7119 C CA . GLN A 1 868 ? -26.912 -33.560 136.477 1.00 53.03 868 GLN A CA 1
ATOM 7120 C C . GLN A 1 868 ? -27.411 -33.890 135.056 1.00 53.03 868 GLN A C 1
ATOM 7122 O O . GLN A 1 868 ? -26.648 -34.462 134.279 1.00 53.03 868 GLN A O 1
ATOM 7127 N N . GLU A 1 869 ? -28.622 -33.484 134.650 1.00 57.44 869 GLU A N 1
ATOM 7128 C CA . GLU A 1 869 ? -29.090 -33.721 133.267 1.00 57.44 869 GLU A CA 1
ATOM 7129 C C . GLU A 1 869 ? -28.406 -32.807 132.235 1.00 57.44 869 GLU A C 1
ATOM 7131 O O . GLU A 1 869 ? -28.104 -33.240 131.121 1.00 57.44 869 GLU A O 1
ATOM 7136 N N . LEU A 1 870 ? -28.067 -31.569 132.618 1.00 52.91 870 LEU A N 1
ATOM 7137 C CA . LEU A 1 870 ? -27.383 -30.604 131.743 1.00 52.91 870 LEU A CA 1
ATOM 7138 C C . LEU A 1 870 ? -25.976 -31.044 131.305 1.00 52.91 870 LEU A C 1
ATOM 7140 O O . LEU A 1 870 ? -25.451 -30.510 130.329 1.00 52.91 870 LEU A O 1
ATOM 7144 N N . VAL A 1 871 ? -25.362 -32.012 131.993 1.00 65.25 871 VAL A N 1
ATOM 7145 C CA . VAL A 1 871 ? -24.091 -32.621 131.567 1.00 65.25 871 VAL A CA 1
ATOM 7146 C C . VAL A 1 871 ? -24.326 -33.602 130.415 1.00 65.25 871 VAL A C 1
ATOM 7148 O O . VAL A 1 871 ? -23.599 -33.577 129.422 1.00 65.25 871 VAL A O 1
ATOM 7151 N N . ARG A 1 872 ? -25.386 -34.417 130.497 1.00 62.91 872 ARG A N 1
ATOM 7152 C CA . ARG A 1 872 ? -25.675 -35.480 129.523 1.00 62.91 872 ARG A CA 1
ATOM 7153 C C . ARG A 1 872 ? -26.090 -34.938 128.151 1.00 62.91 872 ARG A C 1
ATOM 7155 O O . ARG A 1 872 ? -25.743 -35.534 127.140 1.00 62.91 872 ARG A O 1
ATOM 7162 N N . LEU A 1 873 ? -26.761 -33.783 128.117 1.00 54.62 873 LEU A N 1
ATOM 7163 C CA . LEU A 1 873 ? -27.128 -33.076 126.878 1.00 54.62 873 LEU A CA 1
ATOM 7164 C C . LEU A 1 873 ? -25.989 -32.235 126.266 1.00 54.62 873 LEU A C 1
ATOM 7166 O O . LEU A 1 873 ? -26.121 -31.767 125.134 1.00 54.62 873 LEU A O 1
ATOM 7170 N N . LYS A 1 874 ? -24.873 -32.027 126.983 1.00 61.53 874 LYS A N 1
ATOM 7171 C CA . LYS A 1 874 ? -23.676 -31.374 126.423 1.00 61.53 874 LYS A CA 1
ATOM 7172 C C . LYS A 1 874 ? -22.799 -32.351 125.648 1.00 61.53 874 LYS A C 1
ATOM 7174 O O . LYS A 1 874 ? -22.390 -32.022 124.541 1.00 61.53 874 LYS A O 1
ATOM 7179 N N . GLN A 1 875 ? -22.593 -33.557 126.178 1.00 60.44 875 GLN A N 1
ATOM 7180 C CA . GLN A 1 875 ? -21.744 -34.579 125.551 1.00 60.44 875 GLN A CA 1
ATOM 7181 C C . GLN A 1 875 ? -22.231 -34.945 124.136 1.00 60.44 875 GLN A C 1
ATOM 7183 O O . GLN A 1 875 ? -21.453 -34.898 123.188 1.00 60.44 875 GLN A O 1
ATOM 7188 N N . THR A 1 876 ? -23.542 -35.141 123.956 1.00 61.47 876 THR A N 1
ATOM 7189 C CA . THR A 1 876 ? -24.158 -35.394 122.636 1.00 61.47 876 THR A CA 1
ATOM 7190 C C . THR A 1 876 ? -24.057 -34.219 121.652 1.00 61.47 876 THR A C 1
ATOM 7192 O O . THR A 1 876 ? -24.305 -34.383 120.462 1.00 61.47 876 THR A O 1
ATOM 7195 N N . ASN A 1 877 ? -23.735 -33.014 122.131 1.00 60.56 877 ASN A N 1
ATOM 7196 C CA . ASN A 1 877 ? -23.557 -31.816 121.304 1.00 60.56 877 ASN A CA 1
ATOM 7197 C C . ASN A 1 877 ? -22.095 -31.679 120.834 1.00 60.56 877 ASN A C 1
ATOM 7199 O O . ASN A 1 877 ? -21.838 -31.244 119.715 1.00 60.56 877 ASN A O 1
ATOM 7203 N N . GLU A 1 878 ? -21.135 -32.111 121.659 1.00 66.62 878 GLU A N 1
ATOM 7204 C CA . GLU A 1 878 ? -19.719 -32.201 121.282 1.00 66.62 878 GLU A CA 1
ATOM 7205 C C . GLU A 1 878 ? -19.477 -33.326 120.257 1.00 66.62 878 GLU A C 1
ATOM 7207 O O . GLU A 1 878 ? -18.741 -33.120 119.294 1.00 66.62 878 GLU A O 1
ATOM 7212 N N . GLU A 1 879 ? -20.166 -34.466 120.378 1.00 62.56 879 GLU A N 1
ATOM 7213 C CA . GLU A 1 879 ? -20.096 -35.567 119.399 1.00 62.56 879 GLU A CA 1
ATOM 7214 C C . GLU A 1 879 ? -20.574 -35.138 117.994 1.00 62.56 879 GLU A C 1
ATOM 7216 O O . GLU A 1 879 ? -19.876 -35.367 117.004 1.00 62.56 879 GLU A O 1
ATOM 7221 N N . LEU A 1 880 ? -21.699 -34.417 117.897 1.00 60.25 880 LEU A N 1
ATOM 7222 C CA . LEU A 1 880 ? -22.213 -33.888 116.621 1.00 60.25 880 LEU A CA 1
ATOM 7223 C C . LEU A 1 880 ? -21.335 -32.773 116.020 1.00 60.25 880 LEU A C 1
ATOM 7225 O O . LEU A 1 880 ? -21.300 -32.605 114.799 1.00 60.25 880 LEU A O 1
ATOM 7229 N N . LEU A 1 881 ? -20.599 -32.020 116.844 1.00 62.28 881 LEU A N 1
ATOM 7230 C CA . LEU A 1 881 ? -19.601 -31.059 116.360 1.00 62.28 881 LEU A CA 1
ATOM 7231 C C . LEU A 1 881 ? -18.366 -31.762 115.775 1.00 62.28 881 LEU A C 1
ATOM 7233 O O . LEU A 1 881 ? -17.820 -31.291 114.776 1.00 62.28 881 LEU A O 1
ATOM 7237 N N . ILE A 1 882 ? -17.964 -32.905 116.338 1.00 72.00 882 ILE A N 1
ATOM 7238 C CA . ILE A 1 882 ? -16.864 -33.724 115.812 1.00 72.00 882 ILE A CA 1
ATOM 7239 C C . ILE A 1 882 ? -17.246 -34.342 114.458 1.00 72.00 882 ILE A C 1
ATOM 7241 O O . ILE A 1 882 ? -16.452 -34.265 113.521 1.00 72.00 882 ILE A O 1
ATOM 7245 N N . GLU A 1 883 ? -18.463 -34.876 114.294 1.00 66.44 883 GLU A N 1
ATOM 7246 C CA . GLU A 1 883 ? -18.926 -35.362 112.980 1.00 66.44 883 GLU A CA 1
ATOM 7247 C C . GLU A 1 883 ? -18.992 -34.240 111.927 1.00 66.44 883 GLU A C 1
ATOM 7249 O O . GLU A 1 883 ? -18.606 -34.442 110.770 1.00 66.44 883 GLU A O 1
ATOM 7254 N N . LEU A 1 884 ? -19.401 -33.029 112.326 1.00 68.19 884 LEU A N 1
ATOM 7255 C CA . LEU A 1 884 ? -19.432 -31.860 111.444 1.00 68.19 884 LEU A CA 1
ATOM 7256 C C . LEU A 1 884 ? -18.029 -31.445 110.966 1.00 68.19 884 LEU A C 1
ATOM 7258 O O . LEU A 1 884 ? -17.864 -31.100 109.792 1.00 68.19 884 LEU A O 1
ATOM 7262 N N . ASP A 1 885 ? -17.016 -31.491 111.837 1.00 67.94 885 ASP A N 1
ATOM 7263 C CA . ASP A 1 885 ? -15.625 -31.211 111.458 1.00 67.94 885 ASP A CA 1
ATOM 7264 C C . ASP A 1 885 ? -14.966 -32.366 110.684 1.00 67.94 885 ASP A C 1
ATOM 7266 O O . ASP A 1 885 ? -14.154 -32.107 109.793 1.00 67.94 885 ASP A O 1
ATOM 7270 N N . VAL A 1 886 ? -15.382 -33.620 110.894 1.00 73.69 886 VAL A N 1
ATOM 7271 C CA . VAL A 1 886 ? -14.983 -34.757 110.042 1.00 73.69 886 VAL A CA 1
ATOM 7272 C C . VAL A 1 886 ? -15.527 -34.605 108.615 1.00 73.69 886 VAL A C 1
ATOM 7274 O O . VAL A 1 886 ? -14.778 -34.800 107.657 1.00 73.69 886 VAL A O 1
ATOM 7277 N N . GLU A 1 887 ? -16.784 -34.192 108.423 1.00 66.88 887 GLU A N 1
ATOM 7278 C CA . GLU A 1 887 ? -17.306 -33.897 107.076 1.00 66.88 887 GLU A CA 1
ATOM 7279 C C . GLU A 1 887 ? -16.681 -32.639 106.453 1.00 66.88 887 GLU A C 1
ATOM 7281 O O . GLU A 1 887 ? -16.460 -32.589 105.239 1.00 66.88 887 GLU A O 1
ATOM 7286 N N . ARG A 1 888 ? -16.300 -31.635 107.255 1.00 72.81 888 ARG A N 1
ATOM 7287 C CA . ARG A 1 888 ? -15.478 -30.515 106.762 1.00 72.81 888 ARG A CA 1
ATOM 7288 C C . ARG A 1 888 ? -14.102 -30.997 106.300 1.00 72.81 888 ARG A C 1
ATOM 7290 O O . ARG A 1 888 ? -13.674 -30.585 105.224 1.00 72.81 888 ARG A O 1
ATOM 7297 N N . GLN A 1 889 ? -13.452 -31.910 107.026 1.00 68.69 889 GLN A N 1
ATOM 7298 C CA . GLN A 1 889 ? -12.190 -32.518 106.592 1.00 68.69 889 GLN A CA 1
ATOM 7299 C C . GLN A 1 889 ? -12.348 -33.349 105.313 1.00 68.69 889 GLN A C 1
ATOM 7301 O O . GLN A 1 889 ? -11.530 -33.188 104.413 1.00 68.69 889 GLN A O 1
ATOM 7306 N N . LYS A 1 890 ? -13.404 -34.162 105.153 1.00 69.81 890 LYS A N 1
ATOM 7307 C CA . LYS A 1 890 ? -13.666 -34.878 103.883 1.00 69.81 890 LYS A CA 1
ATOM 7308 C C . LYS A 1 890 ? -13.895 -33.912 102.719 1.00 69.81 890 LYS A C 1
ATOM 7310 O O . LYS A 1 890 ? -13.351 -34.102 101.633 1.00 69.81 890 LYS A O 1
ATOM 7315 N N . ARG A 1 891 ? -14.645 -32.827 102.942 1.00 66.69 891 ARG A N 1
ATOM 7316 C CA . ARG A 1 891 ? -14.847 -31.763 101.944 1.00 66.69 891 ARG A CA 1
ATOM 7317 C C . ARG A 1 891 ? -13.521 -31.109 101.544 1.00 66.69 891 ARG A C 1
ATOM 7319 O O . ARG A 1 891 ? -13.275 -30.914 100.359 1.00 66.69 891 ARG A O 1
ATOM 7326 N N . GLN A 1 892 ? -12.656 -30.839 102.519 1.00 68.94 892 GLN A N 1
ATOM 7327 C CA . GLN A 1 892 ? -11.329 -30.262 102.309 1.00 68.94 892 GLN A CA 1
ATOM 7328 C C . GLN A 1 892 ? -10.367 -31.251 101.623 1.00 68.94 892 GLN A C 1
ATOM 7330 O O . GLN A 1 892 ? -9.601 -30.843 100.755 1.00 68.94 892 GLN A O 1
ATOM 7335 N N . GLN A 1 893 ? -10.474 -32.553 101.917 1.00 67.25 893 GLN A N 1
ATOM 7336 C CA . GLN A 1 893 ? -9.774 -33.629 101.204 1.00 67.25 893 GLN A CA 1
ATOM 7337 C C . GLN A 1 893 ? -10.210 -33.711 99.735 1.00 67.25 893 GLN A C 1
ATOM 7339 O O . GLN A 1 893 ? -9.364 -33.841 98.851 1.00 67.25 893 GLN A O 1
ATOM 7344 N N . HIS A 1 894 ? -11.507 -33.569 99.443 1.00 70.00 894 HIS A N 1
ATOM 7345 C CA . HIS A 1 894 ? -12.001 -33.474 98.067 1.00 70.00 894 HIS A CA 1
ATOM 7346 C C . HIS A 1 894 ? -11.546 -32.187 97.358 1.00 70.00 894 HIS A C 1
ATOM 7348 O O . HIS A 1 894 ? -11.276 -32.231 96.158 1.00 70.00 894 HIS A O 1
ATOM 7354 N N . GLU A 1 895 ? -11.383 -31.063 98.066 1.00 65.81 895 GLU A N 1
ATOM 7355 C CA . GLU A 1 895 ? -10.749 -29.860 97.504 1.00 65.81 895 GLU A CA 1
ATOM 7356 C C . GLU A 1 895 ? -9.251 -30.063 97.219 1.00 65.81 895 GLU A C 1
ATOM 7358 O O . GLU A 1 895 ? -8.786 -29.627 96.164 1.00 65.81 895 GLU A O 1
ATOM 7363 N N . THR A 1 896 ? -8.499 -30.777 98.070 1.00 68.62 896 THR A N 1
ATOM 7364 C CA . THR A 1 896 ? -7.106 -31.148 97.757 1.00 68.62 896 THR A CA 1
ATOM 7365 C C . THR A 1 896 ? -7.011 -32.152 96.613 1.00 68.62 896 THR A C 1
ATOM 7367 O O . THR A 1 896 ? -6.209 -31.913 95.720 1.00 68.62 896 THR A O 1
ATOM 7370 N N . LEU A 1 897 ? -7.874 -33.173 96.521 1.00 69.38 897 LEU A N 1
ATOM 7371 C CA . LEU A 1 897 ? -7.916 -34.057 95.343 1.00 69.38 897 LEU A CA 1
ATOM 7372 C C . LEU A 1 897 ? -8.270 -33.283 94.062 1.00 69.38 897 LEU A C 1
ATOM 7374 O O . LEU A 1 897 ? -7.691 -33.529 93.010 1.00 69.38 897 LEU A O 1
ATOM 7378 N N . MET A 1 898 ? -9.171 -32.297 94.127 1.00 65.75 898 MET A N 1
ATOM 7379 C CA . MET A 1 898 ? -9.452 -31.399 92.997 1.00 65.75 898 MET A CA 1
ATOM 7380 C C . MET A 1 898 ? -8.274 -30.471 92.657 1.00 65.75 898 MET A C 1
ATOM 7382 O O . MET A 1 898 ? -8.156 -30.022 91.514 1.00 65.75 898 MET A O 1
ATOM 7386 N N . HIS A 1 899 ? -7.387 -30.184 93.613 1.00 69.69 899 HIS A N 1
ATOM 7387 C CA . HIS A 1 899 ? -6.130 -29.475 93.375 1.00 69.69 899 HIS A CA 1
ATOM 7388 C C . HIS A 1 899 ? -5.061 -30.404 92.775 1.00 69.69 899 HIS A C 1
ATOM 7390 O O . HIS A 1 899 ? -4.387 -30.025 91.820 1.00 69.69 899 HIS A O 1
ATOM 7396 N N . GLU A 1 900 ? -4.966 -31.644 93.249 1.00 67.19 900 GLU A N 1
ATOM 7397 C CA . GLU A 1 900 ? -4.073 -32.682 92.727 1.00 67.19 900 GLU A CA 1
ATOM 7398 C C . GLU A 1 900 ? -4.460 -33.080 91.301 1.00 67.19 900 GLU A C 1
ATOM 7400 O O . GLU A 1 900 ? -3.604 -33.041 90.427 1.00 67.19 900 GLU A O 1
ATOM 7405 N N . TYR A 1 901 ? -5.741 -33.306 90.987 1.00 69.00 901 TYR A N 1
ATOM 7406 C CA . TYR A 1 901 ? -6.200 -33.515 89.604 1.00 69.00 901 TYR A CA 1
ATOM 7407 C C . TYR A 1 901 ? -5.967 -32.300 88.692 1.00 69.00 901 TYR A C 1
ATOM 7409 O O . TYR A 1 901 ? -5.893 -32.444 87.467 1.00 69.00 901 TYR A O 1
ATOM 7417 N N . ARG A 1 902 ? -5.830 -31.096 89.264 1.00 71.31 902 ARG A N 1
ATOM 7418 C CA . ARG A 1 902 ? -5.487 -29.866 88.537 1.00 71.31 902 ARG A CA 1
ATOM 7419 C C . ARG A 1 902 ? -3.982 -29.750 88.283 1.00 71.31 902 ARG A C 1
ATOM 7421 O O . ARG A 1 902 ? -3.613 -29.324 87.191 1.00 71.31 902 ARG A O 1
ATOM 7428 N N . ILE A 1 903 ? -3.144 -30.182 89.226 1.00 68.44 903 ILE A N 1
ATOM 7429 C CA . ILE A 1 903 ? -1.688 -30.318 89.061 1.00 68.44 903 ILE A CA 1
ATOM 7430 C C . ILE A 1 903 ? -1.378 -31.456 88.080 1.00 68.44 903 ILE A C 1
ATOM 7432 O O . ILE A 1 903 ? -0.706 -31.214 87.082 1.00 68.44 903 ILE A O 1
ATOM 7436 N N . GLN A 1 904 ? -2.001 -32.625 88.236 1.00 63.38 904 GLN A N 1
ATOM 7437 C CA . GLN A 1 904 ? -1.939 -33.732 87.277 1.00 63.38 904 GLN A CA 1
ATOM 7438 C C . GLN A 1 904 ? -2.447 -33.321 85.886 1.00 63.38 904 GLN A C 1
ATOM 7440 O O . GLN A 1 904 ? -1.949 -33.823 84.891 1.00 63.38 904 GLN A O 1
ATOM 7445 N N . ASN A 1 905 ? -3.376 -32.363 85.759 1.00 58.03 905 ASN A N 1
ATOM 7446 C CA . ASN A 1 905 ? -3.746 -31.788 84.454 1.00 58.03 905 ASN A CA 1
ATOM 7447 C C . ASN A 1 905 ? -2.670 -30.868 83.850 1.00 58.03 905 ASN A C 1
ATOM 7449 O O . ASN A 1 905 ? -2.655 -30.666 82.636 1.00 58.03 905 ASN A O 1
ATOM 7453 N N . GLN A 1 906 ? -1.790 -30.281 84.662 1.00 63.22 906 GLN A N 1
ATOM 7454 C CA . GLN A 1 906 ? -0.614 -29.553 84.181 1.00 63.22 906 GLN A CA 1
ATOM 7455 C C . GLN A 1 906 ? 0.526 -30.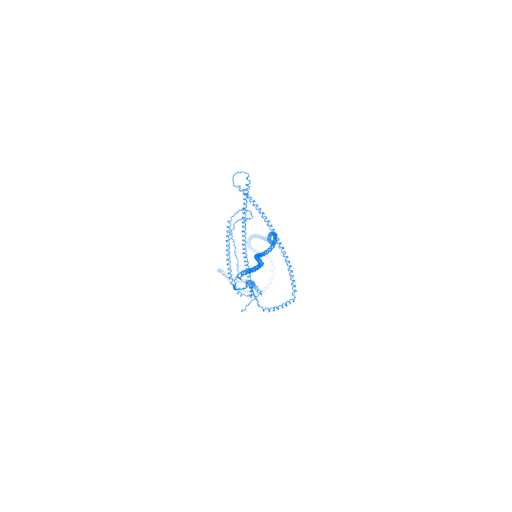524 83.848 1.00 63.22 906 GLN A C 1
ATOM 7457 O O . GLN A 1 906 ? 1.157 -30.366 82.806 1.00 63.22 906 GLN A O 1
ATOM 7462 N N . GLU A 1 907 ? 0.719 -31.572 84.647 1.00 60.22 907 GLU A N 1
ATOM 7463 C CA . GLU A 1 907 ? 1.698 -32.638 84.402 1.00 60.22 907 GLU A CA 1
ATOM 7464 C C . GLU A 1 907 ? 1.326 -33.485 83.179 1.00 60.22 907 GLU A C 1
ATOM 7466 O O . GLU A 1 907 ? 2.183 -33.705 82.335 1.00 60.22 907 GLU A O 1
ATOM 7471 N N . LEU A 1 908 ? 0.049 -33.834 82.976 1.00 56.31 908 LEU A N 1
ATOM 7472 C CA . LEU A 1 908 ? -0.449 -34.490 81.754 1.00 56.31 908 LEU A CA 1
ATOM 7473 C C . LEU A 1 908 ? -0.328 -33.604 80.506 1.00 56.31 908 LEU A C 1
ATOM 7475 O O . LEU A 1 908 ? -0.235 -34.112 79.393 1.00 56.31 908 LEU A O 1
ATOM 7479 N N . ARG A 1 909 ? -0.304 -32.274 80.658 1.00 54.19 909 ARG A N 1
ATOM 7480 C CA . ARG A 1 909 ? 0.034 -31.353 79.556 1.00 54.19 909 ARG A CA 1
ATOM 7481 C C . ARG A 1 909 ? 1.540 -31.270 79.319 1.00 54.19 909 ARG A C 1
ATOM 7483 O O . ARG A 1 909 ? 1.949 -31.046 78.180 1.00 54.19 909 ARG A O 1
ATOM 7490 N N . HIS A 1 910 ? 2.347 -31.476 80.358 1.00 58.06 910 HIS A N 1
ATOM 7491 C CA . HIS A 1 910 ? 3.790 -31.631 80.227 1.00 58.06 910 HIS A CA 1
ATOM 7492 C C . HIS A 1 910 ? 4.112 -32.948 79.513 1.00 58.06 910 HIS A C 1
ATOM 7494 O O . HIS A 1 910 ? 4.706 -32.913 78.443 1.00 58.06 910 HIS A O 1
ATOM 7500 N N . THR A 1 911 ? 3.576 -34.086 79.963 1.00 55.22 911 THR A N 1
ATOM 7501 C CA . THR A 1 911 ? 3.788 -35.380 79.299 1.00 55.22 911 THR A CA 1
ATOM 7502 C C . THR A 1 911 ? 3.138 -35.472 77.919 1.00 55.22 911 THR A C 1
ATOM 7504 O O . THR A 1 911 ? 3.735 -36.078 77.046 1.00 55.22 911 THR A O 1
ATOM 7507 N N . LEU A 1 912 ? 2.034 -34.776 77.612 1.00 53.56 912 LEU A N 1
ATOM 7508 C CA . LEU A 1 912 ? 1.577 -34.619 76.212 1.00 53.56 912 LEU A CA 1
ATOM 7509 C C . LEU A 1 912 ? 2.515 -33.756 75.341 1.00 53.56 912 LEU A C 1
ATOM 7511 O O . LEU A 1 912 ? 2.439 -33.803 74.111 1.00 53.56 912 LEU A O 1
ATOM 7515 N N . THR A 1 913 ? 3.399 -32.968 75.954 1.00 54.41 913 THR A N 1
ATOM 7516 C CA . THR A 1 913 ? 4.492 -32.259 75.269 1.00 54.41 913 THR A CA 1
ATOM 7517 C C . THR A 1 913 ? 5.743 -33.144 75.162 1.00 54.41 913 THR A C 1
ATOM 7519 O O . THR A 1 913 ? 6.434 -33.092 74.145 1.00 54.41 913 THR A O 1
ATOM 7522 N N . ASP A 1 914 ? 5.976 -34.023 76.139 1.00 52.25 914 ASP A N 1
ATOM 7523 C CA . ASP A 1 914 ? 7.145 -34.907 76.210 1.00 52.25 914 ASP A CA 1
ATOM 7524 C C . ASP A 1 914 ? 6.941 -36.264 75.475 1.00 52.25 914 ASP A C 1
ATOM 7526 O O . ASP A 1 914 ? 7.884 -36.821 74.920 1.00 52.25 914 ASP A O 1
ATOM 7530 N N . ASP A 1 915 ? 5.709 -36.746 75.280 1.00 51.22 915 ASP A N 1
ATOM 7531 C CA . ASP A 1 915 ? 5.380 -37.822 74.321 1.00 51.22 915 ASP A CA 1
ATOM 7532 C C . ASP A 1 915 ? 5.494 -37.327 72.870 1.00 51.22 915 ASP A C 1
ATOM 7534 O O . ASP A 1 915 ? 5.885 -38.067 71.957 1.00 51.22 915 ASP A O 1
ATOM 7538 N N . ARG A 1 916 ? 5.274 -36.022 72.662 1.00 48.84 916 ARG A N 1
ATOM 7539 C CA . ARG A 1 916 ? 5.629 -35.315 71.423 1.00 48.84 916 ARG A CA 1
ATOM 7540 C C . ARG A 1 916 ? 7.140 -35.340 71.151 1.00 48.84 916 ARG A C 1
ATOM 7542 O O . ARG A 1 916 ? 7.541 -35.214 69.996 1.00 48.84 916 ARG A O 1
ATOM 7549 N N . PHE A 1 917 ? 7.961 -35.562 72.179 1.00 49.62 917 PHE A N 1
ATOM 7550 C CA . PHE A 1 917 ? 9.404 -35.792 72.075 1.00 49.62 917 PHE A CA 1
ATOM 7551 C C . PHE A 1 917 ? 9.747 -37.228 71.633 1.00 49.62 917 PHE A C 1
ATOM 7553 O O . PHE A 1 917 ? 10.817 -37.456 71.065 1.00 49.62 917 PHE A O 1
ATOM 7560 N N . HIS A 1 918 ? 8.848 -38.200 71.840 1.00 48.44 918 HIS A N 1
ATOM 7561 C CA . HIS A 1 918 ? 9.126 -39.620 71.602 1.00 48.44 918 HIS A CA 1
ATOM 7562 C C . HIS A 1 918 ? 8.535 -40.188 70.307 1.00 48.44 918 HIS A C 1
ATOM 7564 O O . HIS A 1 918 ? 9.237 -40.944 69.629 1.00 48.44 918 HIS A O 1
ATOM 7570 N N . GLN A 1 919 ? 7.341 -39.772 69.863 1.00 45.12 919 GLN A N 1
ATOM 7571 C CA . GLN A 1 919 ? 6.836 -40.186 68.537 1.00 45.12 919 GLN A CA 1
ATOM 7572 C C . GLN A 1 919 ? 7.456 -39.396 67.360 1.00 45.12 919 GLN A C 1
ATOM 7574 O O . GLN A 1 919 ? 7.148 -39.655 66.199 1.00 45.12 919 GLN A O 1
ATOM 7579 N N . ALA A 1 920 ? 8.398 -38.487 67.643 1.00 40.34 920 ALA A N 1
ATOM 7580 C CA . ALA A 1 920 ? 9.236 -37.801 66.655 1.00 40.34 920 ALA A CA 1
ATOM 7581 C C . ALA A 1 920 ? 10.643 -38.424 66.490 1.00 40.34 920 ALA A C 1
ATOM 7583 O O . ALA A 1 920 ? 11.499 -37.850 65.814 1.00 40.34 920 ALA A O 1
ATOM 7584 N N . ARG A 1 921 ? 10.907 -39.614 67.057 1.00 41.44 921 ARG A N 1
ATOM 7585 C CA . ARG A 1 921 ? 12.206 -40.315 66.968 1.00 41.44 921 ARG A CA 1
ATOM 7586 C C . ARG A 1 921 ? 12.465 -40.966 65.591 1.00 41.44 921 ARG A C 1
ATOM 7588 O O . ARG A 1 921 ? 12.865 -42.123 65.519 1.00 41.44 921 ARG A O 1
ATOM 7595 N N . SER A 1 922 ? 12.260 -40.203 64.512 1.00 42.62 922 SER A N 1
ATOM 7596 C CA . SER A 1 922 ? 12.378 -40.639 63.109 1.00 42.62 922 SER A CA 1
ATOM 7597 C C . SER A 1 922 ? 12.958 -39.576 62.155 1.00 42.62 922 SER A C 1
ATOM 7599 O O . SER A 1 922 ? 12.591 -39.553 60.981 1.00 42.62 922 SER A O 1
ATOM 7601 N N . ARG A 1 923 ? 13.891 -38.724 62.624 1.00 37.38 923 ARG A N 1
ATOM 7602 C CA . ARG A 1 923 ? 14.990 -38.154 61.803 1.00 37.38 923 ARG A CA 1
ATOM 7603 C C . ARG A 1 923 ? 16.117 -37.528 62.654 1.00 37.38 923 ARG A C 1
ATOM 7605 O O . ARG A 1 923 ? 15.997 -36.422 63.152 1.00 37.38 923 ARG A O 1
ATOM 7612 N N . GLU A 1 924 ? 17.219 -38.278 62.725 1.00 33.56 924 GLU A N 1
ATOM 7613 C CA . GLU A 1 924 ? 18.623 -37.814 62.706 1.00 33.56 924 GLU A CA 1
ATOM 7614 C C . GLU A 1 924 ? 19.325 -37.170 63.939 1.00 33.56 924 GLU A C 1
ATOM 7616 O O . GLU A 1 924 ? 19.161 -36.005 64.265 1.00 33.56 924 GLU A O 1
ATOM 7621 N N . GLN A 1 925 ? 20.291 -37.947 64.467 1.00 34.31 925 GLN A N 1
ATOM 7622 C CA . GLN A 1 925 ? 21.693 -37.572 64.778 1.00 34.31 925 GLN A CA 1
ATOM 7623 C C . GLN A 1 925 ? 22.087 -36.683 66.002 1.00 34.31 925 GLN A C 1
ATOM 7625 O O . GLN A 1 925 ? 22.207 -35.472 65.884 1.00 34.31 925 GLN A O 1
ATOM 7630 N N . SER A 1 926 ? 22.652 -37.358 67.032 1.00 33.06 926 SER A N 1
ATOM 7631 C CA . SER A 1 926 ? 23.952 -37.027 67.704 1.00 33.06 926 SER A CA 1
ATOM 7632 C C . SER A 1 926 ? 24.088 -35.775 68.629 1.00 33.06 926 SER A C 1
ATOM 7634 O O . SER A 1 926 ? 23.273 -34.867 68.560 1.00 33.06 926 SER A O 1
ATOM 7636 N N . PRO A 1 927 ? 25.181 -35.621 69.431 1.00 54.59 927 PRO A N 1
ATOM 7637 C CA . PRO A 1 927 ? 25.787 -36.568 70.400 1.00 54.59 927 PRO A CA 1
ATOM 7638 C C . PRO A 1 927 ? 26.263 -35.904 71.745 1.00 54.59 927 PRO A C 1
ATOM 7640 O O . PRO A 1 927 ? 26.140 -34.697 71.911 1.00 54.59 927 PRO A O 1
ATOM 7643 N N . ARG A 1 928 ? 26.972 -36.673 72.615 1.00 32.25 928 ARG A N 1
ATOM 7644 C CA . ARG A 1 928 ? 27.813 -36.267 73.800 1.00 32.25 928 ARG A CA 1
ATOM 7645 C C . ARG A 1 928 ? 27.045 -36.064 75.134 1.00 32.25 928 ARG A C 1
ATOM 7647 O O . ARG A 1 928 ? 26.038 -35.381 75.156 1.00 32.25 928 ARG A O 1
ATOM 7654 N N . PHE A 1 929 ? 27.337 -36.828 76.206 1.00 32.25 929 PHE A N 1
ATOM 7655 C CA . PHE A 1 929 ? 28.432 -36.734 77.220 1.00 32.25 929 PHE A CA 1
ATOM 7656 C C . PHE A 1 929 ? 28.239 -35.586 78.252 1.00 32.25 929 PHE A C 1
ATOM 7658 O O . PHE A 1 929 ? 27.698 -34.555 77.889 1.00 32.25 929 PHE A O 1
ATOM 7665 N N . HIS A 1 930 ? 28.664 -35.671 79.528 1.00 31.72 930 HIS A N 1
ATOM 7666 C CA . HIS A 1 930 ? 29.595 -36.617 80.183 1.00 31.72 930 HIS A CA 1
ATOM 7667 C C . HIS A 1 930 ? 29.234 -36.933 81.666 1.00 31.72 930 HIS A C 1
ATOM 7669 O O . HIS A 1 930 ? 28.191 -36.537 82.170 1.00 31.72 930 HIS A O 1
ATOM 7675 N N . THR A 1 931 ? 30.097 -37.706 82.331 1.00 35.91 931 THR A N 1
ATOM 7676 C CA . THR A 1 931 ? 29.911 -38.461 83.592 1.00 35.91 931 THR A CA 1
ATOM 7677 C C . THR A 1 931 ? 30.211 -37.736 84.922 1.00 35.91 931 THR A C 1
ATOM 7679 O O . THR A 1 931 ? 31.087 -36.877 84.926 1.00 35.91 931 THR A O 1
ATOM 7682 N N . LYS A 1 932 ? 29.729 -38.332 86.040 1.00 34.66 932 LYS A N 1
ATOM 7683 C CA . LYS A 1 932 ? 30.321 -38.354 87.415 1.00 34.66 932 LYS A CA 1
ATOM 7684 C C . LYS A 1 932 ? 30.341 -37.035 88.221 1.00 34.66 932 LYS A C 1
ATOM 7686 O O . LYS A 1 932 ? 30.283 -35.967 87.635 1.00 34.66 932 LYS A O 1
ATOM 7691 N N . THR A 1 933 ? 30.547 -37.012 89.549 1.00 41.25 933 THR A N 1
ATOM 7692 C CA . THR A 1 933 ? 30.194 -37.902 90.696 1.00 41.25 933 THR A CA 1
ATOM 7693 C C . THR A 1 933 ? 30.685 -37.206 91.970 1.00 41.25 933 THR A C 1
ATOM 7695 O O . THR A 1 933 ? 31.879 -36.919 92.045 1.00 41.25 933 THR A O 1
ATOM 7698 N N . LEU A 1 934 ? 29.808 -37.032 92.965 1.00 40.09 934 LEU A N 1
ATOM 7699 C CA . LEU A 1 934 ? 30.053 -37.210 94.408 1.00 40.09 934 LEU A CA 1
ATOM 7700 C C . LEU A 1 934 ? 28.712 -37.134 95.156 1.00 40.09 934 LEU A C 1
ATOM 7702 O O . LEU A 1 934 ? 27.825 -36.416 94.645 1.00 40.09 934 LEU A O 1
#

Organism: Glossina austeni (NCBI:txid7395)

Radius of gyration: 142.73 Å; chains: 1; bounding box: 298×160×464 Å

Secondary structure (DSSP, 8-state):
---------------------------S----------S-----------TTTTHHHHHHHHHHHHHHHHHHHHHHHHHHHHHHHHHHHHHHHHHHHT-PPPHHHHHHH---S-HHHHHHHHHHHHHHHHHHHHHHHHHHHHHHHHHHHHHHHHHHHHHHHHHHHHHHHHHHHHHHHHHHHHHHHHHHHHHHHHHHHHHHHHHHHHHHHTTS--S-------SSHHHHHHHHHHHHHHHHHHHHHHHHHHHHHHHHHHHHHHHHHHHHHHHHHHHHHHHHHHHHHHHHHHHHHHHHHHHHHHHHHHHHHHHTTTT-HHHHHHHHHHHHHHHHHHHHHHHHTTS----------------------------------------TTHHHHHHHHHHHHHHHHHHHHHHHHHHHHHHHHHHHHHHHHHHHHHHHHHHHHHHHHHHHHHHHHHHHHHHHHHHHHHHHHHHHHHHHHHHHHHHHHHHHHHHHHHHHHHHHHHHHHHHHHHHHHHHHHHHHHHHHHHHHHHHHHHHHHHHHHHHHHHHHHHHHHHHHHHHHHHHHHHHHHHHHHHHHHHHHHHHHHHHHHHHHHHHHHHHHHHHHHHHHHHHHHHHHHHHHHHHHHHHHHHHHHHHHHHHHHHHHHHHHHHHHHHHHHHHHHHHHHHHHHHHHHHHHHHHHHHHHHHHHHHHHHHHHHHHHHHHHHHHHHHHHHHHHHHHHHHHHHHHHHHHHHHHHHHHHHHHHHHHHHHHHHHHHHHHHHHHHHHHHHHHHHHHHHHHHHHHHHHHHTTTHHHHGGGGTTSSTTTTTTTTT--------------------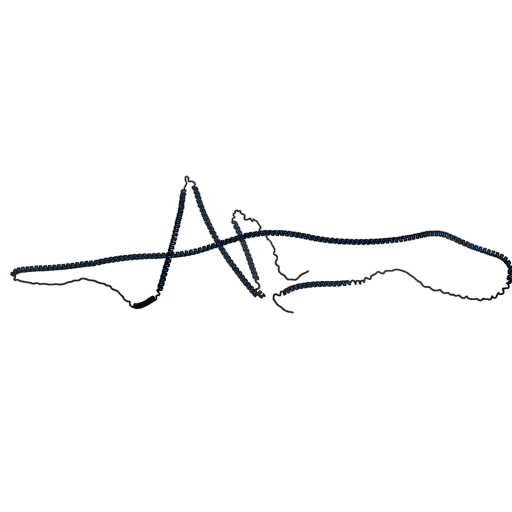--------------------------------SSGGGSTTHHHHHHHHHHHHHHHHHHHHHHHHHHHHHHHHHHHHHHHHHHHHHHGGGTTT--S-----------

Sequence (934 aa):
MRILFFKGKKPFITAVRSGDMFSSAVNLLQDHNIDLRCTKCNAGFYRRHDDATQTKSIEKDADKWENAKLELMENIKFYRNKIEAREREISRLNELLSGGRAPNILARECCYKNVGSLNEDIDLLQREKLESLARIRECQHQMHEAMRRALNLEKFNRELQKRLDELKDAALSVETQANSEITQKEMEIEQLKQQLQRLLSKVKVQNEKCKENQKDEKLQRSNHSKEVQVSIQMEKHRFNEKLNELTQKESELRTENDRLVKKLSKLKNKLQASHKEIEDLQLRHTQHLDEDKIRLKSERDFFQKEYLRVLNKLGSENEIDFLQSQIKSKDEELRILRSEMCLKQSQALVPCVKGSTDFDNLPTSLPSSARSGASTGNSDCVQAVILRAERERDCARNDLERVRCERDTLRDKMLSMTKMHDEQIQKVQCRNEELNRKLHQAERENRDLISAHKPSEIQIVLLKEEMDTYKQQNNKLREENSKLQSTYNSLKLLHEQTERSLSDSQNKLTLSETQLESAKARLNAVDSNRESSQQEAIQLRTEVAALKQTYVALEREKDKILTQLDLKTEKAYQLEYELKASKEKRNHLEKQVHDFEQQLSKLTTQTHERDSELNENSTESKSLREQIAALKISREQAIMENARLMNNLAESQAEITTLKKLLKDSEGEIMRLKQQLRQYVQEIKKAEDLLMHKEKEREEMLEHYRSLSHDAVMLEGSNQSLENEAAECRRQLNELESENHVLKKELCSRNSLITELEDKLTSQQVQNTCLKQKLEESLDEQRLLETDLTARKELCKKLDVEKDKLNAELNELNDVRKNLEAENEKLRLEIERTEKNKRISSETLEELLSKTRHDLEEQIKMDSKLSQELVRLKQTNEELLIELDVERQKRQQHETLMHEYRIQNQELRHTLTDDRFHQARSREQSPRFHTKTL